Protein 3KDR (pdb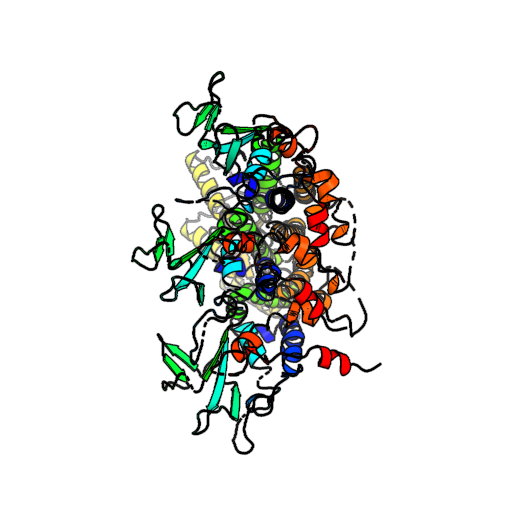70)

CATH classification: 1.20.1270.210 (+2 more: 3.40.140.120, 3.30.1120.70)

B-factor: mean 15.89, std 7.66, range [2.0, 102.8]

Foldseek 3Di:
DDQDPVLLCVQPLLVLLLCLALLLLLPWAWDKPPDDQQARQAAPPDDDDACGSSNLSVQRQCCAAAQKFKWQFDADPVLAGNHTYTDDPVQWDCDDVWIGGNHGTDDVSMQMFGAPDRGCSVVVVVLSVQLVVLVVCCVCCVPPVFPDKDKAFQDDDDADPVRVVVLVVQQVCLVVPNPPSDGDADPRIDIDGHHHDVVCSVVSNLVSSCVSCVSWHHSVSSPRDDVDDPLVVCVCVVGPHVRSCRVQVRVLDCSPVCCVPMGIDTHSVVVVVVDDD/DWQQDPVLLCVQPLLVLLLCLALQLLLPWAKDKDPDDAQARQAAPPVPAGSSRLSVQRQCCAAAQKFKWQFDADVVLGTNHTRGDDDVQWDADPHFIDGNNHTDDVSMFMFGAPDRHCSVVVRVLSRQLVVLVVVCVLCVPPVFPDKDKDADDDDDADPVRVVVVVVQQVCLSVQVVHNDGDRDDRIDMDGHHHDVVCSVVVNLVSSCVSCVSWHHSVSSPRPVDDPLRVVVCCVGPRVRSVRVQVRVLDCSPVVCPVMGMDTDSVVVVVPPDDD/DDAFQQDPVSLCVQPLLVLLLCLALQLVLVWAKDKPDPDALARQAADDDDDPDDGNSRLSVQSQCCAAAFKWKWQFDADPVRRTNHIHTDDPVQWDADPHFIAGNNHTDDVSMFMFGAPDRGCSVVVRRLSRLLVVLVVCCVCCVVPVFPDKDKDAQDPDDADVVNVVVQVVQQVCLSVCPVNNDGDRDPRIDIDGHHDDVVCSVVSNLVSSCVSCVSWHHSVSSPRPVDDPLVVVVCCVTPHVRSCRVQVRVLDCSVVCCPVMGIDTDSVVVVVPDDD

InterPro domains:
  IPR006944 Bacteriophage/Gene transfer agent portal protein [PF04860] (58-331)

Nearest PDB structures (foldseek):
  3kdr-assembly1_B  TM=1.004E+00  e=3.787E-53  Corynebacterium diphtheriae
  3kdr-assembly1_C  TM=9.858E-01  e=2.710E-49  Corynebacterium diphtheriae
  3kdr-assembly1_A  TM=9.918E-01  e=7.606E-47  Corynebacterium diphtheriae
  8cez-assembly1_A  TM=7.737E-01  e=6.900E-10  Hendrixvirus
  8fwb-assembly1_U  TM=5.400E-01  e=1.847E-05  Agrobacterium phage Milano

Organism: Corynebacterium diphtheriae (strain ATCC 700971 / NCTC 13129 / Biotype gravis) (NCBI:txid257309)

Structure (mmCIF, N/CA/C/O backbone):
data_3KDR
#
_entry.id   3KDR
#
_cell.length_a   340.068
_cell.length_b   340.068
_cell.length_c   340.068
_cell.angle_alpha   90.00
_cell.angle_beta   90.00
_cell.angle_gamma   90.00
#
_symmetry.space_group_name_H-M   'F 4 3 2'
#
loop_
_entity.id
_entity.type
_entity.pdbx_description
1 polymer 'HK97 Family Phage Portal Protein'
2 non-polymer 'PHOSPHATE ION'
3 non-polymer GLYCEROL
4 non-polymer 'SULFATE ION'
5 water water
#
loop_
_atom_site.group_PDB
_atom_site.id
_atom_site.type_symbol
_atom_site.label_atom_id
_atom_site.label_alt_id
_atom_site.label_comp_id
_atom_site.label_asym_id
_atom_site.label_entity_id
_atom_site.label_seq_id
_atom_site.pdbx_PDB_ins_code
_atom_site.Cartn_x
_atom_site.Cartn_y
_atom_site.Cartn_z
_atom_site.occupancy
_atom_site.B_iso_or_equiv
_atom_site.auth_seq_id
_atom_site.auth_comp_id
_atom_site.auth_asym_id
_atom_site.auth_atom_id
_atom_site.pdbx_PDB_model_num
ATOM 1 N N . ALA A 1 7 ? 36.961 16.740 103.363 1.00 21.34 46 ALA A N 1
ATOM 2 C CA . ALA A 1 7 ? 36.294 17.329 102.157 1.00 22.67 46 ALA A CA 1
ATOM 3 C C . ALA A 1 7 ? 37.075 16.858 100.944 1.00 23.48 46 ALA A C 1
ATOM 4 O O . ALA A 1 7 ? 38.297 16.558 101.071 1.00 25.37 46 ALA A O 1
ATOM 6 N N . VAL A 1 8 ? 36.387 16.769 99.787 1.00 22.56 47 VAL A N 1
ATOM 7 C CA . VAL A 1 8 ? 37.013 16.318 98.557 1.00 21.52 47 VAL A CA 1
ATOM 8 C C . VAL A 1 8 ? 37.503 17.563 97.888 1.00 21.62 47 VAL A C 1
ATOM 9 O O . VAL A 1 8 ? 36.697 18.360 97.431 1.00 21.84 47 VAL A O 1
ATOM 13 N N . THR A 1 9 ? 38.819 17.734 97.843 1.00 21.48 48 THR A N 1
ATOM 14 C CA . THR A 1 9 ? 39.432 18.935 97.305 1.00 21.07 48 THR A CA 1
ATOM 15 C C . THR A 1 9 ? 40.435 18.648 96.198 1.00 20.33 48 THR A C 1
ATOM 16 O O . THR A 1 9 ? 40.933 19.581 95.571 1.00 20.50 48 THR A O 1
ATOM 20 N N . THR A 1 10 ? 40.734 17.380 95.948 1.00 18.91 49 THR A N 1
ATOM 21 C CA . THR A 1 10 ? 41.700 17.040 94.928 1.00 17.46 49 THR A CA 1
ATOM 22 C C . THR A 1 10 ? 41.058 16.143 93.934 1.00 16.97 49 THR A C 1
ATOM 23 O O . THR A 1 10 ? 40.068 15.520 94.209 1.00 17.01 49 THR A O 1
ATOM 27 N N . ARG A 1 11 ? 41.651 16.057 92.763 1.00 16.90 50 ARG A N 1
ATOM 28 C CA . ARG A 1 11 ? 41.163 15.175 91.722 1.00 16.04 50 ARG A CA 1
ATOM 29 C C . ARG A 1 11 ? 41.236 13.730 92.159 1.00 15.56 50 ARG A C 1
ATOM 30 O O . ARG A 1 11 ? 40.340 12.939 91.933 1.00 14.81 50 ARG A O 1
ATOM 38 N N . ALA A 1 12 ? 42.332 13.369 92.792 1.00 15.83 51 ALA A N 1
ATOM 39 C CA . ALA A 1 12 ? 42.479 11.992 93.223 1.00 16.04 51 ALA A CA 1
ATOM 40 C C . ALA A 1 12 ? 41.263 11.581 94.017 1.00 16.61 51 ALA A C 1
ATOM 41 O O . ALA A 1 12 ? 40.687 10.513 93.780 1.00 17.89 51 ALA A O 1
ATOM 43 N N . GLU A 1 13 ? 40.854 12.437 94.935 1.00 16.69 52 GLU A N 1
ATOM 44 C CA . GLU A 1 13 ? 39.779 12.082 95.800 1.00 17.07 52 GLU A CA 1
ATOM 45 C C . GLU A 1 13 ? 38.485 12.069 94.992 1.00 15.98 52 GLU A C 1
ATOM 46 O O . GLU A 1 13 ? 37.632 11.248 95.242 1.00 15.29 52 GLU A O 1
ATOM 52 N N . ALA A 1 14 ? 38.346 12.983 94.042 1.00 14.87 53 ALA A N 1
ATOM 53 C CA . ALA A 1 14 ? 37.108 13.085 93.277 1.00 15.51 53 ALA A CA 1
ATOM 54 C C . ALA A 1 14 ? 36.834 11.819 92.493 1.00 16.31 53 ALA A C 1
ATOM 55 O O . ALA A 1 14 ? 35.680 11.374 92.317 1.00 15.67 53 ALA A O 1
ATOM 57 N N . LEU A 1 15 ? 37.937 11.232 92.044 1.00 16.96 54 LEU A N 1
ATOM 58 C CA . LEU A 1 15 ? 37.885 10.168 91.102 1.00 16.87 54 LEU A CA 1
ATOM 59 C C . LEU A 1 15 ? 37.651 8.864 91.791 1.00 16.26 54 LEU A C 1
ATOM 60 O O . LEU A 1 15 ? 37.598 7.823 91.123 1.00 17.48 54 LEU A O 1
ATOM 65 N N . THR A 1 16 ? 37.532 8.914 93.114 1.00 15.06 55 THR A N 1
ATOM 66 C CA . THR A 1 16 ? 37.141 7.764 93.878 1.00 14.46 55 THR A CA 1
ATOM 67 C C . THR A 1 16 ? 35.634 7.711 94.030 1.00 14.43 55 THR A C 1
ATOM 68 O O . THR A 1 16 ? 35.097 6.733 94.594 1.00 15.08 55 THR A O 1
ATOM 72 N N . ILE A 1 17 ? 34.946 8.732 93.530 1.00 13.62 56 ILE A N 1
ATOM 73 C CA . ILE A 1 17 ? 33.478 8.667 93.446 1.00 13.99 56 ILE A CA 1
ATOM 74 C C . ILE A 1 17 ? 33.080 8.063 92.112 1.00 14.73 56 ILE A C 1
ATOM 75 O O . ILE A 1 17 ? 33.324 8.661 91.088 1.00 15.91 56 ILE A O 1
ATOM 80 N N . PRO A 1 18 ? 32.485 6.869 92.108 1.00 15.38 57 PRO A N 1
ATOM 81 C CA . PRO A 1 18 ? 32.307 6.169 90.817 1.00 15.81 57 PRO A CA 1
ATOM 82 C C . PRO A 1 18 ? 31.639 6.959 89.723 1.00 14.87 57 PRO A C 1
ATOM 83 O O . PRO A 1 18 ? 32.095 6.935 88.611 1.00 14.66 57 PRO A O 1
ATOM 87 N N . ALA A 1 19 ? 30.622 7.708 90.078 1.00 14.91 58 ALA A N 1
ATOM 88 C CA . ALA A 1 19 ? 29.931 8.594 89.141 1.00 15.09 58 ALA A CA 1
ATOM 89 C C . ALA A 1 19 ? 30.840 9.649 88.592 1.00 15.55 58 ALA A C 1
ATOM 90 O O . ALA A 1 19 ? 30.656 10.068 87.501 1.00 15.41 58 ALA A O 1
ATOM 92 N N . VAL A 1 20 ? 31.794 10.126 89.379 1.00 16.55 59 VAL A N 1
ATOM 93 C CA . VAL A 1 20 ? 32.709 11.130 88.877 1.00 15.92 59 VAL A CA 1
ATOM 94 C C . VAL A 1 20 ? 33.554 10.439 87.866 1.00 16.33 59 VAL A C 1
ATOM 95 O O . VAL A 1 20 ? 33.737 10.953 86.790 1.00 16.57 59 VAL A O 1
ATOM 99 N N . LEU A 1 21 ? 34.034 9.247 88.186 1.00 17.00 60 LEU A N 1
ATOM 100 C CA . LEU A 1 21 ? 34.884 8.563 87.246 1.00 17.31 60 LEU A CA 1
ATOM 101 C C . LEU A 1 21 ? 34.092 8.322 85.990 1.00 17.62 60 LEU A C 1
ATOM 102 O O . LEU A 1 21 ? 34.551 8.602 84.911 1.00 18.89 60 LEU A O 1
ATOM 107 N N . ARG A 1 22 ? 32.891 7.806 86.119 1.00 17.17 61 ARG A N 1
ATOM 108 C CA . ARG A 1 22 ? 32.176 7.405 84.938 1.00 16.94 61 ARG A CA 1
ATOM 109 C C . ARG A 1 22 ? 31.944 8.642 84.066 1.00 16.73 61 ARG A C 1
ATOM 110 O O . ARG A 1 22 ? 32.107 8.621 82.860 1.00 17.19 61 ARG A O 1
ATOM 118 N N . ALA A 1 23 ? 31.569 9.733 84.695 1.00 16.33 62 ALA A N 1
ATOM 119 C CA . ALA A 1 23 ? 31.244 10.931 83.970 1.00 16.01 62 ALA A CA 1
ATOM 120 C C . ALA A 1 23 ? 32.476 11.411 83.289 1.00 16.04 62 ALA A C 1
ATOM 121 O O . ALA A 1 23 ? 32.451 11.841 82.137 1.00 16.39 62 ALA A O 1
ATOM 123 N N . ARG A 1 24 ? 33.580 11.323 83.986 1.00 16.10 63 ARG A N 1
ATOM 124 C CA . ARG A 1 24 ? 34.792 11.808 83.412 1.00 16.38 63 ARG A CA 1
ATOM 125 C C . ARG A 1 24 ? 35.294 10.971 82.286 1.00 16.67 63 ARG A C 1
ATOM 126 O O . ARG A 1 24 ? 35.940 11.481 81.399 1.00 18.49 63 ARG A O 1
ATOM 134 N N . ASN A 1 25 ? 35.043 9.683 82.304 1.00 16.54 64 ASN A N 1
ATOM 135 C CA . ASN A 1 25 ? 35.534 8.889 81.217 1.00 17.10 64 ASN A CA 1
ATOM 136 C C . ASN A 1 25 ? 34.756 9.288 80.000 1.00 16.90 64 ASN A C 1
ATOM 137 O O . ASN A 1 25 ? 35.296 9.529 78.998 1.00 17.85 64 ASN A O 1
ATOM 142 N N . LEU A 1 26 ? 33.464 9.415 80.101 1.00 17.33 65 LEU A N 1
ATOM 143 C CA . LEU A 1 26 ? 32.662 9.722 78.943 1.00 16.81 65 LEU A CA 1
ATOM 144 C C . LEU A 1 26 ? 33.005 11.046 78.349 1.00 17.61 65 LEU A C 1
ATOM 145 O O . LEU A 1 26 ? 33.021 11.220 77.153 1.00 16.87 65 LEU A O 1
ATOM 150 N N . LEU A 1 27 ? 33.292 12.006 79.195 1.00 18.77 66 LEU A N 1
ATOM 151 C CA . LEU A 1 27 ? 33.667 13.292 78.664 1.00 19.42 66 LEU A CA 1
ATOM 152 C C . LEU A 1 27 ? 35.082 13.298 78.096 1.00 20.16 66 LEU A C 1
ATOM 153 O O . LEU A 1 27 ? 35.286 13.469 76.885 1.00 21.60 66 LEU A O 1
ATOM 158 N N . SER A 1 28 ? 36.058 13.121 78.966 1.00 19.89 67 SER A N 1
ATOM 159 C CA . SER A 1 28 ? 37.440 13.210 78.558 1.00 19.58 67 SER A CA 1
ATOM 160 C C . SER A 1 28 ? 37.833 12.224 77.471 1.00 18.84 67 SER A C 1
ATOM 161 O O . SER A 1 28 ? 38.420 12.617 76.498 1.00 19.23 67 SER A O 1
ATOM 164 N N . THR A 1 29 ? 37.525 10.952 77.623 1.00 17.81 68 THR A N 1
ATOM 165 C CA . THR A 1 29 ? 37.914 9.978 76.594 1.00 17.86 68 THR A CA 1
ATOM 166 C C . THR A 1 29 ? 37.311 10.286 75.264 1.00 17.42 68 THR A C 1
ATOM 167 O O . THR A 1 29 ? 37.903 9.989 74.246 1.00 17.04 68 THR A O 1
ATOM 171 N N . THR A 1 30 ? 36.113 10.865 75.270 1.00 17.50 69 THR A N 1
ATOM 172 C CA . THR A 1 30 ? 35.404 11.151 74.017 1.00 16.13 69 THR A CA 1
ATOM 173 C C . THR A 1 30 ? 36.086 12.272 73.324 1.00 15.72 69 THR A C 1
ATOM 174 O O . THR A 1 30 ? 36.253 12.210 72.127 1.00 15.67 69 THR A O 1
ATOM 178 N N . VAL A 1 31 ? 36.516 13.293 74.055 1.00 15.22 70 VAL A N 1
ATOM 179 C CA . VAL A 1 31 ? 37.318 14.320 73.388 1.00 15.74 70 VAL A CA 1
ATOM 180 C C . VAL A 1 31 ? 38.581 13.699 72.811 1.00 16.32 70 VAL A C 1
ATOM 181 O O . VAL A 1 31 ? 38.904 13.904 71.652 1.00 17.14 70 VAL A O 1
ATOM 185 N N . ALA A 1 32 ? 39.292 12.939 73.634 1.00 16.67 71 ALA A N 1
ATOM 186 C CA . ALA A 1 32 ? 40.561 12.363 73.243 1.00 17.11 71 ALA A CA 1
ATOM 187 C C . ALA A 1 32 ? 40.492 11.554 71.923 1.00 17.34 71 ALA A C 1
ATOM 188 O O . ALA A 1 32 ? 41.421 11.611 71.109 1.00 17.90 71 ALA A O 1
ATOM 190 N N . ARG A 1 33 ? 39.390 10.846 71.698 1.00 17.00 72 ARG A N 1
ATOM 191 C CA . ARG A 1 33 ? 39.244 10.015 70.507 1.00 16.95 72 ARG A CA 1
ATOM 192 C C . ARG A 1 33 ? 38.884 10.812 69.268 1.00 16.52 72 ARG A C 1
ATOM 193 O O . ARG A 1 33 ? 38.848 10.273 68.172 1.00 16.75 72 ARG A O 1
ATOM 201 N N . THR A 1 34 ? 38.585 12.086 69.411 1.00 15.82 73 THR A N 1
ATOM 202 C CA . THR A 1 34 ? 38.004 12.786 68.297 1.00 15.35 73 THR A CA 1
ATOM 203 C C . THR A 1 34 ? 39.078 13.508 67.590 1.00 15.50 73 THR A C 1
ATOM 204 O O . THR A 1 34 ? 39.829 14.198 68.207 1.00 15.90 73 THR A O 1
ATOM 208 N N . PRO A 1 35 ? 39.144 13.373 66.279 1.00 16.18 74 PRO A N 1
ATOM 209 C CA . PRO A 1 35 ? 40.187 13.970 65.504 1.00 16.36 74 PRO A CA 1
ATOM 210 C C . PRO A 1 35 ? 40.058 15.447 65.370 1.00 16.84 74 PRO A C 1
ATOM 211 O O . PRO A 1 35 ? 38.968 15.968 65.211 1.00 17.66 74 PRO A O 1
ATOM 215 N N . LEU A 1 36 ? 41.184 16.118 65.357 1.00 17.52 75 LEU A N 1
ATOM 216 C CA . LEU A 1 36 ? 41.224 17.501 64.951 1.00 18.12 75 LEU A CA 1
ATOM 217 C C . LEU A 1 36 ? 41.531 17.495 63.480 1.00 19.20 75 LEU A C 1
ATOM 218 O O . LEU A 1 36 ? 42.497 16.899 63.032 1.00 18.98 75 LEU A O 1
ATOM 223 N N . VAL A 1 37 ? 40.722 18.179 62.709 1.00 21.12 76 VAL A N 1
ATOM 224 C CA . VAL A 1 37 ? 40.806 18.025 61.275 1.00 22.07 76 VAL A CA 1
ATOM 225 C C . VAL A 1 37 ? 40.924 19.397 60.663 1.00 23.62 76 VAL A C 1
ATOM 226 O O . VAL A 1 37 ? 40.561 20.400 61.289 1.00 23.41 76 VAL A O 1
ATOM 230 N N . CYS A 1 38 ? 41.450 19.476 59.447 1.00 26.00 77 CYS A N 1
ATOM 231 C CA . CYS A 1 38 ? 41.672 20.779 58.828 1.00 27.44 77 CYS A CA 1
ATOM 232 C C . CYS A 1 38 ? 41.353 20.802 57.340 1.00 28.45 77 CYS A C 1
ATOM 233 O O . CYS A 1 38 ? 41.622 19.839 56.620 1.00 28.71 77 CYS A O 1
ATOM 236 N N . ASP A 1 39 ? 40.784 21.913 56.883 1.00 29.51 78 ASP A N 1
ATOM 237 C CA . ASP A 1 39 ? 40.512 22.093 55.484 1.00 30.36 78 ASP A CA 1
ATOM 238 C C . ASP A 1 39 ? 41.801 22.203 54.706 1.00 30.45 78 ASP A C 1
ATOM 239 O O . ASP A 1 39 ? 41.878 21.719 53.585 1.00 30.70 78 ASP A O 1
ATOM 244 N N . GLY A 1 40 ? 42.812 22.826 55.309 1.00 30.82 79 GLY A N 1
ATOM 245 C CA . GLY A 1 40 ? 44.131 22.972 54.676 1.00 30.83 79 GLY A CA 1
ATOM 246 C C . GLY A 1 40 ? 44.964 21.736 54.922 1.00 30.96 79 GLY A C 1
ATOM 247 O O . GLY A 1 40 ? 44.442 20.600 54.880 1.00 32.13 79 GLY A O 1
ATOM 248 N N . THR A 1 41 ? 46.246 21.943 55.208 1.00 30.31 80 THR A N 1
ATOM 249 C CA . THR A 1 41 ? 47.106 20.857 55.684 1.00 29.98 80 THR A CA 1
ATOM 250 C C . THR A 1 41 ? 47.232 20.991 57.189 1.00 29.15 80 THR A C 1
ATOM 251 O O . THR A 1 41 ? 47.187 22.091 57.740 1.00 29.23 80 THR A O 1
ATOM 255 N N . LEU A 1 42 ? 47.399 19.858 57.853 1.00 28.16 81 LEU A N 1
ATOM 256 C CA . LEU A 1 42 ? 47.377 19.816 59.309 1.00 26.73 81 LEU A CA 1
ATOM 257 C C . LEU A 1 42 ? 48.560 20.543 59.886 1.00 25.47 81 LEU A C 1
ATOM 258 O O . LEU A 1 42 ? 49.661 20.341 59.451 1.00 24.08 81 LEU A O 1
ATOM 263 N N . PRO A 1 43 ? 48.324 21.363 60.908 1.00 25.03 82 PRO A N 1
ATOM 264 C CA . PRO A 1 43 ? 49.412 21.861 61.752 1.00 24.28 82 PRO A CA 1
ATOM 265 C C . PRO A 1 43 ? 50.217 20.704 62.330 1.00 24.11 82 PRO A C 1
ATOM 266 O O . PRO A 1 43 ? 49.667 19.714 62.843 1.00 23.57 82 PRO A O 1
ATOM 270 N N . PRO A 1 44 ? 51.528 20.806 62.232 1.00 23.83 83 PRO A N 1
ATOM 271 C CA . PRO A 1 44 ? 52.386 19.657 62.509 1.00 23.48 83 PRO A CA 1
ATOM 272 C C . PRO A 1 44 ? 52.242 19.065 63.924 1.00 22.61 83 PRO A C 1
ATOM 273 O O . PRO A 1 44 ? 52.551 17.899 64.121 1.00 23.48 83 PRO A O 1
ATOM 277 N N . PHE A 1 45 ? 51.793 19.857 64.892 1.00 21.07 84 PHE A N 1
ATOM 278 C CA . PHE A 1 45 ? 51.694 19.383 66.289 1.00 19.74 84 PHE A CA 1
ATOM 279 C C . PHE A 1 45 ? 50.523 18.444 66.481 1.00 18.50 84 PHE A C 1
ATOM 280 O O . PHE A 1 45 ? 50.453 17.752 67.489 1.00 18.36 84 PHE A O 1
ATOM 288 N N . VAL A 1 46 ? 49.581 18.454 65.548 1.00 16.79 85 VAL A N 1
ATOM 289 C CA . VAL A 1 46 ? 48.392 17.676 65.742 1.00 15.60 85 VAL A CA 1
ATOM 290 C C . VAL A 1 46 ? 48.705 16.189 65.796 1.00 15.60 85 VAL A C 1
ATOM 291 O O . VAL A 1 46 ? 48.214 15.492 66.658 1.00 13.97 85 VAL A O 1
ATOM 295 N N . PRO A 1 47 ? 49.513 15.690 64.857 1.00 16.26 86 PRO A N 1
ATOM 296 C CA . PRO A 1 47 ? 49.830 14.250 64.898 1.00 16.27 86 PRO A CA 1
ATOM 297 C C . PRO A 1 47 ? 50.961 13.918 65.845 1.00 16.53 86 PRO A C 1
ATOM 298 O O . PRO A 1 47 ? 51.217 12.733 66.112 1.00 15.39 86 PRO A O 1
ATOM 302 N N . VAL A 1 48 ? 51.654 14.932 66.347 1.00 16.99 87 VAL A N 1
ATOM 303 C CA . VAL A 1 48 ? 52.822 14.617 67.145 1.00 17.94 87 VAL A CA 1
ATOM 304 C C . VAL A 1 48 ? 52.800 15.352 68.489 1.00 17.81 87 VAL A C 1
ATOM 305 O O . VAL A 1 48 ? 52.721 16.562 68.548 1.00 18.07 87 VAL A O 1
ATOM 309 N N . ALA A 1 49 ? 52.831 14.586 69.566 1.00 17.87 88 ALA A N 1
ATOM 310 C CA . ALA A 1 49 ? 52.929 15.150 70.880 1.00 18.18 88 ALA A CA 1
ATOM 311 C C . ALA A 1 49 ? 54.420 15.039 71.290 1.00 18.60 88 ALA A C 1
ATOM 312 O O . ALA A 1 49 ? 55.249 15.966 71.057 1.00 17.95 88 ALA A O 1
ATOM 314 N N . ALA A 1 50 ? 54.766 13.882 71.866 1.00 18.74 89 ALA A N 1
ATOM 315 C CA . ALA A 1 50 ? 56.152 13.603 72.245 1.00 18.36 89 ALA A CA 1
ATOM 316 C C . ALA A 1 50 ? 56.861 13.225 70.985 1.00 18.07 89 ALA A C 1
ATOM 317 O O . ALA A 1 50 ? 56.257 12.654 70.087 1.00 18.94 89 ALA A O 1
ATOM 319 N N . PRO A 1 51 ? 58.136 13.547 70.907 1.00 17.74 90 PRO A N 1
ATOM 320 C CA . PRO A 1 51 ? 58.932 13.147 69.788 1.00 17.88 90 PRO A CA 1
ATOM 321 C C . PRO A 1 51 ? 59.264 11.668 69.892 1.00 18.33 90 PRO A C 1
ATOM 322 O O . PRO A 1 51 ? 59.082 11.034 70.954 1.00 17.20 90 PRO A O 1
ATOM 326 N N . PRO A 1 52 ? 59.790 11.116 68.801 1.00 18.93 91 PRO A N 1
ATOM 327 C CA . PRO A 1 52 ? 59.960 9.668 68.824 1.00 19.48 91 PRO A CA 1
ATOM 328 C C . PRO A 1 52 ? 60.878 9.264 69.932 1.00 19.89 91 PRO A C 1
ATOM 329 O O . PRO A 1 52 ? 61.809 9.984 70.261 1.00 19.84 91 PRO A O 1
ATOM 333 N N . GLY A 1 53 ? 60.555 8.144 70.548 1.00 20.66 92 GLY A N 1
ATOM 334 C CA . GLY A 1 53 ? 61.193 7.748 71.774 1.00 21.16 92 GLY A CA 1
ATOM 335 C C . GLY A 1 53 ? 60.965 6.290 71.860 1.00 21.32 92 GLY A C 1
ATOM 336 O O . GLY A 1 53 ? 60.378 5.734 70.982 1.00 21.00 92 GLY A O 1
ATOM 337 N N . ALA A 1 54 ? 61.369 5.679 72.961 1.00 22.61 93 ALA A N 1
ATOM 338 C CA . ALA A 1 54 ? 61.584 4.252 72.950 1.00 22.68 93 ALA A CA 1
ATOM 339 C C . ALA A 1 54 ? 60.795 3.411 73.923 1.00 22.62 93 ALA A C 1
ATOM 340 O O . ALA A 1 54 ? 60.498 2.238 73.572 1.00 24.86 93 ALA A O 1
ATOM 342 N N . ALA A 1 55 ? 60.446 3.880 75.107 1.00 20.62 94 ALA A N 1
ATOM 343 C CA . ALA A 1 55 ? 59.756 2.895 75.969 1.00 19.90 94 ALA A CA 1
ATOM 344 C C . ALA A 1 55 ? 58.372 3.352 76.365 1.00 19.71 94 ALA A C 1
ATOM 345 O O . ALA A 1 55 ? 57.439 2.555 76.282 1.00 18.97 94 ALA A O 1
ATOM 347 N N . THR A 1 56 ? 58.273 4.610 76.826 1.00 19.22 95 THR A N 1
ATOM 348 C CA . THR A 1 56 ? 57.019 5.291 77.013 1.00 19.26 95 THR A CA 1
ATOM 349 C C . THR A 1 56 ? 57.107 6.797 76.709 1.00 18.69 95 THR A C 1
ATOM 350 O O . THR A 1 56 ? 58.153 7.396 76.877 1.00 18.24 95 THR A O 1
ATOM 362 N N . GLN A 1 58 ? 54.315 10.446 75.661 1.00 15.86 97 GLN A N 1
ATOM 363 C CA . GLN A 1 58 ? 52.981 10.955 75.612 1.00 14.56 97 GLN A CA 1
ATOM 364 C C . GLN A 1 58 ? 52.494 10.920 74.200 1.00 14.03 97 GLN A C 1
ATOM 365 O O . GLN A 1 58 ? 53.006 11.596 73.347 1.00 13.88 97 GLN A O 1
ATOM 371 N N . THR A 1 59 ? 51.498 10.095 73.965 1.00 14.46 98 THR A N 1
ATOM 372 C CA . THR A 1 59 ? 50.879 10.039 72.669 1.00 14.70 98 THR A CA 1
ATOM 373 C C . THR A 1 59 ? 49.906 11.197 72.561 1.00 15.44 98 THR A C 1
ATOM 374 O O . THR A 1 59 ? 49.464 11.760 73.578 1.00 15.77 98 THR A O 1
ATOM 378 N N . PRO A 1 60 ? 49.541 11.547 71.320 1.00 15.71 99 PRO A N 1
ATOM 379 C CA . PRO A 1 60 ? 48.629 12.647 71.093 1.00 15.37 99 PRO A CA 1
ATOM 380 C C . PRO A 1 60 ? 47.299 12.440 71.727 1.00 14.69 99 PRO A C 1
ATOM 381 O O . PRO A 1 60 ? 46.694 13.405 72.105 1.00 15.77 99 PRO A O 1
ATOM 385 N N . PHE A 1 61 ? 46.868 11.191 71.820 1.00 14.47 100 PHE A N 1
ATOM 386 C CA . PHE A 1 61 ? 45.634 10.781 72.524 1.00 13.56 100 PHE A CA 1
ATOM 387 C C . PHE A 1 61 ? 45.744 11.166 73.973 1.00 12.46 100 PHE A C 1
ATOM 388 O O . PHE A 1 61 ? 44.853 11.780 74.541 1.00 12.05 100 PHE A O 1
ATOM 396 N N . HIS A 1 62 ? 46.862 10.825 74.564 1.00 11.62 101 HIS A N 1
ATOM 397 C CA . HIS A 1 62 ? 47.029 11.120 75.972 1.00 11.95 101 HIS A CA 1
ATOM 398 C C . HIS A 1 62 ? 47.182 12.611 76.315 1.00 11.77 101 HIS A C 1
ATOM 399 O O . HIS A 1 62 ? 46.862 13.039 77.432 1.00 11.25 101 HIS A O 1
ATOM 406 N N . ARG A 1 63 ? 47.635 13.390 75.338 1.00 11.05 102 ARG A N 1
ATOM 407 C CA . ARG A 1 63 ? 47.772 14.794 75.513 1.00 9.85 102 ARG A CA 1
ATOM 408 C C . ARG A 1 63 ? 46.390 15.327 75.590 1.00 9.86 102 ARG A C 1
ATOM 409 O O . ARG A 1 63 ? 46.076 16.083 76.449 1.00 9.14 102 ARG A O 1
ATOM 425 N N . LEU A 1 65 ? 43.578 13.733 76.285 1.00 13.73 104 LEU A N 1
ATOM 426 C CA . LEU A 1 65 ? 42.932 13.194 77.462 1.00 14.09 104 LEU A CA 1
ATOM 427 C C . LEU A 1 65 ? 43.333 14.013 78.632 1.00 14.59 104 LEU A C 1
ATOM 428 O O . LEU A 1 65 ? 42.504 14.390 79.428 1.00 14.06 104 LEU A O 1
ATOM 433 N N . ALA A 1 66 ? 44.633 14.256 78.752 1.00 15.68 105 ALA A N 1
ATOM 434 C CA . ALA A 1 66 ? 45.154 14.951 79.931 1.00 16.23 105 ALA A CA 1
ATOM 435 C C . ALA A 1 66 ? 44.651 16.376 79.924 1.00 16.40 105 ALA A C 1
ATOM 436 O O . ALA A 1 66 ? 44.266 16.918 80.943 1.00 17.74 105 ALA A O 1
ATOM 438 N N . THR A 1 67 ? 44.623 16.970 78.756 1.00 16.45 106 THR A N 1
ATOM 439 C CA . THR A 1 67 ? 44.149 18.330 78.604 1.00 16.28 106 THR A CA 1
ATOM 440 C C . THR A 1 67 ? 42.698 18.456 78.945 1.00 16.61 106 THR A C 1
ATOM 441 O O . THR A 1 67 ? 42.329 19.385 79.613 1.00 17.15 106 THR A O 1
ATOM 445 N N . ALA A 1 68 ? 41.871 17.526 78.489 1.00 17.14 107 ALA A N 1
ATOM 446 C CA . ALA A 1 68 ? 40.447 17.521 78.827 1.00 17.58 107 ALA A CA 1
ATOM 447 C C . ALA A 1 68 ? 40.197 17.460 80.342 1.00 18.60 107 ALA A C 1
ATOM 448 O O . ALA A 1 68 ? 39.392 18.219 80.928 1.00 19.82 107 ALA A O 1
ATOM 450 N N . ASP A 1 69 ? 40.926 16.590 81.001 1.00 18.61 108 ASP A N 1
ATOM 451 C CA . ASP A 1 69 ? 40.789 16.498 82.421 1.00 18.73 108 ASP A CA 1
ATOM 452 C C . ASP A 1 69 ? 41.164 17.761 83.114 1.00 18.34 108 ASP A C 1
ATOM 453 O O . ASP A 1 69 ? 40.548 18.122 84.092 1.00 18.95 108 ASP A O 1
ATOM 458 N N . ASP A 1 70 ? 42.215 18.394 82.638 1.00 18.01 109 ASP A N 1
ATOM 459 C CA . ASP A 1 70 ? 42.715 19.580 83.276 1.00 18.69 109 ASP A CA 1
ATOM 460 C C . ASP A 1 70 ? 41.673 20.652 83.161 1.00 18.22 109 ASP A C 1
ATOM 461 O O . ASP A 1 70 ? 41.409 21.396 84.087 1.00 18.15 109 ASP A O 1
ATOM 466 N N . LEU A 1 71 ? 41.067 20.737 81.999 1.00 18.28 110 LEU A N 1
ATOM 467 C CA . LEU A 1 71 ? 40.117 21.799 81.767 1.00 18.24 110 LEU A CA 1
ATOM 468 C C . LEU A 1 71 ? 38.910 21.549 82.628 1.00 18.94 110 LEU A C 1
ATOM 469 O O . LEU A 1 71 ? 38.368 22.443 83.260 1.00 20.23 110 LEU A O 1
ATOM 474 N N . LEU A 1 72 ? 38.504 20.303 82.686 1.00 18.65 111 LEU A N 1
ATOM 475 C CA . LEU A 1 72 ? 37.357 19.947 83.473 1.00 18.17 111 LEU A CA 1
ATOM 476 C C . LEU A 1 72 ? 37.498 20.100 84.967 1.00 17.36 111 LEU A C 1
ATOM 477 O O . LEU A 1 72 ? 36.611 20.581 85.645 1.00 17.09 111 LEU A O 1
ATOM 482 N N . PHE A 1 73 ? 38.595 19.634 85.499 1.00 17.09 112 PHE A N 1
ATOM 483 C CA . PHE A 1 73 ? 38.762 19.703 86.924 1.00 17.24 112 PHE A CA 1
ATOM 484 C C . PHE A 1 73 ? 39.312 21.025 87.429 1.00 16.95 112 PHE A C 1
ATOM 485 O O . PHE A 1 73 ? 38.951 21.486 88.493 1.00 16.00 112 PHE A O 1
ATOM 493 N N . ASN A 1 74 ? 40.192 21.631 86.659 1.00 17.12 113 ASN A N 1
ATOM 494 C CA . ASN A 1 74 ? 40.792 22.883 87.079 1.00 17.27 113 ASN A CA 1
ATOM 495 C C . ASN A 1 74 ? 40.488 24.110 86.235 1.00 16.80 113 ASN A C 1
ATOM 496 O O . ASN A 1 74 ? 40.845 25.178 86.617 1.00 15.97 113 ASN A O 1
ATOM 501 N N . GLY A 1 75 ? 39.814 23.966 85.109 1.00 17.10 114 GLY A N 1
ATOM 502 C CA . GLY A 1 75 ? 39.455 25.138 84.300 1.00 17.91 114 GLY A CA 1
ATOM 503 C C . GLY A 1 75 ? 40.544 25.700 83.361 1.00 18.67 114 GLY A C 1
ATOM 504 O O . GLY A 1 75 ? 40.256 26.635 82.591 1.00 18.64 114 GLY A O 1
ATOM 505 N N . VAL A 1 76 ? 41.763 25.140 83.411 1.00 18.84 115 VAL A N 1
ATOM 506 C CA . VAL A 1 76 ? 42.879 25.591 82.590 1.00 19.12 115 VAL A CA 1
ATOM 507 C C . VAL A 1 76 ? 43.799 24.434 82.322 1.00 19.40 115 VAL A C 1
ATOM 508 O O . VAL A 1 76 ? 43.764 23.457 83.046 1.00 20.63 115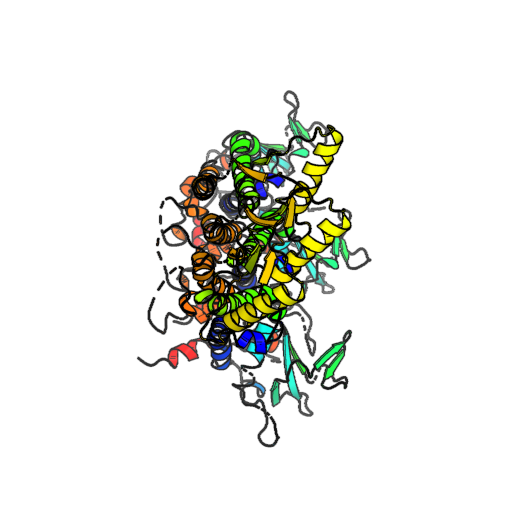 VAL A O 1
ATOM 512 N N . ALA A 1 77 ? 44.654 24.557 81.314 1.00 19.20 116 ALA A N 1
ATOM 513 C CA . ALA A 1 77 ? 45.588 23.490 80.949 1.00 18.59 116 ALA A CA 1
ATOM 514 C C . ALA A 1 77 ? 46.698 24.080 80.104 1.00 18.71 116 ALA A C 1
ATOM 515 O O . ALA A 1 77 ? 46.525 25.131 79.476 1.00 18.30 116 ALA A O 1
ATOM 517 N N . CYS A 1 78 ? 47.842 23.402 80.103 1.00 19.07 117 CYS A N 1
ATOM 518 C CA . CYS A 1 78 ? 49.015 23.882 79.406 1.00 19.29 117 CYS A CA 1
ATOM 519 C C . CYS A 1 78 ? 49.762 22.866 78.558 1.00 18.58 117 CYS A C 1
ATOM 520 O O . CYS A 1 78 ? 49.947 21.731 78.918 1.00 19.05 117 CYS A O 1
ATOM 523 N N . TRP A 1 79 ? 50.237 23.313 77.421 1.00 18.26 118 TRP A N 1
ATOM 524 C CA . TRP A 1 79 ? 51.070 22.493 76.580 1.00 17.80 118 TRP A CA 1
ATOM 525 C C . TRP A 1 79 ? 52.392 23.157 76.516 1.00 17.21 118 TRP A C 1
ATOM 526 O O . TRP A 1 79 ? 52.447 24.352 76.445 1.00 17.08 118 TRP A O 1
ATOM 537 N N . ALA A 1 80 ? 53.462 22.378 76.555 1.00 16.85 119 ALA A N 1
ATOM 538 C CA . ALA A 1 80 ? 54.808 22.890 76.300 1.00 15.99 119 ALA A CA 1
ATOM 539 C C . ALA A 1 80 ? 55.081 22.733 74.810 1.00 15.91 119 ALA A C 1
ATOM 540 O O . ALA A 1 80 ? 55.097 21.643 74.290 1.00 15.46 119 ALA A O 1
ATOM 542 N N . LEU A 1 81 ? 55.271 23.840 74.127 1.00 16.77 120 LEU A N 1
ATOM 543 C CA . LEU A 1 81 ? 55.367 23.850 72.686 1.00 17.55 120 LEU A CA 1
ATOM 544 C C . LEU A 1 81 ? 56.767 23.588 72.181 1.00 19.20 120 LEU A C 1
ATOM 545 O O . LEU A 1 81 ? 57.746 24.087 72.746 1.00 19.36 120 LEU A O 1
ATOM 550 N N . ASP A 1 82 ? 56.851 22.835 71.087 1.00 20.73 121 ASP A N 1
ATOM 551 C CA . ASP A 1 82 ? 58.098 22.696 70.344 1.00 21.83 121 ASP A CA 1
ATOM 552 C C . ASP A 1 82 ? 58.054 23.532 69.047 1.00 22.07 121 ASP A C 1
ATOM 553 O O . ASP A 1 82 ? 57.215 23.313 68.187 1.00 22.27 121 ASP A O 1
ATOM 558 N N . ARG A 1 83 ? 58.952 24.493 68.901 1.00 22.64 122 ARG A N 1
ATOM 559 C CA . ARG A 1 83 ? 58.909 25.334 67.719 1.00 23.37 122 ARG A CA 1
ATOM 560 C C . ARG A 1 83 ? 60.121 25.157 66.846 1.00 23.77 122 ARG A C 1
ATOM 561 O O . ARG A 1 83 ? 61.228 24.932 67.338 1.00 23.89 122 ARG A O 1
ATOM 569 N N . ASP A 1 84 ? 59.893 25.234 65.536 1.00 24.25 123 ASP A N 1
ATOM 570 C CA . ASP A 1 84 ? 60.996 25.130 64.566 1.00 24.52 123 ASP A CA 1
ATOM 571 C C . ASP A 1 84 ? 61.664 26.500 64.442 1.00 24.63 123 ASP A C 1
ATOM 572 O O . ASP A 1 84 ? 61.168 27.489 65.015 1.00 24.76 123 ASP A O 1
ATOM 577 N N . GLU A 1 85 ? 62.774 26.560 63.704 1.00 24.88 124 GLU A N 1
ATOM 578 C CA . GLU A 1 85 ? 63.545 27.813 63.550 1.00 25.17 124 GLU A CA 1
ATOM 579 C C . GLU A 1 85 ? 62.703 28.928 62.897 1.00 25.36 124 GLU A C 1
ATOM 580 O O . GLU A 1 85 ? 62.957 30.110 63.122 1.00 24.54 124 GLU A O 1
ATOM 582 N N . SER A 1 86 ? 61.692 28.539 62.111 1.00 25.82 125 SER A N 1
ATOM 583 C CA . SER A 1 86 ? 60.710 29.502 61.568 1.00 26.08 125 SER A CA 1
ATOM 584 C C . SER A 1 86 ? 59.725 30.017 62.623 1.00 25.89 125 SER A C 1
ATOM 585 O O . SER A 1 86 ? 58.993 30.963 62.366 1.00 25.26 125 SER A O 1
ATOM 588 N N . GLY A 1 87 ? 59.698 29.369 63.792 1.00 26.02 126 GLY A N 1
ATOM 589 C CA . GLY A 1 87 ? 58.828 29.751 64.894 1.00 25.82 126 GLY A CA 1
ATOM 590 C C . GLY A 1 87 ? 57.402 29.237 64.782 1.00 25.77 126 GLY A C 1
ATOM 591 O O . GLY A 1 87 ? 56.460 29.899 65.227 1.00 25.59 126 GLY A O 1
ATOM 592 N N . THR A 1 88 ? 57.223 28.055 64.206 1.00 25.68 127 THR A N 1
ATOM 593 C CA . THR A 1 88 ? 55.895 27.427 64.218 1.00 25.75 127 THR A CA 1
ATOM 594 C C . THR A 1 88 ? 55.948 26.152 65.070 1.00 25.34 127 THR A C 1
ATOM 595 O O . THR A 1 88 ? 56.986 25.455 65.132 1.00 25.33 127 THR A O 1
ATOM 599 N N . CYS A 1 89 ? 54.830 25.873 65.733 1.00 24.21 128 CYS A N 1
ATOM 600 C CA . CYS A 1 89 ? 54.743 24.715 66.584 1.00 23.64 128 CYS A CA 1
ATOM 601 C C . CYS A 1 89 ? 54.692 23.446 65.761 1.00 22.51 128 CYS A C 1
ATOM 602 O O . CYS A 1 89 ? 53.740 23.208 65.008 1.00 21.87 128 CYS A O 1
ATOM 605 N N . ILE A 1 90 ? 55.707 22.617 65.935 1.00 21.61 129 ILE A N 1
ATOM 606 C CA . ILE A 1 90 ? 55.715 21.315 65.299 1.00 21.05 129 ILE A CA 1
ATOM 607 C C . ILE A 1 90 ? 55.543 20.138 66.260 1.00 20.70 129 ILE A C 1
ATOM 608 O O . ILE A 1 90 ? 55.519 18.961 65.839 1.00 20.59 129 ILE A O 1
ATOM 613 N N . GLY A 1 91 ? 55.389 20.449 67.539 1.00 19.97 130 GLY A N 1
ATOM 614 C CA . GLY A 1 91 ? 55.054 19.429 68.530 1.00 19.40 130 GLY A CA 1
ATOM 615 C C . GLY A 1 91 ? 54.603 20.115 69.787 1.00 18.52 130 GLY A C 1
ATOM 616 O O . GLY A 1 91 ? 55.016 21.252 70.050 1.00 18.80 130 GLY A O 1
ATOM 617 N N . ALA A 1 92 ? 53.733 19.450 70.541 1.00 17.15 131 ALA A N 1
ATOM 618 C CA . ALA A 1 92 ? 53.248 19.984 71.810 1.00 16.02 131 ALA A CA 1
ATOM 619 C C . ALA A 1 92 ? 52.991 18.834 72.765 1.00 15.26 131 ALA A C 1
ATOM 620 O O . ALA A 1 92 ? 52.453 17.795 72.391 1.00 14.82 131 ALA A O 1
ATOM 622 N N . ILE A 1 93 ? 53.394 19.028 74.004 1.00 14.73 132 ILE A N 1
ATOM 623 C CA . ILE A 1 93 ? 53.342 17.995 75.024 1.00 14.41 132 ILE A CA 1
ATOM 624 C C . ILE A 1 93 ? 52.540 18.583 76.160 1.00 13.45 132 ILE A C 1
ATOM 625 O O . ILE A 1 93 ? 52.765 19.744 76.545 1.00 13.12 132 ILE A O 1
ATOM 630 N N . HIS A 1 94 ? 51.588 17.818 76.681 1.00 11.99 133 HIS A N 1
ATOM 631 C CA . HIS A 1 94 ? 50.842 18.292 77.813 1.00 11.39 133 HIS A CA 1
ATOM 632 C C . HIS A 1 94 ? 51.721 18.143 79.011 1.00 10.96 133 HIS A C 1
ATOM 633 O O . HIS A 1 94 ? 52.425 17.126 79.130 1.00 10.06 133 HIS A O 1
ATOM 640 N N . ILE A 1 95 ? 51.677 19.149 79.894 1.00 10.40 134 ILE A N 1
ATOM 641 C CA . ILE A 1 95 ? 52.490 19.145 81.094 1.00 10.03 134 ILE A CA 1
ATOM 642 C C . ILE A 1 95 ? 51.588 19.259 82.269 1.00 9.83 134 ILE A C 1
ATOM 643 O O . ILE A 1 95 ? 50.542 19.858 82.147 1.00 11.24 134 ILE A O 1
ATOM 648 N N . PRO A 1 96 ? 51.967 18.656 83.401 1.00 9.65 135 PRO A N 1
ATOM 649 C CA . PRO A 1 96 ? 51.133 18.641 84.609 1.00 9.40 135 PRO A CA 1
ATOM 650 C C . PRO A 1 96 ? 51.015 19.974 85.287 1.00 9.64 135 PRO A C 1
ATOM 651 O O . PRO A 1 96 ? 51.923 20.783 85.200 1.00 9.62 135 PRO A O 1
ATOM 655 N N . LEU A 1 97 ? 49.901 20.187 85.968 1.00 10.43 136 LEU A N 1
ATOM 656 C CA . LEU A 1 97 ? 49.565 21.485 86.501 1.00 10.98 136 LEU A CA 1
ATOM 657 C C . LEU A 1 97 ? 50.459 21.879 87.619 1.00 12.56 136 LEU A C 1
ATOM 658 O O . LEU A 1 97 ? 50.801 23.039 87.725 1.00 13.19 136 LEU A O 1
ATOM 663 N N . ASP A 1 98 ? 50.827 20.930 88.474 1.00 14.23 137 ASP A N 1
ATOM 664 C CA . ASP A 1 98 ? 51.808 21.196 89.529 1.00 15.65 137 ASP A CA 1
ATOM 665 C C . ASP A 1 98 ? 53.198 21.550 88.990 1.00 15.05 137 ASP A C 1
ATOM 666 O O . ASP A 1 98 ? 54.120 21.757 89.774 1.00 15.16 137 ASP A O 1
ATOM 671 N N . THR A 1 99 ? 53.353 21.640 87.674 1.00 14.67 138 THR A N 1
ATOM 672 C CA . THR A 1 99 ? 54.609 22.070 87.107 1.00 14.63 138 THR A CA 1
ATOM 673 C C . THR A 1 99 ? 54.591 23.418 86.439 1.00 14.85 138 THR A C 1
ATOM 674 O O . THR A 1 99 ? 55.622 23.825 85.969 1.00 15.32 138 THR A O 1
ATOM 678 N N . TRP A 1 100 ? 53.463 24.128 86.422 1.00 15.29 139 TRP A N 1
ATOM 679 C CA . TRP A 1 100 ? 53.419 25.511 85.898 1.00 15.20 139 TRP A CA 1
ATOM 680 C C . TRP A 1 100 ? 52.471 26.409 86.704 1.00 16.71 139 TRP A C 1
ATOM 681 O O . TRP A 1 100 ? 51.551 25.953 87.344 1.00 17.14 139 TRP A O 1
ATOM 692 N N . GLN A 1 101 ? 52.735 27.696 86.704 1.00 18.71 140 GLN A N 1
ATOM 693 C CA . GLN A 1 101 ? 51.892 28.649 87.406 1.00 20.14 140 GLN A CA 1
ATOM 694 C C . GLN A 1 101 ? 51.967 29.914 86.576 1.00 21.87 140 GLN A C 1
ATOM 695 O O . GLN A 1 101 ? 52.856 30.075 85.717 1.00 22.21 140 GLN A O 1
ATOM 697 N N . ILE A 1 102 ? 51.018 30.804 86.814 1.00 23.63 141 ILE A N 1
ATOM 698 C CA . ILE A 1 102 ? 50.947 32.036 86.070 1.00 24.79 141 ILE A CA 1
ATOM 699 C C . ILE A 1 102 ? 50.940 33.183 87.079 1.00 25.77 141 ILE A C 1
ATOM 700 O O . ILE A 1 102 ? 49.910 33.621 87.537 1.00 25.25 141 ILE A O 1
ATOM 705 N N . GLU A 1 103 ? 52.145 33.626 87.430 1.00 27.64 142 GLU A N 1
ATOM 706 C CA . GLU A 1 103 ? 52.382 34.632 88.479 1.00 28.66 142 GLU A CA 1
ATOM 707 C C . GLU A 1 103 ? 51.872 36.031 88.111 1.00 29.40 142 GLU A C 1
ATOM 708 O O . GLU A 1 103 ? 51.020 36.576 88.823 1.00 29.22 142 GLU A O 1
ATOM 710 N N . GLU A 1 104 ? 52.390 36.605 87.020 1.00 30.13 143 GLU A N 1
ATOM 711 C CA . GLU A 1 104 ? 51.962 37.945 86.580 1.00 30.73 143 GLU A CA 1
ATOM 712 C C . GLU A 1 104 ? 51.050 37.850 85.341 1.00 30.48 143 GLU A C 1
ATOM 713 O O . GLU A 1 104 ? 49.927 37.350 85.424 1.00 30.34 143 GLU A O 1
ATOM 719 N N . ASN A 1 105 ? 51.529 38.364 84.206 1.00 30.31 144 ASN A N 1
ATOM 720 C CA . ASN A 1 105 ? 51.105 37.902 82.887 1.00 30.08 144 ASN A CA 1
ATOM 721 C C . ASN A 1 105 ? 52.218 36.969 82.397 1.00 29.91 144 ASN A C 1
ATOM 722 O O . ASN A 1 105 ? 52.328 36.691 81.202 1.00 30.45 144 ASN A O 1
ATOM 724 N N . THR A 1 106 ? 53.018 36.463 83.345 1.00 29.37 145 THR A N 1
ATOM 725 C CA . THR A 1 106 ? 54.210 35.644 83.076 1.00 28.83 145 THR A CA 1
ATOM 726 C C . THR A 1 106 ? 54.085 34.219 83.640 1.00 27.88 145 THR A C 1
ATOM 727 O O . THR A 1 106 ? 53.596 33.991 84.764 1.00 27.98 145 THR A O 1
ATOM 731 N N . VAL A 1 107 ? 54.572 33.272 82.852 1.00 26.49 146 VAL A N 1
ATOM 732 C CA . VAL A 1 107 ? 54.339 31.857 83.064 1.00 25.23 146 VAL A CA 1
ATOM 733 C C . VAL A 1 107 ? 55.640 31.217 83.452 1.00 24.05 146 VAL A C 1
ATOM 734 O O . VAL A 1 107 ? 56.655 31.453 82.799 1.00 23.79 146 VAL A O 1
ATOM 738 N N . ARG A 1 108 ? 55.619 30.377 84.474 1.00 22.57 147 ARG A N 1
ATOM 739 C CA . ARG A 1 108 ? 56.845 29.726 84.890 1.00 21.93 147 ARG A CA 1
ATOM 740 C C . ARG A 1 108 ? 56.591 28.253 84.964 1.00 20.48 147 ARG A C 1
ATOM 741 O O . ARG A 1 108 ? 55.588 27.854 85.549 1.00 20.47 147 ARG A O 1
ATOM 749 N N . VAL A 1 109 ? 57.504 27.460 84.406 1.00 18.85 148 VAL A N 1
ATOM 750 C CA . VAL A 1 109 ? 57.403 26.024 84.497 1.00 18.60 148 VAL A CA 1
ATOM 751 C C . VAL A 1 109 ? 58.573 25.486 85.245 1.00 18.73 148 VAL A C 1
ATOM 752 O O . VAL A 1 109 ? 59.733 25.817 84.963 1.00 18.01 148 VAL A O 1
ATOM 756 N N . ASN A 1 110 ? 58.254 24.633 86.212 1.00 19.54 149 ASN A N 1
ATOM 757 C CA . ASN A 1 110 ? 59.205 24.319 87.259 1.00 19.53 149 ASN A CA 1
ATOM 758 C C . ASN A 1 110 ? 59.546 25.705 87.798 1.00 19.64 149 ASN A C 1
ATOM 759 O O . ASN A 1 110 ? 58.673 26.571 87.886 1.00 19.38 149 ASN A O 1
ATOM 764 N N . GLY A 1 111 ? 60.774 25.962 88.161 1.00 20.33 150 GLY A N 1
ATOM 765 C CA . GLY A 1 111 ? 61.057 27.290 88.716 1.00 20.97 150 GLY A CA 1
ATOM 766 C C . GLY A 1 111 ? 60.958 28.375 87.649 1.00 20.92 150 GLY A C 1
ATOM 767 O O . GLY A 1 111 ? 60.260 29.386 87.802 1.00 21.43 150 GLY A O 1
ATOM 768 N N . LYS A 1 112 ? 61.640 28.129 86.544 1.00 20.35 151 LYS A N 1
ATOM 769 C CA . LYS A 1 112 ? 62.025 29.196 85.653 1.00 19.81 151 LYS A CA 1
ATOM 770 C C . LYS A 1 112 ? 60.852 29.878 84.932 1.00 18.81 151 LYS A C 1
ATOM 771 O O . LYS A 1 112 ? 59.880 29.249 84.570 1.00 17.90 151 LYS A O 1
ATOM 773 N N . ALA A 1 113 ? 60.983 31.191 84.770 1.00 18.46 152 ALA A N 1
ATOM 774 C CA . ALA A 1 113 ? 60.118 31.983 83.917 1.00 18.22 152 ALA A CA 1
ATOM 775 C C . ALA A 1 113 ? 60.369 31.534 82.491 1.00 17.61 152 ALA A C 1
ATOM 776 O O . ALA A 1 113 ? 61.423 30.995 82.182 1.00 17.54 152 ALA A O 1
ATOM 778 N N . VAL A 1 114 ? 59.412 31.777 81.619 1.00 16.97 153 VAL A N 1
ATOM 779 C CA . VAL A 1 114 ? 59.477 31.212 80.312 1.00 16.84 153 VAL A CA 1
ATOM 780 C C . VAL A 1 114 ? 58.819 32.121 79.303 1.00 17.35 153 VAL A C 1
ATOM 781 O O . VAL A 1 114 ? 57.953 32.921 79.614 1.00 17.24 153 VAL A O 1
ATOM 785 N N . ASP A 1 115 ? 59.242 31.982 78.066 1.00 18.08 154 ASP A N 1
ATOM 786 C CA . ASP A 1 115 ? 58.757 32.834 77.020 1.00 18.24 154 ASP A CA 1
ATOM 787 C C . ASP A 1 115 ? 57.374 32.350 76.627 1.00 18.57 154 ASP A C 1
ATOM 788 O O . ASP A 1 115 ? 57.167 31.147 76.428 1.00 17.86 154 ASP A O 1
ATOM 793 N N . PRO A 1 116 ? 56.421 33.287 76.512 1.00 18.95 155 PRO A N 1
ATOM 794 C CA . PRO A 1 116 ? 55.054 33.025 76.132 1.00 19.54 155 PRO A CA 1
ATOM 795 C C . PRO A 1 116 ? 54.945 32.119 74.942 1.00 19.96 155 PRO A C 1
ATOM 796 O O . PRO A 1 116 ? 53.985 31.360 74.815 1.00 20.56 155 PRO A O 1
ATOM 808 N N . GLU A 1 118 ? 56.580 29.567 74.393 1.00 17.08 157 GLU A N 1
ATOM 809 C CA . GLU A 1 118 ? 56.939 28.192 74.673 1.00 16.30 157 GLU A CA 1
ATOM 810 C C . GLU A 1 118 ? 55.823 27.382 75.301 1.00 14.79 157 GLU A C 1
ATOM 811 O O . GLU A 1 118 ? 56.024 26.236 75.637 1.00 14.27 157 GLU A O 1
ATOM 817 N N . VAL A 1 119 ? 54.673 27.988 75.517 1.00 13.66 158 VAL A N 1
ATOM 818 C CA . VAL A 1 119 ? 53.577 27.292 76.147 1.00 12.34 158 VAL A CA 1
ATOM 819 C C . VAL A 1 119 ? 52.343 27.655 75.388 1.00 11.98 158 VAL A C 1
ATOM 820 O O . VAL A 1 119 ? 52.312 28.655 74.727 1.00 11.67 158 VAL A O 1
ATOM 824 N N . CYS A 1 120 ? 51.355 26.790 75.448 1.00 12.16 159 CYS A N 1
ATOM 825 C CA . CYS A 1 120 ? 50.027 27.097 75.011 1.00 12.24 159 CYS A CA 1
ATOM 826 C C . CYS A 1 120 ? 49.143 26.859 76.265 1.00 12.64 159 CYS A C 1
ATOM 827 O O . CYS A 1 120 ? 49.133 25.776 76.849 1.00 13.07 159 CYS A O 1
ATOM 830 N N . ILE A 1 121 ? 48.464 27.904 76.709 1.00 12.49 160 ILE A N 1
ATOM 831 C CA . ILE A 1 121 ? 47.581 27.841 77.884 1.00 12.07 160 ILE A CA 1
ATOM 832 C C . ILE A 1 121 ? 46.137 27.807 77.441 1.00 11.66 160 ILE A C 1
ATOM 833 O O . ILE A 1 121 ? 45.687 28.696 76.748 1.00 10.95 160 ILE A O 1
ATOM 838 N N . PHE A 1 122 ? 45.394 26.807 77.858 1.00 11.55 161 PHE A N 1
ATOM 839 C CA . PHE A 1 122 ? 44.010 26.764 77.482 1.00 11.27 161 PHE A CA 1
ATOM 840 C C . PHE A 1 122 ? 43.165 27.219 78.660 1.00 11.86 161 PHE A C 1
ATOM 841 O O . PHE A 1 122 ? 43.505 27.023 79.826 1.00 12.15 161 PHE A O 1
ATOM 849 N N . VAL A 1 123 ? 42.027 27.795 78.329 1.00 12.02 162 VAL A N 1
ATOM 850 C CA . VAL A 1 123 ? 41.087 28.261 79.298 1.00 11.37 162 VAL A CA 1
ATOM 851 C C . VAL A 1 123 ? 39.785 27.536 79.027 1.00 11.61 162 VAL A C 1
ATOM 852 O O . VAL A 1 123 ? 39.331 27.457 77.902 1.00 10.72 162 VAL A O 1
ATOM 856 N N . GLY A 1 124 ? 39.184 27.006 80.079 1.00 12.75 163 GLY A N 1
ATOM 857 C CA . GLY A 1 124 ? 38.031 26.093 79.934 1.00 13.05 163 GLY A CA 1
ATOM 858 C C . GLY A 1 124 ? 36.705 26.780 79.884 1.00 13.22 163 GLY A C 1
ATOM 859 O O . GLY A 1 124 ? 36.640 27.955 79.601 1.00 13.91 163 GLY A O 1
ATOM 860 N N . ILE A 1 125 ? 35.647 26.064 80.213 1.00 13.87 164 ILE A N 1
ATOM 861 C CA . ILE A 1 125 ? 34.314 26.656 80.205 1.00 14.19 164 ILE A CA 1
ATOM 862 C C . ILE A 1 125 ? 33.885 27.150 81.583 1.00 14.92 164 ILE A C 1
ATOM 863 O O . ILE A 1 125 ? 32.798 27.727 81.715 1.00 15.16 164 ILE A O 1
ATOM 868 N N . HIS A 1 126 ? 34.712 26.920 82.606 1.00 15.42 165 HIS A N 1
ATOM 869 C CA . HIS A 1 126 ? 34.498 27.528 83.909 1.00 16.36 165 HIS A CA 1
ATOM 870 C C . HIS A 1 126 ? 35.749 27.377 84.728 1.00 16.60 165 HIS A C 1
ATOM 871 O O . HIS A 1 126 ? 36.805 27.211 84.188 1.00 18.04 165 HIS A O 1
ATOM 878 N N . GLY A 1 127 ? 35.645 27.433 86.041 1.00 17.31 166 GLY A N 1
ATOM 879 C CA . GLY A 1 127 ? 36.815 27.500 86.902 1.00 17.24 166 GLY A CA 1
ATOM 880 C C . GLY A 1 127 ? 37.252 26.158 87.410 1.00 17.89 166 GLY A C 1
ATOM 881 O O . GLY A 1 127 ? 38.183 26.066 88.193 1.00 17.70 166 GLY A O 1
ATOM 882 N N . GLY A 1 128 ? 36.550 25.113 86.985 1.00 18.79 167 GLY A N 1
ATOM 883 C CA . GLY A 1 128 ? 36.910 23.721 87.295 1.00 18.86 167 GLY A CA 1
ATOM 884 C C . GLY A 1 128 ? 36.048 23.086 88.362 1.00 19.09 167 GLY A C 1
ATOM 885 O O . GLY A 1 128 ? 35.608 23.736 89.349 1.00 18.52 167 GLY A O 1
ATOM 886 N N . LEU A 1 129 ? 35.800 21.799 88.180 1.00 19.14 168 LEU A N 1
ATOM 887 C CA . LEU A 1 129 ? 34.947 21.122 89.128 1.00 19.49 168 LEU A CA 1
ATOM 888 C C . LEU A 1 129 ? 35.566 21.180 90.515 1.00 19.84 168 LEU A C 1
ATOM 889 O O . LEU A 1 129 ? 34.854 21.325 91.487 1.00 20.75 168 LEU A O 1
ATOM 894 N N . LEU A 1 130 ? 36.888 21.128 90.612 1.00 19.98 169 LEU A N 1
ATOM 895 C CA . LEU A 1 130 ? 37.520 21.127 91.909 1.00 19.66 169 LEU A CA 1
ATOM 896 C C . LEU A 1 130 ? 37.200 22.376 92.676 1.00 20.84 169 LEU A C 1
ATOM 897 O O . LEU A 1 130 ? 37.210 22.322 93.885 1.00 21.63 169 LEU A O 1
ATOM 902 N N . THR A 1 131 ? 36.932 23.499 92.011 1.00 21.50 170 THR A N 1
ATOM 903 C CA . THR A 1 131 ? 36.420 24.682 92.733 1.00 22.18 170 THR A CA 1
ATOM 904 C C . THR A 1 131 ? 34.919 24.569 92.965 1.00 22.43 170 THR A C 1
ATOM 905 O O . THR A 1 131 ? 34.446 24.573 94.101 1.00 23.14 170 THR A O 1
ATOM 909 N N . HIS A 1 132 ? 34.167 24.498 91.868 1.00 22.18 171 HIS A N 1
ATOM 910 C CA . HIS A 1 132 ? 32.699 24.501 91.933 1.00 21.10 171 HIS A CA 1
ATOM 911 C C . HIS A 1 132 ? 32.043 23.287 92.545 1.00 20.11 171 HIS A C 1
ATOM 912 O O . HIS A 1 132 ? 31.041 23.433 93.205 1.00 21.14 171 HIS A O 1
ATOM 919 N N . ALA A 1 133 ? 32.559 22.091 92.321 1.00 18.59 172 ALA A N 1
ATOM 920 C CA . ALA A 1 133 ? 31.810 20.912 92.740 1.00 18.06 172 ALA A CA 1
ATOM 921 C C . ALA A 1 133 ? 32.335 20.256 94.021 1.00 17.86 172 ALA A C 1
ATOM 922 O O . ALA A 1 133 ? 31.955 19.162 94.359 1.00 16.87 172 ALA A O 1
ATOM 924 N N . SER A 1 134 ? 33.185 20.949 94.762 1.00 18.40 173 SER A N 1
ATOM 925 C CA . SER A 1 134 ? 33.784 20.336 95.932 1.00 18.05 173 SER A CA 1
ATOM 926 C C . SER A 1 134 ? 32.745 19.877 96.971 1.00 17.62 173 SER A C 1
ATOM 927 O O . SER A 1 134 ? 32.888 18.841 97.571 1.00 18.12 173 SER A O 1
ATOM 930 N N . GLU A 1 135 ? 31.688 20.624 97.163 1.00 17.25 174 GLU A N 1
ATOM 931 C CA . GLU A 1 135 ? 30.718 20.240 98.142 1.00 17.26 174 GLU A CA 1
ATOM 932 C C . GLU A 1 135 ? 29.937 18.978 97.745 1.00 17.23 174 GLU A C 1
ATOM 933 O O . GLU A 1 135 ? 29.683 18.084 98.537 1.00 16.73 174 GLU A O 1
ATOM 939 N N . THR A 1 136 ? 29.545 18.916 96.496 1.00 17.70 175 THR A N 1
ATOM 940 C CA . THR A 1 136 ? 28.785 17.783 95.991 1.00 18.19 175 THR A CA 1
ATOM 941 C C . THR A 1 136 ? 29.628 16.536 96.045 1.00 17.90 175 THR A C 1
ATOM 942 O O . THR A 1 136 ? 29.152 15.479 96.415 1.00 19.69 175 THR A O 1
ATOM 946 N N . PHE A 1 137 ? 30.875 16.641 95.640 1.00 16.69 176 PHE A N 1
ATOM 947 C CA . PHE A 1 137 ? 31.726 15.508 95.687 1.00 15.64 176 PHE A CA 1
ATOM 948 C C . PHE A 1 137 ? 31.823 15.065 97.134 1.00 14.72 176 PHE A C 1
ATOM 949 O O . PHE A 1 137 ? 31.667 13.893 97.426 1.00 13.57 176 PHE A O 1
ATOM 957 N N . THR A 1 138 ? 32.037 16.003 98.043 1.00 13.72 177 THR A N 1
ATOM 958 C CA . THR A 1 138 ? 32.141 15.645 99.426 1.00 13.41 177 THR A CA 1
ATOM 959 C C . THR A 1 138 ? 30.883 14.930 99.901 1.00 14.23 177 THR A C 1
ATOM 960 O O . THR A 1 138 ? 30.926 13.825 100.440 1.00 12.88 177 THR A O 1
ATOM 964 N N . ASP A 1 139 ? 29.744 15.560 99.660 1.00 15.94 178 ASP A N 1
ATOM 965 C CA . ASP A 1 139 ? 28.454 14.946 99.969 1.00 16.73 178 ASP A CA 1
ATOM 966 C C . ASP A 1 139 ? 28.265 13.572 99.340 1.00 16.02 178 ASP A C 1
ATOM 967 O O . ASP A 1 139 ? 27.822 12.650 100.000 1.00 16.31 178 ASP A O 1
ATOM 972 N N . ALA A 1 140 ? 28.622 13.401 98.084 1.00 15.92 179 ALA A N 1
ATOM 973 C CA . ALA A 1 140 ? 28.376 12.115 97.444 1.00 16.21 179 ALA A CA 1
ATOM 974 C C . ALA A 1 140 ? 29.180 11.038 98.129 1.00 17.35 179 ALA A C 1
ATOM 975 O O . ALA A 1 140 ? 28.717 9.943 98.383 1.00 17.07 179 ALA A O 1
ATOM 977 N N . ARG A 1 141 ? 30.410 11.371 98.434 1.00 18.61 180 ARG A N 1
ATOM 978 C CA . ARG A 1 141 ? 31.287 10.439 99.051 1.00 19.49 180 ARG A CA 1
ATOM 979 C C . ARG A 1 141 ? 30.764 10.117 100.433 1.00 19.93 180 ARG A C 1
ATOM 980 O O . ARG A 1 141 ? 30.576 8.961 100.761 1.00 20.34 180 ARG A O 1
ATOM 988 N N . ASN A 1 142 ? 30.519 11.133 101.255 1.00 19.79 181 ASN A N 1
ATOM 989 C CA . ASN A 1 142 ? 30.182 10.870 102.647 1.00 19.86 181 ASN A CA 1
ATOM 990 C C . ASN A 1 142 ? 28.911 10.086 102.742 1.00 19.71 181 ASN A C 1
ATOM 991 O O . ASN A 1 142 ? 28.656 9.404 103.699 1.00 19.45 181 ASN A O 1
ATOM 996 N N . LEU A 1 143 ? 28.076 10.232 101.744 1.00 20.07 182 LEU A N 1
ATOM 997 C CA . LEU A 1 143 ? 26.785 9.594 101.765 1.00 19.88 182 LEU A CA 1
ATOM 998 C C . LEU A 1 143 ? 26.922 8.104 101.633 1.00 19.22 182 LEU A C 1
ATOM 999 O O . LEU A 1 143 ? 26.261 7.357 102.343 1.00 19.60 182 LEU A O 1
ATOM 1004 N N . VAL A 1 144 ? 27.778 7.665 100.731 1.00 18.37 183 VAL A N 1
ATOM 1005 C CA . VAL A 1 144 ? 28.026 6.235 100.593 1.00 18.32 183 VAL A CA 1
ATOM 1006 C C . VAL A 1 144 ? 28.658 5.615 101.863 1.00 17.74 183 VAL A C 1
ATOM 1007 O O . VAL A 1 144 ? 28.355 4.486 102.230 1.00 18.46 183 VAL A O 1
ATOM 1011 N N . ARG A 1 145 ? 29.552 6.348 102.509 1.00 17.15 184 ARG A N 1
ATOM 1012 C CA . ARG A 1 145 ? 30.175 5.919 103.768 1.00 16.26 184 ARG A CA 1
ATOM 1013 C C . ARG A 1 145 ? 29.200 5.870 104.914 1.00 15.87 184 ARG A C 1
ATOM 1014 O O . ARG A 1 145 ? 29.333 5.064 105.802 1.00 15.02 184 ARG A O 1
ATOM 1022 N N . ALA A 1 146 ? 28.245 6.781 104.905 1.00 16.10 185 ALA A N 1
ATOM 1023 C CA . ALA A 1 146 ? 27.234 6.824 105.937 1.00 16.90 185 ALA A CA 1
ATOM 1024 C C . ALA A 1 146 ? 26.420 5.530 105.915 1.00 18.08 185 ALA A C 1
ATOM 1025 O O . ALA A 1 146 ? 26.138 4.910 106.962 1.00 18.41 185 ALA A O 1
ATOM 1027 N N . ALA A 1 147 ? 26.026 5.136 104.706 1.00 18.44 186 ALA A N 1
ATOM 1028 C CA . ALA A 1 147 ? 25.203 3.963 104.541 1.00 18.14 186 ALA A CA 1
ATOM 1029 C C . ALA A 1 147 ? 25.957 2.760 105.052 1.00 17.96 186 ALA A C 1
ATOM 1030 O O . ALA A 1 147 ? 25.381 1.862 105.638 1.00 18.22 186 ALA A O 1
ATOM 1032 N N . ALA A 1 148 ? 27.258 2.743 104.856 1.00 18.23 187 ALA A N 1
ATOM 1033 C CA . ALA A 1 148 ? 28.035 1.583 105.298 1.00 18.55 187 ALA A CA 1
ATOM 1034 C C . ALA A 1 148 ? 28.086 1.499 106.839 1.00 18.14 187 ALA A C 1
ATOM 1035 O O . ALA A 1 148 ? 27.916 0.421 107.391 1.00 18.31 187 ALA A O 1
ATOM 1037 N N . ARG A 1 149 ? 28.284 2.631 107.521 1.00 17.65 188 ARG A N 1
ATOM 1038 C CA . ARG A 1 149 ? 28.192 2.663 108.996 1.00 17.40 188 ARG A CA 1
ATOM 1039 C C . ARG A 1 149 ? 26.786 2.240 109.380 1.00 16.68 188 ARG A C 1
ATOM 1040 O O . ARG A 1 149 ? 26.576 1.313 110.153 1.00 17.60 188 ARG A O 1
ATOM 1042 N N . VAL A 1 150 ? 25.823 2.906 108.777 1.00 15.15 189 VAL A N 1
ATOM 1043 C CA . VAL A 1 150 ? 24.478 2.855 109.242 1.00 13.74 189 VAL A CA 1
ATOM 1044 C C . VAL A 1 150 ? 23.750 1.556 109.040 1.00 13.06 189 VAL A C 1
ATOM 1045 O O . VAL A 1 150 ? 22.832 1.243 109.749 1.00 12.67 189 VAL A O 1
ATOM 1049 N N . ALA A 1 151 ? 24.136 0.774 108.079 1.00 13.88 190 ALA A N 1
ATOM 1050 C CA . ALA A 1 151 ? 23.311 -0.383 107.728 1.00 14.44 190 ALA A CA 1
ATOM 1051 C C . ALA A 1 151 ? 23.280 -1.401 108.853 1.00 14.86 190 ALA A C 1
ATOM 1052 O O . ALA A 1 151 ? 22.295 -2.081 109.044 1.00 14.76 190 ALA A O 1
ATOM 1054 N N . GLN A 1 152 ? 24.355 -1.471 109.619 1.00 15.85 191 GLN A N 1
ATOM 1055 C CA . GLN A 1 152 ? 24.371 -2.306 110.811 1.00 16.56 191 GLN A CA 1
ATOM 1056 C C . GLN A 1 152 ? 24.323 -1.586 112.127 1.00 16.27 191 GLN A C 1
ATOM 1057 O O . GLN A 1 152 ? 24.072 -2.247 113.099 1.00 17.44 191 GLN A O 1
ATOM 1063 N N . ASN A 1 153 ? 24.600 -0.280 112.158 1.00 16.00 192 ASN A N 1
ATOM 1064 C CA . ASN A 1 153 ? 24.582 0.526 113.358 1.00 15.94 192 ASN A CA 1
ATOM 1065 C C . ASN A 1 153 ? 23.808 1.770 113.059 1.00 15.53 192 ASN A C 1
ATOM 1066 O O . ASN A 1 153 ? 24.340 2.872 112.960 1.00 14.87 192 ASN A O 1
ATOM 1071 N N . PRO A 1 154 ? 22.513 1.595 112.954 1.00 15.50 193 PRO A N 1
ATOM 1072 C CA . PRO A 1 154 ? 21.592 2.652 112.653 1.00 15.67 193 PRO A CA 1
ATOM 1073 C C . PRO A 1 154 ? 21.485 3.747 113.743 1.00 15.75 193 PRO A C 1
ATOM 1074 O O . PRO A 1 154 ? 20.982 4.829 113.489 1.00 17.20 193 PRO A O 1
ATOM 1078 N N . ALA A 1 155 ? 21.932 3.487 114.945 1.00 15.36 194 ALA A N 1
ATOM 1079 C CA . ALA A 1 155 ? 21.726 4.438 115.995 1.00 15.07 194 ALA A CA 1
ATOM 1080 C C . ALA A 1 155 ? 22.913 5.405 116.059 1.00 14.88 194 ALA A C 1
ATOM 1081 O O . ALA A 1 155 ? 24.053 5.016 116.280 1.00 15.88 194 ALA A O 1
ATOM 1083 N N . ALA A 1 156 ? 22.643 6.680 115.865 1.00 14.91 195 ALA A N 1
ATOM 1084 C CA . ALA A 1 156 ? 23.705 7.677 115.840 1.00 14.69 195 ALA A CA 1
ATOM 1085 C C . ALA A 1 156 ? 24.284 7.911 117.190 1.00 14.85 195 ALA A C 1
ATOM 1086 O O . ALA A 1 156 ? 25.437 8.314 117.255 1.00 16.68 195 ALA A O 1
ATOM 1088 N N . LEU A 1 157 ? 23.496 7.704 118.257 1.00 13.68 196 LEU A N 1
ATOM 1089 C CA . LEU A 1 157 ? 23.943 7.932 119.602 1.00 12.45 196 LEU A CA 1
ATOM 1090 C C . LEU A 1 157 ? 23.535 6.772 120.486 1.00 11.38 196 LEU A C 1
ATOM 1091 O O . LEU A 1 157 ? 22.375 6.403 120.533 1.00 12.17 196 LEU A O 1
ATOM 1096 N N . ILE A 1 158 ? 24.480 6.201 121.207 1.00 9.29 197 ILE A N 1
ATOM 1097 C CA . ILE A 1 158 ? 24.165 5.208 122.202 1.00 7.64 197 ILE A CA 1
ATOM 1098 C C . ILE A 1 158 ? 24.279 5.839 123.560 1.00 7.05 197 ILE A C 1
ATOM 1099 O O . ILE A 1 158 ? 25.214 6.581 123.819 1.00 7.83 197 ILE A O 1
ATOM 1104 N N . GLU A 1 159 ? 23.331 5.555 124.434 1.00 5.87 198 GLU A N 1
ATOM 1105 C CA . GLU A 1 159 ? 23.372 6.097 125.765 1.00 5.23 198 GLU A CA 1
ATOM 1106 C C . GLU A 1 159 ? 23.534 4.944 126.676 1.00 4.92 198 GLU A C 1
ATOM 1107 O O . GLU A 1 159 ? 22.839 3.959 126.535 1.00 4.46 198 GLU A O 1
ATOM 1113 N N . LEU A 1 160 ? 24.481 5.062 127.593 1.00 4.74 199 LEU A N 1
ATOM 1114 C CA . LEU A 1 160 ? 24.629 4.122 128.655 1.00 4.46 199 LEU A CA 1
ATOM 1115 C C . LEU A 1 160 ? 24.120 4.839 129.881 1.00 4.76 199 LEU A C 1
ATOM 1116 O O . LEU A 1 160 ? 24.683 5.844 130.337 1.00 4.28 199 LEU A O 1
ATOM 1121 N N . ARG A 1 161 ? 23.017 4.345 130.400 1.00 4.92 200 ARG A N 1
ATOM 1122 C CA . ARG A 1 161 ? 22.324 5.077 131.404 1.00 5.77 200 ARG A CA 1
ATOM 1123 C C . ARG A 1 161 ? 22.543 4.421 132.738 1.00 7.29 200 ARG A C 1
ATOM 1124 O O . ARG A 1 161 ? 22.175 3.269 132.897 1.00 7.04 200 ARG A O 1
ATOM 1132 N N . GLN A 1 162 ? 23.077 5.159 133.718 1.00 8.58 201 GLN A N 1
ATOM 1133 C CA . GLN A 1 162 ? 23.268 4.564 134.984 1.00 9.60 201 GLN A CA 1
ATOM 1134 C C . GLN A 1 162 ? 21.931 4.627 135.688 1.00 10.47 201 GLN A C 1
ATOM 1135 O O . GLN A 1 162 ? 21.277 5.631 135.737 1.00 10.57 201 GLN A O 1
ATOM 1141 N N . THR A 1 163 ? 21.488 3.471 136.120 1.00 12.16 202 THR A N 1
ATOM 1142 C CA . THR A 1 163 ? 20.216 3.279 136.793 1.00 13.65 202 THR A CA 1
ATOM 1143 C C . THR A 1 163 ? 20.254 3.455 138.321 1.00 13.94 202 THR A C 1
ATOM 1144 O O . THR A 1 163 ? 19.278 3.940 138.879 1.00 14.32 202 THR A O 1
ATOM 1148 N N . ASN A 1 164 ? 21.340 3.043 138.993 1.00 14.02 203 ASN A N 1
ATOM 1149 C CA . ASN A 1 164 ? 21.465 3.241 140.456 1.00 13.88 203 ASN A CA 1
ATOM 1150 C C . ASN A 1 164 ? 22.124 4.572 140.806 1.00 14.58 203 ASN A C 1
ATOM 1151 O O . ASN A 1 164 ? 22.060 5.511 139.999 1.00 14.82 203 ASN A O 1
ATOM 1156 N N . ASN A 1 165 ? 22.699 4.680 142.011 1.00 15.43 204 ASN A N 1
ATOM 1157 C CA . ASN A 1 165 ? 23.334 5.936 142.486 1.00 16.01 204 ASN A CA 1
ATOM 1158 C C . ASN A 1 165 ? 24.792 5.688 142.925 1.00 16.07 204 ASN A C 1
ATOM 1159 O O . ASN A 1 165 ? 25.378 6.488 143.681 1.00 16.42 204 ASN A O 1
ATOM 1164 N N . ALA A 1 166 ? 25.379 4.601 142.410 1.00 15.98 205 ALA A N 1
ATOM 1165 C CA . ALA A 1 166 ? 26.807 4.349 142.553 1.00 16.29 205 ALA A CA 1
ATOM 1166 C C . ALA A 1 166 ? 27.558 5.607 142.181 1.00 16.71 205 ALA A C 1
ATOM 1167 O O . ALA A 1 166 ? 27.087 6.425 141.393 1.00 17.19 205 ALA A O 1
ATOM 1169 N N . GLN A 1 167 ? 28.745 5.731 142.740 1.00 17.06 206 GLN A N 1
ATOM 1170 C CA . GLN A 1 167 ? 29.579 6.903 142.572 1.00 16.82 206 GLN A CA 1
ATOM 1171 C C . GLN A 1 167 ? 30.607 6.464 141.569 1.00 16.20 206 GLN A C 1
ATOM 1172 O O . GLN A 1 167 ? 31.443 5.622 141.848 1.00 16.79 206 GLN A O 1
ATOM 1178 N N . LEU A 1 168 ? 30.510 6.992 140.377 1.00 15.71 207 LEU A N 1
ATOM 1179 C CA . LEU A 1 168 ? 31.417 6.582 139.370 1.00 15.79 207 LEU A CA 1
ATOM 1180 C C . LEU A 1 168 ? 32.372 7.693 139.238 1.00 15.95 207 LEU A C 1
ATOM 1181 O O . LEU A 1 168 ? 32.076 8.790 139.660 1.00 16.89 207 LEU A O 1
ATOM 1186 N N . SER A 1 169 ? 33.490 7.395 138.609 1.00 15.69 208 SER A N 1
ATOM 1187 C CA . SER A 1 169 ? 34.557 8.326 138.387 1.00 15.81 208 SER A CA 1
ATOM 1188 C C . SER A 1 169 ? 34.761 8.499 136.929 1.00 14.92 208 SER A C 1
ATOM 1189 O O . SER A 1 169 ? 34.515 7.599 136.173 1.00 14.43 208 SER A O 1
ATOM 1192 N N . PRO A 1 170 ? 35.318 9.628 136.531 1.00 15.08 209 PRO A N 1
ATOM 1193 C CA . PRO A 1 170 ? 35.424 9.889 135.100 1.00 16.01 209 PRO A CA 1
ATOM 1194 C C . PRO A 1 170 ? 36.046 8.718 134.366 1.00 16.91 209 PRO A C 1
ATOM 1195 O O . PRO A 1 170 ? 35.597 8.395 133.271 1.00 18.02 209 PRO A O 1
ATOM 1199 N N . ASP A 1 171 ? 37.055 8.102 134.990 1.00 17.47 210 ASP A N 1
ATOM 1200 C CA . ASP A 1 171 ? 37.735 6.909 134.477 1.00 17.17 210 ASP A CA 1
ATOM 1201 C C . ASP A 1 171 ? 36.857 5.683 134.562 1.00 16.71 210 ASP A C 1
ATOM 1202 O O . ASP A 1 171 ? 36.880 4.874 133.648 1.00 16.51 210 ASP A O 1
ATOM 1207 N N . ASP A 1 172 ? 36.090 5.538 135.645 1.00 16.28 211 ASP A N 1
ATOM 1208 C CA . ASP A 1 172 ? 35.075 4.478 135.696 1.00 16.00 211 ASP A CA 1
ATOM 1209 C C . ASP A 1 172 ? 34.188 4.575 134.464 1.00 16.76 211 ASP A C 1
ATOM 1210 O O . ASP A 1 172 ? 34.235 3.697 133.585 1.00 17.04 211 ASP A O 1
ATOM 1215 N N . VAL A 1 173 ? 33.401 5.659 134.400 1.00 17.42 212 VAL A N 1
ATOM 1216 C CA . VAL A 1 173 ? 32.560 5.979 133.246 1.00 17.59 212 VAL A CA 1
ATOM 1217 C C . VAL A 1 173 ? 33.382 5.717 132.015 1.00 18.65 212 VAL A C 1
ATOM 1218 O O . VAL A 1 173 ? 32.943 5.084 131.064 1.00 18.00 212 VAL A O 1
ATOM 1222 N N . ASP A 1 174 ? 34.603 6.224 132.045 1.00 20.20 213 ASP A N 1
ATOM 1223 C CA . ASP A 1 174 ? 35.384 6.281 130.843 1.00 21.40 213 ASP A CA 1
ATOM 1224 C C . ASP A 1 174 ? 35.579 4.887 130.336 1.00 21.68 213 ASP A C 1
ATOM 1225 O O . ASP A 1 174 ? 35.421 4.664 129.143 1.00 22.48 213 ASP A O 1
ATOM 1230 N N . ARG A 1 175 ? 35.901 3.947 131.223 1.00 21.45 214 ARG A N 1
ATOM 1231 C CA . ARG A 1 175 ? 36.177 2.585 130.767 1.00 21.30 214 ARG A CA 1
ATOM 1232 C C . ARG A 1 175 ? 34.906 1.798 130.393 1.00 19.84 214 ARG A C 1
ATOM 1233 O O . ARG A 1 175 ? 34.903 1.048 129.425 1.00 18.66 214 ARG A O 1
ATOM 1241 N N . ILE A 1 176 ? 33.829 2.028 131.132 1.00 19.05 215 ILE A N 1
ATOM 1242 C CA . ILE A 1 176 ? 32.486 1.488 130.799 1.00 18.14 215 ILE A CA 1
ATOM 1243 C C . ILE A 1 176 ? 32.020 1.766 129.359 1.00 18.11 215 ILE A C 1
ATOM 1244 O O . ILE A 1 176 ? 31.536 0.882 128.693 1.00 17.71 215 ILE A O 1
ATOM 1249 N N . ILE A 1 177 ? 32.148 3.009 128.915 1.00 18.13 216 ILE A N 1
ATOM 1250 C CA . ILE A 1 177 ? 31.932 3.375 127.525 1.00 18.30 216 ILE A CA 1
ATOM 1251 C C . ILE A 1 177 ? 32.778 2.465 126.687 1.00 19.56 216 ILE A C 1
ATOM 1252 O O . ILE A 1 177 ? 32.317 1.886 125.692 1.00 19.77 216 ILE A O 1
ATOM 1257 N N . ASN A 1 178 ? 34.037 2.336 127.110 1.00 20.86 217 ASN A N 1
ATOM 1258 C CA . ASN A 1 178 ? 35.056 1.574 126.356 1.00 21.40 217 ASN A CA 1
ATOM 1259 C C . ASN A 1 178 ? 34.613 0.118 126.179 1.00 20.90 217 ASN A C 1
ATOM 1260 O O . ASN A 1 178 ? 34.796 -0.459 125.125 1.00 19.42 217 ASN A O 1
ATOM 1265 N N . GLY A 1 179 ? 33.959 -0.412 127.217 1.00 21.26 218 GLY A N 1
ATOM 1266 C CA . GLY A 1 179 ? 33.323 -1.725 127.194 1.00 21.37 218 GLY A CA 1
ATOM 1267 C C . GLY A 1 179 ? 32.390 -1.838 126.021 1.00 21.26 218 GLY A C 1
ATOM 1268 O O . GLY A 1 179 ? 32.490 -2.787 125.257 1.00 22.13 218 GLY A O 1
ATOM 1269 N N . TYR A 1 180 ? 31.508 -0.846 125.874 1.00 20.75 219 TYR A N 1
ATOM 1270 C CA . TYR A 1 180 ? 30.521 -0.831 124.815 1.00 19.64 219 TYR A CA 1
ATOM 1271 C C . TYR A 1 180 ? 31.156 -0.566 123.488 1.00 19.22 219 TYR A C 1
ATOM 1272 O O . TYR A 1 180 ? 30.805 -1.183 122.517 1.00 19.23 219 TYR A O 1
ATOM 1281 N N . VAL A 1 181 ? 32.091 0.362 123.425 1.00 19.35 220 VAL A N 1
ATOM 1282 C CA . VAL A 1 181 ? 32.752 0.619 122.140 1.00 19.59 220 VAL A CA 1
ATOM 1283 C C . VAL A 1 181 ? 33.398 -0.662 121.663 1.00 19.77 220 VAL A C 1
ATOM 1284 O O . VAL A 1 181 ? 33.441 -0.938 120.467 1.00 19.51 220 VAL A O 1
ATOM 1288 N N . ALA A 1 182 ? 33.885 -1.433 122.640 1.00 20.16 221 ALA A N 1
ATOM 1289 C CA . ALA A 1 182 ? 34.561 -2.703 122.414 1.00 20.28 221 ALA A CA 1
ATOM 1290 C C . ALA A 1 182 ? 33.597 -3.649 121.760 1.00 20.45 221 ALA A C 1
ATOM 1291 O O . ALA A 1 182 ? 33.872 -4.194 120.703 1.00 20.15 221 ALA A O 1
ATOM 1293 N N . ALA A 1 183 ? 32.457 -3.825 122.416 1.00 20.85 222 ALA A N 1
ATOM 1294 C CA . ALA A 1 183 ? 31.461 -4.792 122.014 1.00 21.20 222 ALA A CA 1
ATOM 1295 C C . ALA A 1 183 ? 30.875 -4.369 120.667 1.00 21.85 222 ALA A C 1
ATOM 1296 O O . ALA A 1 183 ? 30.636 -5.191 119.783 1.00 22.11 222 ALA A O 1
ATOM 1298 N N . ARG A 1 184 ? 30.705 -3.075 120.488 1.00 22.62 223 ARG A N 1
ATOM 1299 C CA . ARG A 1 184 ? 30.233 -2.575 119.249 1.00 23.69 223 ARG A CA 1
ATOM 1300 C C . ARG A 1 184 ? 31.223 -2.914 118.138 1.00 24.45 223 ARG A C 1
ATOM 1301 O O . ARG A 1 184 ? 30.838 -2.949 116.972 1.00 24.77 223 ARG A O 1
ATOM 1309 N N . ARG A 1 185 ? 32.486 -3.172 118.504 1.00 25.37 224 ARG A N 1
ATOM 1310 C CA . ARG A 1 185 ? 33.526 -3.720 117.576 1.00 25.89 224 ARG A CA 1
ATOM 1311 C C . ARG A 1 185 ? 33.570 -5.292 117.485 1.00 26.55 224 ARG A C 1
ATOM 1312 O O . ARG A 1 185 ? 34.198 -5.855 116.568 1.00 26.29 224 ARG A O 1
ATOM 1314 N N . GLY A 1 186 ? 32.924 -5.973 118.452 1.00 27.38 225 GLY A N 1
ATOM 1315 C CA . GLY A 1 186 ? 32.688 -7.437 118.450 1.00 27.30 225 GLY A CA 1
ATOM 1316 C C . GLY A 1 186 ? 33.401 -8.190 119.568 1.00 27.49 225 GLY A C 1
ATOM 1317 O O . GLY A 1 186 ? 33.843 -9.300 119.348 1.00 27.22 225 GLY A O 1
ATOM 1318 N N . ARG A 1 187 ? 33.499 -7.617 120.770 1.00 28.12 226 ARG A N 1
ATOM 1319 C CA . ARG A 1 187 ? 34.376 -8.190 121.834 1.00 28.85 226 ARG A CA 1
ATOM 1320 C C . ARG A 1 187 ? 33.955 -9.586 122.336 1.00 29.16 226 ARG A C 1
ATOM 1321 O O . ARG A 1 187 ? 34.815 -10.444 122.558 1.00 28.92 226 ARG A O 1
ATOM 1323 N N . ASN A 1 188 ? 32.662 -9.818 122.526 1.00 29.57 227 ASN A N 1
ATOM 1324 C CA . ASN A 1 188 ? 32.182 -11.171 122.858 1.00 29.92 227 ASN A CA 1
ATOM 1325 C C . ASN A 1 188 ? 30.985 -11.437 121.958 1.00 30.28 227 ASN A C 1
ATOM 1326 O O . ASN A 1 188 ? 29.840 -11.618 122.421 1.00 30.81 227 ASN A O 1
ATOM 1331 N N . SER A 1 189 ? 31.264 -11.426 120.656 1.00 30.10 228 SER A N 1
ATOM 1332 C CA . SER A 1 189 ? 30.234 -11.528 119.647 1.00 30.00 228 SER A CA 1
ATOM 1333 C C . SER A 1 189 ? 29.292 -10.366 119.873 1.00 30.11 228 SER A C 1
ATOM 1334 O O . SER A 1 189 ? 28.064 -10.513 119.803 1.00 30.91 228 SER A O 1
ATOM 1337 N N . GLY A 1 190 ? 29.852 -9.200 120.170 1.00 29.43 229 GLY A N 1
ATOM 1338 C CA . GLY A 1 190 ? 28.993 -8.078 120.500 1.00 29.08 229 GLY A CA 1
ATOM 1339 C C . GLY A 1 190 ? 28.046 -8.447 121.628 1.00 28.59 229 GLY A C 1
ATOM 1340 O O . GLY A 1 190 ? 26.843 -8.356 121.492 1.00 28.45 229 GLY A O 1
ATOM 1341 N N . VAL A 1 191 ? 28.636 -8.917 122.727 1.00 28.54 230 VAL A N 1
ATOM 1342 C CA . VAL A 1 191 ? 27.972 -9.115 124.005 1.00 27.44 230 VAL A CA 1
ATOM 1343 C C . VAL A 1 191 ? 28.570 -8.067 124.965 1.00 28.00 230 VAL A C 1
ATOM 1344 O O . VAL A 1 191 ? 29.777 -7.873 124.995 1.00 28.35 230 VAL A O 1
ATOM 1348 N N . GLY A 1 192 ? 27.706 -7.344 125.676 1.00 28.28 231 GLY A N 1
ATOM 1349 C CA . GLY A 1 192 ? 28.097 -6.372 126.719 1.00 28.01 231 GLY A CA 1
ATOM 1350 C C . GLY A 1 192 ? 27.338 -6.733 127.996 1.00 28.14 231 GLY A C 1
ATOM 1351 O O . GLY A 1 192 ? 26.264 -7.373 127.915 1.00 27.70 231 GLY A O 1
ATOM 1352 N N . PHE A 1 193 ? 27.880 -6.376 129.172 1.00 27.96 232 PHE A N 1
ATOM 1353 C CA . PHE A 1 193 ? 27.149 -6.665 130.419 1.00 27.70 232 PHE A CA 1
ATOM 1354 C C . PHE A 1 193 ? 26.723 -5.455 131.204 1.00 27.26 232 PHE A C 1
ATOM 1355 O O . PHE A 1 193 ? 27.564 -4.710 131.787 1.00 26.29 232 PHE A O 1
ATOM 1363 N N . SER A 1 194 ? 25.395 -5.327 131.282 1.00 27.03 233 SER A N 1
ATOM 1364 C CA . SER A 1 194 ? 24.749 -4.203 131.981 1.00 26.81 233 SER A CA 1
ATOM 1365 C C . SER A 1 194 ? 24.491 -4.486 133.461 1.00 26.60 233 SER A C 1
ATOM 1366 O O . SER A 1 194 ? 23.534 -5.188 133.844 1.00 26.17 233 SER A O 1
ATOM 1369 N N . SER A 1 195 ? 25.382 -3.876 134.254 1.00 26.49 234 SER A N 1
ATOM 1370 C CA . SER A 1 195 ? 25.569 -4.135 135.673 1.00 25.89 234 SER A CA 1
ATOM 1371 C C . SER A 1 195 ? 24.569 -3.364 136.498 1.00 25.12 234 SER A C 1
ATOM 1372 O O . SER A 1 195 ? 24.936 -2.319 137.018 1.00 24.22 234 SER A O 1
ATOM 1375 N N . SER A 1 196 ? 23.309 -3.857 136.504 1.00 24.50 235 SER A N 1
ATOM 1376 C CA . SER A 1 196 ? 22.250 -3.621 137.540 1.00 24.37 235 SER A CA 1
ATOM 1377 C C . SER A 1 196 ? 22.008 -2.209 137.943 1.00 23.64 235 SER A C 1
ATOM 1378 O O . SER A 1 196 ? 21.024 -1.907 138.635 1.00 24.10 235 SER A O 1
ATOM 1381 N N . GLY A 1 197 ? 22.972 -1.377 137.570 1.00 21.97 236 GLY A N 1
ATOM 1382 C CA . GLY A 1 197 ? 22.818 0.051 137.489 1.00 20.39 236 GLY A CA 1
ATOM 1383 C C . GLY A 1 197 ? 23.042 0.606 136.072 1.00 18.42 236 GLY A C 1
ATOM 1384 O O . GLY A 1 197 ? 23.070 1.797 135.944 1.00 18.66 236 GLY A O 1
ATOM 1385 N N . LEU A 1 198 ? 23.163 -0.227 135.029 1.00 16.20 237 LEU A N 1
ATOM 1386 C CA . LEU A 1 198 ? 23.326 0.244 133.643 1.00 14.36 237 LEU A CA 1
ATOM 1387 C C . LEU A 1 198 ? 22.250 -0.273 132.664 1.00 13.86 237 LEU A C 1
ATOM 1388 O O . LEU A 1 198 ? 21.769 -1.381 132.782 1.00 13.80 237 LEU A O 1
ATOM 1393 N N . GLU A 1 199 ? 21.838 0.586 131.751 1.00 13.40 238 GLU A N 1
ATOM 1394 C CA . GLU A 1 199 ? 20.896 0.265 130.703 1.00 13.38 238 GLU A CA 1
ATOM 1395 C C . GLU A 1 199 ? 21.382 0.938 129.427 1.00 13.10 238 GLU A C 1
ATOM 1396 O O . GLU A 1 199 ? 21.691 2.111 129.430 1.00 13.40 238 GLU A O 1
ATOM 1402 N N . VAL A 1 200 ? 21.394 0.196 128.334 1.00 13.30 239 VAL A N 1
ATOM 1403 C CA . VAL A 1 200 ? 21.819 0.699 127.041 1.00 13.25 239 VAL A CA 1
ATOM 1404 C C . VAL A 1 200 ? 20.615 1.167 126.278 1.00 13.19 239 VAL A C 1
ATOM 1405 O O . VAL A 1 200 ? 19.688 0.401 126.051 1.00 12.76 239 VAL A O 1
ATOM 1409 N N . HIS A 1 201 ? 20.635 2.423 125.863 1.00 13.89 240 HIS A N 1
ATOM 1410 C CA . HIS A 1 201 ? 19.558 2.980 125.042 1.00 14.06 240 HIS A CA 1
ATOM 1411 C C . HIS A 1 201 ? 20.081 3.561 123.764 1.00 14.42 240 HIS A C 1
ATOM 1412 O O . HIS A 1 201 ? 20.996 4.362 123.804 1.00 14.44 240 HIS A O 1
ATOM 1419 N N . GLU A 1 202 ? 19.497 3.139 122.638 1.00 15.23 241 GLU A N 1
ATOM 1420 C CA . GLU A 1 202 ? 19.835 3.668 121.318 1.00 15.60 241 GLU A CA 1
ATOM 1421 C C . GLU A 1 202 ? 18.969 4.851 120.965 1.00 15.44 241 GLU A C 1
ATOM 1422 O O . GLU A 1 202 ? 17.773 4.785 121.131 1.00 15.82 241 GLU A O 1
ATOM 1428 N N . HIS A 1 203 ? 19.573 5.920 120.470 1.00 15.58 242 HIS A N 1
ATOM 1429 C CA . HIS A 1 203 ? 18.847 7.142 120.064 1.00 15.70 242 HIS A CA 1
ATOM 1430 C C . HIS A 1 203 ? 19.304 7.578 118.682 1.00 15.62 242 HIS A C 1
ATOM 1431 O O . HIS A 1 203 ? 20.368 7.180 118.231 1.00 15.58 242 HIS A O 1
ATOM 1438 N N . GLU A 1 204 ? 18.520 8.414 118.013 1.00 15.41 243 GLU A N 1
ATOM 1439 C CA . GLU A 1 204 ? 18.903 8.898 116.699 1.00 15.03 243 GLU A CA 1
ATOM 1440 C C . GLU A 1 204 ? 19.053 7.782 115.668 1.00 14.37 243 GLU A C 1
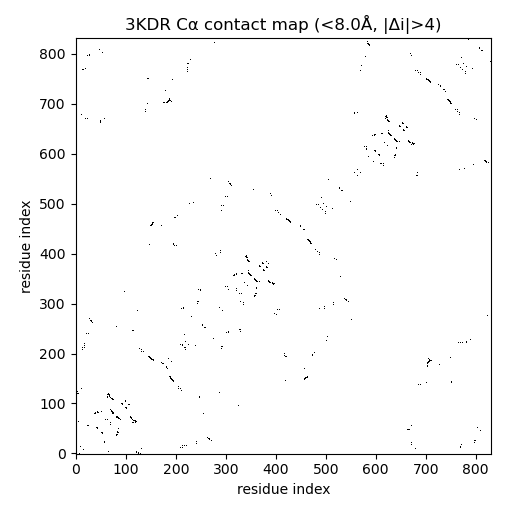ATOM 1441 O O . GLU A 1 204 ? 20.110 7.600 115.067 1.00 13.02 243 GLU A O 1
ATOM 1455 N N . ALA A 1 206 ? 18.840 6.199 112.233 1.00 11.44 245 ALA A N 1
ATOM 1456 C CA . ALA A 1 206 ? 19.079 6.687 110.888 1.00 9.86 245 ALA A CA 1
ATOM 1457 C C . ALA A 1 206 ? 17.853 6.575 110.031 1.00 8.71 245 ALA A C 1
ATOM 1458 O O . ALA A 1 206 ? 17.097 5.633 110.151 1.00 8.55 245 ALA A O 1
ATOM 1460 N N . LYS A 1 207 ? 17.677 7.556 109.158 1.00 8.29 246 LYS A N 1
ATOM 1461 C CA . LYS A 1 207 ? 16.614 7.581 108.149 1.00 7.93 246 LYS A CA 1
ATOM 1462 C C . LYS A 1 207 ? 17.070 6.927 106.860 1.00 7.78 246 LYS A C 1
ATOM 1463 O O . LYS A 1 207 ? 17.797 7.523 106.104 1.00 8.79 246 LYS A O 1
ATOM 1469 N N . GLU A 1 208 ? 16.647 5.710 106.597 1.00 7.55 247 GLU A N 1
ATOM 1470 C CA . GLU A 1 208 ? 17.227 4.962 105.505 1.00 7.47 247 GLU A CA 1
ATOM 1471 C C . GLU A 1 208 ? 16.749 5.508 104.172 1.00 7.58 247 GLU A C 1
ATOM 1472 O O . GLU A 1 208 ? 17.506 5.623 103.234 1.00 7.69 247 GLU A O 1
ATOM 1478 N N . ASN A 1 209 ? 15.494 5.872 104.071 1.00 7.85 248 ASN A N 1
ATOM 1479 C CA . ASN A 1 209 ? 15.020 6.334 102.777 1.00 7.88 248 ASN A CA 1
ATOM 1480 C C . ASN A 1 209 ? 15.797 7.546 102.329 1.00 7.81 248 ASN A C 1
ATOM 1481 O O . ASN A 1 209 ? 16.253 7.646 101.208 1.00 7.08 248 ASN A O 1
ATOM 1486 N N . LEU A 1 210 ? 15.969 8.470 103.244 1.00 8.18 249 LEU A N 1
ATOM 1487 C CA . LEU A 1 210 ? 16.701 9.657 102.940 1.00 8.39 249 LEU A CA 1
ATOM 1488 C C . LEU A 1 210 ? 18.137 9.303 102.550 1.00 8.48 249 LEU A C 1
ATOM 1489 O O . LEU A 1 210 ? 18.776 10.043 101.827 1.00 9.45 249 LEU A O 1
ATOM 1494 N N . LEU A 1 211 ? 18.665 8.213 103.063 1.00 8.09 250 LEU A N 1
ATOM 1495 C CA . LEU A 1 211 ? 19.958 7.750 102.609 1.00 8.59 250 LEU A CA 1
ATOM 1496 C C . LEU A 1 211 ? 19.877 7.055 101.236 1.00 9.36 250 LEU A C 1
ATOM 1497 O O . LEU A 1 211 ? 20.774 7.184 100.423 1.00 10.66 250 LEU A O 1
ATOM 1502 N N . ILE A 1 212 ? 18.845 6.258 101.001 1.00 9.05 251 ILE A N 1
ATOM 1503 C CA . ILE A 1 212 ? 18.705 5.529 99.757 1.00 8.04 251 ILE A CA 1
ATOM 1504 C C . ILE A 1 212 ? 18.428 6.492 98.634 1.00 9.31 251 ILE A C 1
ATOM 1505 O O . ILE A 1 212 ? 18.999 6.372 97.556 1.00 9.89 251 ILE A O 1
ATOM 1510 N N . GLU A 1 213 ? 17.533 7.450 98.870 1.00 9.67 252 GLU A N 1
ATOM 1511 C CA . GLU A 1 213 ? 17.212 8.469 97.860 1.00 9.65 252 GLU A CA 1
ATOM 1512 C C . GLU A 1 213 ? 18.363 9.431 97.689 1.00 8.72 252 GLU A C 1
ATOM 1513 O O . GLU A 1 213 ? 18.721 9.801 96.596 1.00 8.72 252 GLU A O 1
ATOM 1519 N N . GLY A 1 214 ? 18.954 9.828 98.789 1.00 7.51 253 GLY A N 1
ATOM 1520 C CA . GLY A 1 214 ? 20.049 10.726 98.726 1.00 7.62 253 GLY A CA 1
ATOM 1521 C C . GLY A 1 214 ? 21.193 10.224 97.894 1.00 7.54 253 GLY A C 1
ATOM 1522 O O . GLY A 1 214 ? 21.898 11.011 97.272 1.00 7.79 253 GLY A O 1
ATOM 1523 N N . ARG A 1 215 ? 21.414 8.924 97.907 1.00 7.40 254 ARG A N 1
ATOM 1524 C CA . ARG A 1 215 ? 22.457 8.370 97.080 1.00 7.51 254 ARG A CA 1
ATOM 1525 C C . ARG A 1 215 ? 22.185 8.612 95.629 1.00 7.70 254 ARG A C 1
ATOM 1526 O O . ARG A 1 215 ? 23.059 9.028 94.916 1.00 7.88 254 ARG A O 1
ATOM 1534 N N . ASN A 1 216 ? 20.992 8.309 95.165 1.00 8.23 255 ASN A N 1
ATOM 1535 C CA . ASN A 1 216 ? 20.693 8.609 93.776 1.00 9.30 255 ASN A CA 1
ATOM 1536 C C . ASN A 1 216 ? 20.748 10.122 93.482 1.00 9.10 255 ASN A C 1
ATOM 1537 O O . ASN A 1 216 ? 21.271 10.518 92.455 1.00 9.27 255 ASN A O 1
ATOM 1542 N N . ALA A 1 217 ? 20.198 10.937 94.386 1.00 7.88 256 ALA A N 1
ATOM 1543 C CA . ALA A 1 217 ? 20.230 12.361 94.245 1.00 7.12 256 ALA A CA 1
ATOM 1544 C C . ALA A 1 217 ? 21.640 12.860 94.085 1.00 7.06 256 ALA A C 1
ATOM 1545 O O . ALA A 1 217 ? 21.905 13.795 93.370 1.00 6.96 256 ALA A O 1
ATOM 1547 N N . ALA A 1 218 ? 22.556 12.246 94.807 1.00 7.78 257 ALA A N 1
ATOM 1548 C CA . ALA A 1 218 ? 23.957 12.673 94.787 1.00 8.11 257 ALA A CA 1
ATOM 1549 C C . ALA A 1 218 ? 24.494 12.459 93.394 1.00 8.31 257 ALA A C 1
ATOM 1550 O O . ALA A 1 218 ? 25.161 13.302 92.844 1.00 10.54 257 ALA A O 1
ATOM 1552 N N . ALA A 1 219 ? 24.180 11.314 92.836 1.00 7.84 258 ALA A N 1
ATOM 1553 C CA . ALA A 1 219 ? 24.686 10.906 91.574 1.00 7.12 258 ALA A CA 1
ATOM 1554 C C . ALA A 1 219 ? 24.222 11.838 90.493 1.00 6.53 258 ALA A C 1
ATOM 1555 O O . ALA A 1 219 ? 24.984 12.154 89.587 1.00 6.46 258 ALA A O 1
ATOM 1557 N N . VAL A 1 220 ? 22.964 12.261 90.600 1.00 5.87 259 VAL A N 1
ATOM 1558 C CA . VAL A 1 220 ? 22.317 13.141 89.639 1.00 4.80 259 VAL A CA 1
ATOM 1559 C C . VAL A 1 220 ? 22.954 14.531 89.756 1.00 5.74 259 VAL A C 1
ATOM 1560 O O . VAL A 1 220 ? 23.108 15.258 88.759 1.00 4.96 259 VAL A O 1
ATOM 1564 N N . ASP A 1 221 ? 23.325 14.900 90.983 1.00 6.01 260 ASP A N 1
ATOM 1565 C CA . ASP A 1 221 ? 24.013 16.147 91.198 1.00 6.28 260 ASP A CA 1
ATOM 1566 C C . ASP A 1 221 ? 25.362 16.113 90.552 1.00 5.77 260 ASP A C 1
ATOM 1567 O O . ASP A 1 221 ? 25.784 17.120 89.982 1.00 7.42 260 ASP A O 1
ATOM 1572 N N . VAL A 1 222 ? 26.022 14.965 90.591 1.00 4.56 261 VAL A N 1
ATOM 1573 C CA . VAL A 1 222 ? 27.325 14.797 89.955 1.00 3.62 261 VAL A CA 1
ATOM 1574 C C . VAL A 1 222 ? 27.190 14.975 88.459 1.00 3.43 261 VAL A C 1
ATOM 1575 O O . VAL A 1 222 ? 27.946 15.737 87.845 1.00 3.03 261 VAL A O 1
ATOM 1579 N N . ALA A 1 223 ? 26.210 14.295 87.871 1.00 2.95 262 ALA A N 1
ATOM 1580 C CA . ALA A 1 223 ? 25.955 14.460 86.432 1.00 2.63 262 ALA A CA 1
ATOM 1581 C C . ALA A 1 223 ? 25.738 15.920 86.114 1.00 3.00 262 ALA A C 1
ATOM 1582 O O . ALA A 1 223 ? 26.246 16.408 85.172 1.00 4.56 262 ALA A O 1
ATOM 1584 N N . ARG A 1 224 ? 24.989 16.629 86.921 1.00 3.91 263 ARG A N 1
ATOM 1585 C CA . ARG A 1 224 ? 24.685 18.011 86.621 1.00 4.31 263 ARG A CA 1
ATOM 1586 C C . ARG A 1 224 ? 25.920 18.789 86.584 1.00 4.43 263 ARG A C 1
ATOM 1587 O O . ARG A 1 224 ? 26.134 19.541 85.692 1.00 4.12 263 ARG A O 1
ATOM 1595 N N . ALA A 1 225 ? 26.742 18.619 87.596 1.00 5.87 264 ALA A N 1
ATOM 1596 C CA . ALA A 1 225 ? 27.993 19.341 87.680 1.00 6.19 264 ALA A CA 1
ATOM 1597 C C . ALA A 1 225 ? 28.890 19.029 86.503 1.00 5.94 264 ALA A C 1
ATOM 1598 O O . ALA A 1 225 ? 29.641 19.859 86.099 1.00 7.10 264 ALA A O 1
ATOM 1608 N N . ASN A 1 227 ? 28.020 18.082 83.543 1.00 6.04 266 ASN A N 1
ATOM 1609 C CA . ASN A 1 227 ? 27.381 18.368 82.302 1.00 5.65 266 ASN A CA 1
ATOM 1610 C C . ASN A 1 227 ? 27.082 17.125 81.517 1.00 5.61 266 ASN A C 1
ATOM 1611 O O . ASN A 1 227 ? 27.235 17.110 80.318 1.00 6.35 266 ASN A O 1
ATOM 1616 N N . VAL A 1 228 ? 26.626 16.083 82.183 1.00 5.09 267 VAL A N 1
ATOM 1617 C CA . VAL A 1 228 ? 26.248 14.875 81.504 1.00 4.48 267 VAL A CA 1
ATOM 1618 C C . VAL A 1 228 ? 24.817 14.538 81.912 1.00 3.98 267 VAL A C 1
ATOM 1619 O O . VAL A 1 228 ? 24.367 14.933 82.954 1.00 5.06 267 VAL A O 1
ATOM 1623 N N . PRO A 1 229 ? 24.057 13.877 81.073 1.00 3.60 268 PRO A N 1
ATOM 1624 C CA . PRO A 1 229 ? 22.768 13.448 81.524 1.00 3.42 268 PRO A CA 1
ATOM 1625 C C . PRO A 1 229 ? 22.833 12.372 82.568 1.00 3.41 268 PRO A C 1
ATOM 1626 O O . PRO A 1 229 ? 23.595 11.418 82.437 1.00 3.21 268 PRO A O 1
ATOM 1630 N N . ALA A 1 230 ? 21.985 12.473 83.570 1.00 3.43 269 ALA A N 1
ATOM 1631 C CA . ALA A 1 230 ? 22.026 11.478 84.611 1.00 3.69 269 ALA A CA 1
ATOM 1632 C C . ALA A 1 230 ? 21.812 10.046 84.076 1.00 3.17 269 ALA A C 1
ATOM 1633 O O . ALA A 1 230 ? 22.318 9.153 84.647 1.00 3.38 269 ALA A O 1
ATOM 1635 N N . ALA A 1 231 ? 21.093 9.834 82.976 1.00 3.05 270 ALA A N 1
ATOM 1636 C CA . ALA A 1 231 ? 20.881 8.479 82.438 1.00 2.27 270 ALA A CA 1
ATOM 1637 C C . ALA A 1 231 ? 22.179 7.869 81.976 1.00 2.71 270 ALA A C 1
ATOM 1638 O O . ALA A 1 231 ? 22.311 6.653 81.954 1.00 3.31 270 ALA A O 1
ATOM 1640 N N . PHE A 1 232 ? 23.145 8.705 81.609 1.00 2.77 271 PHE A N 1
ATOM 1641 C CA . PHE A 1 232 ? 24.408 8.214 81.080 1.00 2.31 271 PHE A CA 1
ATOM 1642 C C . PHE A 1 232 ? 25.264 7.619 82.120 1.00 2.00 271 PHE A C 1
ATOM 1643 O O . PHE A 1 232 ? 25.976 6.683 81.827 1.00 2.00 271 PHE A O 1
ATOM 1651 N N . ILE A 1 233 ? 25.216 8.160 83.328 1.00 2.00 272 ILE A N 1
ATOM 1652 C CA . ILE A 1 233 ? 25.921 7.541 84.428 1.00 2.00 272 ILE A CA 1
ATOM 1653 C C . ILE A 1 233 ? 25.007 6.672 85.253 1.00 2.00 272 ILE A C 1
ATOM 1654 O O . ILE A 1 233 ? 25.331 6.325 86.344 1.00 2.00 272 ILE A O 1
ATOM 1659 N N . ASP A 1 234 ? 23.868 6.320 84.689 1.00 2.00 273 ASP A N 1
ATOM 1660 C CA . ASP A 1 234 ? 22.963 5.328 85.238 1.00 2.00 273 ASP A CA 1
ATOM 1661 C C . ASP A 1 234 ? 22.274 5.721 86.537 1.00 2.00 273 ASP A C 1
ATOM 1662 O O . ASP A 1 234 ? 21.895 4.879 87.316 1.00 2.00 273 ASP A O 1
ATOM 1667 N N . ALA A 1 235 ? 22.096 7.017 86.717 1.00 2.00 274 ALA A N 1
ATOM 1668 C CA . ALA A 1 235 ? 21.370 7.583 87.809 1.00 2.00 274 ALA A CA 1
ATOM 1669 C C . ALA A 1 235 ? 19.949 7.552 87.352 1.00 2.00 274 ALA A C 1
ATOM 1670 O O . ALA A 1 235 ? 19.709 7.354 86.193 1.00 2.00 274 ALA A O 1
ATOM 1672 N N . THR A 1 236 ? 19.007 7.724 88.265 1.00 2.00 275 THR A N 1
ATOM 1673 C CA . THR A 1 236 ? 17.604 7.525 87.984 1.00 2.00 275 THR A CA 1
ATOM 1674 C C . THR A 1 236 ? 16.840 8.830 88.006 1.00 2.00 275 THR A C 1
ATOM 1675 O O . THR A 1 236 ? 17.048 9.666 88.865 1.00 2.00 275 THR A O 1
ATOM 1679 N N . VAL A 1 237 ? 15.920 8.994 87.076 1.00 2.00 276 VAL A N 1
ATOM 1680 C CA . VAL A 1 237 ? 15.047 10.157 87.090 1.00 2.00 276 VAL A CA 1
ATOM 1681 C C . VAL A 1 237 ? 13.604 9.728 86.918 1.00 2.00 276 VAL A C 1
ATOM 1682 O O . VAL A 1 237 ? 13.196 9.397 85.807 1.00 2.00 276 VAL A O 1
ATOM 1686 N N . GLY A 1 238 ? 12.830 9.720 87.996 1.00 2.00 277 GLY A N 1
ATOM 1687 C CA . GLY A 1 238 ? 11.409 9.290 87.940 1.00 2.00 277 GLY A CA 1
ATOM 1688 C C . GLY A 1 238 ? 10.829 8.971 86.544 1.00 2.00 277 GLY A C 1
ATOM 1689 O O . GLY A 1 238 ? 9.735 9.436 86.196 1.00 2.00 277 GLY A O 1
ATOM 1690 N N . GLN A 1 245 ? 17.317 3.796 72.744 1.00 18.14 284 GLN A N 1
ATOM 1691 C CA . GLN A 1 245 ? 18.327 4.536 72.008 1.00 18.00 284 GLN A CA 1
ATOM 1692 C C . GLN A 1 245 ? 19.513 3.673 71.552 1.00 17.46 284 GLN A C 1
ATOM 1693 O O . GLN A 1 245 ? 20.016 2.839 72.291 1.00 17.08 284 GLN A O 1
ATOM 1699 N N . ASN A 1 246 ? 19.980 3.920 70.338 1.00 17.16 285 ASN A N 1
ATOM 1700 C CA . ASN A 1 246 ? 21.179 3.228 69.790 1.00 16.90 285 ASN A CA 1
ATOM 1701 C C . ASN A 1 246 ? 22.475 3.998 69.975 1.00 15.81 285 ASN A C 1
ATOM 1702 O O . ASN A 1 246 ? 22.477 5.204 70.103 1.00 15.38 285 ASN A O 1
ATOM 1707 N N . ALA A 1 247 ? 23.581 3.280 69.953 1.00 15.23 286 ALA A N 1
ATOM 1708 C CA . ALA A 1 247 ? 24.855 3.893 70.216 1.00 15.24 286 ALA A CA 1
ATOM 1709 C C . ALA A 1 247 ? 24.996 5.210 69.479 1.00 15.24 286 ALA A C 1
ATOM 1710 O O . ALA A 1 247 ? 25.441 6.199 70.052 1.00 16.49 286 ALA A O 1
ATOM 1712 N N . ALA A 1 248 ? 24.606 5.241 68.217 1.00 14.75 287 ALA A N 1
ATOM 1713 C CA . ALA A 1 248 ? 24.757 6.449 67.449 1.00 14.21 287 ALA A CA 1
ATOM 1714 C C . ALA A 1 248 ? 24.059 7.639 68.092 1.00 14.34 287 ALA A C 1
ATOM 1715 O O . ALA A 1 248 ? 24.692 8.645 68.278 1.00 14.39 287 ALA A O 1
ATOM 1717 N N . SER A 1 249 ? 22.780 7.528 68.454 1.00 14.50 288 SER A N 1
ATOM 1718 C CA . SER A 1 249 ? 22.075 8.612 69.189 1.00 14.38 288 SER A CA 1
ATOM 1719 C C . SER A 1 249 ? 22.744 9.103 70.471 1.00 14.07 288 SER A C 1
ATOM 1720 O O . SER A 1 249 ? 22.749 10.298 70.749 1.00 14.46 288 SER A O 1
ATOM 1723 N N . ARG A 1 250 ? 23.264 8.183 71.265 1.00 13.00 289 ARG A N 1
ATOM 1724 C CA . ARG A 1 250 ? 23.839 8.553 72.522 1.00 12.91 289 ARG A CA 1
ATOM 1725 C C . ARG A 1 250 ? 25.092 9.337 72.323 1.00 11.51 289 ARG A C 1
ATOM 1726 O O . ARG A 1 250 ? 25.358 10.255 73.061 1.00 10.61 289 ARG A O 1
ATOM 1742 N N . ILE A 1 252 ? 25.770 11.179 69.871 1.00 6.54 291 ILE A N 1
ATOM 1743 C CA . ILE A 1 252 ? 25.359 12.462 69.391 1.00 5.58 291 ILE A CA 1
ATOM 1744 C C . ILE A 1 252 ? 24.827 13.293 70.530 1.00 5.28 291 ILE A C 1
ATOM 1745 O O . ILE A 1 252 ? 25.086 14.488 70.639 1.00 4.78 291 ILE A O 1
ATOM 1750 N N . GLU A 1 253 ? 24.051 12.644 71.361 1.00 4.90 292 GLU A N 1
ATOM 1751 C CA . GLU A 1 253 ? 23.550 13.246 72.541 1.00 5.14 292 GLU A CA 1
ATOM 1752 C C . GLU A 1 253 ? 24.722 13.648 73.441 1.00 5.30 292 GLU A C 1
ATOM 1753 O O . GLU A 1 253 ? 24.818 14.779 73.922 1.00 5.37 292 GLU A O 1
ATOM 1759 N N . LEU A 1 254 ? 25.656 12.746 73.644 1.00 5.51 293 LEU A N 1
ATOM 1760 C CA . LEU A 1 254 ? 26.754 13.035 74.543 1.00 5.88 293 LEU A CA 1
ATOM 1761 C C . LEU A 1 254 ? 27.597 14.154 74.000 1.00 6.80 293 LEU A C 1
ATOM 1762 O O . LEU A 1 254 ? 28.112 14.965 74.745 1.00 8.39 293 LEU A O 1
ATOM 1767 N N . VAL A 1 255 ? 27.749 14.202 72.693 1.00 7.50 294 VAL A N 1
ATOM 1768 C CA . VAL A 1 255 ? 28.589 15.218 72.057 1.00 7.75 294 VAL A CA 1
ATOM 1769 C C . VAL A 1 255 ? 27.929 16.575 72.068 1.00 8.20 294 VAL A C 1
ATOM 1770 O O . VAL A 1 255 ? 28.549 17.544 72.409 1.00 9.24 294 VAL A O 1
ATOM 1774 N N . THR A 1 256 ? 26.670 16.644 71.685 1.00 9.15 295 THR A N 1
ATOM 1775 C CA . THR A 1 256 ? 25.981 17.927 71.450 1.00 9.16 295 THR A CA 1
ATOM 1776 C C . THR A 1 256 ? 25.921 18.749 72.702 1.00 10.69 295 THR A C 1
ATOM 1777 O O . THR A 1 256 ? 26.239 19.940 72.673 1.00 12.00 295 THR A O 1
ATOM 1781 N N . PHE A 1 257 ? 25.527 18.123 73.806 1.00 11.84 296 PHE A N 1
ATOM 1782 C CA . PHE A 1 257 ? 25.456 18.840 75.070 1.00 12.38 296 PHE A CA 1
ATOM 1783 C C . PHE A 1 257 ? 26.646 18.512 75.971 1.00 13.81 296 PHE A C 1
ATOM 1784 O O . PHE A 1 257 ? 27.174 19.414 76.659 1.00 15.31 296 PHE A O 1
ATOM 1792 N N . GLY A 1 258 ? 27.109 17.264 75.965 1.00 14.20 297 GLY A N 1
ATOM 1793 C CA . GLY A 1 258 ? 28.214 16.888 76.865 1.00 14.64 297 GLY A CA 1
ATOM 1794 C C . GLY A 1 258 ? 29.575 17.507 76.587 1.00 14.64 297 GLY A C 1
ATOM 1795 O O . GLY A 1 258 ? 30.163 18.197 77.396 1.00 14.30 297 GLY A O 1
ATOM 1796 N N . VAL A 1 259 ? 30.039 17.293 75.391 1.00 15.13 298 VAL A N 1
ATOM 1797 C CA . VAL A 1 259 ? 31.416 17.478 75.095 1.00 15.33 298 VAL A CA 1
ATOM 1798 C C . VAL A 1 259 ? 31.711 18.673 74.203 1.00 14.59 298 VAL A C 1
ATOM 1799 O O . VAL A 1 259 ? 32.808 19.174 74.210 1.00 13.88 298 VAL A O 1
ATOM 1803 N N . GLU A 1 260 ? 30.751 19.131 73.424 1.00 14.79 299 GLU A N 1
ATOM 1804 C CA . GLU A 1 260 ? 31.021 20.255 72.516 1.00 14.95 299 GLU A CA 1
ATOM 1805 C C . GLU A 1 260 ? 31.473 21.528 73.235 1.00 14.64 299 GLU A C 1
ATOM 1806 O O . GLU A 1 260 ? 32.146 22.344 72.667 1.00 14.63 299 GLU A O 1
ATOM 1812 N N . PRO A 1 261 ? 31.035 21.731 74.464 1.00 14.65 300 PRO A N 1
ATOM 1813 C CA . PRO A 1 261 ? 31.529 22.890 75.153 1.00 14.47 300 PRO A CA 1
ATOM 1814 C C . PRO A 1 261 ? 33.037 22.828 75.373 1.00 14.21 300 PRO A C 1
ATOM 1815 O O . PRO A 1 261 ? 33.712 23.836 75.226 1.00 14.36 300 PRO A O 1
ATOM 1819 N N . LEU A 1 262 ? 33.588 21.672 75.683 1.00 13.57 301 LEU A N 1
ATOM 1820 C CA . LEU A 1 262 ? 35.025 21.623 75.825 1.00 13.74 301 LEU A CA 1
ATOM 1821 C C . LEU A 1 262 ? 35.690 21.792 74.487 1.00 13.61 301 LEU A C 1
ATOM 1822 O O . LEU A 1 262 ? 36.632 22.539 74.337 1.00 14.03 301 LEU A O 1
ATOM 1835 N N . SER A 1 264 ? 34.771 23.238 71.948 1.00 12.96 303 SER A N 1
ATOM 1836 C CA . SER A 1 264 ? 34.716 24.623 71.520 1.00 12.17 303 SER A CA 1
ATOM 1837 C C . SER A 1 264 ? 35.796 25.455 72.225 1.00 11.87 303 SER A C 1
ATOM 1838 O O . SER A 1 264 ? 36.479 26.220 71.588 1.00 11.84 303 SER A O 1
ATOM 1841 N N . ALA A 1 265 ? 35.979 25.277 73.521 1.00 11.40 304 ALA A N 1
ATOM 1842 C CA . ALA A 1 265 ? 37.038 25.995 74.219 1.00 11.45 304 ALA A CA 1
ATOM 1843 C C . ALA A 1 265 ? 38.437 25.668 73.694 1.00 11.82 304 ALA A C 1
ATOM 1844 O O . ALA A 1 265 ? 39.293 26.539 73.579 1.00 11.27 304 ALA A O 1
ATOM 1846 N N . ILE A 1 266 ? 38.679 24.391 73.441 1.00 12.05 305 ILE A N 1
ATOM 1847 C CA . ILE A 1 266 ? 39.966 23.944 72.974 1.00 11.54 305 ILE A CA 1
ATOM 1848 C C . ILE A 1 266 ? 40.175 24.406 71.568 1.00 12.29 305 ILE A C 1
ATOM 1849 O O . ILE A 1 266 ? 41.264 24.807 71.202 1.00 12.74 305 ILE A O 1
ATOM 1854 N N . GLU A 1 267 ? 39.132 24.328 70.757 1.00 13.09 306 GLU A N 1
ATOM 1855 C CA . GLU A 1 267 ? 39.192 24.845 69.391 1.00 13.25 306 GLU A CA 1
ATOM 1856 C C . GLU A 1 267 ? 39.555 26.325 69.349 1.00 13.35 306 GLU A C 1
ATOM 1857 O O . GLU A 1 267 ? 40.414 26.727 68.603 1.00 13.86 306 GLU A O 1
ATOM 1863 N N . ALA A 1 268 ? 38.888 27.132 70.163 1.00 13.33 307 ALA A N 1
ATOM 1864 C CA . ALA A 1 268 ? 39.188 28.566 70.294 1.00 12.59 307 ALA A CA 1
ATOM 1865 C C . ALA A 1 268 ? 40.671 28.854 70.538 1.00 12.05 307 ALA A C 1
ATOM 1866 O O . ALA A 1 268 ? 41.241 29.778 69.960 1.00 12.71 307 ALA A O 1
ATOM 1868 N N . ARG A 1 269 ? 41.298 28.089 71.404 1.00 11.31 308 ARG A N 1
ATOM 1869 C CA . ARG A 1 269 ? 42.680 28.344 71.697 1.00 10.99 308 ARG A CA 1
ATOM 1870 C C . ARG A 1 269 ? 43.527 27.940 70.499 1.00 11.10 308 ARG A C 1
ATOM 1871 O O . ARG A 1 269 ? 44.429 28.646 70.084 1.00 10.95 308 ARG A O 1
ATOM 1879 N N . LEU A 1 270 ? 43.228 26.787 69.939 1.00 11.09 309 LEU A N 1
ATOM 1880 C CA . LEU A 1 270 ? 44.062 26.268 68.913 1.00 11.01 309 LEU A CA 1
ATOM 1881 C C . LEU A 1 270 ? 43.975 27.152 67.690 1.00 11.65 309 LEU A C 1
ATOM 1882 O O . LEU A 1 270 ? 44.916 27.245 66.886 1.00 11.60 309 LEU A O 1
ATOM 1887 N N . ASN A 1 271 ? 42.859 27.840 67.547 1.00 12.33 310 ASN A N 1
ATOM 1888 C CA . ASN A 1 271 ? 42.696 28.714 66.395 1.00 13.10 310 ASN A CA 1
ATOM 1889 C C . ASN A 1 271 ? 43.268 30.110 66.590 1.00 13.56 310 ASN A C 1
ATOM 1890 O O . ASN A 1 271 ? 42.662 31.111 66.267 1.00 13.59 310 ASN A O 1
ATOM 1895 N N . GLN A 1 272 ? 44.496 30.162 67.047 1.00 14.08 311 GLN A N 1
ATOM 1896 C CA . GLN A 1 272 ? 45.155 31.414 67.207 1.00 14.41 311 GLN A CA 1
ATOM 1897 C C . GLN A 1 272 ? 46.481 31.352 66.470 1.00 13.87 311 GLN A C 1
ATOM 1898 O O . GLN A 1 272 ? 47.028 30.274 66.222 1.00 14.26 311 GLN A O 1
ATOM 1904 N N . PRO A 1 273 ? 47.007 32.518 66.131 1.00 13.01 312 PRO A N 1
ATOM 1905 C CA . PRO A 1 273 ? 48.142 32.612 65.286 1.00 12.35 312 PRO A CA 1
ATOM 1906 C C . PRO A 1 273 ? 49.345 31.932 65.846 1.00 12.06 312 PRO A C 1
ATOM 1907 O O . PRO A 1 273 ? 50.141 31.439 65.079 1.00 12.45 312 PRO A O 1
ATOM 1911 N N . ASP A 1 274 ? 49.525 31.897 67.157 1.00 11.80 313 ASP A N 1
ATOM 1912 C CA . ASP A 1 274 ? 50.694 31.174 67.652 1.00 11.41 313 ASP A CA 1
ATOM 1913 C C . ASP A 1 274 ? 50.578 29.718 67.288 1.00 11.42 313 ASP A C 1
ATOM 1914 O O . ASP A 1 274 ? 51.560 29.099 66.929 1.00 11.77 313 ASP A O 1
ATOM 1927 N N . HIS A 1 276 ? 48.036 28.159 64.921 1.00 10.31 315 HIS A N 1
ATOM 1928 C CA . HIS A 1 276 ? 47.520 27.816 63.599 1.00 10.59 315 HIS A CA 1
ATOM 1929 C C . HIS A 1 276 ? 47.404 29.042 62.681 1.00 11.22 315 HIS A C 1
ATOM 1930 O O . HIS A 1 276 ? 46.433 29.813 62.704 1.00 10.51 315 HIS A O 1
ATOM 1937 N N . ALA A 1 277 ? 48.410 29.189 61.841 1.00 12.41 316 ALA A N 1
ATOM 1938 C CA . ALA A 1 277 ? 48.553 30.379 61.016 1.00 13.40 316 ALA A CA 1
ATOM 1939 C C . ALA A 1 277 ? 47.347 30.650 60.097 1.00 14.12 316 ALA A C 1
ATOM 1940 O O . ALA A 1 277 ? 46.935 31.809 59.915 1.00 14.13 316 ALA A O 1
ATOM 1942 N N . ASP A 1 278 ? 46.777 29.589 59.532 1.00 14.80 317 ASP A N 1
ATOM 1943 C CA . ASP A 1 278 ? 45.747 29.759 58.521 1.00 15.44 317 ASP A CA 1
ATOM 1944 C C . ASP A 1 278 ? 44.353 29.655 59.115 1.00 16.32 317 ASP A C 1
ATOM 1945 O O . ASP A 1 278 ? 43.391 29.320 58.424 1.00 16.38 317 ASP A O 1
ATOM 1950 N N . HIS A 1 279 ? 44.246 29.986 60.393 1.00 17.40 318 HIS A N 1
ATOM 1951 C CA . HIS A 1 279 ? 43.014 29.768 61.142 1.00 18.45 318 HIS A CA 1
ATOM 1952 C C . HIS A 1 279 ? 41.846 30.611 60.652 1.00 18.83 318 HIS A C 1
ATOM 1953 O O . HIS A 1 279 ? 40.685 30.243 60.802 1.00 19.05 318 HIS A O 1
ATOM 1960 N N . LEU A 1 280 ? 42.162 31.767 60.094 1.00 19.28 319 LEU A N 1
ATOM 1961 C CA . LEU A 1 280 ? 41.138 32.695 59.619 1.00 19.69 319 LEU A CA 1
ATOM 1962 C C . LEU A 1 280 ? 40.424 32.026 58.458 1.00 18.71 319 LEU A C 1
ATOM 1963 O O . LEU A 1 280 ? 39.201 31.904 58.447 1.00 18.34 319 LEU A O 1
ATOM 1968 N N . ALA A 1 281 ? 41.224 31.575 57.497 1.00 17.89 320 ALA A N 1
ATOM 1969 C CA . ALA A 1 281 ? 40.726 30.922 56.286 1.00 17.15 320 ALA A CA 1
ATOM 1970 C C . ALA A 1 281 ? 40.351 29.462 56.516 1.00 16.41 320 ALA A C 1
ATOM 1971 O O . ALA A 1 281 ? 39.269 29.044 56.146 1.00 16.05 320 ALA A O 1
ATOM 1973 N N . ASN A 1 282 ? 41.252 28.698 57.136 1.00 15.69 321 ASN A N 1
ATOM 1974 C CA . ASN A 1 282 ? 41.081 27.243 57.339 1.00 15.03 321 ASN A CA 1
ATOM 1975 C C . ASN A 1 282 ? 41.182 26.788 58.781 1.00 13.52 321 ASN A C 1
ATOM 1976 O O . ASN A 1 282 ? 42.179 26.191 59.189 1.00 12.90 321 ASN A O 1
ATOM 1981 N N . PRO A 1 283 ? 40.131 27.036 59.549 1.00 12.28 322 PRO A N 1
ATOM 1982 C CA . PRO A 1 283 ? 40.156 26.753 60.975 1.00 11.36 322 PRO A CA 1
ATOM 1983 C C . PRO A 1 283 ? 40.200 25.274 61.285 1.00 10.27 322 PRO A C 1
ATOM 1984 O O . PRO A 1 283 ? 39.695 24.472 60.514 1.00 10.09 322 PRO A O 1
ATOM 1988 N N . LEU A 1 284 ? 40.797 24.969 62.432 1.00 9.27 323 LEU A N 1
ATOM 1989 C CA . LEU A 1 284 ? 40.910 23.645 63.008 1.00 8.47 323 LEU A CA 1
ATOM 1990 C C . LEU A 1 284 ? 39.645 23.319 63.761 1.00 8.72 323 LEU A C 1
ATOM 1991 O O . LEU A 1 284 ? 39.162 24.122 64.583 1.00 8.55 323 LEU A O 1
ATOM 1996 N N . LYS A 1 285 ? 39.098 22.142 63.494 1.00 8.80 324 LYS A N 1
ATOM 1997 C CA . LYS A 1 285 ? 37.835 21.754 64.106 1.00 8.98 324 LYS A CA 1
ATOM 1998 C C . LYS A 1 285 ? 37.977 20.308 64.602 1.00 9.14 324 LYS A C 1
ATOM 1999 O O . LYS A 1 285 ? 38.761 19.516 64.050 1.00 9.23 324 LYS A O 1
ATOM 2001 N N . PHE A 1 286 ? 37.271 19.968 65.672 1.00 9.15 325 PHE A N 1
ATOM 2002 C CA . PHE A 1 286 ? 37.161 18.558 66.048 1.00 9.26 325 PHE A CA 1
ATOM 2003 C C . PHE A 1 286 ? 36.218 17.928 65.064 1.00 9.84 325 PHE A C 1
ATOM 2004 O O . PHE A 1 286 ? 35.341 18.610 64.528 1.00 10.55 325 PHE A O 1
ATOM 2012 N N . ASP A 1 287 ? 36.353 16.633 64.856 1.00 9.79 326 ASP A N 1
ATOM 2013 C CA . ASP A 1 287 ? 35.537 15.937 63.891 1.00 9.85 326 ASP A CA 1
ATOM 2014 C C . ASP A 1 287 ? 34.755 14.787 64.510 1.00 9.56 326 ASP A C 1
ATOM 2015 O O . ASP A 1 287 ? 35.069 13.637 64.328 1.00 8.97 326 ASP A O 1
ATOM 2020 N N . PRO A 1 288 ? 33.693 15.099 65.217 1.00 9.59 327 PRO A N 1
ATOM 2021 C CA . PRO A 1 288 ? 32.929 14.103 65.924 1.00 9.63 327 PRO A CA 1
ATOM 2022 C C . PRO A 1 288 ? 32.271 13.099 64.980 1.00 10.02 327 PRO A C 1
ATOM 2023 O O . PRO A 1 288 ? 31.933 11.982 65.394 1.00 9.22 327 PRO A O 1
ATOM 2027 N N . ALA A 1 289 ? 32.058 13.504 63.723 1.00 10.74 328 ALA A N 1
ATOM 2028 C CA . ALA A 1 289 ? 31.527 12.577 62.742 1.00 11.30 328 ALA A CA 1
ATOM 2029 C C . ALA A 1 289 ? 32.459 11.352 62.643 1.00 12.12 328 ALA A C 1
ATOM 2030 O O . ALA A 1 289 ? 31.992 10.257 62.329 1.00 13.18 328 ALA A O 1
ATOM 2032 N N . ALA A 1 290 ? 33.758 11.511 62.926 1.00 11.80 329 ALA A N 1
ATOM 2033 C CA . ALA A 1 290 ? 34.635 10.351 62.921 1.00 11.75 329 ALA A CA 1
ATOM 2034 C C . ALA A 1 290 ? 34.196 9.354 63.967 1.00 12.32 329 ALA A C 1
ATOM 2035 O O . ALA A 1 290 ? 34.298 8.140 63.734 1.00 12.82 329 ALA A O 1
ATOM 2037 N N . LEU A 1 291 ? 33.723 9.836 65.117 1.00 12.49 330 LEU A N 1
ATOM 2038 C CA . LEU A 1 291 ? 33.293 8.916 66.176 1.00 13.13 330 LEU A CA 1
ATOM 2039 C C . LEU A 1 291 ? 32.139 8.045 65.701 1.00 13.08 330 LEU A C 1
ATOM 2040 O O . LEU A 1 291 ? 32.063 6.871 66.024 1.00 14.07 330 LEU A O 1
ATOM 2045 N N . LEU A 1 292 ? 31.237 8.632 64.942 1.00 12.62 331 LEU A N 1
ATOM 2046 C CA . LEU A 1 292 ? 30.119 7.889 64.401 1.00 12.55 331 LEU A CA 1
ATOM 2047 C C . LEU A 1 292 ? 30.472 6.905 63.286 1.00 12.90 331 LEU A C 1
ATOM 2048 O O . LEU A 1 292 ? 29.849 5.856 63.153 1.00 12.15 331 LEU A O 1
ATOM 2053 N N . ASP A 1 293 ? 31.432 7.276 62.455 1.00 14.02 332 ASP A N 1
ATOM 2054 C CA . ASP A 1 293 ? 31.958 6.384 61.414 1.00 15.62 332 ASP A CA 1
ATOM 2055 C C . ASP A 1 293 ? 32.651 5.158 61.996 1.00 15.15 332 ASP A C 1
ATOM 2056 O O . ASP A 1 293 ? 32.662 4.081 61.400 1.00 14.10 332 ASP A O 1
ATOM 2061 N N . ALA A 1 294 ? 33.276 5.355 63.147 1.00 15.20 333 ALA A N 1
ATOM 2062 C CA . ALA A 1 294 ? 33.942 4.280 63.814 1.00 15.35 333 ALA A CA 1
ATOM 2063 C C . ALA A 1 294 ? 32.920 3.203 64.206 1.00 15.53 333 ALA A C 1
ATOM 2064 O O . ALA A 1 294 ? 33.249 1.998 64.158 1.00 15.33 333 ALA A O 1
ATOM 2066 N N . ILE A 1 295 ? 31.704 3.632 64.598 1.00 14.76 334 ILE A N 1
ATOM 2067 C CA . ILE A 1 295 ? 30.690 2.690 65.063 1.00 14.19 334 ILE A CA 1
ATOM 2068 C C . ILE A 1 295 ? 30.466 1.697 63.959 1.00 14.70 334 ILE A C 1
ATOM 2069 O O . ILE A 1 295 ? 30.138 2.104 62.855 1.00 15.10 334 ILE A O 1
ATOM 2074 N N . PRO A 1 296 ? 30.656 0.397 64.235 1.00 15.46 335 PRO A N 1
ATOM 2075 C CA . PRO A 1 296 ? 30.386 -0.652 63.255 1.00 16.12 335 PRO A CA 1
ATOM 2076 C C . PRO A 1 296 ? 28.920 -0.657 62.817 1.00 17.17 335 PRO A C 1
ATOM 2077 O O . PRO A 1 296 ? 28.118 -0.001 63.457 1.00 17.37 335 PRO A O 1
ATOM 2081 N N . THR A 1 297 ? 28.566 -1.402 61.763 1.00 18.78 336 THR A N 1
ATOM 2082 C CA . THR A 1 297 ? 27.168 -1.383 61.193 1.00 19.76 336 THR A CA 1
ATOM 2083 C C . THR A 1 297 ? 26.284 -2.664 61.359 1.00 19.59 336 THR A C 1
ATOM 2084 O O . THR A 1 297 ? 26.723 -3.807 61.214 1.00 19.09 336 THR A O 1
ATOM 2088 N N . GLU B 1 6 ? 24.457 33.252 105.814 1.00 24.04 45 GLU B N 1
ATOM 2089 C CA . GLU B 1 6 ? 24.844 32.029 104.988 1.00 24.59 45 GLU B CA 1
ATOM 2090 C C . GLU B 1 6 ? 24.115 32.003 103.607 1.00 23.26 45 GLU B C 1
ATOM 2091 O O . GLU B 1 6 ? 23.969 30.937 102.971 1.00 23.08 45 GLU B O 1
ATOM 2093 N N . ALA B 1 7 ? 23.646 33.185 103.191 1.00 21.32 46 ALA B N 1
ATOM 2094 C CA . ALA B 1 7 ? 22.873 33.339 101.985 1.00 20.08 46 ALA B CA 1
ATOM 2095 C C . ALA B 1 7 ? 23.799 33.117 100.823 1.00 19.53 46 ALA B C 1
ATOM 2096 O O . ALA B 1 7 ? 25.013 33.230 100.958 1.00 20.32 46 ALA B O 1
ATOM 2098 N N . VAL B 1 8 ? 23.234 32.759 99.685 1.00 18.43 47 VAL B N 1
ATOM 2099 C CA . VAL B 1 8 ? 24.013 32.618 98.483 1.00 17.67 47 VAL B CA 1
ATOM 2100 C C . VAL B 1 8 ? 23.839 33.932 97.756 1.00 17.20 47 VAL B C 1
ATOM 2101 O O . VAL B 1 8 ? 22.776 34.191 97.190 1.00 18.10 47 VAL B O 1
ATOM 2105 N N . THR B 1 9 ? 24.857 34.784 97.812 1.00 15.79 48 THR B N 1
ATOM 2106 C CA . THR B 1 9 ? 24.763 36.113 97.232 1.00 14.33 48 THR B CA 1
ATOM 2107 C C . THR B 1 9 ? 25.714 36.309 96.094 1.00 13.53 48 THR B C 1
ATOM 2108 O O . THR B 1 9 ? 25.586 37.281 95.399 1.00 13.77 48 THR B O 1
ATOM 2112 N N . THR B 1 10 ? 26.668 35.404 95.903 1.00 12.50 49 THR B N 1
ATOM 2113 C CA . THR B 1 10 ? 27.663 35.559 94.872 1.00 11.11 49 THR B CA 1
ATOM 2114 C C . THR B 1 10 ? 27.586 34.456 93.855 1.00 10.96 49 THR B C 1
ATOM 2115 O O . THR B 1 10 ? 27.052 33.391 94.115 1.00 9.79 49 THR B O 1
ATOM 2119 N N . ARG B 1 11 ? 28.159 34.727 92.688 1.00 11.34 50 ARG B N 1
ATOM 2120 C CA . ARG B 1 11 ? 28.197 33.782 91.600 1.00 11.18 50 ARG B CA 1
ATOM 2121 C C . ARG B 1 11 ? 28.925 32.525 92.005 1.00 11.48 50 ARG B C 1
ATOM 2122 O O . ARG B 1 11 ? 28.471 31.393 91.814 1.00 10.49 50 ARG B O 1
ATOM 2130 N N . ALA B 1 12 ? 30.097 32.730 92.571 1.00 12.45 51 ALA B N 1
ATOM 2131 C CA . ALA B 1 12 ? 30.874 31.604 93.096 1.00 12.91 51 ALA B CA 1
ATOM 2132 C C . ALA B 1 12 ? 29.977 30.684 93.912 1.00 13.71 51 ALA B C 1
ATOM 2133 O O . ALA B 1 12 ? 29.989 29.452 93.744 1.00 14.05 51 ALA B O 1
ATOM 2135 N N . GLU B 1 13 ? 29.223 31.270 94.826 1.00 14.70 52 GLU B N 1
ATOM 2136 C CA . GLU B 1 13 ? 28.420 30.446 95.696 1.00 15.74 52 GLU B CA 1
ATOM 2137 C C . GLU B 1 13 ? 27.360 29.763 94.848 1.00 15.39 52 GLU B C 1
ATOM 2138 O O . GLU B 1 13 ? 27.125 28.583 95.006 1.00 14.85 52 GLU B O 1
ATOM 2144 N N . ALA B 1 14 ? 26.731 30.503 93.938 1.00 15.20 53 ALA B N 1
ATOM 2145 C CA . ALA B 1 14 ? 25.691 29.901 93.087 1.00 15.25 53 ALA B CA 1
ATOM 2146 C C . ALA B 1 14 ? 26.213 28.715 92.320 1.00 15.36 53 ALA B C 1
ATOM 2147 O O . ALA B 1 14 ? 25.524 27.692 92.218 1.00 16.46 53 ALA B O 1
ATOM 2149 N N . LEU B 1 15 ? 27.421 28.837 91.787 1.00 14.34 54 LEU B N 1
ATOM 2150 C CA . LEU B 1 15 ? 27.928 27.803 90.946 1.00 13.32 54 LEU B CA 1
ATOM 2151 C C . LEU B 1 15 ? 28.269 26.556 91.684 1.00 12.60 54 LEU B C 1
ATOM 2152 O O . LEU B 1 15 ? 28.532 25.553 91.005 1.00 14.94 54 LEU B O 1
ATOM 2157 N N . THR B 1 16 ? 28.239 26.567 93.026 1.00 10.94 55 THR B N 1
ATOM 2158 C CA . THR B 1 16 ? 28.385 25.314 93.798 1.00 9.53 55 THR B CA 1
ATOM 2159 C C . THR B 1 16 ? 27.121 24.459 93.897 1.00 9.42 55 THR B C 1
ATOM 2160 O O . THR B 1 16 ? 27.169 23.383 94.474 1.00 10.58 55 THR B O 1
ATOM 2164 N N . ILE B 1 17 ? 26.006 24.942 93.369 1.00 8.63 56 ILE B N 1
ATOM 2165 C CA . ILE B 1 17 ? 24.759 24.185 93.322 1.00 8.41 56 ILE B CA 1
ATOM 2166 C C . ILE B 1 17 ? 24.695 23.521 91.971 1.00 8.91 56 ILE B C 1
ATOM 2167 O O . ILE B 1 17 ? 24.655 24.196 90.928 1.00 10.46 56 ILE B O 1
ATOM 2172 N N . PRO B 1 18 ? 24.739 22.199 91.951 1.00 8.27 57 PRO B N 1
ATOM 2173 C CA . PRO B 1 18 ? 24.913 21.578 90.650 1.00 8.19 57 PRO B CA 1
ATOM 2174 C C . PRO B 1 18 ? 23.860 21.930 89.647 1.00 7.41 57 PRO B C 1
ATOM 2175 O O . PRO B 1 18 ? 24.164 22.088 88.542 1.00 7.31 57 PRO B O 1
ATOM 2179 N N . ALA B 1 19 ? 22.614 22.035 90.035 1.00 8.07 58 ALA B N 1
ATOM 2180 C CA . ALA B 1 19 ? 21.578 22.455 89.109 1.00 8.04 58 ALA B CA 1
ATOM 2181 C C . ALA B 1 19 ? 21.923 23.821 88.504 1.00 8.73 58 ALA B C 1
ATOM 2182 O O . ALA B 1 19 ? 21.676 24.064 87.350 1.00 8.22 58 ALA B O 1
ATOM 2184 N N . VAL B 1 20 ? 22.470 24.729 89.303 1.00 9.09 59 VAL B N 1
ATOM 2185 C CA . VAL B 1 20 ? 22.729 26.047 88.815 1.00 8.62 59 VAL B CA 1
ATOM 2186 C C . VAL B 1 20 ? 23.797 25.903 87.789 1.00 9.68 59 VAL B C 1
ATOM 2187 O O . VAL B 1 20 ? 23.693 26.468 86.687 1.00 11.11 59 VAL B O 1
ATOM 2191 N N . LEU B 1 21 ? 24.814 25.122 88.115 1.00 9.65 60 LEU B N 1
ATOM 2192 C CA . LEU B 1 21 ? 25.929 24.964 87.190 1.00 9.10 60 LEU B CA 1
ATOM 2193 C C . LEU B 1 21 ? 25.487 24.305 85.953 1.00 8.30 60 LEU B C 1
ATOM 2194 O O . LEU B 1 21 ? 25.835 24.727 84.928 1.00 8.95 60 LEU B O 1
ATOM 2199 N N . ARG B 1 22 ? 24.664 23.296 86.042 1.00 8.37 61 ARG B N 1
ATOM 2200 C CA . ARG B 1 22 ? 24.259 22.573 84.855 1.00 8.51 61 ARG B CA 1
ATOM 2201 C C . ARG B 1 22 ? 23.416 23.473 83.943 1.00 8.58 61 ARG B C 1
ATOM 2202 O O . ARG B 1 22 ? 23.634 23.525 82.747 1.00 9.45 61 ARG B O 1
ATOM 2210 N N . ALA B 1 23 ? 22.473 24.206 84.510 1.00 8.34 62 ALA B N 1
ATOM 2211 C CA . ALA B 1 23 ? 21.672 25.156 83.739 1.00 8.11 62 ALA B CA 1
ATOM 2212 C C . ALA B 1 23 ? 22.528 26.234 83.101 1.00 8.32 62 ALA B C 1
ATOM 2213 O O . ALA B 1 23 ? 22.406 26.514 81.904 1.00 6.77 62 ALA B O 1
ATOM 2215 N N . ARG B 1 24 ? 23.401 26.831 83.905 1.00 8.93 63 ARG B N 1
ATOM 2216 C CA . ARG B 1 24 ? 24.326 27.801 83.385 1.00 9.00 63 ARG B CA 1
ATOM 2217 C C . ARG B 1 24 ? 25.133 27.305 82.178 1.00 9.40 63 ARG B C 1
ATOM 2218 O O . ARG B 1 24 ? 25.317 28.064 81.243 1.00 10.24 63 ARG B O 1
ATOM 2226 N N . ASN B 1 25 ? 25.566 26.079 82.111 1.00 9.44 64 ASN B N 1
ATOM 2227 C CA . ASN B 1 25 ? 26.280 25.685 80.927 1.00 10.26 64 ASN B CA 1
ATOM 2228 C C . ASN B 1 25 ? 25.389 25.444 79.760 1.00 10.23 64 ASN B C 1
ATOM 2229 O O . ASN B 1 25 ? 25.692 25.786 78.672 1.00 10.50 64 ASN B O 1
ATOM 2234 N N . LEU B 1 26 ? 24.277 24.813 79.971 1.00 9.55 65 LEU B N 1
ATOM 2235 C CA . LEU B 1 26 ? 23.363 24.669 78.893 1.00 8.76 65 LEU B CA 1
ATOM 2236 C C . LEU B 1 26 ? 23.117 26.036 78.296 1.00 8.93 65 LEU B C 1
ATOM 2237 O O . LEU B 1 26 ? 23.036 26.168 77.102 1.00 8.88 65 LEU B O 1
ATOM 2242 N N . LEU B 1 27 ? 22.996 27.061 79.135 1.00 8.81 66 LEU B N 1
ATOM 2243 C CA . LEU B 1 27 ? 22.638 28.396 78.654 1.00 8.57 66 LEU B CA 1
ATOM 2244 C C . LEU B 1 27 ? 23.788 29.222 78.096 1.00 8.80 66 LEU B C 1
ATOM 2245 O O . LEU B 1 27 ? 23.751 29.646 76.937 1.00 9.12 66 LEU B O 1
ATOM 2250 N N . SER B 1 28 ? 24.772 29.505 78.932 1.00 8.52 67 SER B N 1
ATOM 2251 C CA . SER B 1 28 ? 25.964 30.236 78.486 1.00 8.56 67 SER B CA 1
ATOM 2252 C C . SER B 1 28 ? 26.756 29.584 77.361 1.00 7.99 67 SER B C 1
ATOM 2253 O O . SER B 1 28 ? 27.242 30.220 76.474 1.00 7.77 67 SER B O 1
ATOM 2256 N N . THR B 1 29 ? 26.947 28.299 77.458 1.00 8.38 68 THR B N 1
ATOM 2257 C CA . THR B 1 29 ? 27.772 27.569 76.499 1.00 7.96 68 THR B CA 1
ATOM 2258 C C . THR B 1 29 ? 27.175 27.651 75.107 1.00 8.43 68 THR B C 1
ATOM 2259 O O . THR B 1 29 ? 27.886 27.830 74.133 1.00 7.78 68 THR B O 1
ATOM 2263 N N . THR B 1 30 ? 25.853 27.539 75.036 1.00 8.97 69 THR B N 1
ATOM 2264 C CA . THR B 1 30 ? 25.166 27.529 73.759 1.00 8.94 69 THR B CA 1
ATOM 2265 C C . THR B 1 30 ? 25.279 28.844 73.119 1.00 8.20 69 THR B C 1
ATOM 2266 O O . THR B 1 30 ? 25.538 28.919 71.948 1.00 8.74 69 THR B O 1
ATOM 2270 N N . VAL B 1 31 ? 25.116 29.902 73.884 1.00 8.08 70 VAL B N 1
ATOM 2271 C CA . VAL B 1 31 ? 25.280 31.213 73.287 1.00 7.74 70 VAL B CA 1
ATOM 2272 C C . VAL B 1 31 ? 26.683 31.346 72.725 1.00 7.03 70 VAL B C 1
ATOM 2273 O O . VAL B 1 31 ? 26.827 31.677 71.558 1.00 7.39 70 VAL B O 1
ATOM 2277 N N . ALA B 1 32 ? 27.703 31.068 73.524 1.00 6.09 71 ALA B N 1
ATOM 2278 C CA . ALA B 1 32 ? 29.068 31.197 73.044 1.00 5.97 71 ALA B CA 1
ATOM 2279 C C . ALA B 1 32 ? 29.318 30.330 71.832 1.00 5.09 71 ALA B C 1
ATOM 2280 O O . ALA B 1 32 ? 30.064 30.681 70.976 1.00 4.84 71 ALA B O 1
ATOM 2282 N N . ARG B 1 33 ? 28.640 29.225 71.729 1.00 5.17 72 ARG B N 1
ATOM 2283 C CA . ARG B 1 33 ? 28.848 28.375 70.585 1.00 6.01 72 ARG B CA 1
ATOM 2284 C C . ARG B 1 33 ? 28.212 28.905 69.312 1.00 6.24 72 ARG B C 1
ATOM 2285 O O . ARG B 1 33 ? 28.647 28.575 68.217 1.00 6.53 72 ARG B O 1
ATOM 2293 N N . THR B 1 34 ? 27.188 29.727 69.420 1.00 6.66 73 THR B N 1
ATOM 2294 C CA . THR B 1 34 ? 26.462 30.036 68.217 1.00 7.27 73 THR B CA 1
ATOM 2295 C C . THR B 1 34 ? 26.981 31.304 67.575 1.00 6.95 73 THR B C 1
ATOM 2296 O O . THR B 1 34 ? 27.248 32.265 68.241 1.00 7.01 73 THR B O 1
ATOM 2300 N N . PRO B 1 35 ? 27.174 31.279 66.266 1.00 7.53 74 PRO B N 1
ATOM 2301 C CA . PRO B 1 35 ? 27.825 32.427 65.607 1.00 7.68 74 PRO B CA 1
ATOM 2302 C C . PRO B 1 35 ? 26.882 33.541 65.357 1.00 7.86 74 PRO B C 1
ATOM 2303 O O . PRO B 1 35 ? 25.684 33.329 65.327 1.00 8.38 74 PRO B O 1
ATOM 2307 N N . LEU B 1 36 ? 27.454 34.721 65.145 1.00 8.05 75 LEU B N 1
ATOM 2308 C CA . LEU B 1 36 ? 26.727 35.912 64.712 1.00 7.29 75 LEU B CA 1
ATOM 2309 C C . LEU B 1 36 ? 26.847 36.040 63.210 1.00 7.61 75 LEU B C 1
ATOM 2310 O O . LEU B 1 36 ? 27.870 35.739 62.634 1.00 6.89 75 LEU B O 1
ATOM 2315 N N . VAL B 1 37 ? 25.793 36.516 62.577 1.00 8.59 76 VAL B N 1
ATOM 2316 C CA . VAL B 1 37 ? 25.652 36.341 61.158 1.00 9.16 76 VAL B CA 1
ATOM 2317 C C . VAL B 1 37 ? 24.916 37.531 60.567 1.00 10.18 76 VAL B C 1
ATOM 2318 O O . VAL B 1 37 ? 24.212 38.236 61.254 1.00 11.09 76 VAL B O 1
ATOM 2322 N N . CYS B 1 38 ? 25.047 37.746 59.281 1.00 11.29 77 CYS B N 1
ATOM 2323 C CA . CYS B 1 38 ? 24.700 39.012 58.709 1.00 11.88 77 CYS B CA 1
ATOM 2324 C C . CYS B 1 38 ? 24.620 38.879 57.218 1.00 12.78 77 CYS B C 1
ATOM 2325 O O . CYS B 1 38 ? 25.395 38.168 56.632 1.00 13.52 77 CYS B O 1
ATOM 2328 N N . ASP B 1 39 ? 23.704 39.596 56.599 1.00 13.40 78 ASP B N 1
ATOM 2329 C CA . ASP B 1 39 ? 23.729 39.769 55.174 1.00 13.66 78 ASP B CA 1
ATOM 2330 C C . ASP B 1 39 ? 24.636 40.940 54.935 1.00 14.36 78 ASP B C 1
ATOM 2331 O O . ASP B 1 39 ? 24.581 41.901 55.648 1.00 14.90 78 ASP B O 1
ATOM 2336 N N . GLY B 1 40 ? 25.489 40.876 53.946 1.00 14.54 79 GLY B N 1
ATOM 2337 C CA . GLY B 1 40 ? 26.471 41.949 53.775 1.00 14.41 79 GLY B CA 1
ATOM 2338 C C . GLY B 1 40 ? 27.492 41.899 54.896 1.00 14.07 79 GLY B C 1
ATOM 2339 O O . GLY B 1 40 ? 27.469 40.973 55.698 1.00 14.32 79 GLY B O 1
ATOM 2340 N N . THR B 1 41 ? 28.374 42.893 54.956 1.00 13.92 80 THR B N 1
ATOM 2341 C CA . THR B 1 41 ? 29.653 42.733 55.660 1.00 13.78 80 THR B CA 1
ATOM 2342 C C . THR B 1 41 ? 29.530 42.692 57.154 1.00 13.20 80 THR B C 1
ATOM 2343 O O . THR B 1 41 ? 28.998 43.600 57.794 1.00 13.14 80 THR B O 1
ATOM 2347 N N . LEU B 1 42 ? 30.084 41.626 57.692 1.00 12.61 81 LEU B N 1
ATOM 2348 C CA . LEU B 1 42 ? 30.094 41.377 59.110 1.00 12.18 81 LEU B CA 1
ATOM 2349 C C . LEU B 1 42 ? 30.957 42.426 59.769 1.00 11.13 81 LEU B C 1
ATOM 2350 O O . LEU B 1 42 ? 32.079 42.640 59.322 1.00 10.52 81 LEU B O 1
ATOM 2355 N N . PRO B 1 43 ? 30.452 43.068 60.840 1.00 10.27 82 PRO B N 1
ATOM 2356 C CA . PRO B 1 43 ? 31.241 44.027 61.611 1.00 9.38 82 PRO B CA 1
ATOM 2357 C C . PRO B 1 43 ? 32.520 43.382 62.081 1.00 8.82 82 PRO B C 1
ATOM 2358 O O . PRO B 1 43 ? 32.485 42.227 62.502 1.00 9.64 82 PRO B O 1
ATOM 2362 N N . PRO B 1 44 ? 33.648 44.096 61.985 1.00 7.58 83 PRO B N 1
ATOM 2363 C CA . PRO B 1 44 ? 34.973 43.563 62.274 1.00 6.52 83 PRO B CA 1
ATOM 2364 C C . PRO B 1 44 ? 35.163 43.050 63.694 1.00 5.93 83 PRO B C 1
ATOM 2365 O O . PRO B 1 44 ? 36.043 42.222 63.894 1.00 6.00 83 PRO B O 1
ATOM 2369 N N . PHE B 1 45 ? 34.379 43.546 64.666 1.00 4.84 84 PHE B N 1
ATOM 2370 C CA . PHE B 1 45 ? 34.497 43.091 66.060 1.00 3.78 84 PHE B CA 1
ATOM 2371 C C . PHE B 1 45 ? 33.954 41.688 66.281 1.00 2.80 84 PHE B C 1
ATOM 2372 O O . PHE B 1 45 ? 34.161 41.090 67.324 1.00 2.18 84 PHE B O 1
ATOM 2380 N N . VAL B 1 46 ? 33.221 41.171 65.321 1.00 2.20 85 VAL B N 1
ATOM 2381 C CA . VAL B 1 46 ? 32.610 39.888 65.520 1.00 2.13 85 VAL B CA 1
ATOM 2382 C C . VAL B 1 46 ? 33.660 38.797 65.609 1.00 2.08 85 VAL B C 1
ATOM 2383 O O . VAL B 1 46 ? 33.649 38.026 66.532 1.00 2.01 85 VAL B O 1
ATOM 2387 N N . PRO B 1 47 ? 34.582 38.729 64.662 1.00 2.19 86 PRO B N 1
ATOM 2388 C CA . PRO B 1 47 ? 35.525 37.634 64.749 1.00 2.29 86 PRO B CA 1
ATOM 2389 C C . PRO B 1 47 ? 36.742 37.957 65.614 1.00 2.83 86 PRO B C 1
ATOM 2390 O O . PRO B 1 47 ? 37.558 37.058 65.888 1.00 2.40 86 PRO B O 1
ATOM 2394 N N . VAL B 1 48 ? 36.868 39.218 66.038 1.00 2.85 87 VAL B N 1
ATOM 2395 C CA . VAL B 1 48 ? 38.048 39.665 66.764 1.00 2.74 87 VAL B CA 1
ATOM 2396 C C . VAL B 1 48 ? 37.760 40.298 68.118 1.00 2.68 87 VAL B C 1
ATOM 2397 O O . VAL B 1 48 ? 37.171 41.367 68.206 1.00 2.00 87 VAL B O 1
ATOM 2401 N N . ALA B 1 49 ? 38.221 39.632 69.170 1.00 3.34 88 ALA B N 1
ATOM 2402 C CA . ALA B 1 49 ? 38.215 40.216 70.492 1.00 4.14 88 ALA B CA 1
ATOM 2403 C C . ALA B 1 49 ? 39.566 40.889 70.727 1.00 5.38 88 ALA B C 1
ATOM 2404 O O . ALA B 1 49 ? 39.758 42.065 70.347 1.00 5.96 88 ALA B O 1
ATOM 2406 N N . ALA B 1 50 ? 40.514 40.149 71.319 1.00 6.34 89 ALA B N 1
ATOM 2407 C CA . ALA B 1 50 ? 41.824 40.704 71.667 1.00 6.76 89 ALA B CA 1
ATOM 2408 C C . ALA B 1 50 ? 42.825 40.363 70.583 1.00 7.60 89 ALA B C 1
ATOM 2409 O O . ALA B 1 50 ? 43.033 39.175 70.280 1.00 8.07 89 ALA B O 1
ATOM 2411 N N . PRO B 1 51 ? 43.486 41.394 70.024 1.00 8.18 90 PRO B N 1
ATOM 2412 C CA . PRO B 1 51 ? 44.427 41.213 68.907 1.00 8.33 90 PRO B CA 1
ATOM 2413 C C . PRO B 1 51 ? 45.673 40.375 69.229 1.00 8.25 90 PRO B C 1
ATOM 2414 O O . PRO B 1 51 ? 46.593 40.318 68.391 1.00 8.24 90 PRO B O 1
ATOM 2418 N N . ALA B 1 55 ? 48.521 41.639 74.886 1.00 11.14 94 ALA B N 1
ATOM 2419 C CA . ALA B 1 55 ? 48.815 41.229 76.264 1.00 11.24 94 ALA B CA 1
ATOM 2420 C C . ALA B 1 55 ? 48.125 39.890 76.563 1.00 11.26 94 ALA B C 1
ATOM 2421 O O . ALA B 1 55 ? 48.642 38.844 76.163 1.00 11.09 94 ALA B O 1
ATOM 2423 N N . THR B 1 56 ? 46.960 39.926 77.230 1.00 11.31 95 THR B N 1
ATOM 2424 C CA . THR B 1 56 ? 46.144 38.710 77.465 1.00 11.42 95 THR B CA 1
ATOM 2425 C C . THR B 1 56 ? 45.040 38.534 76.391 1.00 11.60 95 THR B C 1
ATOM 2426 O O . THR B 1 56 ? 44.112 39.340 76.296 1.00 10.95 95 THR B O 1
ATOM 2438 N N . GLN B 1 58 ? 41.785 37.147 74.611 1.00 10.21 97 GLN B N 1
ATOM 2439 C CA . GLN B 1 58 ? 40.518 36.628 74.966 1.00 9.02 97 GLN B CA 1
ATOM 2440 C C . GLN B 1 58 ? 39.918 36.183 73.665 1.00 9.55 97 GLN B C 1
ATOM 2441 O O . GLN B 1 58 ? 39.778 36.959 72.729 1.00 9.08 97 GLN B O 1
ATOM 2447 N N . THR B 1 59 ? 39.614 34.903 73.600 1.00 10.57 98 THR B N 1
ATOM 2448 C CA . THR B 1 59 ? 38.958 34.330 72.437 1.00 11.95 98 THR B CA 1
ATOM 2449 C C . THR B 1 59 ? 37.519 34.847 72.318 1.00 12.75 98 THR B C 1
ATOM 2450 O O . THR B 1 59 ? 36.858 35.135 73.320 1.00 13.02 98 THR B O 1
ATOM 2454 N N . PRO B 1 60 ? 37.024 34.970 71.084 1.00 13.42 99 PRO B N 1
ATOM 2455 C CA . PRO B 1 60 ? 35.635 35.362 70.892 1.00 13.49 99 PRO B CA 1
ATOM 2456 C C . PRO B 1 60 ? 34.702 34.493 71.688 1.00 13.23 99 PRO B C 1
ATOM 2457 O O . PRO B 1 60 ? 33.763 34.991 72.269 1.00 12.53 99 PRO B O 1
ATOM 2461 N N . PHE B 1 61 ? 35.004 33.202 71.735 1.00 13.70 100 PHE B N 1
ATOM 2462 C CA . PHE B 1 61 ? 34.198 32.233 72.481 1.00 13.32 100 PHE B CA 1
ATOM 2463 C C . PHE B 1 61 ? 34.111 32.710 73.888 1.00 13.48 100 PHE B C 1
ATOM 2464 O O . PHE B 1 61 ? 33.031 32.897 74.399 1.00 13.79 100 PHE B O 1
ATOM 2472 N N . HIS B 1 62 ? 35.259 32.949 74.501 1.00 13.81 101 HIS B N 1
ATOM 2473 C CA . HIS B 1 62 ? 35.281 33.443 75.867 1.00 14.48 101 HIS B CA 1
ATOM 2474 C C . HIS B 1 62 ? 34.589 34.766 76.053 1.00 13.61 101 HIS B C 1
ATOM 2475 O O . HIS B 1 62 ? 34.038 34.997 77.091 1.00 13.98 101 HIS B O 1
ATOM 2482 N N . ARG B 1 63 ? 34.606 35.629 75.048 1.00 13.12 102 ARG B N 1
ATOM 2483 C CA . ARG B 1 63 ? 33.968 36.925 75.161 1.00 12.02 102 ARG B CA 1
ATOM 2484 C C . ARG B 1 63 ? 32.474 36.706 75.304 1.00 11.63 102 ARG B C 1
ATOM 2485 O O . ARG B 1 63 ? 31.826 37.298 76.141 1.00 10.75 102 ARG B O 1
ATOM 2501 N N . LEU B 1 65 ? 30.848 33.868 76.109 1.00 11.30 104 LEU B N 1
ATOM 2502 C CA . LEU B 1 65 ? 30.560 33.063 77.269 1.00 11.31 104 LEU B CA 1
ATOM 2503 C C . LEU B 1 65 ? 30.549 33.957 78.473 1.00 11.36 104 LEU B C 1
ATOM 2504 O O . LEU B 1 65 ? 29.674 33.884 79.307 1.00 10.67 104 LEU B O 1
ATOM 2509 N N . ALA B 1 66 ? 31.546 34.816 78.551 1.00 12.16 105 ALA B N 1
ATOM 2510 C CA . ALA B 1 66 ? 31.678 35.724 79.713 1.00 13.13 105 ALA B CA 1
ATOM 2511 C C . ALA B 1 66 ? 30.492 36.677 79.799 1.00 13.32 105 ALA B C 1
ATOM 2512 O O . ALA B 1 66 ? 29.953 36.976 80.853 1.00 12.86 105 ALA B O 1
ATOM 2514 N N . THR B 1 67 ? 30.125 37.157 78.637 1.00 14.41 106 THR B N 1
ATOM 2515 C CA . THR B 1 67 ? 29.047 38.082 78.492 1.00 14.87 106 THR B CA 1
ATOM 2516 C C . THR B 1 67 ? 27.756 37.412 78.883 1.00 14.90 106 THR B C 1
ATOM 2517 O O . THR B 1 67 ? 26.949 37.965 79.612 1.00 15.85 106 THR B O 1
ATOM 2521 N N . ALA B 1 68 ? 27.557 36.207 78.379 1.00 15.22 107 ALA B N 1
ATOM 2522 C CA . ALA B 1 68 ? 26.340 35.457 78.670 1.00 15.00 107 ALA B CA 1
ATOM 2523 C C . ALA B 1 68 ? 26.227 35.217 80.196 1.00 15.39 107 ALA B C 1
ATOM 2524 O O . ALA B 1 68 ? 25.154 35.309 80.729 1.00 15.57 107 ALA B O 1
ATOM 2526 N N . ASP B 1 69 ? 27.329 34.973 80.900 1.00 15.61 108 ASP B N 1
ATOM 2527 C CA . ASP B 1 69 ? 27.255 34.776 82.324 1.00 16.05 108 ASP B CA 1
ATOM 2528 C C . ASP B 1 69 ? 26.907 36.035 83.032 1.00 16.93 108 ASP B C 1
ATOM 2529 O O . ASP B 1 69 ? 26.230 35.989 84.032 1.00 17.71 108 ASP B O 1
ATOM 2534 N N . ASP B 1 70 ? 27.455 37.154 82.580 1.00 17.65 109 ASP B N 1
ATOM 2535 C CA . ASP B 1 70 ? 27.235 38.417 83.251 1.00 18.36 109 ASP B CA 1
ATOM 2536 C C . ASP B 1 70 ? 25.756 38.782 83.208 1.00 17.90 109 ASP B C 1
ATOM 2537 O O . ASP B 1 70 ? 25.174 39.278 84.168 1.00 17.07 109 ASP B O 1
ATOM 2542 N N . LEU B 1 71 ? 25.163 38.540 82.064 1.00 17.46 110 LEU B N 1
ATOM 2543 C CA . LEU B 1 71 ? 23.824 38.968 81.847 1.00 17.72 110 LEU B CA 1
ATOM 2544 C C . LEU B 1 71 ? 22.863 38.139 82.630 1.00 17.20 110 LEU B C 1
ATOM 2545 O O . LEU B 1 71 ? 21.853 38.610 83.065 1.00 18.32 110 LEU B O 1
ATOM 2550 N N . LEU B 1 72 ? 23.167 36.875 82.745 1.00 16.55 111 LEU B N 1
ATOM 2551 C CA . LEU B 1 72 ? 22.398 35.938 83.530 1.00 16.06 111 LEU B CA 1
ATOM 2552 C C . LEU B 1 72 ? 22.440 36.197 85.039 1.00 15.82 111 LEU B C 1
ATOM 2553 O O . LEU B 1 72 ? 21.390 36.322 85.699 1.00 15.53 111 LEU B O 1
ATOM 2558 N N . PHE B 1 73 ? 23.654 36.297 85.570 1.00 15.19 112 PHE B N 1
ATOM 2559 C CA . PHE B 1 73 ? 23.838 36.519 86.989 1.00 15.23 112 PHE B CA 1
ATOM 2560 C C . PHE B 1 73 ? 23.647 37.905 87.451 1.00 15.30 112 PHE B C 1
ATOM 2561 O O . PHE B 1 73 ? 23.058 38.100 88.484 1.00 15.95 112 PHE B O 1
ATOM 2569 N N . ASN B 1 74 ? 24.175 38.877 86.727 1.00 15.64 113 ASN B N 1
ATOM 2570 C CA . ASN B 1 74 ? 24.044 40.275 87.138 1.00 15.44 113 ASN B CA 1
ATOM 2571 C C . ASN B 1 74 ? 23.124 41.161 86.303 1.00 15.62 113 ASN B C 1
ATOM 2572 O O . ASN B 1 74 ? 22.832 42.260 86.703 1.00 15.57 113 ASN B O 1
ATOM 2577 N N . GLY B 1 75 ? 22.616 40.662 85.182 1.00 15.94 114 GLY B N 1
ATOM 2578 C CA . GLY B 1 75 ? 21.684 41.428 84.355 1.00 15.93 114 GLY B CA 1
ATOM 2579 C C . GLY B 1 75 ? 22.295 42.498 83.462 1.00 15.94 114 GLY B C 1
ATOM 2580 O O . GLY B 1 75 ? 21.570 43.274 82.862 1.00 16.45 114 GLY B O 1
ATOM 2581 N N . VAL B 1 76 ? 23.618 42.542 83.366 1.00 15.31 115 VAL B N 1
ATOM 2582 C CA . VAL B 1 76 ? 24.283 43.635 82.731 1.00 14.70 115 VAL B CA 1
ATOM 2583 C C . VAL B 1 76 ? 25.652 43.139 82.343 1.00 14.39 115 VAL B C 1
ATOM 2584 O O . VAL B 1 76 ? 26.149 42.260 82.982 1.00 14.01 115 VAL B O 1
ATOM 2588 N N . ALA B 1 77 ? 26.263 43.697 81.308 1.00 14.43 116 ALA B N 1
ATOM 2589 C CA . ALA B 1 77 ? 27.605 43.267 80.852 1.00 14.39 116 ALA B CA 1
ATOM 2590 C C . ALA B 1 77 ? 28.335 44.401 80.107 1.00 14.93 116 ALA B C 1
ATOM 2591 O O . ALA B 1 77 ? 27.709 45.198 79.449 1.00 15.84 116 ALA B O 1
ATOM 2593 N N . CYS B 1 78 ? 29.652 44.477 80.188 1.00 15.21 117 CYS B N 1
ATOM 2594 C CA . CYS B 1 78 ? 30.351 45.480 79.432 1.00 15.80 117 CYS B CA 1
ATOM 2595 C C . CYS B 1 78 ? 31.405 44.953 78.512 1.00 16.05 117 CYS B C 1
ATOM 2596 O O . CYS B 1 78 ? 32.270 44.202 78.953 1.00 17.25 117 CYS B O 1
ATOM 2599 N N . TRP B 1 79 ? 31.406 45.389 77.254 1.00 16.34 118 TRP B N 1
ATOM 2600 C CA . TRP B 1 79 ? 32.604 45.184 76.391 1.00 16.40 118 TRP B CA 1
ATOM 2601 C C . TRP B 1 79 ? 33.453 46.433 76.364 1.00 16.48 118 TRP B C 1
ATOM 2602 O O . TRP B 1 79 ? 32.915 47.508 76.421 1.00 17.29 118 TRP B O 1
ATOM 2613 N N . ALA B 1 80 ? 34.770 46.283 76.306 1.00 16.74 119 ALA B N 1
ATOM 2614 C CA . ALA B 1 80 ? 35.657 47.412 76.016 1.00 17.30 119 ALA B CA 1
ATOM 2615 C C . ALA B 1 80 ? 36.029 47.423 74.537 1.00 17.94 119 ALA B C 1
ATOM 2616 O O . ALA B 1 80 ? 36.632 46.491 73.989 1.00 17.64 119 ALA B O 1
ATOM 2618 N N . LEU B 1 81 ? 35.639 48.520 73.910 1.00 19.10 120 LEU B N 1
ATOM 2619 C CA . LEU B 1 81 ? 35.739 48.711 72.475 1.00 19.52 120 LEU B CA 1
ATOM 2620 C C . LEU B 1 81 ? 37.046 49.320 72.037 1.00 20.00 120 LEU B C 1
ATOM 2621 O O . LEU B 1 81 ? 37.568 50.235 72.629 1.00 18.73 120 LEU B O 1
ATOM 2626 N N . ASP B 1 82 ? 37.532 48.801 70.939 1.00 21.78 121 ASP B N 1
ATOM 2627 C CA . ASP B 1 82 ? 38.613 49.401 70.219 1.00 23.15 121 ASP B CA 1
ATOM 2628 C C . ASP B 1 82 ? 37.962 49.859 68.926 1.00 23.49 121 ASP B C 1
ATOM 2629 O O . ASP B 1 82 ? 37.733 49.067 68.020 1.00 23.37 121 ASP B O 1
ATOM 2634 N N . ARG B 1 83 ? 37.561 51.125 68.893 1.00 24.47 122 ARG B N 1
ATOM 2635 C CA . ARG B 1 83 ? 37.097 51.728 67.658 1.00 25.03 122 ARG B CA 1
ATOM 2636 C C . ARG B 1 83 ? 38.370 52.290 67.130 1.00 26.61 122 ARG B C 1
ATOM 2637 O O . ARG B 1 83 ? 38.985 53.161 67.753 1.00 27.33 122 ARG B O 1
ATOM 2645 N N . ASP B 1 84 ? 38.825 51.791 66.007 1.00 27.92 123 ASP B N 1
ATOM 2646 C CA . ASP B 1 84 ? 39.947 52.450 65.424 1.00 29.15 123 ASP B CA 1
ATOM 2647 C C . ASP B 1 84 ? 39.300 53.194 64.304 1.00 29.96 123 ASP B C 1
ATOM 2648 O O . ASP B 1 84 ? 38.974 54.396 64.460 1.00 29.77 123 ASP B O 1
ATOM 2650 N N . GLU B 1 85 ? 39.043 52.447 63.220 1.00 30.66 124 GLU B N 1
ATOM 2651 C CA . GLU B 1 85 ? 38.581 53.040 61.980 1.00 31.37 124 GLU B CA 1
ATOM 2652 C C . GLU B 1 85 ? 37.754 54.204 62.453 1.00 30.84 124 GLU B C 1
ATOM 2653 O O . GLU B 1 85 ? 36.806 54.002 63.250 1.00 30.69 124 GLU B O 1
ATOM 2659 N N . SER B 1 86 ? 38.149 55.417 62.045 1.00 29.55 125 SER B N 1
ATOM 2660 C CA . SER B 1 86 ? 37.599 56.596 62.685 1.00 28.24 125 SER B CA 1
ATOM 2661 C C . SER B 1 86 ? 36.102 56.630 62.410 1.00 27.52 125 SER B C 1
ATOM 2662 O O . SER B 1 86 ? 35.647 56.788 61.277 1.00 25.54 125 SER B O 1
ATOM 2665 N N . GLY B 1 87 ? 35.385 56.356 63.516 1.00 27.38 126 GLY B N 1
ATOM 2666 C CA . GLY B 1 87 ? 34.028 55.805 63.545 1.00 26.88 126 GLY B CA 1
ATOM 2667 C C . GLY B 1 87 ? 33.960 54.376 64.106 1.00 26.33 126 GLY B C 1
ATOM 2668 O O . GLY B 1 87 ? 33.694 54.164 65.285 1.00 25.57 126 GLY B O 1
ATOM 2669 N N . THR B 1 88 ? 34.238 53.393 63.254 1.00 26.16 127 THR B N 1
ATOM 2670 C CA . THR B 1 88 ? 33.763 52.034 63.479 1.00 26.31 127 THR B CA 1
ATOM 2671 C C . THR B 1 88 ? 34.503 51.243 64.558 1.00 26.31 127 THR B C 1
ATOM 2672 O O . THR B 1 88 ? 35.687 51.469 64.831 1.00 26.45 127 THR B O 1
ATOM 2676 N N . CYS B 1 89 ? 33.774 50.282 65.127 1.00 26.28 128 CYS B N 1
ATOM 2677 C CA . CYS B 1 89 ? 34.289 49.430 66.176 1.00 26.43 128 CYS B CA 1
ATOM 2678 C C . CYS B 1 89 ? 34.909 48.239 65.503 1.00 25.94 128 CYS B C 1
ATOM 2679 O O . CYS B 1 89 ? 34.209 47.527 64.780 1.00 25.69 128 CYS B O 1
ATOM 2682 N N . ILE B 1 90 ? 36.211 48.038 65.723 1.00 25.72 129 ILE B N 1
ATOM 2683 C CA . ILE B 1 90 ? 36.940 46.938 65.059 1.00 25.74 129 ILE B CA 1
ATOM 2684 C C . ILE B 1 90 ? 37.360 45.806 65.993 1.00 24.94 129 ILE B C 1
ATOM 2685 O O . ILE B 1 90 ? 37.838 44.772 65.530 1.00 24.39 129 ILE B O 1
ATOM 2690 N N . GLY B 1 91 ? 37.174 45.999 67.293 1.00 24.46 130 GLY B N 1
ATOM 2691 C CA . GLY B 1 91 ? 37.344 44.918 68.259 1.00 23.54 130 GLY B CA 1
ATOM 2692 C C . GLY B 1 91 ? 36.640 45.281 69.531 1.00 22.77 130 GLY B C 1
ATOM 2693 O O . GLY B 1 91 ? 36.444 46.462 69.825 1.00 21.83 130 GLY B O 1
ATOM 2694 N N . ALA B 1 92 ? 36.232 44.257 70.266 1.00 22.48 131 ALA B N 1
ATOM 2695 C CA . ALA B 1 92 ? 35.726 44.423 71.633 1.00 22.30 131 ALA B CA 1
ATOM 2696 C C . ALA B 1 92 ? 36.164 43.243 72.485 1.00 22.25 131 ALA B C 1
ATOM 2697 O O . ALA B 1 92 ? 36.188 42.097 72.024 1.00 22.27 131 ALA B O 1
ATOM 2699 N N . ILE B 1 93 ? 36.527 43.509 73.726 1.00 22.29 132 ILE B N 1
ATOM 2700 C CA . ILE B 1 93 ? 36.889 42.425 74.614 1.00 22.40 132 ILE B CA 1
ATOM 2701 C C . ILE B 1 93 ? 35.956 42.477 75.822 1.00 22.04 132 ILE B C 1
ATOM 2702 O O . ILE B 1 93 ? 35.550 43.540 76.247 1.00 22.44 132 ILE B O 1
ATOM 2707 N N . HIS B 1 94 ? 35.578 41.339 76.357 1.00 21.40 133 HIS B N 1
ATOM 2708 C CA . HIS B 1 94 ? 34.778 41.343 77.558 1.00 21.24 133 HIS B CA 1
ATOM 2709 C C . HIS B 1 94 ? 35.611 41.769 78.750 1.00 21.06 133 HIS B C 1
ATOM 2710 O O . HIS B 1 94 ? 36.761 41.373 78.860 1.00 21.11 133 HIS B O 1
ATOM 2717 N N . ILE B 1 95 ? 35.030 42.568 79.641 1.00 20.81 134 ILE B N 1
ATOM 2718 C CA . ILE B 1 95 ? 35.729 42.992 80.863 1.00 20.26 134 ILE B CA 1
ATOM 2719 C C . ILE B 1 95 ? 34.835 42.748 82.111 1.00 20.59 134 ILE B C 1
ATOM 2720 O O . ILE B 1 95 ? 33.622 42.960 82.059 1.00 21.86 134 ILE B O 1
ATOM 2725 N N . PRO B 1 96 ? 35.427 42.324 83.225 1.00 19.60 135 PRO B N 1
ATOM 2726 C CA . PRO B 1 96 ? 34.725 41.906 84.383 1.00 19.23 135 PRO B CA 1
ATOM 2727 C C . PRO B 1 96 ? 33.897 42.982 85.000 1.00 18.96 135 PRO B C 1
ATOM 2728 O O . PRO B 1 96 ? 34.143 44.153 84.771 1.00 19.47 135 PRO B O 1
ATOM 2732 N N . LEU B 1 97 ? 32.970 42.602 85.848 1.00 18.64 136 LEU B N 1
ATOM 2733 C CA . LEU B 1 97 ? 31.973 43.509 86.330 1.00 18.64 136 LEU B CA 1
ATOM 2734 C C . LEU B 1 97 ? 32.490 44.403 87.386 1.00 19.02 136 LEU B C 1
ATOM 2735 O O . LEU B 1 97 ? 31.932 45.435 87.678 1.00 19.13 136 LEU B O 1
ATOM 2740 N N . ASP B 1 98 ? 33.547 43.979 88.018 1.00 19.47 137 ASP B N 1
ATOM 2741 C CA . ASP B 1 98 ? 34.055 44.744 89.157 1.00 20.22 137 ASP B CA 1
ATOM 2742 C C . ASP B 1 98 ? 35.071 45.742 88.656 1.00 19.66 137 ASP B C 1
ATOM 2743 O O . ASP B 1 98 ? 35.700 46.434 89.418 1.00 19.00 137 ASP B O 1
ATOM 2748 N N . THR B 1 99 ? 35.218 45.751 87.341 1.00 19.82 138 THR B N 1
ATOM 2749 C CA . THR B 1 99 ? 36.108 46.597 86.614 1.00 19.70 138 THR B CA 1
ATOM 2750 C C . THR B 1 99 ? 35.394 47.786 86.051 1.00 19.96 138 THR B C 1
ATOM 2751 O O . THR B 1 99 ? 36.027 48.719 85.609 1.00 19.86 138 THR B O 1
ATOM 2755 N N . TRP B 1 100 ? 34.074 47.788 86.064 1.00 20.59 139 TRP B N 1
ATOM 2756 C CA . TRP B 1 100 ? 33.358 48.995 85.672 1.00 21.21 139 TRP B CA 1
ATOM 2757 C C . TRP B 1 100 ? 32.164 49.233 86.561 1.00 21.61 139 TRP B C 1
ATOM 2758 O O . TRP B 1 100 ? 31.778 48.354 87.339 1.00 22.16 139 TRP B O 1
ATOM 2769 N N . GLN B 1 101 ? 31.640 50.449 86.501 1.00 22.06 140 GLN B N 1
ATOM 2770 C CA . GLN B 1 101 ? 30.438 50.820 87.240 1.00 23.09 140 GLN B CA 1
ATOM 2771 C C . GLN B 1 101 ? 29.869 52.012 86.510 1.00 22.42 140 GLN B C 1
ATOM 2772 O O . GLN B 1 101 ? 30.582 52.655 85.727 1.00 22.66 140 GLN B O 1
ATOM 2778 N N . ILE B 1 102 ? 28.603 52.320 86.778 1.00 21.26 141 ILE B N 1
ATOM 2779 C CA . ILE B 1 102 ? 28.004 53.561 86.314 1.00 20.06 141 ILE B CA 1
ATOM 2780 C C . ILE B 1 102 ? 27.766 54.503 87.471 1.00 20.05 141 ILE B C 1
ATOM 2781 O O . ILE B 1 102 ? 26.880 54.241 88.283 1.00 19.27 141 ILE B O 1
ATOM 2786 N N . GLU B 1 103 ? 28.560 55.592 87.531 1.00 20.48 142 GLU B N 1
ATOM 2787 C CA . GLU B 1 103 ? 28.328 56.752 88.446 1.00 20.39 142 GLU B CA 1
ATOM 2788 C C . GLU B 1 103 ? 27.045 57.454 87.989 1.00 20.29 142 GLU B C 1
ATOM 2789 O O . GLU B 1 103 ? 26.241 56.838 87.309 1.00 20.70 142 GLU B O 1
ATOM 2791 N N . GLU B 1 104 ? 26.810 58.713 88.335 1.00 20.30 143 GLU B N 1
ATOM 2792 C CA . GLU B 1 104 ? 25.456 59.286 88.078 1.00 20.25 143 GLU B CA 1
ATOM 2793 C C . GLU B 1 104 ? 24.920 58.938 86.651 1.00 19.87 143 GLU B C 1
ATOM 2794 O O . GLU B 1 104 ? 23.937 58.198 86.478 1.00 19.68 143 GLU B O 1
ATOM 2796 N N . ASN B 1 105 ? 25.585 59.469 85.637 1.00 19.30 144 ASN B N 1
ATOM 2797 C CA . ASN B 1 105 ? 25.336 59.070 84.260 1.00 18.83 144 ASN B CA 1
ATOM 2798 C C . ASN B 1 105 ? 26.632 58.555 83.583 1.00 18.12 144 ASN B C 1
ATOM 2799 O O . ASN B 1 105 ? 26.583 57.787 82.611 1.00 18.36 144 ASN B O 1
ATOM 2804 N N . THR B 1 106 ? 27.784 58.956 84.117 1.00 16.83 145 THR B N 1
ATOM 2805 C CA . THR B 1 106 ? 29.074 58.603 83.551 1.00 15.76 145 THR B CA 1
ATOM 2806 C C . THR B 1 106 ? 29.413 57.147 83.793 1.00 14.90 145 THR B C 1
ATOM 2807 O O . THR B 1 106 ? 28.931 56.526 84.727 1.00 15.11 145 THR B O 1
ATOM 2811 N N . VAL B 1 107 ? 30.279 56.609 82.959 1.00 13.92 146 VAL B N 1
ATOM 2812 C CA . VAL B 1 107 ? 30.752 55.246 83.129 1.00 13.11 146 VAL B CA 1
ATOM 2813 C C . VAL B 1 107 ? 32.241 55.268 83.410 1.00 12.72 146 VAL B C 1
ATOM 2814 O O . VAL B 1 107 ? 32.967 56.049 82.809 1.00 12.73 146 VAL B O 1
ATOM 2818 N N . ARG B 1 108 ? 32.697 54.412 84.317 1.00 12.22 147 ARG B N 1
ATOM 2819 C CA . ARG B 1 108 ? 34.080 54.469 84.790 1.00 11.98 147 ARG B CA 1
ATOM 2820 C C . ARG B 1 108 ? 34.638 53.069 84.728 1.00 10.60 147 ARG B C 1
ATOM 2821 O O . ARG B 1 108 ? 34.029 52.144 85.228 1.00 10.76 147 ARG B O 1
ATOM 2829 N N . VAL B 1 109 ? 35.788 52.929 84.094 1.00 9.37 148 VAL B N 1
ATOM 2830 C CA . VAL B 1 109 ? 36.493 51.671 84.037 1.00 8.57 148 VAL B CA 1
ATOM 2831 C C . VAL B 1 109 ? 37.784 51.836 84.834 1.00 8.54 148 VAL B C 1
ATOM 2832 O O . VAL B 1 109 ? 38.583 52.729 84.536 1.00 7.77 148 VAL B O 1
ATOM 2836 N N . ASN B 1 110 ? 37.961 50.966 85.835 1.00 8.57 149 ASN B N 1
ATOM 2837 C CA . ASN B 1 110 ? 39.128 50.952 86.716 1.00 8.34 149 ASN B CA 1
ATOM 2838 C C . ASN B 1 110 ? 39.201 52.216 87.539 1.00 8.57 149 ASN B C 1
ATOM 2839 O O . ASN B 1 110 ? 40.270 52.624 87.968 1.00 8.66 149 ASN B O 1
ATOM 2844 N N . GLY B 1 111 ? 38.053 52.840 87.754 1.00 8.94 150 GLY B N 1
ATOM 2845 C CA . GLY B 1 111 ? 37.998 54.103 88.484 1.00 9.33 150 GLY B CA 1
ATOM 2846 C C . GLY B 1 111 ? 38.217 55.359 87.649 1.00 9.23 150 GLY B C 1
ATOM 2847 O O . GLY B 1 111 ? 37.873 56.440 88.094 1.00 8.83 150 GLY B O 1
ATOM 2848 N N . LYS B 1 112 ? 38.791 55.219 86.455 1.00 9.44 151 LYS B N 1
ATOM 2849 C CA . LYS B 1 112 ? 38.947 56.334 85.520 1.00 9.97 151 LYS B CA 1
ATOM 2850 C C . LYS B 1 112 ? 37.687 56.457 84.632 1.00 10.45 151 LYS B C 1
ATOM 2851 O O . LYS B 1 112 ? 37.317 55.523 83.944 1.00 10.39 151 LYS B O 1
ATOM 2853 N N . ALA B 1 113 ? 37.038 57.620 84.672 1.00 11.30 152 ALA B N 1
ATOM 2854 C CA . ALA B 1 113 ? 35.873 57.916 83.848 1.00 11.76 152 ALA B CA 1
ATOM 2855 C C . ALA B 1 113 ? 36.231 57.819 82.389 1.00 12.40 152 ALA B C 1
ATOM 2856 O O . ALA B 1 113 ? 37.284 58.273 81.981 1.00 12.21 152 ALA B O 1
ATOM 2858 N N . VAL B 1 114 ? 35.316 57.269 81.601 1.00 13.70 153 VAL B N 1
ATOM 2859 C CA . VAL B 1 114 ? 35.593 56.865 80.221 1.00 14.29 153 VAL B CA 1
ATOM 2860 C C . VAL B 1 114 ? 34.643 57.521 79.233 1.00 14.55 153 VAL B C 1
ATOM 2861 O O . VAL B 1 114 ? 33.532 57.927 79.593 1.00 14.60 153 VAL B O 1
ATOM 2865 N N . ASP B 1 115 ? 35.076 57.624 77.990 1.00 14.84 154 ASP B N 1
ATOM 2866 C CA . ASP B 1 115 ? 34.202 58.139 76.960 1.00 15.64 154 ASP B CA 1
ATOM 2867 C C . ASP B 1 115 ? 33.194 57.061 76.633 1.00 15.23 154 ASP B C 1
ATOM 2868 O O . ASP B 1 115 ? 33.537 55.923 76.423 1.00 14.86 154 ASP B O 1
ATOM 2873 N N . PRO B 1 116 ? 31.923 57.431 76.585 1.00 15.82 155 PRO B N 1
ATOM 2874 C CA . PRO B 1 116 ? 30.864 56.497 76.264 1.00 15.95 155 PRO B CA 1
ATOM 2875 C C . PRO B 1 116 ? 31.140 55.640 75.056 1.00 16.35 155 PRO B C 1
ATOM 2876 O O . PRO B 1 116 ? 30.705 54.528 75.003 1.00 17.30 155 PRO B O 1
ATOM 2888 N N . GLU B 1 118 ? 33.784 54.264 74.244 1.00 17.02 157 GLU B N 1
ATOM 2889 C CA . GLU B 1 118 ? 34.887 53.333 74.451 1.00 16.55 157 GLU B CA 1
ATOM 2890 C C . GLU B 1 118 ? 34.341 52.023 74.940 1.00 15.59 157 GLU B C 1
ATOM 2891 O O . GLU B 1 118 ? 35.079 51.061 75.158 1.00 16.18 157 GLU B O 1
ATOM 2897 N N . VAL B 1 119 ? 33.036 51.975 75.097 1.00 14.19 158 VAL B N 1
ATOM 2898 C CA . VAL B 1 119 ? 32.441 50.966 75.923 1.00 12.85 158 VAL B CA 1
ATOM 2899 C C . VAL B 1 119 ? 31.104 50.532 75.321 1.00 12.45 158 VAL B C 1
ATOM 2900 O O . VAL B 1 119 ? 30.415 51.298 74.644 1.00 12.30 158 VAL B O 1
ATOM 2904 N N . CYS B 1 120 ? 30.759 49.278 75.506 1.00 11.99 159 CYS B N 1
ATOM 2905 C CA . CYS B 1 120 ? 29.467 48.789 75.058 1.00 11.29 159 CYS B CA 1
ATOM 2906 C C . CYS B 1 120 ? 28.842 48.068 76.208 1.00 10.58 159 CYS B C 1
ATOM 2907 O O . CYS B 1 120 ? 29.340 47.053 76.632 1.00 10.79 159 CYS B O 1
ATOM 2910 N N . ILE B 1 121 ? 27.750 48.596 76.720 1.00 10.14 160 ILE B N 1
ATOM 2911 C CA . ILE B 1 121 ? 27.099 47.986 77.874 1.00 9.60 160 ILE B CA 1
ATOM 2912 C C . ILE B 1 121 ? 25.886 47.232 77.426 1.00 9.15 160 ILE B C 1
ATOM 2913 O O . ILE B 1 121 ? 25.165 47.696 76.574 1.00 9.39 160 ILE B O 1
ATOM 2918 N N . PHE B 1 122 ? 25.683 46.058 77.989 1.00 8.61 161 PHE B N 1
ATOM 2919 C CA . PHE B 1 122 ? 24.561 45.258 77.662 1.00 8.66 161 PHE B CA 1
ATOM 2920 C C . PHE B 1 122 ? 23.607 45.245 78.827 1.00 9.11 161 PHE B C 1
ATOM 2921 O O . PHE B 1 122 ? 24.019 45.255 79.985 1.00 8.94 161 PHE B O 1
ATOM 2929 N N . VAL B 1 123 ? 22.320 45.211 78.509 1.00 9.65 162 VAL B N 1
ATOM 2930 C CA . VAL B 1 123 ? 21.286 45.007 79.498 1.00 9.03 162 VAL B CA 1
ATOM 2931 C C . VAL B 1 123 ? 20.620 43.676 79.199 1.00 10.02 162 VAL B C 1
ATOM 2932 O O . VAL B 1 123 ? 20.442 43.281 78.060 1.00 9.89 162 VAL B O 1
ATOM 2936 N N . GLY B 1 124 ? 20.267 42.960 80.242 1.00 11.30 163 GLY B N 1
ATOM 2937 C CA . GLY B 1 124 ? 19.787 41.587 80.076 1.00 11.74 163 GLY B CA 1
ATOM 2938 C C . GLY B 1 124 ? 18.305 41.520 80.013 1.00 11.77 163 GLY B C 1
ATOM 2939 O O . GLY B 1 124 ? 17.683 42.504 79.721 1.00 13.14 163 GLY B O 1
ATOM 2940 N N . ILE B 1 125 ? 17.746 40.361 80.324 1.00 12.02 164 ILE B N 1
ATOM 2941 C CA . ILE B 1 125 ? 16.314 40.165 80.281 1.00 11.91 164 ILE B CA 1
ATOM 2942 C C . ILE B 1 125 ? 15.669 40.309 81.644 1.00 12.55 164 ILE B C 1
ATOM 2943 O O . ILE B 1 125 ? 14.476 40.163 81.773 1.00 13.48 164 ILE B O 1
ATOM 2948 N N . HIS B 1 126 ? 16.452 40.610 82.666 1.00 13.64 165 HIS B N 1
ATOM 2949 C CA . HIS B 1 126 ? 15.916 41.006 83.978 1.00 13.92 165 HIS B CA 1
ATOM 2950 C C . HIS B 1 126 ? 17.089 41.490 84.797 1.00 14.32 165 HIS B C 1
ATOM 2951 O O . HIS B 1 126 ? 18.161 41.612 84.264 1.00 15.39 165 HIS B O 1
ATOM 2958 N N . GLY B 1 127 ? 16.911 41.730 86.081 1.00 15.04 166 GLY B N 1
ATOM 2959 C CA . GLY B 1 127 ? 17.990 42.239 86.919 1.00 15.71 166 GLY B CA 1
ATOM 2960 C C . GLY B 1 127 ? 19.131 41.265 87.238 1.00 16.85 166 GLY B C 1
ATOM 2961 O O . GLY B 1 127 ? 20.158 41.667 87.799 1.00 17.37 166 GLY B O 1
ATOM 2962 N N . GLY B 1 128 ? 18.968 39.987 86.911 1.00 16.97 167 GLY B N 1
ATOM 2963 C CA . GLY B 1 128 ? 20.026 39.000 87.169 1.00 17.44 167 GLY B CA 1
ATOM 2964 C C . GLY B 1 128 ? 19.696 38.035 88.303 1.00 17.44 167 GLY B C 1
ATOM 2965 O O . GLY B 1 128 ? 19.004 38.385 89.272 1.00 18.64 167 GLY B O 1
ATOM 2966 N N . LEU B 1 129 ? 20.196 36.822 88.195 1.00 16.28 168 LEU B N 1
ATOM 2967 C CA . LEU B 1 129 ? 19.859 35.798 89.162 1.00 16.22 168 LEU B CA 1
ATOM 2968 C C . LEU B 1 129 ? 20.288 36.124 90.568 1.00 16.28 168 LEU B C 1
ATOM 2969 O O . LEU B 1 129 ? 19.599 35.820 91.536 1.00 17.06 168 LEU B O 1
ATOM 2974 N N . LEU B 1 130 ? 21.445 36.721 90.698 1.00 15.96 169 LEU B N 1
ATOM 2975 C CA . LEU B 1 130 ? 21.931 37.034 92.009 1.00 15.84 169 LEU B CA 1
ATOM 2976 C C . LEU B 1 130 ? 20.977 37.997 9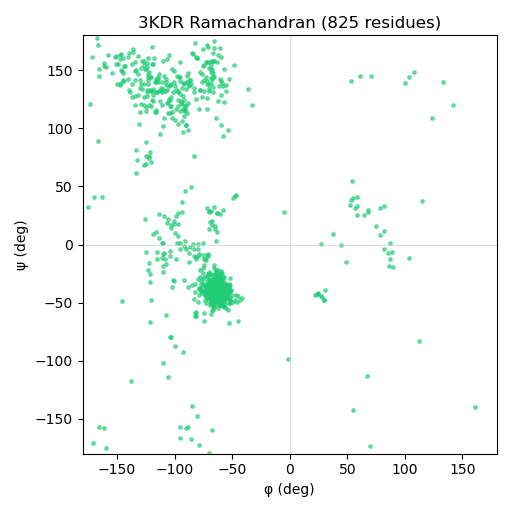2.731 1.00 16.44 169 LEU B C 1
ATOM 2977 O O . LEU B 1 130 ? 20.916 38.035 93.936 1.00 16.99 169 LEU B O 1
ATOM 2982 N N . THR B 1 131 ? 20.220 38.773 92.004 1.00 16.76 170 THR B N 1
ATOM 2983 C CA . THR B 1 131 ? 19.192 39.538 92.639 1.00 17.54 170 THR B CA 1
ATOM 2984 C C . THR B 1 131 ? 17.936 38.737 92.878 1.00 17.33 170 THR B C 1
ATOM 2985 O O . THR B 1 131 ? 17.496 38.613 93.992 1.00 17.34 170 THR B O 1
ATOM 2989 N N . HIS B 1 132 ? 17.336 38.198 91.837 1.00 17.49 171 HIS B N 1
ATOM 2990 C CA . HIS B 1 132 ? 16.078 37.485 92.036 1.00 17.63 171 HIS B CA 1
ATOM 2991 C C . HIS B 1 132 ? 16.162 36.078 92.620 1.00 17.81 171 HIS B C 1
ATOM 2992 O O . HIS B 1 132 ? 15.238 35.676 93.300 1.00 19.98 171 HIS B O 1
ATOM 2999 N N . ALA B 1 133 ? 17.192 35.297 92.322 1.00 16.96 172 ALA B N 1
ATOM 3000 C CA . ALA B 1 133 ? 17.208 33.907 92.780 1.00 16.39 172 ALA B CA 1
ATOM 3001 C C . ALA B 1 133 ? 18.063 33.686 94.014 1.00 16.63 172 ALA B C 1
ATOM 3002 O O . ALA B 1 133 ? 18.420 32.590 94.302 1.00 17.52 172 ALA B O 1
ATOM 3004 N N . SER B 1 134 ? 18.413 34.700 94.771 1.00 17.36 173 SER B N 1
ATOM 3005 C CA . SER B 1 134 ? 19.247 34.461 95.959 1.00 17.16 173 SER B CA 1
ATOM 3006 C C . SER B 1 134 ? 18.565 33.555 96.988 1.00 16.70 173 SER B C 1
ATOM 3007 O O . SER B 1 134 ? 19.134 32.630 97.487 1.00 16.90 173 SER B O 1
ATOM 3010 N N . GLU B 1 135 ? 17.331 33.836 97.298 1.00 16.91 174 GLU B N 1
ATOM 3011 C CA . GLU B 1 135 ? 16.573 32.985 98.190 1.00 17.20 174 GLU B CA 1
ATOM 3012 C C . GLU B 1 135 ? 16.511 31.503 97.740 1.00 17.04 174 GLU B C 1
ATOM 3013 O O . GLU B 1 135 ? 16.687 30.584 98.545 1.00 17.92 174 GLU B O 1
ATOM 3019 N N . THR B 1 136 ? 16.215 31.259 96.476 1.00 16.88 175 THR B N 1
ATOM 3020 C CA . THR B 1 136 ? 15.982 29.894 96.004 1.00 17.02 175 THR B CA 1
ATOM 3021 C C . THR B 1 136 ? 17.271 29.160 95.986 1.00 15.88 175 THR B C 1
ATOM 3022 O O . THR B 1 136 ? 17.295 27.980 96.327 1.00 15.78 175 THR B O 1
ATOM 3026 N N . PHE B 1 137 ? 18.326 29.839 95.545 1.00 14.27 176 PHE B N 1
ATOM 3027 C CA . PHE B 1 137 ? 19.639 29.247 95.586 1.00 13.74 176 PHE B CA 1
ATOM 3028 C C . PHE B 1 137 ? 20.008 28.921 97.029 1.00 13.74 176 PHE B C 1
ATOM 3029 O O . PHE B 1 137 ? 20.522 27.863 97.305 1.00 13.29 176 PHE B O 1
ATOM 3037 N N . THR B 1 138 ? 19.753 29.834 97.948 1.00 13.61 177 THR B N 1
ATOM 3038 C CA . THR B 1 138 ? 20.075 29.581 99.329 1.00 13.88 177 THR B CA 1
ATOM 3039 C C . THR B 1 138 ? 19.337 28.335 99.831 1.00 15.65 177 THR B C 1
ATOM 3040 O O . THR B 1 138 ? 19.908 27.466 100.526 1.00 14.90 177 THR B O 1
ATOM 3044 N N . ASP B 1 139 ? 18.064 28.245 99.477 1.00 17.43 178 ASP B N 1
ATOM 3045 C CA . ASP B 1 139 ? 17.303 27.072 99.877 1.00 19.74 178 ASP B CA 1
ATOM 3046 C C . ASP B 1 139 ? 17.825 25.783 99.267 1.00 19.00 178 ASP B C 1
ATOM 3047 O O . ASP B 1 139 ? 17.836 24.755 99.930 1.00 19.15 178 ASP B O 1
ATOM 3052 N N . ALA B 1 140 ? 18.264 25.837 98.017 1.00 18.24 179 ALA B N 1
ATOM 3053 C CA . ALA B 1 140 ? 18.638 24.628 97.323 1.00 17.76 179 ALA B CA 1
ATOM 3054 C C . ALA B 1 140 ? 19.908 24.098 97.915 1.00 18.17 179 ALA B C 1
ATOM 3055 O O . ALA B 1 140 ? 20.100 22.891 98.023 1.00 18.84 179 ALA B O 1
ATOM 3057 N N . ARG B 1 141 ? 20.794 25.003 98.291 1.00 17.59 180 ARG B N 1
ATOM 3058 C CA . ARG B 1 141 ? 22.046 24.616 98.856 1.00 16.75 180 ARG B CA 1
ATOM 3059 C C . ARG B 1 141 ? 21.791 24.072 100.222 1.00 16.75 180 ARG B C 1
ATOM 3060 O O . ARG B 1 141 ? 22.334 23.015 100.570 1.00 15.69 180 ARG B O 1
ATOM 3068 N N . ASN B 1 142 ? 20.975 24.797 101.005 1.00 16.32 181 ASN B N 1
ATOM 3069 C CA . ASN B 1 142 ? 20.784 24.445 102.415 1.00 16.62 181 ASN B CA 1
ATOM 3070 C C . ASN B 1 142 ? 20.157 23.097 102.572 1.00 16.48 181 ASN B C 1
ATOM 3071 O O . ASN B 1 142 ? 20.388 22.383 103.565 1.00 16.91 181 ASN B O 1
ATOM 3076 N N . LEU B 1 143 ? 19.333 22.753 101.591 1.00 15.48 182 LEU B N 1
ATOM 3077 C CA . LEU B 1 143 ? 18.510 21.569 101.689 1.00 14.34 182 LEU B CA 1
ATOM 3078 C C . LEU B 1 143 ? 19.382 20.364 101.661 1.00 12.94 182 LEU B C 1
ATOM 3079 O O . LEU B 1 143 ? 19.158 19.414 102.399 1.00 13.25 182 LEU B O 1
ATOM 3084 N N . VAL B 1 144 ? 20.380 20.409 100.795 1.00 10.98 183 VAL B N 1
ATOM 3085 C CA . 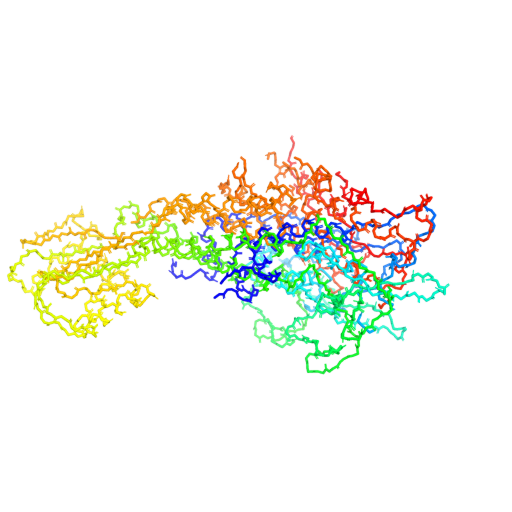VAL B 1 144 ? 21.315 19.316 100.693 1.00 9.34 183 VAL B CA 1
ATOM 3086 C C . VAL B 1 144 ? 22.107 19.268 101.974 1.00 8.87 183 VAL B C 1
ATOM 3087 O O . VAL B 1 144 ? 22.501 18.220 102.422 1.00 9.15 183 VAL B O 1
ATOM 3091 N N . ARG B 1 145 ? 22.340 20.413 102.581 1.00 8.78 184 ARG B N 1
ATOM 3092 C CA . ARG B 1 145 ? 23.051 20.437 103.854 1.00 8.25 184 ARG B CA 1
ATOM 3093 C C . ARG B 1 145 ? 22.174 19.921 104.939 1.00 7.70 184 ARG B C 1
ATOM 3094 O O . ARG B 1 145 ? 22.645 19.228 105.834 1.00 6.69 184 ARG B O 1
ATOM 3102 N N . ALA B 1 146 ? 20.892 20.236 104.860 1.00 7.82 185 ALA B N 1
ATOM 3103 C CA . ALA B 1 146 ? 19.979 19.693 105.856 1.00 8.40 185 ALA B CA 1
ATOM 3104 C C . ALA B 1 146 ? 20.033 18.166 105.808 1.00 9.02 185 ALA B C 1
ATOM 3105 O O . ALA B 1 146 ? 20.246 17.540 106.842 1.00 9.93 185 ALA B O 1
ATOM 3107 N N . ALA B 1 147 ? 19.904 17.573 104.616 1.00 8.72 186 ALA B N 1
ATOM 3108 C CA . ALA B 1 147 ? 19.878 16.124 104.490 1.00 8.58 186 ALA B CA 1
ATOM 3109 C C . ALA B 1 147 ? 21.118 15.478 105.024 1.00 9.42 186 ALA B C 1
ATOM 3110 O O . ALA B 1 147 ? 21.062 14.383 105.549 1.00 9.28 186 ALA B O 1
ATOM 3112 N N . ALA B 1 148 ? 22.259 16.125 104.860 1.00 10.88 187 ALA B N 1
ATOM 3113 C CA . ALA B 1 148 ? 23.508 15.530 105.373 1.00 11.69 187 ALA B CA 1
ATOM 3114 C C . ALA B 1 148 ? 23.578 15.610 106.908 1.00 11.96 187 ALA B C 1
ATOM 3115 O O . ALA B 1 148 ? 23.986 14.665 107.522 1.00 11.10 187 ALA B O 1
ATOM 3117 N N . ARG B 1 149 ? 23.155 16.712 107.525 1.00 13.36 188 ARG B N 1
ATOM 3118 C CA . ARG B 1 149 ? 23.122 16.741 108.997 1.00 15.11 188 ARG B CA 1
ATOM 3119 C C . ARG B 1 149 ? 22.196 15.618 109.454 1.00 16.39 188 ARG B C 1
ATOM 3120 O O . ARG B 1 149 ? 22.561 14.811 110.326 1.00 17.44 188 ARG B O 1
ATOM 3122 N N . VAL B 1 150 ? 21.034 15.513 108.822 1.00 17.02 189 VAL B N 1
ATOM 3123 C CA . VAL B 1 150 ? 19.987 14.736 109.423 1.00 17.80 189 VAL B CA 1
ATOM 3124 C C . VAL B 1 150 ? 19.993 13.319 108.985 1.00 18.67 189 VAL B C 1
ATOM 3125 O O . VAL B 1 150 ? 19.190 12.544 109.488 1.00 19.35 189 VAL B O 1
ATOM 3129 N N . ALA B 1 151 ? 20.897 12.916 108.107 1.00 20.13 190 ALA B N 1
ATOM 3130 C CA . ALA B 1 151 ? 20.768 11.521 107.574 1.00 21.19 190 ALA B CA 1
ATOM 3131 C C . ALA B 1 151 ? 20.946 10.588 108.738 1.00 21.82 190 ALA B C 1
ATOM 3132 O O . ALA B 1 151 ? 20.241 9.574 108.889 1.00 21.32 190 ALA B O 1
ATOM 3134 N N . GLN B 1 152 ? 21.892 10.996 109.580 1.00 22.51 191 GLN B N 1
ATOM 3135 C CA . GLN B 1 152 ? 22.296 10.226 110.730 1.00 22.37 191 GLN B CA 1
ATOM 3136 C C . GLN B 1 152 ? 21.890 10.842 112.064 1.00 21.86 191 GLN B C 1
ATOM 3137 O O . GLN B 1 152 ? 21.906 10.122 113.079 1.00 23.51 191 GLN B O 1
ATOM 3143 N N . ASN B 1 153 ? 21.563 12.138 112.081 1.00 20.02 192 ASN B N 1
ATOM 3144 C CA . ASN B 1 153 ? 21.225 12.838 113.314 1.00 18.58 192 ASN B CA 1
ATOM 3145 C C . ASN B 1 153 ? 19.909 13.484 113.108 1.00 17.35 192 ASN B C 1
ATOM 3146 O O . ASN B 1 153 ? 19.794 14.688 113.056 1.00 16.65 192 ASN B O 1
ATOM 3151 N N . PRO B 1 154 ? 18.896 12.656 112.998 1.00 16.54 193 PRO B N 1
ATOM 3152 C CA . PRO B 1 154 ? 17.600 13.116 112.608 1.00 15.92 193 PRO B CA 1
ATOM 3153 C C . PRO B 1 154 ? 16.946 14.093 113.592 1.00 14.93 193 PRO B C 1
ATOM 3154 O O . PRO B 1 154 ? 16.084 14.840 113.173 1.00 14.97 193 PRO B O 1
ATOM 3158 N N . ALA B 1 155 ? 17.338 14.085 114.871 1.00 14.16 194 ALA B N 1
ATOM 3159 C CA . ALA B 1 155 ? 16.681 14.893 115.929 1.00 13.09 194 ALA B CA 1
ATOM 3160 C C . ALA B 1 155 ? 17.409 16.143 116.078 1.00 12.39 194 ALA B C 1
ATOM 3161 O O . ALA B 1 155 ? 18.567 16.104 116.400 1.00 13.29 194 ALA B O 1
ATOM 3163 N N . ALA B 1 156 ? 16.736 17.257 115.896 1.00 12.73 195 ALA B N 1
ATOM 3164 C CA . ALA B 1 156 ? 17.377 18.573 115.994 1.00 13.08 195 ALA B CA 1
ATOM 3165 C C . ALA B 1 156 ? 17.619 18.910 117.404 1.00 13.48 195 ALA B C 1
ATOM 3166 O O . ALA B 1 156 ? 18.583 19.581 117.700 1.00 14.48 195 ALA B O 1
ATOM 3168 N N . LEU B 1 157 ? 16.714 18.474 118.271 1.00 13.56 196 LEU B N 1
ATOM 3169 C CA . LEU B 1 157 ? 16.802 18.774 119.686 1.00 13.70 196 LEU B CA 1
ATOM 3170 C C . LEU B 1 157 ? 17.006 17.549 120.550 1.00 12.75 196 LEU B C 1
ATOM 3171 O O . LEU B 1 157 ? 16.289 16.588 120.441 1.00 12.31 196 LEU B O 1
ATOM 3176 N N . ILE B 1 158 ? 17.967 17.628 121.437 1.00 12.17 197 ILE B N 1
ATOM 3177 C CA . ILE B 1 158 ? 18.231 16.570 122.385 1.00 11.88 197 ILE B CA 1
ATOM 3178 C C . ILE B 1 158 ? 18.053 17.152 123.769 1.00 11.71 197 ILE B C 1
ATOM 3179 O O . ILE B 1 158 ? 18.576 18.207 124.087 1.00 11.59 197 ILE B O 1
ATOM 3184 N N . GLU B 1 159 ? 17.312 16.450 124.598 1.00 11.44 198 GLU B N 1
ATOM 3185 C CA . GLU B 1 159 ? 17.075 16.891 125.933 1.00 11.11 198 GLU B CA 1
ATOM 3186 C C . GLU B 1 159 ? 17.767 15.914 126.870 1.00 10.52 198 GLU B C 1
ATOM 3187 O O . GLU B 1 159 ? 17.625 14.704 126.701 1.00 9.26 198 GLU B O 1
ATOM 3193 N N . LEU B 1 160 ? 18.500 16.442 127.850 1.00 9.78 199 LEU B N 1
ATOM 3194 C CA . LEU B 1 160 ? 19.080 15.618 128.915 1.00 9.44 199 LEU B CA 1
ATOM 3195 C C . LEU B 1 160 ? 18.269 15.901 130.146 1.00 9.73 199 LEU B C 1
ATOM 3196 O O . LEU B 1 160 ? 18.182 17.030 130.587 1.00 11.22 199 LEU B O 1
ATOM 3201 N N . ARG B 1 161 ? 17.678 14.876 130.716 1.00 9.84 200 ARG B N 1
ATOM 3202 C CA . ARG B 1 161 ? 16.598 15.046 131.636 1.00 10.18 200 ARG B CA 1
ATOM 3203 C C . ARG B 1 161 ? 16.975 14.449 132.922 1.00 10.26 200 ARG B C 1
ATOM 3204 O O . ARG B 1 161 ? 17.167 13.254 132.988 1.00 9.96 200 ARG B O 1
ATOM 3212 N N . GLN B 1 162 ? 17.006 15.273 133.958 1.00 10.86 201 GLN B N 1
ATOM 3213 C CA . GLN B 1 162 ? 17.394 14.862 135.290 1.00 11.24 201 GLN B CA 1
ATOM 3214 C C . GLN B 1 162 ? 16.194 14.247 135.984 1.00 10.49 201 GLN B C 1
ATOM 3215 O O . GLN B 1 162 ? 15.118 14.748 135.887 1.00 10.58 201 GLN B O 1
ATOM 3221 N N . THR B 1 163 ? 16.360 13.126 136.652 1.00 10.98 202 THR B N 1
ATOM 3222 C CA . THR B 1 163 ? 15.211 12.497 137.346 1.00 10.67 202 THR B CA 1
ATOM 3223 C C . THR B 1 163 ? 15.477 12.343 138.837 1.00 11.48 202 THR B C 1
ATOM 3224 O O . THR B 1 163 ? 14.536 12.283 139.616 1.00 11.24 202 THR B O 1
ATOM 3228 N N . ASN B 1 164 ? 16.767 12.274 139.203 1.00 12.49 203 ASN B N 1
ATOM 3229 C CA . ASN B 1 164 ? 17.228 12.301 140.574 1.00 12.86 203 ASN B CA 1
ATOM 3230 C C . ASN B 1 164 ? 16.968 13.710 141.053 1.00 13.79 203 ASN B C 1
ATOM 3231 O O . ASN B 1 164 ? 16.480 14.535 140.288 1.00 13.74 203 ASN B O 1
ATOM 3236 N N . ASN B 1 165 ? 17.313 14.001 142.297 1.00 15.14 204 ASN B N 1
ATOM 3237 C CA . ASN B 1 165 ? 17.014 15.315 142.856 1.00 16.35 204 ASN B CA 1
ATOM 3238 C C . ASN B 1 165 ? 18.187 16.179 143.244 1.00 16.02 204 ASN B C 1
ATOM 3239 O O . ASN B 1 165 ? 18.016 17.206 143.873 1.00 15.52 204 ASN B O 1
ATOM 3244 N N . ALA B 1 166 ? 19.371 15.764 142.834 1.00 16.29 205 ALA B N 1
ATOM 3245 C CA . ALA B 1 166 ? 20.562 16.560 143.025 1.00 16.62 205 ALA B CA 1
ATOM 3246 C C . ALA B 1 166 ? 20.360 17.960 142.469 1.00 16.72 205 ALA B C 1
ATOM 3247 O O . ALA B 1 166 ? 19.707 18.132 141.452 1.00 15.77 205 ALA B O 1
ATOM 3249 N N . GLN B 1 167 ? 20.911 18.954 143.169 1.00 17.44 206 GLN B N 1
ATOM 3250 C CA . GLN B 1 167 ? 20.950 20.360 142.683 1.00 17.95 206 GLN B CA 1
ATOM 3251 C C . GLN B 1 167 ? 22.306 20.573 141.954 1.00 17.62 206 GLN B C 1
ATOM 3252 O O . GLN B 1 167 ? 23.357 20.326 142.532 1.00 17.78 206 GLN B O 1
ATOM 3254 N N . LEU B 1 168 ? 22.276 20.948 140.677 1.00 17.05 207 LEU B N 1
ATOM 3255 C CA . LEU B 1 168 ? 23.505 21.071 139.913 1.00 16.74 207 LEU B CA 1
ATOM 3256 C C . LEU B 1 168 ? 23.724 22.502 139.535 1.00 16.53 207 LEU B C 1
ATOM 3257 O O . LEU B 1 168 ? 22.806 23.207 139.154 1.00 16.18 207 LEU B O 1
ATOM 3262 N N . SER B 1 169 ? 24.973 22.924 139.623 1.00 16.72 208 SER B N 1
ATOM 3263 C CA . SER B 1 169 ? 25.297 24.275 139.284 1.00 16.74 208 SER B CA 1
ATOM 3264 C C . SER B 1 169 ? 25.059 24.434 137.788 1.00 17.08 208 SER B C 1
ATOM 3265 O O . SER B 1 169 ? 25.032 23.450 137.048 1.00 17.36 208 SER B O 1
ATOM 3268 N N . PRO B 1 170 ? 24.855 25.673 137.335 1.00 17.32 209 PRO B N 1
ATOM 3269 C CA . PRO B 1 170 ? 24.961 25.985 135.920 1.00 17.28 209 PRO B CA 1
ATOM 3270 C C . PRO B 1 170 ? 26.124 25.308 135.263 1.00 16.87 209 PRO B C 1
ATOM 3271 O O . PRO B 1 170 ? 25.961 24.747 134.192 1.00 17.15 209 PRO B O 1
ATOM 3275 N N . ASP B 1 171 ? 27.276 25.378 135.921 1.00 16.60 210 ASP B N 1
ATOM 3276 C CA . ASP B 1 171 ? 28.512 24.819 135.417 1.00 16.48 210 ASP B CA 1
ATOM 3277 C C . ASP B 1 171 ? 28.453 23.320 135.321 1.00 15.55 210 ASP B C 1
ATOM 3278 O O . ASP B 1 171 ? 28.945 22.729 134.362 1.00 14.76 210 ASP B O 1
ATOM 3283 N N . ASP B 1 172 ? 27.864 22.714 136.342 1.00 15.11 211 ASP B N 1
ATOM 3284 C CA . ASP B 1 172 ? 27.631 21.275 136.357 1.00 15.00 211 ASP B CA 1
ATOM 3285 C C . ASP B 1 172 ? 26.916 20.858 135.072 1.00 14.72 211 ASP B C 1
ATOM 3286 O O . ASP B 1 172 ? 27.329 19.912 134.406 1.00 14.69 211 ASP B O 1
ATOM 3291 N N . VAL B 1 173 ? 25.834 21.565 134.747 1.00 14.28 212 VAL B N 1
ATOM 3292 C CA . VAL B 1 173 ? 25.014 21.193 133.612 1.00 13.91 212 VAL B CA 1
ATOM 3293 C C . VAL B 1 173 ? 25.779 21.545 132.383 1.00 13.39 212 VAL B C 1
ATOM 3294 O O . VAL B 1 173 ? 25.694 20.831 131.420 1.00 13.55 212 VAL B O 1
ATOM 3298 N N . ASP B 1 174 ? 26.525 22.642 132.403 1.00 13.24 213 ASP B N 1
ATOM 3299 C CA . ASP B 1 174 ? 27.276 23.019 131.213 1.00 13.63 213 ASP B CA 1
ATOM 3300 C C . ASP B 1 174 ? 28.125 21.808 130.895 1.00 13.51 213 ASP B C 1
ATOM 3301 O O . ASP B 1 174 ? 28.164 21.363 129.755 1.00 13.59 213 ASP B O 1
ATOM 3306 N N . ARG B 1 175 ? 28.735 21.228 131.929 1.00 13.20 214 ARG B N 1
ATOM 3307 C CA . ARG B 1 175 ? 29.564 20.022 131.795 1.00 12.13 214 ARG B CA 1
ATOM 3308 C C . ARG B 1 175 ? 28.811 18.834 131.254 1.00 10.95 214 ARG B C 1
ATOM 3309 O O . ARG B 1 175 ? 29.292 18.142 130.384 1.00 11.18 214 ARG B O 1
ATOM 3317 N N . ILE B 1 176 ? 27.619 18.607 131.764 1.00 9.99 215 ILE B N 1
ATOM 3318 C CA . ILE B 1 176 ? 26.811 17.456 131.344 1.00 8.86 215 ILE B CA 1
ATOM 3319 C C . ILE B 1 176 ? 26.470 17.507 129.872 1.00 8.68 215 ILE B C 1
ATOM 3320 O O . ILE B 1 176 ? 26.588 16.520 129.139 1.00 7.97 215 ILE B O 1
ATOM 3325 N N . ILE B 1 177 ? 26.041 18.688 129.459 1.00 8.73 216 ILE B N 1
ATOM 3326 C CA . ILE B 1 177 ? 25.743 18.955 128.083 1.00 8.23 216 ILE B CA 1
ATOM 3327 C C . ILE B 1 177 ? 26.960 18.653 127.259 1.00 8.83 216 ILE B C 1
ATOM 3328 O O . ILE B 1 177 ? 26.858 18.014 126.222 1.00 8.61 216 ILE B O 1
ATOM 3333 N N . ASN B 1 178 ? 28.124 19.077 127.740 1.00 9.69 217 ASN B N 1
ATOM 3334 C CA . ASN B 1 178 ? 29.343 18.980 126.907 1.00 10.81 217 ASN B CA 1
ATOM 3335 C C . ASN B 1 178 ? 29.740 17.564 126.550 1.00 10.38 217 ASN B C 1
ATOM 3336 O O . ASN B 1 178 ? 30.173 17.271 125.442 1.00 9.55 217 ASN B O 1
ATOM 3341 N N . GLY B 1 179 ? 29.580 16.654 127.478 1.00 10.53 218 GLY B N 1
ATOM 3342 C CA . GLY B 1 179 ? 29.884 15.272 127.175 1.00 10.60 218 GLY B CA 1
ATOM 3343 C C . GLY B 1 179 ? 29.028 14.739 126.032 1.00 10.80 218 GLY B C 1
ATOM 3344 O O . GLY B 1 179 ? 29.525 13.976 125.177 1.00 11.40 218 GLY B O 1
ATOM 3345 N N . TYR B 1 180 ? 27.736 15.114 126.015 1.00 10.41 219 TYR B N 1
ATOM 3346 C CA . TYR B 1 180 ? 26.819 14.634 124.955 1.00 9.39 219 TYR B CA 1
ATOM 3347 C C . TYR B 1 180 ? 27.031 15.313 123.634 1.00 8.80 219 TYR B C 1
ATOM 3348 O O . TYR B 1 180 ? 26.638 14.816 122.618 1.00 8.60 219 TYR B O 1
ATOM 3357 N N . VAL B 1 181 ? 27.654 16.463 123.661 1.00 8.98 220 VAL B N 1
ATOM 3358 C CA . VAL B 1 181 ? 27.980 17.172 122.443 1.00 9.29 220 VAL B CA 1
ATOM 3359 C C . VAL B 1 181 ? 29.106 16.431 121.766 1.00 9.38 220 VAL B C 1
ATOM 3360 O O . VAL B 1 181 ? 29.075 16.201 120.581 1.00 9.31 220 VAL B O 1
ATOM 3364 N N . ALA B 1 182 ? 30.098 16.047 122.546 1.00 10.42 221 ALA B N 1
ATOM 3365 C CA . ALA B 1 182 ? 31.247 15.346 122.025 1.00 11.29 221 ALA B CA 1
ATOM 3366 C C . ALA B 1 182 ? 30.774 14.019 121.415 1.00 12.44 221 ALA B C 1
ATOM 3367 O O . ALA B 1 182 ? 31.140 13.641 120.310 1.00 11.57 221 ALA B O 1
ATOM 3369 N N . ALA B 1 183 ? 29.922 13.334 122.149 1.00 14.26 222 ALA B N 1
ATOM 3370 C CA . ALA B 1 183 ? 29.400 12.080 121.692 1.00 16.27 222 ALA B CA 1
ATOM 3371 C C . ALA B 1 183 ? 28.646 12.220 120.362 1.00 17.61 222 ALA B C 1
ATOM 3372 O O . ALA B 1 183 ? 28.759 11.374 119.486 1.00 18.37 222 ALA B O 1
ATOM 3374 N N . ARG B 1 184 ? 27.887 13.285 120.207 1.00 19.17 223 ARG B N 1
ATOM 3375 C CA . ARG B 1 184 ? 27.265 13.571 118.927 1.00 20.86 223 ARG B CA 1
ATOM 3376 C C . ARG B 1 184 ? 28.270 13.881 117.870 1.00 21.83 223 ARG B C 1
ATOM 3377 O O . ARG B 1 184 ? 28.255 13.321 116.783 1.00 22.19 223 ARG B O 1
ATOM 3385 N N . ARG B 1 185 ? 29.191 14.754 118.199 1.00 23.22 224 ARG B N 1
ATOM 3386 C CA . ARG B 1 185 ? 30.175 15.150 117.214 1.00 24.17 224 ARG B CA 1
ATOM 3387 C C . ARG B 1 185 ? 31.137 14.026 116.913 1.00 24.17 224 ARG B C 1
ATOM 3388 O O . ARG B 1 185 ? 32.181 14.264 116.329 1.00 24.48 224 ARG B O 1
ATOM 3396 N N . GLY B 1 186 ? 30.800 12.808 117.340 1.00 24.56 225 GLY B N 1
ATOM 3397 C CA . GLY B 1 186 ? 31.616 11.621 117.046 1.00 24.49 225 GLY B CA 1
ATOM 3398 C C . GLY B 1 186 ? 32.513 11.024 118.121 1.00 24.20 225 GLY B C 1
ATOM 3399 O O . GLY B 1 186 ? 32.983 9.938 117.920 1.00 23.87 225 GLY B O 1
ATOM 3400 N N . ARG B 1 187 ? 32.757 11.686 119.254 1.00 24.46 226 ARG B N 1
ATOM 3401 C CA . ARG B 1 187 ? 33.655 11.106 120.284 1.00 24.57 226 ARG B CA 1
ATOM 3402 C C . ARG B 1 187 ? 33.134 9.728 120.743 1.00 24.44 226 ARG B C 1
ATOM 3403 O O . ARG B 1 187 ? 31.931 9.552 120.970 1.00 24.64 226 ARG B O 1
ATOM 3405 N N . ASN B 1 188 ? 34.053 8.768 120.869 1.00 23.94 227 ASN B N 1
ATOM 3406 C CA . ASN B 1 188 ? 33.737 7.376 121.217 1.00 23.77 227 ASN B CA 1
ATOM 3407 C C . ASN B 1 188 ? 32.664 6.769 120.311 1.00 23.16 227 ASN B C 1
ATOM 3408 O O . ASN B 1 188 ? 31.839 5.960 120.732 1.00 23.54 227 ASN B O 1
ATOM 3413 N N . SER B 1 189 ? 32.685 7.178 119.053 1.00 22.48 228 SER B N 1
ATOM 3414 C CA . SER B 1 189 ? 31.757 6.679 118.038 1.00 21.81 228 SER B CA 1
ATOM 3415 C C . SER B 1 189 ? 30.324 6.831 118.528 1.00 19.85 228 SER B C 1
ATOM 3416 O O . SER B 1 189 ? 29.492 6.010 118.278 1.00 20.11 228 SER B O 1
ATOM 3419 N N . GLY B 1 190 ? 30.039 7.915 119.210 1.00 18.33 229 GLY B N 1
ATOM 3420 C CA . GLY B 1 190 ? 28.683 8.198 119.571 1.00 17.28 229 GLY B CA 1
ATOM 3421 C C . GLY B 1 190 ? 28.195 7.409 120.753 1.00 16.56 229 GLY B C 1
ATOM 3422 O O . GLY B 1 190 ? 27.025 7.120 120.806 1.00 17.56 229 GLY B O 1
ATOM 3423 N N . VAL B 1 191 ? 29.060 7.068 121.706 1.00 15.18 230 VAL B N 1
ATOM 3424 C CA . VAL B 1 191 ? 28.611 6.489 122.962 1.00 14.10 230 VAL B CA 1
ATOM 3425 C C . VAL B 1 191 ? 28.753 7.531 124.077 1.00 14.24 230 VAL B C 1
ATOM 3426 O O . VAL B 1 191 ? 29.786 8.223 124.195 1.00 14.98 230 VAL B O 1
ATOM 3430 N N . GLY B 1 192 ? 27.697 7.665 124.877 1.00 13.07 231 GLY B N 1
ATOM 3431 C CA . GLY B 1 192 ? 27.644 8.679 125.889 1.00 12.12 231 GLY B CA 1
ATOM 3432 C C . GLY B 1 192 ? 27.147 8.057 127.140 1.00 11.60 231 GLY B C 1
ATOM 3433 O O . GLY B 1 192 ? 26.494 7.042 127.079 1.00 12.15 231 GLY B O 1
ATOM 3434 N N . PHE B 1 193 ? 27.452 8.667 128.279 1.00 11.06 232 PHE B N 1
ATOM 3435 C CA . PHE B 1 193 ? 27.101 8.109 129.561 1.00 10.23 232 PHE B CA 1
ATOM 3436 C C . PHE B 1 193 ? 26.193 9.059 130.259 1.00 9.94 232 PHE B C 1
ATOM 3437 O O . PHE B 1 193 ? 26.539 10.164 130.421 1.00 9.02 232 PHE B O 1
ATOM 3445 N N . SER B 1 194 ? 25.008 8.621 130.655 1.00 11.45 233 SER B N 1
ATOM 3446 C CA . SER B 1 194 ? 24.083 9.460 131.402 1.00 12.66 233 SER B CA 1
ATOM 3447 C C . SER B 1 194 ? 24.152 9.036 132.818 1.00 13.75 233 SER B C 1
ATOM 3448 O O . SER B 1 194 ? 23.832 7.941 133.135 1.00 15.20 233 SER B O 1
ATOM 3451 N N . SER B 1 195 ? 24.538 9.933 133.687 1.00 14.52 234 SER B N 1
ATOM 3452 C CA . SER B 1 195 ? 25.100 9.570 134.949 1.00 15.16 234 SER B CA 1
ATOM 3453 C C . SER B 1 195 ? 24.232 9.126 136.082 1.00 15.84 234 SER B C 1
ATOM 3454 O O . SER B 1 195 ? 24.605 8.248 136.841 1.00 16.65 234 SER B O 1
ATOM 3457 N N . SER B 1 196 ? 23.082 9.674 136.287 1.00 16.58 235 SER B N 1
ATOM 3458 C CA . SER B 1 196 ? 22.423 9.085 137.408 1.00 17.40 235 SER B CA 1
ATOM 3459 C C . SER B 1 196 ? 21.020 9.466 137.439 1.00 17.13 235 SER B C 1
ATOM 3460 O O . SER B 1 196 ? 20.638 10.448 137.998 1.00 17.49 235 SER B O 1
ATOM 3463 N N . GLY B 1 197 ? 20.225 8.679 136.790 1.00 17.05 236 GLY B N 1
ATOM 3464 C CA . GLY B 1 197 ? 18.900 9.123 136.611 1.00 17.91 236 GLY B CA 1
ATOM 3465 C C . GLY B 1 197 ? 18.776 9.913 135.356 1.00 17.91 236 GLY B C 1
ATOM 3466 O O . GLY B 1 197 ? 17.674 10.043 134.929 1.00 18.38 236 GLY B O 1
ATOM 3467 N N . LEU B 1 198 ? 19.835 10.455 134.758 1.00 17.41 237 LEU B N 1
ATOM 3468 C CA . LEU B 1 198 ? 19.573 11.194 133.554 1.00 16.11 237 LEU B CA 1
ATOM 3469 C C . LEU B 1 198 ? 19.099 10.338 132.448 1.00 16.36 237 LEU B C 1
ATOM 3470 O O . LEU B 1 198 ? 19.522 9.246 132.323 1.00 17.36 237 LEU B O 1
ATOM 3475 N N . GLU B 1 199 ? 18.215 10.865 131.631 1.00 16.12 238 GLU B N 1
ATOM 3476 C CA . GLU B 1 199 ? 17.720 10.171 130.457 1.00 15.94 238 GLU B CA 1
ATOM 3477 C C . GLU B 1 199 ? 17.857 11.113 129.303 1.00 15.86 238 GLU B C 1
ATOM 3478 O O . GLU B 1 199 ? 17.566 12.280 129.482 1.00 16.32 238 GLU B O 1
ATOM 3484 N N . VAL B 1 200 ? 18.300 10.626 128.137 1.00 15.31 239 VAL B N 1
ATOM 3485 C CA . VAL B 1 200 ? 18.228 11.434 126.946 1.00 14.89 239 VAL B CA 1
ATOM 3486 C C . VAL B 1 200 ? 16.886 11.197 126.256 1.00 15.36 239 VAL B C 1
ATOM 3487 O O . VAL B 1 200 ? 16.321 10.107 126.290 1.00 14.91 239 VAL B O 1
ATOM 3491 N N . HIS B 1 201 ? 16.375 12.268 125.668 1.00 15.70 240 HIS B N 1
ATOM 3492 C CA . HIS B 1 201 ? 15.152 12.233 124.951 1.00 15.74 240 HIS B CA 1
ATOM 3493 C C . HIS B 1 201 ? 15.382 13.055 123.739 1.00 16.02 240 HIS B C 1
ATOM 3494 O O . HIS B 1 201 ? 15.903 14.170 123.812 1.00 15.39 240 HIS B O 1
ATOM 3501 N N . GLU B 1 202 ? 15.018 12.488 122.611 1.00 17.00 241 GLU B N 1
ATOM 3502 C CA . GLU B 1 202 ? 15.214 13.159 121.358 1.00 17.91 241 GLU B CA 1
ATOM 3503 C C . GLU B 1 202 ? 13.921 13.749 120.952 1.00 16.97 241 GLU B C 1
ATOM 3504 O O . GLU B 1 202 ? 12.908 13.166 121.158 1.00 15.66 241 GLU B O 1
ATOM 3510 N N . HIS B 1 203 ? 14.004 14.957 120.419 1.00 18.02 242 HIS B N 1
ATOM 3511 C CA . HIS B 1 203 ? 12.865 15.764 120.043 1.00 18.68 242 HIS B CA 1
ATOM 3512 C C . HIS B 1 203 ? 13.165 16.359 118.686 1.00 18.90 242 HIS B C 1
ATOM 3513 O O . HIS B 1 203 ? 14.296 16.299 118.218 1.00 19.40 242 HIS B O 1
ATOM 3520 N N . GLU B 1 204 ? 12.137 16.931 118.067 1.00 19.23 243 GLU B N 1
ATOM 3521 C CA . GLU B 1 204 ? 12.210 17.592 116.759 1.00 18.89 243 GLU B CA 1
ATOM 3522 C C . GLU B 1 204 ? 12.822 16.668 115.737 1.00 19.56 243 GLU B C 1
ATOM 3523 O O . GLU B 1 204 ? 13.832 16.980 115.112 1.00 19.25 243 GLU B O 1
ATOM 3537 N N . ALA B 1 206 ? 13.404 14.911 112.396 1.00 19.87 245 ALA B N 1
ATOM 3538 C CA . ALA B 1 206 ? 13.286 15.408 111.007 1.00 19.16 245 ALA B CA 1
ATOM 3539 C C . ALA B 1 206 ? 12.209 14.711 110.214 1.00 18.89 245 ALA B C 1
ATOM 3540 O O . ALA B 1 206 ? 12.014 13.513 110.335 1.00 19.12 245 ALA B O 1
ATOM 3542 N N . LYS B 1 207 ? 11.528 15.493 109.387 1.00 18.87 246 LYS B N 1
ATOM 3543 C CA . LYS B 1 207 ? 10.490 15.028 108.459 1.00 18.50 246 LYS B CA 1
ATOM 3544 C C . LYS B 1 207 ? 11.172 14.635 107.169 1.00 18.36 246 LYS B C 1
ATOM 3545 O O . LYS B 1 207 ? 11.504 15.490 106.360 1.00 18.48 246 LYS B O 1
ATOM 3551 N N . GLU B 1 208 ? 11.405 13.332 107.028 1.00 18.12 247 GLU B N 1
ATOM 3552 C CA . GLU B 1 208 ? 12.214 12.711 105.950 1.00 16.85 247 GLU B CA 1
ATOM 3553 C C . GLU B 1 208 ? 11.662 13.005 104.549 1.00 15.89 247 GLU B C 1
ATOM 3554 O O . GLU B 1 208 ? 12.390 13.344 103.632 1.00 14.39 247 GLU B O 1
ATOM 3560 N N . ASN B 1 209 ? 10.359 12.859 104.387 1.00 15.06 248 ASN B N 1
ATOM 3561 C CA . ASN B 1 209 ? 9.806 12.976 103.066 1.00 15.28 248 ASN B CA 1
ATOM 3562 C C . ASN B 1 209 ? 9.903 14.382 102.528 1.00 14.20 248 ASN B C 1
ATOM 3563 O O . ASN B 1 209 ? 9.997 14.581 101.352 1.00 14.69 248 ASN B O 1
ATOM 3568 N N . LEU B 1 210 ? 9.877 15.351 103.400 1.00 13.49 249 LEU B N 1
ATOM 3569 C CA . LEU B 1 210 ? 9.942 16.740 103.009 1.00 13.05 249 LEU B CA 1
ATOM 3570 C C . LEU B 1 210 ? 11.312 17.113 102.512 1.00 12.61 249 LEU B C 1
ATOM 3571 O O . LEU B 1 210 ? 11.443 17.903 101.605 1.00 13.48 249 LEU B O 1
ATOM 3576 N N . LEU B 1 211 ? 12.349 16.592 103.141 1.00 12.20 250 LEU B N 1
ATOM 3577 C CA . LEU B 1 211 ? 13.691 16.783 102.628 1.00 11.21 250 LEU B CA 1
ATOM 3578 C C . LEU B 1 211 ? 13.843 16.089 101.284 1.00 11.11 250 LEU B C 1
ATOM 3579 O O . LEU B 1 211 ? 14.376 16.677 100.358 1.00 12.04 250 LEU B O 1
ATOM 3584 N N . ILE B 1 212 ? 13.389 14.853 101.164 1.00 10.29 251 ILE B N 1
ATOM 3585 C CA . ILE B 1 212 ? 13.490 14.158 99.892 1.00 10.31 251 ILE B CA 1
ATOM 3586 C C . ILE B 1 212 ? 12.780 14.906 98.792 1.00 11.31 251 ILE B C 1
ATOM 3587 O O . ILE B 1 212 ? 13.309 15.150 97.750 1.00 11.74 251 ILE B O 1
ATOM 3592 N N . GLU B 1 213 ? 11.535 15.232 99.027 1.00 12.82 252 GLU B N 1
ATOM 3593 C CA . GLU B 1 213 ? 10.670 15.796 98.005 1.00 13.63 252 GLU B CA 1
ATOM 3594 C C . GLU B 1 213 ? 11.129 17.186 97.737 1.00 13.09 252 GLU B C 1
ATOM 3595 O O . GLU B 1 213 ? 11.093 17.659 96.634 1.00 12.41 252 GLU B O 1
ATOM 3601 N N . GLY B 1 214 ? 11.543 17.841 98.807 1.00 13.27 253 GLY B N 1
ATOM 3602 C CA . GLY B 1 214 ? 11.994 19.193 98.747 1.00 12.96 253 GLY B CA 1
ATOM 3603 C C . GLY B 1 214 ? 13.222 19.352 97.903 1.00 12.81 253 GLY B C 1
ATOM 3604 O O . GLY B 1 214 ? 13.423 20.409 97.311 1.00 13.22 253 GLY B O 1
ATOM 3605 N N . ARG B 1 215 ? 14.059 18.329 97.871 1.00 12.37 254 ARG B N 1
ATOM 3606 C CA . ARG B 1 215 ? 15.243 18.407 97.052 1.00 12.52 254 ARG B CA 1
ATOM 3607 C C . ARG B 1 215 ? 14.936 18.532 95.577 1.00 11.94 254 ARG B C 1
ATOM 3608 O O . ARG B 1 215 ? 15.584 19.272 94.893 1.00 11.99 254 ARG B O 1
ATOM 3616 N N . ASN B 1 216 ? 13.986 17.761 95.094 1.00 11.92 255 ASN B N 1
ATOM 3617 C CA . ASN B 1 216 ? 13.620 17.812 93.702 1.00 12.69 255 ASN B CA 1
ATOM 3618 C C . ASN B 1 216 ? 12.928 19.151 93.404 1.00 12.78 255 ASN B C 1
ATOM 3619 O O . ASN B 1 216 ? 13.137 19.806 92.358 1.00 11.73 255 ASN B O 1
ATOM 3624 N N . ALA B 1 217 ? 12.117 19.564 94.370 1.00 13.11 256 ALA B N 1
ATOM 3625 C CA . ALA B 1 217 ? 11.395 20.808 94.251 1.00 12.99 256 ALA B CA 1
ATOM 3626 C C . ALA B 1 217 ? 12.438 21.902 94.113 1.00 12.93 256 ALA B C 1
ATOM 3627 O O . ALA B 1 217 ? 12.228 22.834 93.365 1.00 14.00 256 ALA B O 1
ATOM 3629 N N . ALA B 1 218 ? 13.575 21.778 94.792 1.00 12.23 257 ALA B N 1
ATOM 3630 C CA . ALA B 1 218 ? 14.561 22.850 94.727 1.00 12.08 257 ALA B CA 1
ATOM 3631 C C . ALA B 1 218 ? 15.125 22.859 93.361 1.00 12.37 257 ALA B C 1
ATOM 3632 O O . ALA B 1 218 ? 15.359 23.907 92.771 1.00 12.26 257 ALA B O 1
ATOM 3634 N N . ALA B 1 219 ? 15.362 21.665 92.843 1.00 12.58 258 ALA B N 1
ATOM 3635 C CA . ALA B 1 219 ? 15.950 21.563 91.544 1.00 12.41 258 ALA B CA 1
ATOM 3636 C C . ALA B 1 219 ? 14.968 22.171 90.502 1.00 12.47 258 ALA B C 1
ATOM 3637 O O . ALA B 1 219 ? 15.357 22.862 89.592 1.00 12.73 258 ALA B O 1
ATOM 3639 N N . VAL B 1 220 ? 13.681 21.959 90.674 1.00 12.15 259 VAL B N 1
ATOM 3640 C CA . VAL B 1 220 ? 12.744 22.450 89.698 1.00 11.17 259 VAL B CA 1
ATOM 3641 C C . VAL B 1 220 ? 12.701 23.962 89.782 1.00 11.49 259 VAL B C 1
ATOM 3642 O O . VAL B 1 220 ? 12.616 24.665 88.781 1.00 11.61 259 VAL B O 1
ATOM 3646 N N . ASP B 1 221 ? 12.733 24.479 90.991 1.00 11.94 260 ASP B N 1
ATOM 3647 C CA . ASP B 1 221 ? 12.740 25.942 91.185 1.00 11.65 260 ASP B CA 1
ATOM 3648 C C . ASP B 1 221 ? 13.957 26.621 90.584 1.00 9.96 260 ASP B C 1
ATOM 3649 O O . ASP B 1 221 ? 13.863 27.743 90.170 1.00 9.83 260 ASP B O 1
ATOM 3654 N N . VAL B 1 222 ? 15.094 25.945 90.575 1.00 8.52 261 VAL B N 1
ATOM 3655 C CA . VAL B 1 222 ? 16.287 26.503 89.963 1.00 7.65 261 VAL B CA 1
ATOM 3656 C C . VAL B 1 222 ? 16.097 26.544 88.457 1.00 7.49 261 VAL B C 1
ATOM 3657 O O . VAL B 1 222 ? 16.381 27.538 87.778 1.00 7.16 261 VAL B O 1
ATOM 3661 N N . ALA B 1 223 ? 15.612 25.438 87.924 1.00 7.32 262 ALA B N 1
ATOM 3662 C CA . ALA B 1 223 ? 15.331 25.376 86.495 1.00 7.26 262 ALA B CA 1
ATOM 3663 C C . ALA B 1 223 ? 14.428 26.530 86.110 1.00 7.00 262 ALA B C 1
ATOM 3664 O O . ALA B 1 223 ? 14.667 27.170 85.142 1.00 6.64 262 ALA B O 1
ATOM 3666 N N . ARG B 1 224 ? 13.435 26.801 86.938 1.00 7.93 263 ARG B N 1
ATOM 3667 C CA . ARG B 1 224 ? 12.510 27.866 86.731 1.00 8.91 263 ARG B CA 1
ATOM 3668 C C . ARG B 1 224 ? 13.181 29.226 86.684 1.00 9.61 263 ARG B C 1
ATOM 3669 O O . ARG B 1 224 ? 12.968 29.996 85.752 1.00 8.29 263 ARG B O 1
ATOM 3677 N N . ALA B 1 225 ? 13.987 29.522 87.704 1.00 10.81 264 ALA B N 1
ATOM 3678 C CA . ALA B 1 225 ? 14.599 30.834 87.794 1.00 11.65 264 ALA B CA 1
ATOM 3679 C C . ALA B 1 225 ? 15.503 31.007 86.601 1.00 12.90 264 ALA B C 1
ATOM 3680 O O . ALA B 1 225 ? 15.693 32.106 86.101 1.00 14.73 264 ALA B O 1
ATOM 3690 N N . ASN B 1 227 ? 15.242 29.586 83.600 1.00 15.35 266 ASN B N 1
ATOM 3691 C CA . ASN B 1 227 ? 14.589 29.606 82.331 1.00 15.66 266 ASN B CA 1
ATOM 3692 C C . ASN B 1 227 ? 15.001 28.449 81.437 1.00 16.07 266 ASN B C 1
ATOM 3693 O O . 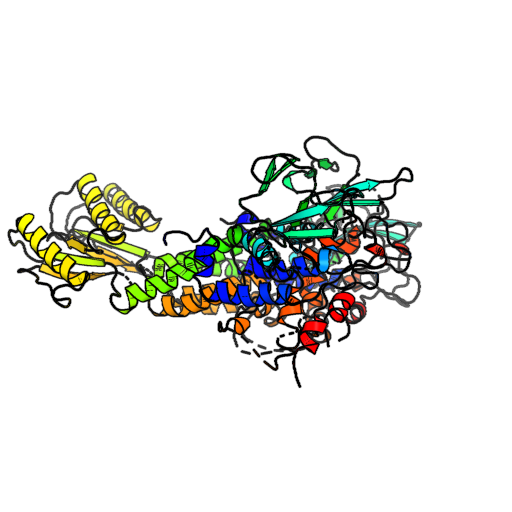ASN B 1 227 ? 15.007 28.562 80.189 1.00 17.08 266 ASN B O 1
ATOM 3698 N N . VAL B 1 228 ? 15.290 27.329 82.067 1.00 15.62 267 VAL B N 1
ATOM 3699 C CA . VAL B 1 228 ? 15.481 26.108 81.339 1.00 15.71 267 VAL B CA 1
ATOM 3700 C C . VAL B 1 228 ? 14.485 25.093 81.889 1.00 15.29 267 VAL B C 1
ATOM 3701 O O . VAL B 1 228 ? 14.164 25.126 83.049 1.00 17.29 267 VAL B O 1
ATOM 3705 N N . PRO B 1 229 ? 13.972 24.204 81.070 1.00 14.04 268 PRO B N 1
ATOM 3706 C CA . PRO B 1 229 ? 13.003 23.291 81.589 1.00 13.44 268 PRO B CA 1
ATOM 3707 C C . PRO B 1 229 ? 13.584 22.202 82.474 1.00 13.34 268 PRO B C 1
ATOM 3708 O O . PRO B 1 229 ? 14.614 21.612 82.166 1.00 13.84 268 PRO B O 1
ATOM 3712 N N . ALA B 1 230 ? 12.860 21.880 83.531 1.00 12.67 269 ALA B N 1
ATOM 3713 C CA . ALA B 1 230 ? 13.363 21.047 84.582 1.00 11.85 269 ALA B CA 1
ATOM 3714 C C . ALA B 1 230 ? 13.958 19.728 84.076 1.00 11.81 269 ALA B C 1
ATOM 3715 O O . ALA B 1 230 ? 14.944 19.237 84.634 1.00 11.31 269 ALA B O 1
ATOM 3717 N N . ALA B 1 231 ? 13.377 19.167 83.018 1.00 12.31 270 ALA B N 1
ATOM 3718 C CA . ALA B 1 231 ? 13.851 17.891 82.456 1.00 12.39 270 ALA B CA 1
ATOM 3719 C C . ALA B 1 231 ? 15.270 18.066 81.952 1.00 12.94 270 ALA B C 1
ATOM 3720 O O . ALA B 1 231 ? 16.075 17.141 81.993 1.00 13.90 270 ALA B O 1
ATOM 3722 N N . PHE B 1 232 ? 15.595 19.259 81.489 1.00 12.63 271 PHE B N 1
ATOM 3723 C CA . PHE B 1 232 ? 16.937 19.495 81.008 1.00 13.23 271 PHE B CA 1
ATOM 3724 C C . PHE B 1 232 ? 18.068 19.383 82.023 1.00 12.42 271 PHE B C 1
ATOM 3725 O O . PHE B 1 232 ? 19.189 19.203 81.627 1.00 12.38 271 PHE B O 1
ATOM 3733 N N . ILE B 1 233 ? 17.779 19.514 83.303 1.00 11.96 272 ILE B N 1
ATOM 3734 C CA . ILE B 1 233 ? 18.776 19.355 84.323 1.00 12.22 272 ILE B CA 1
ATOM 3735 C C . ILE B 1 233 ? 18.426 18.108 85.135 1.00 12.36 272 ILE B C 1
ATOM 3736 O O . ILE B 1 233 ? 18.762 17.958 86.318 1.00 11.60 272 ILE B O 1
ATOM 3741 N N . ASP B 1 234 ? 17.728 17.211 84.484 1.00 12.96 273 ASP B N 1
ATOM 3742 C CA . ASP B 1 234 ? 17.346 15.955 85.128 1.00 13.85 273 ASP B CA 1
ATOM 3743 C C . ASP B 1 234 ? 16.587 16.096 86.439 1.00 13.54 273 ASP B C 1
ATOM 3744 O O . ASP B 1 234 ? 16.830 15.357 87.319 1.00 13.33 273 ASP B O 1
ATOM 3749 N N . ALA B 1 235 ? 15.673 17.064 86.514 1.00 14.80 274 ALA B N 1
ATOM 3750 C CA . ALA B 1 235 ? 14.740 17.284 87.613 1.00 15.66 274 ALA B CA 1
ATOM 3751 C C . ALA B 1 235 ? 13.449 16.586 87.232 1.00 17.39 274 ALA B C 1
ATOM 3752 O O . ALA B 1 235 ? 13.079 16.575 86.083 1.00 19.74 274 ALA B O 1
ATOM 3754 N N . THR B 1 236 ? 12.739 16.011 88.183 1.00 18.84 275 THR B N 1
ATOM 3755 C CA . THR B 1 236 ? 11.690 15.095 87.832 1.00 19.72 275 THR B CA 1
ATOM 3756 C C . THR B 1 236 ? 10.373 15.798 88.026 1.00 20.72 275 THR B C 1
ATOM 3757 O O . THR B 1 236 ? 10.194 16.502 89.027 1.00 20.29 275 THR B O 1
ATOM 3761 N N . VAL B 1 237 ? 9.474 15.617 87.050 1.00 21.90 276 VAL B N 1
ATOM 3762 C CA . VAL B 1 237 ? 8.100 16.139 87.127 1.00 22.97 276 VAL B CA 1
ATOM 3763 C C . VAL B 1 237 ? 7.063 15.219 86.448 1.00 22.98 276 VAL B C 1
ATOM 3764 O O . VAL B 1 237 ? 6.051 14.876 87.078 1.00 23.35 276 VAL B O 1
ATOM 3768 N N . GLN B 1 245 ? 13.278 11.940 72.607 1.00 26.20 284 GLN B N 1
ATOM 3769 C CA . GLN B 1 245 ? 13.720 13.184 71.991 1.00 26.37 284 GLN B CA 1
ATOM 3770 C C . GLN B 1 245 ? 15.232 13.148 71.627 1.00 25.06 284 GLN B C 1
ATOM 3771 O O . GLN B 1 245 ? 16.104 13.186 72.514 1.00 24.97 284 GLN B O 1
ATOM 3777 N N . ASN B 1 246 ? 15.510 13.084 70.318 1.00 23.37 285 ASN B N 1
ATOM 3778 C CA . ASN B 1 246 ? 16.865 13.266 69.731 1.00 21.40 285 ASN B CA 1
ATOM 3779 C C . ASN B 1 246 ? 17.529 14.603 70.011 1.00 19.48 285 ASN B C 1
ATOM 3780 O O . ASN B 1 246 ? 16.883 15.563 70.335 1.00 19.20 285 ASN B O 1
ATOM 3785 N N . ALA B 1 247 ? 18.842 14.642 69.842 1.00 17.78 286 ALA B N 1
ATOM 3786 C CA . ALA B 1 247 ? 19.646 15.831 70.068 1.00 16.10 286 ALA B CA 1
ATOM 3787 C C . ALA B 1 247 ? 19.072 17.097 69.422 1.00 14.99 286 ALA B C 1
ATOM 3788 O O . ALA B 1 247 ? 18.972 18.124 70.068 1.00 14.82 286 ALA B O 1
ATOM 3790 N N . ALA B 1 248 ? 18.687 17.010 68.152 1.00 13.85 287 ALA B N 1
ATOM 3791 C CA . ALA B 1 248 ? 18.232 18.173 67.401 1.00 12.94 287 ALA B CA 1
ATOM 3792 C C . ALA B 1 248 ? 16.944 18.739 68.008 1.00 12.45 287 ALA B C 1
ATOM 3793 O O . ALA B 1 248 ? 16.775 19.963 68.130 1.00 12.29 287 ALA B O 1
ATOM 3795 N N . SER B 1 249 ? 16.050 17.849 68.408 1.00 11.41 288 SER B N 1
ATOM 3796 C CA . SER B 1 249 ? 14.895 18.270 69.142 1.00 11.22 288 SER B CA 1
ATOM 3797 C C . SER B 1 249 ? 15.166 19.022 70.424 1.00 10.78 288 SER B C 1
ATOM 3798 O O . SER B 1 249 ? 14.522 20.034 70.665 1.00 11.34 288 SER B O 1
ATOM 3801 N N . ARG B 1 250 ? 16.087 18.537 71.252 1.00 9.84 289 ARG B N 1
ATOM 3802 C CA . ARG B 1 250 ? 16.346 19.189 72.516 1.00 9.78 289 ARG B CA 1
ATOM 3803 C C . ARG B 1 250 ? 17.069 20.488 72.309 1.00 8.38 289 ARG B C 1
ATOM 3804 O O . ARG B 1 250 ? 16.880 21.411 73.031 1.00 7.76 289 ARG B O 1
ATOM 3820 N N . ILE B 1 252 ? 16.804 22.433 69.779 1.00 7.69 291 ILE B N 1
ATOM 3821 C CA . ILE B 1 252 ? 15.841 23.361 69.285 1.00 7.56 291 ILE B CA 1
ATOM 3822 C C . ILE B 1 252 ? 15.000 23.866 70.438 1.00 7.83 291 ILE B C 1
ATOM 3823 O O . ILE B 1 252 ? 14.694 25.071 70.547 1.00 7.39 291 ILE B O 1
ATOM 3828 N N . GLU B 1 253 ? 14.633 22.936 71.302 1.00 7.45 292 GLU B N 1
ATOM 3829 C CA . GLU B 1 253 ? 13.828 23.261 72.440 1.00 8.09 292 GLU B CA 1
ATOM 3830 C C . GLU B 1 253 ? 14.577 24.164 73.408 1.00 7.94 292 GLU B C 1
ATOM 3831 O O . GLU B 1 253 ? 14.009 25.076 74.018 1.00 7.56 292 GLU B O 1
ATOM 3837 N N . LEU B 1 254 ? 15.855 23.888 73.585 1.00 7.52 293 LEU B N 1
ATOM 3838 C CA . LEU B 1 254 ? 16.619 24.637 74.528 1.00 7.48 293 LEU B CA 1
ATOM 3839 C C . LEU B 1 254 ? 16.773 26.060 74.014 1.00 8.15 293 LEU B C 1
ATOM 3840 O O . LEU B 1 254 ? 16.679 27.045 74.765 1.00 7.91 293 LEU B O 1
ATOM 3845 N N . VAL B 1 255 ? 17.029 26.152 72.713 1.00 8.65 294 VAL B N 1
ATOM 3846 C CA . VAL B 1 255 ? 17.248 27.424 72.074 1.00 8.13 294 VAL B CA 1
ATOM 3847 C C . VAL B 1 255 ? 15.982 28.208 72.096 1.00 8.46 294 VAL B C 1
ATOM 3848 O O . VAL B 1 255 ? 16.009 29.360 72.427 1.00 9.89 294 VAL B O 1
ATOM 3852 N N . THR B 1 256 ? 14.860 27.577 71.806 1.00 8.76 295 THR B N 1
ATOM 3853 C CA . THR B 1 256 ? 13.628 28.328 71.603 1.00 9.07 295 THR B CA 1
ATOM 3854 C C . THR B 1 256 ? 13.118 28.953 72.857 1.00 10.14 295 THR B C 1
ATOM 3855 O O . THR B 1 256 ? 12.700 30.103 72.871 1.00 10.68 295 THR B O 1
ATOM 3859 N N . PHE B 1 257 ? 13.179 28.228 73.941 1.00 11.69 296 PHE B N 1
ATOM 3860 C CA . PHE B 1 257 ? 12.648 28.773 75.155 1.00 12.37 296 PHE B CA 1
ATOM 3861 C C . PHE B 1 257 ? 13.687 29.142 76.145 1.00 12.58 296 PHE B C 1
ATOM 3862 O O . PHE B 1 257 ? 13.384 29.904 77.061 1.00 14.62 296 PHE B O 1
ATOM 3870 N N . GLY B 1 258 ? 14.921 28.718 75.952 1.00 11.89 297 GLY B N 1
ATOM 3871 C CA . GLY B 1 258 ? 15.899 29.002 76.983 1.00 11.74 297 GLY B CA 1
ATOM 3872 C C . GLY B 1 258 ? 16.896 30.055 76.608 1.00 11.61 297 GLY B C 1
ATOM 3873 O O . GLY B 1 258 ? 17.018 31.067 77.264 1.00 11.86 297 GLY B O 1
ATOM 3874 N N . VAL B 1 259 ? 17.638 29.793 75.551 1.00 11.79 298 VAL B N 1
ATOM 3875 C CA . VAL B 1 259 ? 18.775 30.618 75.202 1.00 11.25 298 VAL B CA 1
ATOM 3876 C C . VAL B 1 259 ? 18.311 31.833 74.445 1.00 10.77 298 VAL B C 1
ATOM 3877 O O . VAL B 1 259 ? 18.868 32.936 74.561 1.00 9.83 298 VAL B O 1
ATOM 3881 N N . GLU B 1 260 ? 17.275 31.638 73.662 1.00 10.47 299 GLU B N 1
ATOM 3882 C CA . GLU B 1 260 ? 16.937 32.655 72.681 1.00 10.86 299 GLU B CA 1
ATOM 3883 C C . GLU B 1 260 ? 16.636 34.068 73.287 1.00 10.47 299 GLU B C 1
ATOM 3884 O O . GLU B 1 260 ? 16.931 35.086 72.657 1.00 10.26 299 GLU B O 1
ATOM 3890 N N . PRO B 1 261 ? 16.071 34.136 74.501 1.00 9.78 300 PRO B N 1
ATOM 3891 C CA . PRO B 1 261 ? 15.925 35.430 75.114 1.00 10.10 300 PRO B CA 1
ATOM 3892 C C . PRO B 1 261 ? 17.244 36.152 75.435 1.00 11.03 300 PRO B C 1
ATOM 3893 O O . PRO B 1 261 ? 17.293 37.345 75.289 1.00 10.95 300 PRO B O 1
ATOM 3897 N N . LEU B 1 262 ? 18.300 35.474 75.866 1.00 11.73 301 LEU B N 1
ATOM 3898 C CA . LEU B 1 262 ? 19.579 36.191 76.013 1.00 12.49 301 LEU B CA 1
ATOM 3899 C C . LEU B 1 262 ? 20.073 36.629 74.666 1.00 12.17 301 LEU B C 1
ATOM 3900 O O . LEU B 1 262 ? 20.647 37.656 74.540 1.00 12.17 301 LEU B O 1
ATOM 3913 N N . SER B 1 264 ? 18.415 37.508 72.085 1.00 11.01 303 SER B N 1
ATOM 3914 C CA . SER B 1 264 ? 17.684 38.647 71.636 1.00 10.93 303 SER B CA 1
ATOM 3915 C C . SER B 1 264 ? 18.169 39.926 72.324 1.00 11.85 303 SER B C 1
ATOM 3916 O O . SER B 1 264 ? 18.286 40.987 71.689 1.00 15.03 303 SER B O 1
ATOM 3919 N N . ALA B 1 265 ? 18.439 39.868 73.614 1.00 11.17 304 ALA B N 1
ATOM 3920 C CA . ALA B 1 265 ? 18.943 41.019 74.310 1.00 10.02 304 ALA B CA 1
ATOM 3921 C C . ALA B 1 265 ? 20.307 41.419 73.743 1.00 10.15 304 ALA B C 1
ATOM 3922 O O . ALA B 1 265 ? 20.646 42.609 73.684 1.00 9.80 304 ALA B O 1
ATOM 3924 N N . ILE B 1 266 ? 21.102 40.429 73.348 1.00 9.68 305 ILE B N 1
ATOM 3925 C CA . ILE B 1 266 ? 22.459 40.707 72.945 1.00 9.65 305 ILE B CA 1
ATOM 3926 C C . ILE B 1 266 ? 22.403 41.292 71.546 1.00 10.24 305 ILE B C 1
ATOM 3927 O O . ILE B 1 266 ? 23.132 42.206 71.221 1.00 11.06 305 ILE B O 1
ATOM 3932 N N . GLU B 1 267 ? 21.551 40.763 70.695 1.00 10.32 306 GLU B N 1
ATOM 3933 C CA . GLU B 1 267 ? 21.456 41.278 69.346 1.00 10.47 306 GLU B CA 1
ATOM 3934 C C . GLU B 1 267 ? 20.981 42.732 69.363 1.00 10.28 306 GLU B C 1
ATOM 3935 O O . GLU B 1 267 ? 21.444 43.584 68.606 1.00 9.19 306 GLU B O 1
ATOM 3941 N N . ALA B 1 268 ? 20.024 42.990 70.243 1.00 10.03 307 ALA B N 1
ATOM 3942 C CA . ALA B 1 268 ? 19.455 44.310 70.385 1.00 9.49 307 ALA B CA 1
ATOM 3943 C C . ALA B 1 268 ? 20.503 45.405 70.515 1.00 9.02 307 ALA B C 1
ATOM 3944 O O . ALA B 1 268 ? 20.396 46.402 69.848 1.00 8.88 307 ALA B O 1
ATOM 3946 N N . ARG B 1 269 ? 21.459 45.219 71.395 1.00 8.61 308 ARG B N 1
ATOM 3947 C CA . ARG B 1 269 ? 22.513 46.146 71.680 1.00 8.48 308 ARG B CA 1
ATOM 3948 C C . ARG B 1 269 ? 23.423 46.240 70.526 1.00 9.09 308 ARG B C 1
ATOM 3949 O O . ARG B 1 269 ? 23.793 47.291 70.090 1.00 9.81 308 ARG B O 1
ATOM 3957 N N . LEU B 1 270 ? 23.820 45.098 70.046 1.00 9.58 309 LEU B N 1
ATOM 3958 C CA . LEU B 1 270 ? 24.701 45.031 68.934 1.00 9.56 309 LEU B CA 1
ATOM 3959 C C . LEU B 1 270 ? 24.086 45.692 67.723 1.00 9.87 309 LEU B C 1
ATOM 3960 O O . LEU B 1 270 ? 24.804 46.198 66.902 1.00 10.22 309 LEU B O 1
ATOM 3965 N N . ASN B 1 271 ? 22.773 45.684 67.585 1.00 10.11 310 ASN B N 1
ATOM 3966 C CA . ASN B 1 271 ? 22.195 46.286 66.416 1.00 11.09 310 ASN B CA 1
ATOM 3967 C C . ASN B 1 271 ? 21.868 47.731 66.641 1.00 11.97 310 ASN B C 1
ATOM 3968 O O . ASN B 1 271 ? 20.811 48.228 66.263 1.00 13.12 310 ASN B O 1
ATOM 3973 N N . GLN B 1 272 ? 22.799 48.435 67.219 1.00 12.81 311 GLN B N 1
ATOM 3974 C CA . GLN B 1 272 ? 22.596 49.814 67.455 1.00 13.65 311 GLN B CA 1
ATOM 3975 C C . GLN B 1 272 ? 23.684 50.505 66.697 1.00 14.25 311 GLN B C 1
ATOM 3976 O O . GLN B 1 272 ? 24.741 49.936 66.454 1.00 14.08 311 GLN B O 1
ATOM 3982 N N . PRO B 1 273 ? 23.434 51.754 66.338 1.00 15.30 312 PRO B N 1
ATOM 3983 C CA . PRO B 1 273 ? 24.291 52.513 65.469 1.00 15.83 312 PRO B CA 1
ATOM 3984 C C . PRO B 1 273 ? 25.728 52.599 65.900 1.00 16.42 312 PRO B C 1
ATOM 3985 O O . PRO B 1 273 ? 26.582 52.652 65.057 1.00 16.58 312 PRO B O 1
ATOM 3989 N N . ASP B 1 274 ? 26.003 52.649 67.190 1.00 17.82 313 ASP B N 1
ATOM 3990 C CA . ASP B 1 274 ? 27.403 52.723 67.657 1.00 19.11 313 ASP B CA 1
ATOM 3991 C C . ASP B 1 274 ? 28.208 51.477 67.327 1.00 19.47 313 ASP B C 1
ATOM 3992 O O . ASP B 1 274 ? 29.418 51.555 67.168 1.00 18.74 313 ASP B O 1
ATOM 4005 N N . HIS B 1 276 ? 26.995 48.803 64.868 1.00 21.07 315 HIS B N 1
ATOM 4006 C CA . HIS B 1 276 ? 26.750 48.230 63.553 1.00 21.42 315 HIS B CA 1
ATOM 4007 C C . HIS B 1 276 ? 25.860 49.184 62.771 1.00 21.95 315 HIS B C 1
ATOM 4008 O O . HIS B 1 276 ? 24.636 49.113 62.866 1.00 22.23 315 HIS B O 1
ATOM 4015 N N . ALA B 1 277 ? 26.463 50.071 61.989 1.00 22.21 316 ALA B N 1
ATOM 4016 C CA . ALA B 1 277 ? 25.695 51.195 61.442 1.00 22.53 316 ALA B CA 1
ATOM 4017 C C . ALA B 1 277 ? 24.750 50.837 60.302 1.00 22.72 316 ALA B C 1
ATOM 4018 O O . ALA B 1 277 ? 23.883 51.632 59.968 1.00 21.82 316 ALA B O 1
ATOM 4020 N N . ASP B 1 278 ? 24.885 49.640 59.736 1.00 23.35 317 ASP B N 1
ATOM 4021 C CA . ASP B 1 278 ? 23.952 49.186 58.713 1.00 23.73 317 ASP B CA 1
ATOM 4022 C C . ASP B 1 278 ? 22.861 48.247 59.259 1.00 23.58 317 ASP B C 1
ATOM 4023 O O . ASP B 1 278 ? 22.260 47.477 58.522 1.00 23.37 317 ASP B O 1
ATOM 4028 N N . HIS B 1 279 ? 22.580 48.359 60.545 1.00 23.71 318 HIS B N 1
ATOM 4029 C CA . HIS B 1 279 ? 21.736 47.390 61.244 1.00 24.24 318 HIS B CA 1
ATOM 4030 C C . HIS B 1 279 ? 20.307 47.286 60.713 1.00 24.18 318 HIS B C 1
ATOM 4031 O O . HIS B 1 279 ? 19.686 46.235 60.784 1.00 24.68 318 HIS B O 1
ATOM 4038 N N . LEU B 1 280 ? 19.777 48.377 60.192 1.00 24.33 319 LEU B N 1
ATOM 4039 C CA . LEU B 1 280 ? 18.380 48.399 59.785 1.00 24.16 319 LEU B CA 1
ATOM 4040 C C . LEU B 1 280 ? 18.164 47.457 58.598 1.00 24.11 319 LEU B C 1
ATOM 4041 O O . LEU B 1 280 ? 17.341 46.530 58.665 1.00 23.27 319 LEU B O 1
ATOM 4046 N N . ALA B 1 281 ? 18.924 47.693 57.526 1.00 24.22 320 ALA B N 1
ATOM 4047 C CA . ALA B 1 281 ? 18.843 46.849 56.338 1.00 24.17 320 ALA B CA 1
ATOM 4048 C C . ALA B 1 281 ? 19.510 45.485 56.576 1.00 24.26 320 ALA B C 1
ATOM 4049 O O . ALA B 1 281 ? 18.958 44.459 56.178 1.00 24.48 320 ALA B O 1
ATOM 4051 N N . ASN B 1 282 ? 20.659 45.461 57.253 1.00 24.12 321 ASN B N 1
ATOM 4052 C CA . ASN B 1 282 ? 21.412 44.215 57.466 1.00 24.31 321 ASN B CA 1
ATOM 4053 C C . ASN B 1 282 ? 21.721 43.908 58.920 1.00 24.33 321 ASN B C 1
ATOM 4054 O O . ASN B 1 282 ? 22.862 43.960 59.345 1.00 24.85 321 ASN B O 1
ATOM 4059 N N . PRO B 1 283 ? 20.703 43.574 59.693 1.00 24.16 322 PRO B N 1
ATOM 4060 C CA . PRO B 1 283 ? 20.881 43.373 61.114 1.00 24.16 322 PRO B CA 1
ATOM 4061 C C . PRO B 1 283 ? 21.693 42.167 61.390 1.00 23.83 322 PRO B C 1
ATOM 4062 O O . PRO B 1 283 ? 21.578 41.193 60.697 1.00 23.77 322 PRO B O 1
ATOM 4066 N N . LEU B 1 284 ? 22.510 42.276 62.413 1.00 24.06 323 LEU B N 1
ATOM 4067 C CA . LEU B 1 284 ? 23.266 41.187 62.999 1.00 23.77 323 LEU B CA 1
ATOM 4068 C C . LEU B 1 284 ? 22.337 40.220 63.725 1.00 23.36 323 LEU B C 1
ATOM 4069 O O . LEU B 1 284 ? 21.428 40.634 64.416 1.00 23.40 323 LEU B O 1
ATOM 4074 N N . LYS B 1 285 ? 22.561 38.926 63.566 1.00 22.94 324 LYS B N 1
ATOM 4075 C CA . LYS B 1 285 ? 21.689 37.925 64.183 1.00 22.39 324 LYS B CA 1
ATOM 4076 C C . LYS B 1 285 ? 22.518 36.706 64.616 1.00 21.84 324 LYS B C 1
ATOM 4077 O O . LYS B 1 285 ? 23.469 36.303 63.949 1.00 21.26 324 LYS B O 1
ATOM 4079 N N . PHE B 1 286 ? 22.172 36.146 65.762 1.00 21.27 325 PHE B N 1
ATOM 4080 C CA . PHE B 1 286 ? 22.671 34.831 66.137 1.00 21.08 325 PHE B CA 1
ATOM 4081 C C . PHE B 1 286 ? 22.112 33.791 65.205 1.00 21.07 325 PHE B C 1
ATOM 4082 O O . PHE B 1 286 ? 20.996 33.929 64.763 1.00 20.98 325 PHE B O 1
ATOM 4090 N N . ASP B 1 287 ? 22.878 32.741 64.940 1.00 21.35 326 ASP B N 1
ATOM 4091 C CA . ASP B 1 287 ? 22.486 31.702 63.986 1.00 21.57 326 ASP B CA 1
ATOM 4092 C C . ASP B 1 287 ? 22.395 30.303 64.593 1.00 21.30 326 ASP B C 1
ATOM 4093 O O . ASP B 1 287 ? 23.187 29.425 64.256 1.00 20.92 326 ASP B O 1
ATOM 4098 N N . PRO B 1 288 ? 21.380 30.065 65.429 1.00 20.91 327 PRO B N 1
ATOM 4099 C CA . PRO B 1 288 ? 21.252 28.764 66.074 1.00 20.08 327 PRO B CA 1
ATOM 4100 C C . PRO B 1 288 ? 21.303 27.610 65.075 1.00 19.38 327 PRO B C 1
ATOM 4101 O O . PRO B 1 288 ? 21.727 26.516 65.406 1.00 18.29 327 PRO B O 1
ATOM 4105 N N . ALA B 1 289 ? 20.869 27.844 63.845 1.00 19.56 328 ALA B N 1
ATOM 4106 C CA . ALA B 1 289 ? 20.876 26.755 62.854 1.00 19.35 328 ALA B CA 1
ATOM 4107 C C . ALA B 1 289 ? 22.293 26.140 62.678 1.00 18.88 328 ALA B C 1
ATOM 4108 O O . ALA B 1 289 ? 22.450 24.954 62.466 1.00 18.43 328 ALA B O 1
ATOM 4110 N N . ALA B 1 290 ? 23.321 26.958 62.820 1.00 18.47 329 ALA B N 1
ATOM 4111 C CA . ALA B 1 290 ? 24.682 26.470 62.812 1.00 18.20 329 ALA B CA 1
ATOM 4112 C C . ALA B 1 290 ? 24.954 25.329 63.811 1.00 18.92 329 ALA B C 1
ATOM 4113 O O . ALA B 1 290 ? 25.783 24.474 63.547 1.00 18.54 329 ALA B O 1
ATOM 4115 N N . LEU B 1 291 ? 24.287 25.347 64.964 1.00 19.67 330 LEU B N 1
ATOM 4116 C CA . LEU B 1 291 ? 24.470 24.328 65.993 1.00 20.06 330 LEU B CA 1
ATOM 4117 C C . LEU B 1 291 ? 23.903 22.975 65.595 1.00 20.21 330 LEU B C 1
ATOM 4118 O O . LEU B 1 291 ? 24.423 21.913 66.020 1.00 20.60 330 LEU B O 1
ATOM 4123 N N . LEU B 1 292 ? 22.821 23.012 64.827 1.00 19.63 331 LEU B N 1
ATOM 4124 C CA . LEU B 1 292 ? 22.200 21.781 64.381 1.00 19.71 331 LEU B CA 1
ATOM 4125 C C . LEU B 1 292 ? 22.983 21.117 63.280 1.00 19.93 331 LEU B C 1
ATOM 4126 O O . LEU B 1 292 ? 22.946 19.909 63.127 1.00 19.06 331 LEU B O 1
ATOM 4131 N N . ASP B 1 293 ? 23.663 21.943 62.496 1.00 20.99 332 ASP B N 1
ATOM 4132 C CA . ASP B 1 293 ? 24.473 21.502 61.370 1.00 22.01 332 ASP B CA 1
ATOM 4133 C C . ASP B 1 293 ? 25.729 20.823 61.876 1.00 21.96 332 ASP B C 1
ATOM 4134 O O . ASP B 1 293 ? 26.254 19.907 61.240 1.00 22.92 332 ASP B O 1
ATOM 4139 N N . ALA B 1 294 ? 26.201 21.273 63.033 1.00 21.90 333 ALA B N 1
ATOM 4140 C CA . ALA B 1 294 ? 27.371 20.694 63.704 1.00 21.45 333 ALA B CA 1
ATOM 4141 C C . ALA B 1 294 ? 27.036 19.333 64.275 1.00 21.32 333 ALA B C 1
ATOM 4142 O O . ALA B 1 294 ? 27.920 18.493 64.426 1.00 20.78 333 ALA B O 1
ATOM 4144 N N . ILE B 1 295 ? 25.762 19.118 64.602 1.00 21.42 334 ILE B N 1
ATOM 4145 C CA . ILE B 1 295 ? 25.340 17.821 65.088 1.00 21.53 334 ILE B CA 1
ATOM 4146 C C . ILE B 1 295 ? 25.664 16.822 64.004 1.00 22.48 334 ILE B C 1
ATOM 4147 O O . ILE B 1 295 ? 25.332 17.027 62.845 1.00 22.12 334 ILE B O 1
ATOM 4152 N N . PRO B 1 296 ? 26.360 15.747 64.370 1.00 24.40 335 PRO B N 1
ATOM 4153 C CA . PRO B 1 296 ? 26.685 14.742 63.382 1.00 25.57 335 PRO B CA 1
ATOM 4154 C C . PRO B 1 296 ? 25.457 14.003 62.889 1.00 27.07 335 PRO B C 1
ATOM 4155 O O . PRO B 1 296 ? 24.436 13.948 63.571 1.00 27.43 335 PRO B O 1
ATOM 4159 N N . THR B 1 297 ? 25.582 13.425 61.707 1.00 28.98 336 THR B N 1
ATOM 4160 C CA . THR B 1 297 ? 24.460 12.804 61.036 1.00 30.46 336 THR B CA 1
ATOM 4161 C C . THR B 1 297 ? 24.581 11.288 61.134 1.00 31.25 336 THR B C 1
ATOM 4162 O O . THR B 1 297 ? 25.608 10.722 60.747 1.00 31.17 336 THR B O 1
ATOM 4166 N N . THR B 1 298 ? 23.515 10.667 61.655 1.00 32.33 337 THR B N 1
ATOM 4167 C CA . THR B 1 298 ? 23.413 9.205 61.868 1.00 33.23 337 THR B CA 1
ATOM 4168 C C . THR B 1 298 ? 23.717 8.374 60.604 1.00 32.91 337 THR B C 1
ATOM 4169 O O . THR B 1 298 ? 24.166 7.226 60.704 1.00 32.61 337 THR B O 1
ATOM 4173 N N . LEU C 1 4 ? 39.918 -12.908 102.059 1.00 34.45 43 LEU C N 1
ATOM 4174 C CA . LEU C 1 4 ? 40.183 -11.614 102.771 1.00 34.39 43 LEU C CA 1
ATOM 4175 C C . LEU C 1 4 ? 38.861 -11.034 103.316 1.00 33.73 43 LEU C C 1
ATOM 4176 O O . LEU C 1 4 ? 37.802 -11.573 103.014 1.00 34.03 43 LEU C O 1
ATOM 4181 N N . GLY C 1 5 ? 38.887 -9.990 104.147 1.00 32.59 44 GLY C N 1
ATOM 4182 C CA . GLY C 1 5 ? 40.081 -9.253 104.545 1.00 31.47 44 GLY C CA 1
ATOM 4183 C C . GLY C 1 5 ? 39.621 -7.905 105.077 1.00 30.33 44 GLY C C 1
ATOM 4184 O O . GLY C 1 5 ? 38.598 -7.813 105.778 1.00 30.41 44 GLY C O 1
ATOM 4185 N N . GLU C 1 6 ? 40.362 -6.850 104.735 1.00 28.46 45 GLU C N 1
ATOM 4186 C CA . GLU C 1 6 ? 39.969 -5.479 105.110 1.00 26.42 45 GLU C CA 1
ATOM 4187 C C . GLU C 1 6 ? 39.547 -4.723 103.821 1.00 22.72 45 GLU C C 1
ATOM 4188 O O . GLU C 1 6 ? 38.443 -4.956 103.316 1.00 22.34 45 GLU C O 1
ATOM 4194 N N . ALA C 1 7 ? 40.413 -3.875 103.277 1.00 18.03 46 ALA C N 1
ATOM 4195 C CA . ALA C 1 7 ? 40.067 -3.089 102.141 1.00 14.76 46 ALA C CA 1
ATOM 4196 C C . ALA C 1 7 ? 40.332 -4.005 100.985 1.00 11.97 46 ALA C C 1
ATOM 4197 O O . ALA C 1 7 ? 40.957 -5.042 101.127 1.00 12.03 46 ALA C O 1
ATOM 4199 N N . VAL C 1 8 ? 39.803 -3.657 99.844 1.00 8.78 47 VAL C N 1
ATOM 4200 C CA . VAL C 1 8 ? 40.035 -4.432 98.676 1.00 6.60 47 VAL C CA 1
ATOM 4201 C C . VAL C 1 8 ? 41.112 -3.657 97.976 1.00 5.65 47 VAL C C 1
ATOM 4202 O O . VAL C 1 8 ? 40.863 -2.584 97.454 1.00 6.41 47 VAL C O 1
ATOM 4206 N N . THR C 1 9 ? 42.324 -4.153 97.974 1.00 4.15 48 THR C N 1
ATOM 4207 C CA . THR C 1 9 ? 43.409 -3.397 97.366 1.00 3.23 48 THR C CA 1
ATOM 4208 C C . THR C 1 9 ? 44.144 -4.130 96.252 1.00 2.48 48 THR C C 1
ATOM 4209 O O . THR C 1 9 ? 44.870 -3.509 95.510 1.00 2.00 48 THR C O 1
ATOM 4213 N N . THR C 1 10 ? 43.971 -5.449 96.155 1.00 2.09 49 THR C N 1
ATOM 4214 C CA . THR C 1 10 ? 44.650 -6.228 95.151 1.00 2.00 49 THR C CA 1
ATOM 4215 C C . THR C 1 10 ? 43.676 -6.647 94.090 1.00 2.18 49 THR C C 1
ATOM 4216 O O . THR C 1 10 ? 42.454 -6.659 94.298 1.00 2.27 49 THR C O 1
ATOM 4220 N N . ARG C 1 11 ? 44.218 -6.983 92.929 1.00 2.91 50 ARG C N 1
ATOM 4221 C CA . ARG C 1 11 ? 43.386 -7.380 91.787 1.00 2.94 50 ARG C CA 1
ATOM 4222 C C . ARG C 1 11 ? 42.615 -8.652 92.091 1.00 2.62 50 ARG C C 1
ATOM 4223 O O . ARG C 1 11 ? 41.480 -8.812 91.677 1.00 2.57 50 ARG C O 1
ATOM 4231 N N . ALA C 1 12 ? 43.251 -9.543 92.831 1.00 2.50 51 ALA C N 1
ATOM 4232 C CA . ALA C 1 12 ? 42.651 -10.787 93.228 1.00 2.46 51 ALA C CA 1
ATOM 4233 C C . ALA C 1 12 ? 41.461 -10.545 94.116 1.00 3.64 51 ALA C C 1
ATOM 4234 O O . ALA C 1 12 ? 40.424 -11.190 93.961 1.00 4.51 51 ALA C O 1
ATOM 4236 N N . GLU C 1 13 ? 41.572 -9.633 95.060 1.00 4.96 52 GLU C N 1
ATOM 4237 C CA . GLU C 1 13 ? 40.452 -9.427 95.935 1.00 6.43 52 GLU C CA 1
ATOM 4238 C C . GLU C 1 13 ? 39.256 -8.964 95.048 1.00 6.78 52 GLU C C 1
ATOM 4239 O O . GLU C 1 13 ? 38.174 -9.493 95.075 1.00 5.46 52 GLU C O 1
ATOM 4245 N N . ALA C 1 14 ? 39.513 -7.990 94.201 1.00 8.71 53 ALA C N 1
ATOM 4246 C CA . ALA C 1 14 ? 38.476 -7.348 93.354 1.00 9.26 53 ALA C CA 1
ATOM 4247 C C . ALA C 1 14 ? 37.753 -8.286 92.453 1.00 10.17 53 ALA C C 1
ATOM 4248 O O . ALA C 1 14 ? 36.540 -8.123 92.216 1.00 10.09 53 ALA C O 1
ATOM 4250 N N . LEU C 1 15 ? 38.508 -9.235 91.905 1.00 10.68 54 LEU C N 1
ATOM 4251 C CA . LEU C 1 15 ? 37.939 -10.196 91.026 1.00 11.21 54 LEU C CA 1
ATOM 4252 C C . LEU C 1 15 ? 37.060 -11.186 91.773 1.00 12.41 54 LEU C C 1
ATOM 4253 O O . LEU C 1 15 ? 36.370 -11.979 91.145 1.00 14.91 54 LEU C O 1
ATOM 4258 N N . THR C 1 16 ? 37.071 -11.162 93.096 1.00 12.75 55 THR C N 1
ATOM 4259 C CA . THR C 1 16 ? 36.146 -11.994 93.826 1.00 12.67 55 THR C CA 1
ATOM 4260 C C . THR C 1 16 ? 34.814 -11.339 93.944 1.00 12.53 55 THR C C 1
ATOM 4261 O O . THR C 1 16 ? 33.921 -11.938 94.482 1.00 13.43 55 THR C O 1
ATOM 4265 N N . ILE C 1 17 ? 34.682 -10.113 93.465 1.00 12.57 56 ILE C N 1
ATOM 4266 C CA . ILE C 1 17 ? 33.376 -9.427 93.404 1.00 12.60 56 ILE C CA 1
ATOM 4267 C C . ILE C 1 17 ? 32.721 -9.662 92.030 1.00 12.88 56 ILE C C 1
ATOM 4268 O O . ILE C 1 17 ? 33.229 -9.275 91.008 1.00 12.21 56 ILE C O 1
ATOM 4273 N N . PRO C 1 18 ? 31.586 -10.322 92.023 1.00 13.41 57 PRO C N 1
ATOM 4274 C CA . PRO C 1 18 ? 31.117 -10.809 90.753 1.00 13.78 57 PRO C CA 1
ATOM 4275 C C . PRO C 1 18 ? 30.868 -9.732 89.737 1.00 13.67 57 PRO C C 1
ATOM 4276 O O . PRO C 1 18 ? 31.120 -9.934 88.579 1.00 14.89 57 PRO C O 1
ATOM 4280 N N . ALA C 1 19 ? 30.360 -8.600 90.147 1.00 13.76 58 ALA C N 1
ATOM 4281 C CA . ALA C 1 19 ? 30.153 -7.510 89.202 1.00 13.21 58 ALA C CA 1
ATOM 4282 C C . ALA C 1 19 ? 31.476 -7.049 88.646 1.00 13.53 58 ALA C C 1
ATOM 4283 O O . ALA C 1 19 ? 31.531 -6.674 87.482 1.00 13.93 58 ALA C O 1
ATOM 4285 N N . VAL C 1 20 ? 32.538 -7.047 89.453 1.00 13.10 59 VAL C N 1
ATOM 4286 C CA . VAL C 1 20 ? 33.859 -6.699 88.928 1.00 12.32 59 VAL C CA 1
ATOM 4287 C C . VAL C 1 20 ? 34.313 -7.699 87.878 1.00 12.32 59 VAL C C 1
ATOM 4288 O O . VAL C 1 20 ? 34.850 -7.325 86.832 1.00 12.61 59 VAL C O 1
ATOM 4292 N N . LEU C 1 21 ? 34.077 -8.961 88.137 1.00 12.58 60 LEU C N 1
ATOM 4293 C CA . LEU C 1 21 ? 34.599 -9.984 87.278 1.00 14.32 60 LEU C CA 1
ATOM 4294 C C . LEU C 1 21 ? 33.817 -9.953 85.964 1.00 15.29 60 LEU C C 1
ATOM 4295 O O . LEU C 1 21 ? 34.340 -10.208 84.894 1.00 16.34 60 LEU C O 1
ATOM 4300 N N . ARG C 1 22 ? 32.546 -9.638 86.056 1.00 15.77 61 ARG C N 1
ATOM 4301 C CA . ARG C 1 22 ? 31.691 -9.640 84.903 1.00 15.34 61 ARG C CA 1
ATOM 4302 C C . ARG C 1 22 ? 31.999 -8.439 84.029 1.00 14.47 61 ARG C C 1
ATOM 4303 O O . ARG C 1 22 ? 32.063 -8.561 82.796 1.00 13.90 61 ARG C O 1
ATOM 4311 N N . ALA C 1 23 ? 32.170 -7.284 84.671 1.00 13.98 62 ALA C N 1
ATOM 4312 C CA . ALA C 1 23 ? 32.566 -6.041 83.964 1.00 13.58 62 ALA C CA 1
ATOM 4313 C C . ALA C 1 23 ? 33.941 -6.254 83.326 1.00 13.74 62 ALA C C 1
ATOM 4314 O O . ALA C 1 23 ? 34.194 -5.885 82.159 1.00 11.56 62 ALA C O 1
ATOM 4316 N N . ARG C 1 24 ? 34.822 -6.897 84.078 1.00 14.28 63 ARG C N 1
ATOM 4317 C CA . ARG C 1 24 ? 36.085 -7.266 83.475 1.00 15.49 63 ARG C CA 1
ATOM 4318 C C . ARG C 1 24 ? 35.975 -8.176 82.262 1.00 15.75 63 ARG C C 1
ATOM 4319 O O . ARG C 1 24 ? 36.640 -7.954 81.271 1.00 15.74 63 ARG C O 1
ATOM 4327 N N . ASN C 1 25 ? 35.186 -9.225 82.346 1.00 17.00 64 ASN C N 1
ATOM 4328 C CA . ASN C 1 25 ? 35.143 -10.152 81.244 1.00 18.43 64 ASN C CA 1
ATOM 4329 C C . ASN C 1 25 ? 34.644 -9.431 80.013 1.00 19.26 64 ASN C C 1
ATOM 4330 O O . ASN C 1 25 ? 35.215 -9.532 78.961 1.00 19.48 64 ASN C O 1
ATOM 4335 N N . LEU C 1 26 ? 33.576 -8.666 80.157 1.00 19.93 65 LEU C N 1
ATOM 4336 C CA . LEU C 1 26 ? 33.041 -7.943 79.017 1.00 18.99 65 LEU C CA 1
ATOM 4337 C C . LEU C 1 26 ? 34.083 -7.033 78.427 1.00 18.68 65 LEU C C 1
ATOM 4338 O O . LEU C 1 26 ? 34.209 -6.971 77.239 1.00 19.41 65 LEU C O 1
ATOM 4343 N N . LEU C 1 27 ? 34.818 -6.303 79.239 1.00 18.53 66 LEU C N 1
ATOM 4344 C CA . LEU C 1 27 ? 35.784 -5.347 78.684 1.00 18.33 66 LEU C CA 1
ATOM 4345 C C . LEU C 1 27 ? 37.022 -6.017 78.124 1.00 17.92 66 LEU C C 1
ATOM 4346 O O . LEU C 1 27 ? 37.341 -5.862 76.956 1.00 19.01 66 LEU C O 1
ATOM 4351 N N . SER C 1 28 ? 37.740 -6.747 78.956 1.00 16.62 67 SER C N 1
ATOM 4352 C CA . SER C 1 28 ? 39.000 -7.319 78.534 1.00 15.79 67 SER C CA 1
ATOM 4353 C C . SER C 1 28 ? 38.922 -8.388 77.474 1.00 15.58 67 SER C C 1
ATOM 4354 O O . SER C 1 28 ? 39.844 -8.537 76.726 1.00 15.75 67 SER C O 1
ATOM 4357 N N . THR C 1 29 ? 37.866 -9.176 77.427 1.00 15.43 68 THR C N 1
ATOM 4358 C CA . THR C 1 29 ? 37.804 -10.265 76.462 1.00 15.36 68 THR C CA 1
ATOM 4359 C C . THR C 1 29 ? 37.417 -9.723 75.112 1.00 14.85 68 THR C C 1
ATOM 4360 O O . THR C 1 29 ? 37.811 -10.251 74.064 1.00 14.47 68 THR C O 1
ATOM 4364 N N . THR C 1 30 ? 36.662 -8.647 75.116 1.00 13.88 69 THR C N 1
ATOM 4365 C CA . THR C 1 30 ? 36.310 -8.056 73.844 1.00 14.03 69 THR C CA 1
ATOM 4366 C C . THR C 1 30 ? 37.547 -7.494 73.191 1.00 13.43 69 THR C C 1
ATOM 4367 O O . THR C 1 30 ? 37.794 -7.734 72.051 1.00 12.88 69 THR C O 1
ATOM 4371 N N . VAL C 1 31 ? 38.329 -6.755 73.961 1.00 13.24 70 VAL C N 1
ATOM 4372 C CA . VAL C 1 31 ? 39.568 -6.223 73.475 1.00 12.71 70 VAL C CA 1
ATOM 4373 C C . VAL C 1 31 ? 40.372 -7.346 72.934 1.00 13.27 70 VAL C C 1
ATOM 4374 O O . VAL C 1 31 ? 40.741 -7.310 71.766 1.00 14.29 70 VAL C O 1
ATOM 4378 N N . ALA C 1 32 ? 40.614 -8.360 73.763 1.00 13.29 71 ALA C N 1
ATOM 4379 C CA . ALA C 1 32 ? 41.396 -9.524 73.337 1.00 13.40 71 ALA C CA 1
ATOM 4380 C C . ALA C 1 32 ? 40.883 -10.158 72.063 1.00 13.33 71 ALA C C 1
ATOM 4381 O O . ALA C 1 32 ? 41.657 -10.557 71.260 1.00 14.63 71 ALA C O 1
ATOM 4383 N N . ARG C 1 33 ? 39.593 -10.204 71.835 1.00 13.31 72 ARG C N 1
ATOM 4384 C CA . ARG C 1 33 ? 39.104 -10.899 70.660 1.00 13.44 72 ARG C CA 1
ATOM 4385 C C . ARG C 1 33 ? 39.184 -10.067 69.413 1.00 13.48 72 ARG C C 1
ATOM 4386 O O . ARG C 1 33 ? 38.988 -10.547 68.301 1.00 13.74 72 ARG C O 1
ATOM 4394 N N . THR C 1 34 ? 39.466 -8.807 69.576 1.00 13.36 73 THR C N 1
ATOM 4395 C CA . THR C 1 34 ? 39.319 -7.935 68.457 1.00 14.17 73 THR C CA 1
ATOM 4396 C C . THR C 1 34 ? 40.634 -7.827 67.678 1.00 14.32 73 THR C C 1
ATOM 4397 O O . THR C 1 34 ? 41.666 -7.494 68.230 1.00 13.84 73 THR C O 1
ATOM 4401 N N . PRO C 1 35 ? 40.593 -8.125 66.397 1.00 14.68 74 PRO C N 1
ATOM 4402 C CA . PRO C 1 35 ? 41.796 -8.148 65.635 1.00 15.24 74 PRO C CA 1
ATOM 4403 C C . PRO C 1 35 ? 42.451 -6.789 65.497 1.00 15.79 74 PRO C C 1
ATOM 4404 O O . PRO C 1 35 ? 41.772 -5.783 65.358 1.00 15.92 74 PRO C O 1
ATOM 4408 N N . LEU C 1 36 ? 43.775 -6.801 65.498 1.00 16.45 75 LEU C N 1
ATOM 4409 C CA . LEU C 1 36 ? 44.544 -5.639 65.160 1.00 17.58 75 LEU C CA 1
ATOM 4410 C C . LEU C 1 36 ? 44.830 -5.704 63.651 1.00 18.48 75 LEU C C 1
ATOM 4411 O O . LEU C 1 36 ? 45.183 -6.753 63.136 1.00 18.73 75 LEU C O 1
ATOM 4416 N N . VAL C 1 37 ? 44.716 -4.574 62.964 1.00 19.23 76 VAL C N 1
ATOM 4417 C CA . VAL C 1 37 ? 44.572 -4.588 61.548 1.00 19.90 76 VAL C CA 1
ATOM 4418 C C . VAL C 1 37 ? 45.249 -3.394 60.872 1.00 22.22 76 VAL C C 1
ATOM 4419 O O . VAL C 1 37 ? 45.341 -2.289 61.435 1.00 23.26 76 VAL C O 1
ATOM 4423 N N . CYS C 1 38 ? 45.711 -3.613 59.641 1.00 23.11 77 CYS C N 1
ATOM 4424 C CA . CYS C 1 38 ? 46.511 -2.605 58.958 1.00 23.37 77 CYS C CA 1
ATOM 4425 C C . CYS C 1 38 ? 46.303 -2.562 57.447 1.00 22.69 77 CYS C C 1
ATOM 4426 O O . CYS C 1 38 ? 46.235 -3.581 56.776 1.00 22.87 77 CYS C O 1
ATOM 4429 N N . ASP C 1 39 ? 46.247 -1.387 56.870 1.00 22.58 78 ASP C N 1
ATOM 4430 C CA . ASP C 1 39 ? 46.197 -1.359 55.400 1.00 23.61 78 ASP C CA 1
ATOM 4431 C C . ASP C 1 39 ? 47.566 -1.683 54.816 1.00 23.12 78 ASP C C 1
ATOM 4432 O O . ASP C 1 39 ? 47.689 -2.221 53.744 1.00 23.35 78 ASP C O 1
ATOM 4437 N N . GLY C 1 40 ? 48.622 -1.383 55.532 1.00 22.54 79 GLY C N 1
ATOM 4438 C CA . GLY C 1 40 ? 49.876 -1.843 55.067 1.00 22.03 79 GLY C CA 1
ATOM 4439 C C . GLY C 1 40 ? 50.074 -3.305 55.391 1.00 21.10 79 GLY C C 1
ATOM 4440 O O . GLY C 1 40 ? 49.199 -3.994 55.886 1.00 21.43 79 GLY C O 1
ATOM 4441 N N . THR C 1 41 ? 51.280 -3.759 55.131 1.00 20.33 80 THR C N 1
ATOM 4442 C CA . THR C 1 41 ? 51.717 -5.003 55.684 1.00 18.60 80 THR C CA 1
ATOM 4443 C C . THR C 1 41 ? 51.725 -4.919 57.216 1.00 18.70 80 THR C C 1
ATOM 4444 O O . THR C 1 41 ? 52.131 -3.932 57.825 1.00 18.32 80 THR C O 1
ATOM 4448 N N . LEU C 1 42 ? 51.227 -5.996 57.798 1.00 19.34 81 LEU C N 1
ATOM 4449 C CA . LEU C 1 42 ? 50.974 -6.137 59.220 1.00 18.89 81 LEU C CA 1
ATOM 4450 C C . LEU C 1 42 ? 52.255 -6.399 59.960 1.00 18.81 81 LEU C C 1
ATOM 4451 O O . LEU C 1 42 ? 53.006 -7.271 59.581 1.00 18.44 81 LEU C O 1
ATOM 4456 N N . PRO C 1 43 ? 52.481 -5.687 61.059 1.00 19.29 82 PRO C N 1
ATOM 4457 C CA . PRO C 1 43 ? 53.674 -5.830 61.879 1.00 19.13 82 PRO C CA 1
ATOM 4458 C C . PRO C 1 43 ? 53.868 -7.238 62.421 1.00 19.71 82 PRO C C 1
ATOM 4459 O O . PRO C 1 43 ? 52.904 -7.898 62.840 1.00 19.71 82 PRO C O 1
ATOM 4463 N N . PRO C 1 44 ? 55.108 -7.718 62.408 1.00 20.07 83 PRO C N 1
ATOM 4464 C CA . PRO C 1 44 ? 55.382 -9.088 62.850 1.00 20.22 83 PRO C CA 1
ATOM 4465 C C . PRO C 1 44 ? 54.877 -9.380 64.250 1.00 19.95 83 PRO C C 1
ATOM 4466 O O . PRO C 1 44 ? 54.398 -10.493 64.509 1.00 20.09 83 PRO C O 1
ATOM 4470 N N . PHE C 1 45 ? 54.964 -8.388 65.137 1.00 19.52 84 PHE C N 1
ATOM 4471 C CA . PHE C 1 45 ? 54.600 -8.633 66.535 1.00 18.92 84 PHE C CA 1
ATOM 4472 C C . PHE C 1 45 ? 53.122 -8.946 66.716 1.00 17.74 84 PHE C C 1
ATOM 4473 O O . PHE C 1 45 ? 52.741 -9.544 67.717 1.00 17.94 84 PHE C O 1
ATOM 4481 N N . VAL C 1 46 ? 52.300 -8.572 65.749 1.00 16.56 85 VAL C N 1
ATOM 4482 C CA . VAL C 1 46 ? 50.849 -8.738 65.894 1.00 15.94 85 VAL C CA 1
ATOM 4483 C C . VAL C 1 46 ? 50.366 -10.179 65.958 1.00 15.49 85 VAL C C 1
ATOM 4484 O O . VAL C 1 46 ? 49.573 -10.508 66.818 1.00 15.76 85 VAL C O 1
ATOM 4488 N N . PRO C 1 47 ? 50.816 -11.036 65.059 1.00 14.78 86 PRO C N 1
ATOM 4489 C CA . PRO C 1 47 ? 50.489 -12.479 65.094 1.00 14.36 86 PRO C CA 1
ATOM 4490 C C . PRO C 1 47 ? 51.321 -13.341 66.042 1.00 14.45 86 PRO C C 1
ATOM 4491 O O . PRO C 1 47 ? 50.964 -14.484 66.245 1.00 14.73 86 PRO C O 1
ATOM 4495 N N . VAL C 1 48 ? 52.426 -12.821 66.576 1.00 14.14 87 VAL C N 1
ATOM 4496 C CA . VAL C 1 48 ? 53.380 -13.607 67.317 1.00 13.63 87 VAL C CA 1
ATOM 4497 C C . VAL C 1 48 ? 53.609 -12.953 68.671 1.00 14.63 87 VAL C C 1
ATOM 4498 O O . VAL C 1 48 ? 54.034 -11.820 68.740 1.00 14.02 87 VAL C O 1
ATOM 4502 N N . ALA C 1 49 ? 53.316 -13.664 69.755 1.00 16.13 88 ALA C N 1
ATOM 4503 C CA . ALA C 1 49 ? 53.662 -13.165 71.084 1.00 16.89 88 ALA C CA 1
ATOM 4504 C C . ALA C 1 49 ? 54.883 -13.944 71.514 1.00 18.05 88 ALA C C 1
ATOM 4505 O O . ALA C 1 49 ? 56.013 -13.479 71.374 1.00 19.65 88 ALA C O 1
ATOM 4507 N N . ALA C 1 50 ? 54.670 -15.161 71.982 1.00 18.86 89 ALA C N 1
ATOM 4508 C CA . ALA C 1 50 ? 55.770 -16.050 72.296 1.00 18.47 89 ALA C CA 1
ATOM 4509 C C . ALA C 1 50 ? 56.134 -16.784 71.059 1.00 18.65 89 ALA C C 1
ATOM 4510 O O . ALA C 1 50 ? 55.280 -17.266 70.321 1.00 18.83 89 ALA C O 1
ATOM 4512 N N . PRO C 1 51 ? 57.416 -16.899 70.827 1.00 19.14 90 PRO C N 1
ATOM 4513 C CA . PRO C 1 51 ? 57.923 -17.669 69.689 1.00 18.97 90 PRO C CA 1
ATOM 4514 C C . PRO C 1 51 ? 57.707 -19.143 69.935 1.00 17.96 90 PRO C C 1
ATOM 4515 O O . PRO C 1 51 ? 57.314 -19.526 71.048 1.00 19.83 90 PRO C O 1
ATOM 4519 N N . PRO C 1 52 ? 57.920 -19.965 68.917 1.00 15.91 91 PRO C N 1
ATOM 4520 C CA . PRO C 1 52 ? 57.606 -21.374 69.021 1.00 14.77 91 PRO C CA 1
ATOM 4521 C C . PRO C 1 52 ? 58.297 -22.170 70.139 1.00 13.74 91 PRO C C 1
ATOM 4522 O O . PRO C 1 52 ? 57.622 -23.003 70.786 1.00 13.08 91 PRO C O 1
ATOM 4526 N N . GLY C 1 53 ? 59.594 -21.914 70.370 1.00 12.62 92 GLY C N 1
ATOM 4527 C CA . GLY C 1 53 ? 60.367 -22.649 71.394 1.00 11.94 92 GLY C CA 1
ATOM 4528 C C . GLY C 1 53 ? 60.750 -21.816 72.609 1.00 11.43 92 GLY C C 1
ATOM 4529 O O . GLY C 1 53 ? 61.693 -21.026 72.541 1.00 11.50 92 GLY C O 1
ATOM 4530 N N . ALA C 1 54 ? 60.012 -21.994 73.712 1.00 10.63 93 ALA C N 1
ATOM 4531 C CA . ALA C 1 54 ? 60.236 -21.277 74.990 1.00 9.86 93 ALA C CA 1
ATOM 4532 C C . ALA C 1 54 ? 59.411 -21.971 76.103 1.00 9.17 93 ALA C C 1
ATOM 4533 O O . ALA C 1 54 ? 58.685 -22.918 75.827 1.00 9.32 93 ALA C O 1
ATOM 4535 N N . ALA C 1 55 ? 59.509 -21.515 77.351 1.00 8.33 94 ALA C N 1
ATOM 4536 C CA . ALA C 1 55 ? 58.519 -21.897 78.398 1.00 7.57 94 ALA C CA 1
ATOM 4537 C C . ALA C 1 55 ? 57.540 -20.730 78.725 1.00 6.98 94 ALA C C 1
ATOM 4538 O O . ALA C 1 55 ? 56.947 -20.656 79.797 1.00 6.24 94 ALA C O 1
ATOM 4540 N N . THR C 1 56 ? 57.401 -19.803 77.787 1.00 6.60 95 THR C N 1
ATOM 4541 C CA . THR C 1 56 ? 56.387 -18.767 77.863 1.00 6.17 95 THR C CA 1
ATOM 4542 C C . THR C 1 56 ? 55.507 -18.935 76.651 1.00 5.67 95 THR 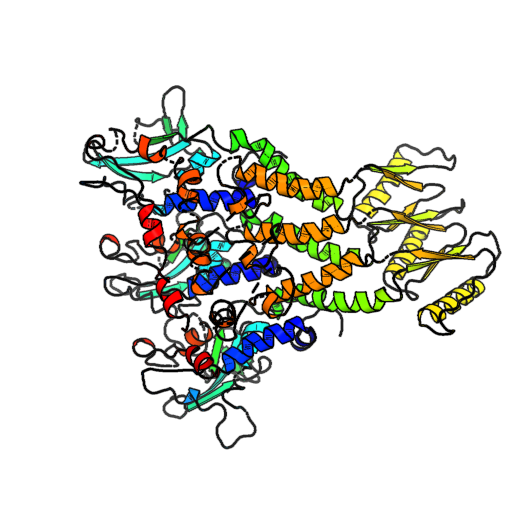C C 1
ATOM 4543 O O . THR C 1 56 ? 55.735 -18.280 75.651 1.00 6.22 95 THR C O 1
ATOM 4555 N N . GLN C 1 58 ? 52.788 -17.811 75.575 1.00 2.00 97 GLN C N 1
ATOM 4556 C CA . GLN C 1 58 ? 51.823 -16.747 75.595 1.00 2.00 97 GLN C CA 1
ATOM 4557 C C . GLN C 1 58 ? 51.336 -16.578 74.212 1.00 2.00 97 GLN C C 1
ATOM 4558 O O . GLN C 1 58 ? 52.098 -16.338 73.331 1.00 2.00 97 GLN C O 1
ATOM 4564 N N . THR C 1 59 ? 50.055 -16.750 74.019 1.00 2.80 98 THR C N 1
ATOM 4565 C CA . THR C 1 59 ? 49.387 -16.436 72.749 1.00 4.65 98 THR C CA 1
ATOM 4566 C C . THR C 1 59 ? 49.064 -14.962 72.599 1.00 6.24 98 THR C C 1
ATOM 4567 O O . THR C 1 59 ? 49.025 -14.183 73.566 1.00 6.68 98 THR C O 1
ATOM 4571 N N . PRO C 1 60 ? 48.820 -14.555 71.369 1.00 8.42 99 PRO C N 1
ATOM 4572 C CA . PRO C 1 60 ? 48.525 -13.149 71.153 1.00 10.37 99 PRO C CA 1
ATOM 4573 C C . PRO C 1 60 ? 47.236 -12.716 71.813 1.00 11.56 99 PRO C C 1
ATOM 4574 O O . PRO C 1 60 ? 47.101 -11.556 72.130 1.00 12.62 99 PRO C O 1
ATOM 4578 N N . PHE C 1 61 ? 46.307 -13.654 71.973 1.00 13.02 100 PHE C N 1
ATOM 4579 C CA . PHE C 1 61 ? 45.049 -13.423 72.665 1.00 14.05 100 PHE C CA 1
ATOM 4580 C C . PHE C 1 61 ? 45.321 -13.187 74.127 1.00 15.03 100 PHE C C 1
ATOM 4581 O O . PHE C 1 61 ? 44.842 -12.225 74.701 1.00 16.19 100 PHE C O 1
ATOM 4589 N N . HIS C 1 62 ? 46.089 -14.044 74.757 1.00 15.67 101 HIS C N 1
ATOM 4590 C CA . HIS C 1 62 ? 46.341 -13.820 76.173 1.00 16.99 101 HIS C CA 1
ATOM 4591 C C . HIS C 1 62 ? 47.206 -12.578 76.381 1.00 16.39 101 HIS C C 1
ATOM 4592 O O . HIS C 1 62 ? 47.105 -11.892 77.389 1.00 17.42 101 HIS C O 1
ATOM 4599 N N . ARG C 1 63 ? 47.992 -12.208 75.388 1.00 15.60 102 ARG C N 1
ATOM 4600 C CA . ARG C 1 63 ? 48.821 -11.038 75.547 1.00 14.28 102 ARG C CA 1
ATOM 4601 C C . ARG C 1 63 ? 47.930 -9.836 75.626 1.00 13.41 102 ARG C C 1
ATOM 4602 O O . ARG C 1 63 ? 48.141 -8.968 76.424 1.00 12.86 102 ARG C O 1
ATOM 4618 N N . LEU C 1 65 ? 44.797 -9.821 76.382 1.00 11.74 104 LEU C N 1
ATOM 4619 C CA . LEU C 1 65 ? 43.894 -9.945 77.473 1.00 11.77 104 LEU C CA 1
ATOM 4620 C C . LEU C 1 65 ? 44.564 -9.436 78.747 1.00 12.99 104 LEU C C 1
ATOM 4621 O O . LEU C 1 65 ? 43.975 -8.665 79.529 1.00 13.04 104 LEU C O 1
ATOM 4626 N N . ALA C 1 66 ? 45.800 -9.885 78.967 1.00 13.01 105 ALA C N 1
ATOM 4627 C CA . ALA C 1 66 ? 46.518 -9.524 80.165 1.00 13.12 105 ALA C CA 1
ATOM 4628 C C . ALA C 1 66 ? 46.749 -8.003 80.225 1.00 12.99 105 ALA C C 1
ATOM 4629 O O . ALA C 1 66 ? 46.788 -7.377 81.303 1.00 14.59 105 ALA C O 1
ATOM 4631 N N . THR C 1 67 ? 46.973 -7.442 79.054 1.00 12.00 106 THR C N 1
ATOM 4632 C CA . THR C 1 67 ? 47.236 -6.019 78.862 1.00 11.29 106 THR C CA 1
ATOM 4633 C C . THR C 1 67 ? 46.027 -5.174 79.155 1.00 10.59 106 THR C C 1
ATOM 4634 O O . THR C 1 67 ? 46.113 -4.138 79.790 1.00 10.50 106 THR C O 1
ATOM 4638 N N . ALA C 1 68 ? 44.887 -5.604 78.658 1.00 10.13 107 ALA C N 1
ATOM 4639 C CA . ALA C 1 68 ? 43.660 -4.910 78.940 1.00 9.83 107 ALA C CA 1
ATOM 4640 C C . ALA C 1 68 ? 43.473 -4.913 80.433 1.00 10.15 107 ALA C C 1
ATOM 4641 O O . ALA C 1 68 ? 43.129 -3.939 81.020 1.00 10.46 107 ALA C O 1
ATOM 4643 N N . ASP C 1 69 ? 43.739 -6.035 81.052 1.00 11.08 108 ASP C N 1
ATOM 4644 C CA . ASP C 1 69 ? 43.561 -6.140 82.446 1.00 12.03 108 ASP C CA 1
ATOM 4645 C C . ASP C 1 69 ? 44.482 -5.227 83.166 1.00 13.27 108 ASP C C 1
ATOM 4646 O O . ASP C 1 69 ? 44.060 -4.526 84.055 1.00 13.42 108 ASP C O 1
ATOM 4651 N N . ASP C 1 70 ? 45.755 -5.247 82.792 1.00 14.70 109 ASP C N 1
ATOM 4652 C CA . ASP C 1 70 ? 46.732 -4.396 83.443 1.00 15.64 109 ASP C CA 1
ATOM 4653 C C . ASP C 1 70 ? 46.293 -2.931 83.403 1.00 15.83 109 ASP C C 1
ATOM 4654 O O . ASP C 1 70 ? 46.344 -2.185 84.368 1.00 15.08 109 ASP C O 1
ATOM 4659 N N . LEU C 1 71 ? 45.841 -2.531 82.245 1.00 16.86 110 LEU C N 1
ATOM 4660 C CA . LEU C 1 71 ? 45.485 -1.149 82.041 1.00 17.53 110 LEU C CA 1
ATOM 4661 C C . LEU C 1 71 ? 44.328 -0.780 82.903 1.00 17.27 110 LEU C C 1
ATOM 4662 O O . LEU C 1 71 ? 44.305 0.258 83.490 1.00 18.14 110 LEU C O 1
ATOM 4667 N N . LEU C 1 72 ? 43.342 -1.641 82.939 1.00 16.91 111 LEU C N 1
ATOM 4668 C CA . LEU C 1 72 ? 42.115 -1.388 83.658 1.00 16.43 111 LEU C CA 1
ATOM 4669 C C . LEU C 1 72 ? 42.293 -1.213 85.150 1.00 15.85 111 LEU C C 1
ATOM 4670 O O . LEU C 1 72 ? 41.785 -0.275 85.720 1.00 15.04 111 LEU C O 1
ATOM 4675 N N . PHE C 1 73 ? 42.987 -2.172 85.764 1.00 15.36 112 PHE C N 1
ATOM 4676 C CA . PHE C 1 73 ? 43.266 -2.176 87.186 1.00 14.93 112 PHE C CA 1
ATOM 4677 C C . PHE C 1 73 ? 44.419 -1.349 87.641 1.00 15.74 112 PHE C C 1
ATOM 4678 O O . PHE C 1 73 ? 44.334 -0.737 88.697 1.00 15.98 112 PHE C O 1
ATOM 4686 N N . ASN C 1 74 ? 45.520 -1.355 86.892 1.00 16.43 113 ASN C N 1
ATOM 4687 C CA . ASN C 1 74 ? 46.729 -0.674 87.342 1.00 16.02 113 ASN C CA 1
ATOM 4688 C C . ASN C 1 74 ? 47.101 0.559 86.561 1.00 16.26 113 ASN C C 1
ATOM 4689 O O . ASN C 1 74 ? 47.939 1.306 86.965 1.00 16.22 113 ASN C O 1
ATOM 4694 N N . GLY C 1 75 ? 46.481 0.796 85.429 1.00 16.95 114 GLY C N 1
ATOM 4695 C CA . GLY C 1 75 ? 46.748 2.054 84.717 1.00 17.30 114 GLY C CA 1
ATOM 4696 C C . GLY C 1 75 ? 47.906 2.020 83.732 1.00 17.40 114 GLY C C 1
ATOM 4697 O O . GLY C 1 75 ? 48.116 2.996 83.001 1.00 17.36 114 GLY C O 1
ATOM 4698 N N . VAL C 1 76 ? 48.641 0.912 83.703 1.00 17.14 115 VAL C N 1
ATOM 4699 C CA . VAL C 1 76 ? 49.793 0.783 82.838 1.00 17.16 115 VAL C CA 1
ATOM 4700 C C . VAL C 1 76 ? 49.977 -0.653 82.497 1.00 17.25 115 VAL C C 1
ATOM 4701 O O . VAL C 1 76 ? 49.447 -1.495 83.207 1.00 17.13 115 VAL C O 1
ATOM 4705 N N . ALA C 1 77 ? 50.736 -0.932 81.433 1.00 17.07 116 ALA C N 1
ATOM 4706 C CA . ALA C 1 77 ? 51.076 -2.319 81.059 1.00 17.16 116 ALA C CA 1
ATOM 4707 C C . ALA C 1 77 ? 52.392 -2.289 80.377 1.00 17.52 116 ALA C C 1
ATOM 4708 O O . ALA C 1 77 ? 52.744 -1.264 79.843 1.00 18.20 116 ALA C O 1
ATOM 4710 N N . CYS C 1 78 ? 53.119 -3.408 80.403 1.00 18.22 117 CYS C N 1
ATOM 4711 C CA . CYS C 1 78 ? 54.361 -3.573 79.607 1.00 17.88 117 CYS C CA 1
ATOM 4712 C C . CYS C 1 78 ? 54.380 -4.804 78.747 1.00 17.75 117 CYS C C 1
ATOM 4713 O O . CYS C 1 78 ? 53.977 -5.896 79.178 1.00 16.89 117 CYS C O 1
ATOM 4716 N N . TRP C 1 79 ? 54.877 -4.631 77.535 1.00 18.37 118 TRP C N 1
ATOM 4717 C CA . TRP C 1 79 ? 55.257 -5.758 76.676 1.00 18.73 118 TRP C CA 1
ATOM 4718 C C . TRP C 1 79 ? 56.754 -5.754 76.656 1.00 18.94 118 TRP C C 1
ATOM 4719 O O . TRP C 1 79 ? 57.353 -4.685 76.593 1.00 19.72 118 TRP C O 1
ATOM 4730 N N . ALA C 1 80 ? 57.363 -6.928 76.710 1.00 19.28 119 ALA C N 1
ATOM 4731 C CA . ALA C 1 80 ? 58.814 -7.042 76.522 1.00 19.42 119 ALA C CA 1
ATOM 4732 C C . ALA C 1 80 ? 59.051 -7.458 75.100 1.00 19.48 119 ALA C C 1
ATOM 4733 O O . ALA C 1 80 ? 58.649 -8.535 74.711 1.00 20.39 119 ALA C O 1
ATOM 4735 N N . LEU C 1 81 ? 59.701 -6.611 74.331 1.00 19.68 120 LEU C N 1
ATOM 4736 C CA . LEU C 1 81 ? 59.821 -6.853 72.925 1.00 20.55 120 LEU C CA 1
ATOM 4737 C C . LEU C 1 81 ? 61.016 -7.733 72.615 1.00 21.68 120 LEU C C 1
ATOM 4738 O O . LEU C 1 81 ? 62.078 -7.574 73.242 1.00 22.52 120 LEU C O 1
ATOM 4743 N N . ASP C 1 82 ? 60.830 -8.631 71.635 1.00 22.00 121 ASP C N 1
ATOM 4744 C CA . ASP C 1 82 ? 61.896 -9.377 71.004 1.00 22.27 121 ASP C CA 1
ATOM 4745 C C . ASP C 1 82 ? 62.370 -8.640 69.774 1.00 22.83 121 ASP C C 1
ATOM 4746 O O . ASP C 1 82 ? 61.786 -8.778 68.696 1.00 23.95 121 ASP C O 1
ATOM 4751 N N . ARG C 1 83 ? 63.436 -7.867 69.908 1.00 22.92 122 ARG C N 1
ATOM 4752 C CA . ARG C 1 83 ? 64.029 -7.209 68.735 1.00 22.52 122 ARG C CA 1
ATOM 4753 C C . ARG C 1 83 ? 65.221 -7.989 68.251 1.00 22.09 122 ARG C C 1
ATOM 4754 O O . ARG C 1 83 ? 66.091 -8.365 69.045 1.00 23.05 122 ARG C O 1
ATOM 4762 N N . ASP C 1 84 ? 65.283 -8.223 66.954 1.00 21.48 123 ASP C N 1
ATOM 4763 C CA . ASP C 1 84 ? 66.421 -8.935 66.385 1.00 21.05 123 ASP C CA 1
ATOM 4764 C C . ASP C 1 84 ? 67.547 -7.956 66.088 1.00 21.68 123 ASP C C 1
ATOM 4765 O O . ASP C 1 84 ? 67.501 -6.796 66.502 1.00 21.76 123 ASP C O 1
ATOM 4770 N N . GLU C 1 85 ? 68.543 -8.390 65.334 1.00 22.20 124 GLU C N 1
ATOM 4771 C CA . GLU C 1 85 ? 69.745 -7.598 65.235 1.00 22.93 124 GLU C CA 1
ATOM 4772 C C . GLU C 1 85 ? 69.637 -6.448 64.277 1.00 22.12 124 GLU C C 1
ATOM 4773 O O . GLU C 1 85 ? 70.511 -5.610 64.279 1.00 22.49 124 GLU C O 1
ATOM 4779 N N . SER C 1 86 ? 68.567 -6.389 63.499 1.00 21.44 125 SER C N 1
ATOM 4780 C CA . SER C 1 86 ? 68.261 -5.212 62.702 1.00 21.06 125 SER C CA 1
ATOM 4781 C C . SER C 1 86 ? 67.460 -4.193 63.506 1.00 20.42 125 SER C C 1
ATOM 4782 O O . SER C 1 86 ? 67.132 -3.091 63.022 1.00 19.44 125 SER C O 1
ATOM 4785 N N . GLY C 1 87 ? 67.154 -4.559 64.737 1.00 20.23 126 GLY C N 1
ATOM 4786 C CA . GLY C 1 87 ? 66.252 -3.759 65.541 1.00 21.00 126 GLY C CA 1
ATOM 4787 C C . GLY C 1 87 ? 64.784 -3.861 65.172 1.00 21.16 126 GLY C C 1
ATOM 4788 O O . GLY C 1 87 ? 64.001 -3.039 65.577 1.00 21.61 126 GLY C O 1
ATOM 4789 N N . THR C 1 88 ? 64.401 -4.871 64.411 1.00 21.92 127 THR C N 1
ATOM 4790 C CA . THR C 1 88 ? 63.003 -5.014 64.006 1.00 22.78 127 THR C CA 1
ATOM 4791 C C . THR C 1 88 ? 62.389 -5.950 65.015 1.00 22.05 127 THR C C 1
ATOM 4792 O O . THR C 1 88 ? 62.965 -6.989 65.324 1.00 22.02 127 THR C O 1
ATOM 4796 N N . CYS C 1 89 ? 61.262 -5.532 65.576 1.00 21.72 128 CYS C N 1
ATOM 4797 C CA . CYS C 1 89 ? 60.588 -6.286 66.618 1.00 21.65 128 CYS C CA 1
ATOM 4798 C C . CYS C 1 89 ? 59.841 -7.391 65.952 1.00 20.40 128 CYS C C 1
ATOM 4799 O O . CYS C 1 89 ? 58.946 -7.124 65.159 1.00 20.65 128 CYS C O 1
ATOM 4802 N N . ILE C 1 90 ? 60.201 -8.630 66.242 1.00 19.41 129 ILE C N 1
ATOM 4803 C CA . ILE C 1 90 ? 59.550 -9.768 65.564 1.00 18.85 129 ILE C CA 1
ATOM 4804 C C . ILE C 1 90 ? 58.532 -10.516 66.440 1.00 18.47 129 ILE C C 1
ATOM 4805 O O . ILE C 1 90 ? 57.878 -11.409 65.970 1.00 18.44 129 ILE C O 1
ATOM 4810 N N . GLY C 1 91 ? 58.426 -10.143 67.709 1.00 17.91 130 GLY C N 1
ATOM 4811 C CA . GLY C 1 91 ? 57.415 -10.694 68.605 1.00 17.20 130 GLY C CA 1
ATOM 4812 C C . GLY C 1 91 ? 57.423 -9.930 69.915 1.00 16.21 130 GLY C C 1
ATOM 4813 O O . GLY C 1 91 ? 58.398 -9.231 70.207 1.00 17.15 130 GLY C O 1
ATOM 4814 N N . ALA C 1 92 ? 56.355 -10.030 70.687 1.00 14.05 131 ALA C N 1
ATOM 4815 C CA . ALA C 1 92 ? 56.281 -9.279 71.910 1.00 13.51 131 ALA C CA 1
ATOM 4816 C C . ALA C 1 92 ? 55.443 -10.058 72.905 1.00 13.41 131 ALA C C 1
ATOM 4817 O O . ALA C 1 92 ? 54.402 -10.619 72.547 1.00 13.35 131 ALA C O 1
ATOM 4819 N N . ILE C 1 93 ? 55.872 -10.088 74.154 1.00 12.90 132 ILE C N 1
ATOM 4820 C CA . ILE C 1 93 ? 55.068 -10.708 75.160 1.00 12.95 132 ILE C CA 1
ATOM 4821 C C . ILE C 1 93 ? 54.756 -9.768 76.285 1.00 13.32 132 ILE C C 1
ATOM 4822 O O . ILE C 1 93 ? 55.579 -8.983 76.690 1.00 14.11 132 ILE C O 1
ATOM 4827 N N . HIS C 1 94 ? 53.565 -9.902 76.818 1.00 13.88 133 HIS C N 1
ATOM 4828 C CA . HIS C 1 94 ? 53.189 -9.213 78.010 1.00 14.60 133 HIS C CA 1
ATOM 4829 C C . HIS C 1 94 ? 53.875 -9.799 79.176 1.00 14.57 133 HIS C C 1
ATOM 4830 O O . HIS C 1 94 ? 53.934 -10.998 79.305 1.00 15.33 133 HIS C O 1
ATOM 4837 N N . ILE C 1 95 ? 54.351 -8.944 80.060 1.00 14.62 134 ILE C N 1
ATOM 4838 C CA . ILE C 1 95 ? 55.020 -9.389 81.281 1.00 13.88 134 ILE C CA 1
ATOM 4839 C C . ILE C 1 95 ? 54.336 -8.763 82.480 1.00 12.83 134 ILE C C 1
ATOM 4840 O O . ILE C 1 95 ? 53.810 -7.653 82.402 1.00 14.32 134 ILE C O 1
ATOM 4845 N N . PRO C 1 96 ? 54.369 -9.436 83.606 1.00 11.07 135 PRO C N 1
ATOM 4846 C CA . PRO C 1 96 ? 53.533 -9.014 84.741 1.00 9.88 135 PRO C CA 1
ATOM 4847 C C . PRO C 1 96 ? 54.017 -7.769 85.361 1.00 8.13 135 PRO C C 1
ATOM 4848 O O . PRO C 1 96 ? 55.206 -7.475 85.261 1.00 9.91 135 PRO C O 1
ATOM 4852 N N . LEU C 1 97 ? 53.138 -7.060 86.037 1.00 5.62 136 LEU C N 1
ATOM 4853 C CA . LEU C 1 97 ? 53.482 -5.768 86.535 1.00 3.81 136 LEU C CA 1
ATOM 4854 C C . LEU C 1 97 ? 54.556 -5.834 87.536 1.00 3.46 136 LEU C C 1
ATOM 4855 O O . LEU C 1 97 ? 55.336 -4.904 87.630 1.00 3.72 136 LEU C O 1
ATOM 4860 N N . ASP C 1 98 ? 54.584 -6.913 88.312 1.00 3.45 137 ASP C N 1
ATOM 4861 C CA . ASP C 1 98 ? 55.533 -7.028 89.431 1.00 3.65 137 ASP C CA 1
ATOM 4862 C C . ASP C 1 98 ? 56.930 -7.324 88.972 1.00 3.00 137 ASP C C 1
ATOM 4863 O O . ASP C 1 98 ? 57.843 -7.255 89.759 1.00 3.28 137 ASP C O 1
ATOM 4868 N N . THR C 1 99 ? 57.094 -7.618 87.688 1.00 2.67 138 THR C N 1
ATOM 4869 C CA . THR C 1 99 ? 58.409 -7.845 87.097 1.00 2.05 138 THR C CA 1
ATOM 4870 C C . THR C 1 99 ? 59.011 -6.655 86.333 1.00 2.00 138 THR C C 1
ATOM 4871 O O . THR C 1 99 ? 60.021 -6.827 85.701 1.00 2.09 138 THR C O 1
ATOM 4875 N N . TRP C 1 100 ? 58.447 -5.463 86.393 1.00 2.00 139 TRP C N 1
ATOM 4876 C CA . TRP C 1 100 ? 59.112 -4.334 85.783 1.00 2.00 139 TRP C CA 1
ATOM 4877 C C . TRP C 1 100 ? 58.876 -3.085 86.506 1.00 2.03 139 TRP C C 1
ATOM 4878 O O . TRP C 1 100 ? 57.981 -3.028 87.327 1.00 3.39 139 TRP C O 1
ATOM 4889 N N . GLN C 1 101 ? 59.677 -2.073 86.241 1.00 2.65 140 GLN C N 1
ATOM 4890 C CA . GLN C 1 101 ? 59.426 -0.767 86.850 1.00 3.72 140 GLN C CA 1
ATOM 4891 C C . GLN C 1 101 ? 60.232 0.299 86.195 1.00 3.68 140 GLN C C 1
ATOM 4892 O O . GLN C 1 101 ? 61.069 -0.004 85.386 1.00 4.16 140 GLN C O 1
ATOM 4898 N N . ILE C 1 102 ? 59.953 1.550 86.550 1.00 4.48 141 ILE C N 1
ATOM 4899 C CA . ILE C 1 102 ? 60.655 2.730 86.046 1.00 4.85 141 ILE C CA 1
ATOM 4900 C C . ILE C 1 102 ? 61.213 3.580 87.164 1.00 5.94 141 ILE C C 1
ATOM 4901 O O . ILE C 1 102 ? 60.455 4.119 87.944 1.00 5.14 141 ILE C O 1
ATOM 4906 N N . GLU C 1 103 ? 62.531 3.740 87.211 1.00 8.20 142 GLU C N 1
ATOM 4907 C CA . GLU C 1 103 ? 63.175 4.599 88.214 1.00 9.81 142 GLU C CA 1
ATOM 4908 C C . GLU C 1 103 ? 63.854 5.757 87.481 1.00 11.23 142 GLU C C 1
ATOM 4909 O O . GLU C 1 103 ? 64.826 5.544 86.726 1.00 11.29 142 GLU C O 1
ATOM 4911 N N . GLU C 1 104 ? 63.339 6.977 87.713 1.00 12.64 143 GLU C N 1
ATOM 4912 C CA . GLU C 1 104 ? 63.848 8.188 87.055 1.00 13.30 143 GLU C CA 1
ATOM 4913 C C . GLU C 1 104 ? 63.490 7.997 85.581 1.00 13.76 143 GLU C C 1
ATOM 4914 O O . GLU C 1 104 ? 62.294 7.929 85.243 1.00 13.88 143 GLU C O 1
ATOM 4916 N N . ASN C 1 105 ? 64.512 7.845 84.731 1.00 13.77 144 ASN C N 1
ATOM 4917 C CA . ASN C 1 105 ? 64.310 7.483 83.323 1.00 13.64 144 ASN C CA 1
ATOM 4918 C C . ASN C 1 105 ? 64.739 6.084 82.963 1.00 13.52 144 ASN C C 1
ATOM 4919 O O . ASN C 1 105 ? 65.036 5.827 81.818 1.00 14.05 144 ASN C O 1
ATOM 4924 N N . THR C 1 106 ? 64.778 5.168 83.910 1.00 12.97 145 THR C N 1
ATOM 4925 C CA . THR C 1 106 ? 65.339 3.878 83.604 1.00 12.56 145 THR C CA 1
ATOM 4926 C C . THR C 1 106 ? 64.274 2.832 83.799 1.00 11.71 145 THR C C 1
ATOM 4927 O O . THR C 1 106 ? 63.583 2.837 84.806 1.00 12.48 145 THR C O 1
ATOM 4931 N N . VAL C 1 107 ? 64.148 1.936 82.838 1.00 10.23 146 VAL C N 1
ATOM 4932 C CA . VAL C 1 107 ? 63.219 0.856 82.950 1.00 9.24 146 VAL C CA 1
ATOM 4933 C C . VAL C 1 107 ? 64.027 -0.301 83.433 1.00 9.08 146 VAL C C 1
ATOM 4934 O O . VAL C 1 107 ? 65.096 -0.556 82.894 1.00 9.76 146 VAL C O 1
ATOM 4938 N N . ARG C 1 108 ? 63.546 -0.996 84.449 1.00 8.55 147 ARG C N 1
ATOM 4939 C CA . ARG C 1 108 ? 64.235 -2.166 84.945 1.00 8.67 147 ARG C CA 1
ATOM 4940 C C . ARG C 1 108 ? 63.281 -3.321 84.826 1.00 8.31 147 ARG C C 1
ATOM 4941 O O . ARG C 1 108 ? 62.137 -3.189 85.160 1.00 8.76 147 ARG C O 1
ATOM 4949 N N . VAL C 1 109 ? 63.743 -4.436 84.300 1.00 8.29 148 VAL C N 1
ATOM 4950 C CA . VAL C 1 109 ? 62.953 -5.614 84.220 1.00 8.45 148 VAL C CA 1
ATOM 4951 C C . VAL C 1 109 ? 63.701 -6.627 85.005 1.00 10.78 148 VAL C C 1
ATOM 4952 O O . VAL C 1 109 ? 64.878 -6.872 84.746 1.00 10.44 148 VAL C O 1
ATOM 4956 N N . ASN C 1 110 ? 63.023 -7.198 85.990 1.00 13.67 149 ASN C N 1
ATOM 4957 C CA . ASN C 1 110 ? 63.647 -8.167 86.887 1.00 15.89 149 ASN C CA 1
ATOM 4958 C C . ASN C 1 110 ? 64.849 -7.684 87.645 1.00 16.23 149 ASN C C 1
ATOM 4959 O O . ASN C 1 110 ? 65.736 -8.476 87.962 1.00 16.49 149 ASN C O 1
ATOM 4964 N N . GLY C 1 111 ? 64.825 -6.389 87.972 1.00 16.92 150 GLY C N 1
ATOM 4965 C CA . GLY C 1 111 ? 65.867 -5.754 88.774 1.00 17.62 150 GLY C CA 1
ATOM 4966 C C . GLY C 1 111 ? 67.045 -5.250 87.959 1.00 17.92 150 GLY C C 1
ATOM 4967 O O . GLY C 1 111 ? 67.873 -4.491 88.461 1.00 17.53 150 GLY C O 1
ATOM 4968 N N . LYS C 1 112 ? 67.113 -5.670 86.697 1.00 18.46 151 LYS C N 1
ATOM 4969 C CA . LYS C 1 112 ? 68.222 -5.310 85.821 1.00 18.79 151 LYS C CA 1
ATOM 4970 C C . LYS C 1 112 ? 67.689 -4.220 84.893 1.00 18.78 151 LYS C C 1
ATOM 4971 O O . LYS C 1 112 ? 66.645 -4.399 84.298 1.00 19.34 151 LYS C O 1
ATOM 4973 N N . ALA C 1 113 ? 68.385 -3.077 84.827 1.00 18.88 152 ALA C N 1
ATOM 4974 C CA . ALA C 1 113 ? 68.109 -2.024 83.840 1.00 18.28 152 ALA C CA 1
ATOM 4975 C C . ALA C 1 113 ? 68.219 -2.612 82.473 1.00 18.26 152 ALA C C 1
ATOM 4976 O O . ALA C 1 113 ? 68.976 -3.535 82.213 1.00 17.94 152 ALA C O 1
ATOM 4978 N N . VAL C 1 114 ? 67.465 -2.021 81.582 1.00 18.76 153 VAL C N 1
ATOM 4979 C CA . VAL C 1 114 ? 67.284 -2.568 80.274 1.00 18.46 153 VAL C CA 1
ATOM 4980 C C . VAL C 1 114 ? 67.285 -1.390 79.293 1.00 17.55 153 VAL C C 1
ATOM 4981 O O . VAL C 1 114 ? 67.132 -0.244 79.676 1.00 16.82 153 VAL C O 1
ATOM 4985 N N . ASP C 1 115 ? 67.510 -1.679 78.037 1.00 17.69 154 ASP C N 1
ATOM 4986 C CA . ASP C 1 115 ? 67.391 -0.679 76.968 1.00 18.26 154 ASP C CA 1
ATOM 4987 C C . ASP C 1 115 ? 65.910 -0.318 76.763 1.00 18.27 154 ASP C C 1
ATOM 4988 O O . ASP C 1 115 ? 65.047 -1.199 76.647 1.00 18.86 154 ASP C O 1
ATOM 4993 N N . PRO C 1 116 ? 65.589 0.972 76.707 1.00 17.91 155 PRO C N 1
ATOM 4994 C CA . PRO C 1 116 ? 64.209 1.363 76.509 1.00 18.24 155 PRO C CA 1
ATOM 4995 C C . PRO C 1 116 ? 63.572 0.628 75.356 1.00 19.24 155 PRO C C 1
ATOM 4996 O O . PRO C 1 116 ? 62.367 0.378 75.321 1.00 19.75 155 PRO C O 1
ATOM 5008 N N . GLU C 1 118 ? 63.784 -2.302 74.427 1.00 18.48 157 GLU C N 1
ATOM 5009 C CA . GLU C 1 118 ? 63.569 -3.715 74.529 1.00 18.56 157 GLU C CA 1
ATOM 5010 C C . GLU C 1 118 ? 62.197 -3.867 75.116 1.00 17.30 157 GLU C C 1
ATOM 5011 O O . GLU C 1 118 ? 61.782 -4.978 75.464 1.00 18.58 157 GLU C O 1
ATOM 5017 N N . VAL C 1 119 ? 61.465 -2.766 75.211 1.00 14.95 158 VAL C N 1
ATOM 5018 C CA . VAL C 1 119 ? 60.253 -2.750 75.998 1.00 12.75 158 VAL C CA 1
ATOM 5019 C C . VAL C 1 119 ? 59.233 -1.837 75.372 1.00 11.16 158 VAL C C 1
ATOM 5020 O O . VAL C 1 119 ? 59.604 -0.872 74.742 1.00 10.77 158 VAL C O 1
ATOM 5024 N N . CYS C 1 120 ? 57.950 -2.123 75.551 1.00 10.07 159 CYS C N 1
ATOM 5025 C CA . CYS C 1 120 ? 56.891 -1.165 75.149 1.00 9.22 159 CYS C CA 1
ATOM 5026 C C . CYS C 1 120 ? 55.844 -0.989 76.191 1.00 8.33 159 CYS C C 1
ATOM 5027 O O . CYS C 1 120 ? 55.190 -1.941 76.552 1.00 7.93 159 CYS C O 1
ATOM 5030 N N . ILE C 1 121 ? 55.683 0.232 76.670 1.00 7.71 160 ILE C N 1
ATOM 5031 C CA . ILE C 1 121 ? 54.867 0.467 77.832 1.00 7.86 160 ILE C CA 1
ATOM 5032 C C . ILE C 1 121 ? 53.660 1.240 77.444 1.00 8.21 160 ILE C C 1
ATOM 5033 O O . ILE C 1 121 ? 53.810 2.251 76.800 1.00 10.01 160 ILE C O 1
ATOM 5038 N N . PHE C 1 122 ? 52.491 0.794 77.894 1.00 7.86 161 PHE C N 1
ATOM 5039 C CA . PHE C 1 122 ? 51.216 1.364 77.546 1.00 7.35 161 PHE C CA 1
ATOM 5040 C C . PHE C 1 122 ? 50.637 2.123 78.720 1.00 8.25 161 PHE C C 1
ATOM 5041 O O . PHE C 1 122 ? 50.639 1.631 79.815 1.00 7.82 161 PHE C O 1
ATOM 5049 N N . VAL C 1 123 ? 50.075 3.293 78.467 1.00 10.12 162 VAL C N 1
ATOM 5050 C CA . VAL C 1 123 ? 49.426 4.102 79.512 1.00 10.79 162 VAL C CA 1
ATOM 5051 C C . VAL C 1 123 ? 47.919 4.080 79.318 1.00 12.15 162 VAL C C 1
ATOM 5052 O O . VAL C 1 123 ? 47.432 4.297 78.233 1.00 13.20 162 VAL C O 1
ATOM 5056 N N . GLY C 1 124 ? 47.170 3.835 80.375 1.00 13.03 163 GLY C N 1
ATOM 5057 C CA . GLY C 1 124 ? 45.759 3.560 80.215 1.00 12.96 163 GLY C CA 1
ATOM 5058 C C . GLY C 1 124 ? 44.942 4.795 80.033 1.00 13.17 163 GLY C C 1
ATOM 5059 O O . GLY C 1 124 ? 45.422 5.744 79.500 1.00 12.69 163 GLY C O 1
ATOM 5060 N N . ILE C 1 125 ? 43.707 4.759 80.521 1.00 14.40 164 ILE C N 1
ATOM 5061 C CA . ILE C 1 125 ? 42.801 5.897 80.467 1.00 14.97 164 ILE C CA 1
ATOM 5062 C C . ILE C 1 125 ? 42.662 6.614 81.809 1.00 15.83 164 ILE C C 1
ATOM 5063 O O . ILE C 1 125 ? 42.102 7.717 81.872 1.00 17.04 164 ILE C O 1
ATOM 5068 N N . HIS C 1 126 ? 43.203 6.008 82.860 1.00 16.46 165 HIS C N 1
ATOM 5069 C CA . HIS C 1 126 ? 43.254 6.624 84.188 1.00 17.12 165 HIS C CA 1
ATOM 5070 C C . HIS C 1 126 ? 44.302 5.890 84.985 1.00 17.31 165 HIS C C 1
ATOM 5071 O O . HIS C 1 126 ? 45.134 5.239 84.416 1.00 18.69 165 HIS C O 1
ATOM 5078 N N . GLY C 1 127 ? 44.254 5.933 86.294 1.00 17.66 166 GLY C N 1
ATOM 5079 C CA . GLY C 1 127 ? 45.340 5.392 87.071 1.00 18.04 166 GLY C CA 1
ATOM 5080 C C . GLY C 1 127 ? 45.079 3.999 87.538 1.00 18.53 166 GLY C C 1
ATOM 5081 O O . GLY C 1 127 ? 45.812 3.466 88.363 1.00 19.17 166 GLY C O 1
ATOM 5082 N N . GLY C 1 128 ? 43.993 3.417 87.071 1.00 18.82 167 GLY C N 1
ATOM 5083 C CA . GLY C 1 128 ? 43.658 2.064 87.471 1.00 18.89 167 GLY C CA 1
ATOM 5084 C C . GLY C 1 128 ? 42.608 2.024 88.550 1.00 19.14 167 GLY C C 1
ATOM 5085 O O . GLY C 1 128 ? 42.628 2.813 89.512 1.00 19.50 167 GLY C O 1
ATOM 5086 N N . LEU C 1 129 ? 41.694 1.088 88.390 1.00 19.03 168 LEU C N 1
ATOM 5087 C CA . LEU C 1 129 ? 40.636 0.897 89.344 1.00 19.78 168 LEU C CA 1
ATOM 5088 C C . LEU C 1 129 ? 41.145 0.544 90.738 1.00 19.36 168 LEU C C 1
ATOM 5089 O O . LEU C 1 129 ? 40.482 0.802 91.733 1.00 20.00 168 LEU C O 1
ATOM 5094 N N . LEU C 1 130 ? 42.298 -0.090 90.807 1.00 18.44 169 LEU C N 1
ATOM 5095 C CA . LEU C 1 130 ? 42.887 -0.343 92.094 1.00 17.96 169 LEU C CA 1
ATOM 5096 C C . LEU C 1 130 ? 43.263 0.924 92.774 1.00 17.73 169 LEU C C 1
ATOM 5097 O O . LEU C 1 130 ? 43.321 0.956 93.958 1.00 18.20 169 LEU C O 1
ATOM 5102 N N . THR C 1 131 ? 43.552 1.987 92.067 1.00 17.90 170 THR C N 1
ATOM 5103 C CA . THR C 1 131 ? 43.673 3.243 92.790 1.00 17.71 170 THR C CA 1
ATOM 5104 C C . THR C 1 131 ? 42.248 3.784 93.008 1.00 17.58 170 THR C C 1
ATOM 5105 O O . THR C 1 131 ? 41.802 3.994 94.110 1.00 17.37 170 THR C O 1
ATOM 5109 N N . HIS C 1 132 ? 41.507 3.988 91.940 1.00 17.70 171 HIS C N 1
ATOM 5110 C CA . HIS C 1 132 ? 40.324 4.818 92.064 1.00 17.34 171 HIS C CA 1
ATOM 5111 C C . HIS C 1 132 ? 39.181 4.164 92.752 1.00 17.69 171 HIS C C 1
ATOM 5112 O O . HIS C 1 132 ? 38.456 4.822 93.477 1.00 19.73 171 HIS C O 1
ATOM 5119 N N . ALA C 1 133 ? 38.958 2.891 92.495 1.00 17.23 172 ALA C N 1
ATOM 5120 C CA . ALA C 1 133 ? 37.696 2.293 92.886 1.00 17.07 172 ALA C CA 1
ATOM 5121 C C . ALA C 1 133 ? 37.913 1.394 94.078 1.00 17.71 172 ALA C C 1
ATOM 5122 O O . ALA C 1 133 ? 37.077 0.529 94.378 1.00 19.08 172 ALA C O 1
ATOM 5124 N N . SER C 1 134 ? 39.023 1.575 94.776 1.00 17.08 173 SER C N 1
ATOM 5125 C CA . SER C 1 134 ? 39.323 0.640 95.830 1.00 16.52 173 SER C CA 1
ATOM 5126 C C . SER C 1 134 ? 38.252 0.688 96.899 1.00 16.52 173 SER C C 1
ATOM 5127 O O . SER C 1 134 ? 37.752 -0.316 97.317 1.00 15.85 173 SER C O 1
ATOM 5130 N N . GLU C 1 135 ? 37.887 1.879 97.321 1.00 17.59 174 GLU C N 1
ATOM 5131 C CA . GLU C 1 135 ? 36.845 2.053 98.322 1.00 17.98 174 GLU C CA 1
ATOM 5132 C C . GLU C 1 135 ? 35.507 1.475 97.863 1.00 18.00 174 GLU C C 1
ATOM 5133 O O . GLU C 1 135 ? 34.771 0.912 98.637 1.00 18.40 174 GLU C O 1
ATOM 5139 N N . THR C 1 136 ? 35.166 1.601 96.591 1.00 18.19 175 THR C N 1
ATOM 5140 C CA . THR C 1 136 ? 33.833 1.157 96.194 1.00 18.01 175 THR C CA 1
ATOM 5141 C C . THR C 1 136 ? 33.829 -0.341 96.093 1.00 17.62 175 THR C C 1
ATOM 5142 O O . THR C 1 136 ? 32.835 -0.963 96.381 1.00 18.58 175 THR C O 1
ATOM 5146 N N . PHE C 1 137 ? 34.943 -0.937 95.737 1.00 17.42 176 PHE C N 1
ATOM 5147 C CA . PHE C 1 137 ? 35.060 -2.409 95.810 1.00 17.12 176 PHE C CA 1
ATOM 5148 C C . PHE C 1 137 ? 35.011 -2.943 97.227 1.00 16.78 176 PHE C C 1
ATOM 5149 O O . PHE C 1 137 ? 34.518 -4.037 97.435 1.00 17.65 176 PHE C O 1
ATOM 5157 N N . THR C 1 138 ? 35.556 -2.225 98.187 1.00 15.76 177 THR C N 1
ATOM 5158 C CA . THR C 1 138 ? 35.479 -2.693 99.529 1.00 15.98 177 THR C CA 1
ATOM 5159 C C . THR C 1 138 ? 34.038 -2.671 99.946 1.00 17.51 177 THR C C 1
ATOM 5160 O O . THR C 1 138 ? 33.472 -3.669 100.413 1.00 18.09 177 THR C O 1
ATOM 5164 N N . ASP C 1 139 ? 33.428 -1.527 99.748 1.00 18.77 178 ASP C N 1
ATOM 5165 C CA . ASP C 1 139 ? 32.028 -1.391 100.021 1.00 20.81 178 ASP C CA 1
ATOM 5166 C C . ASP C 1 139 ? 31.214 -2.469 99.319 1.00 19.84 178 ASP C C 1
ATOM 5167 O O . ASP C 1 139 ? 30.292 -2.995 99.883 1.00 19.02 178 ASP C O 1
ATOM 5172 N N . ALA C 1 140 ? 31.542 -2.778 98.081 1.00 20.39 179 ALA C N 1
ATOM 5173 C CA . ALA C 1 140 ? 30.747 -3.738 97.317 1.00 21.31 179 ALA C CA 1
ATOM 5174 C C . ALA C 1 140 ? 30.848 -5.110 97.924 1.00 22.57 179 ALA C C 1
ATOM 5175 O O . ALA C 1 140 ? 29.854 -5.847 97.990 1.00 22.82 179 ALA C O 1
ATOM 5177 N N . ARG C 1 141 ? 32.047 -5.472 98.359 1.00 23.20 180 ARG C N 1
ATOM 5178 C CA . ARG C 1 141 ? 32.235 -6.780 98.874 1.00 23.53 180 ARG C CA 1
ATOM 5179 C C . ARG C 1 141 ? 31.685 -6.791 100.256 1.00 23.25 180 ARG C C 1
ATOM 5180 O O . ARG C 1 141 ? 31.116 -7.782 100.678 1.00 23.71 180 ARG C O 1
ATOM 5188 N N . ASN C 1 142 ? 31.863 -5.699 100.985 1.00 23.12 181 ASN C N 1
ATOM 5189 C CA . ASN C 1 142 ? 31.475 -5.705 102.405 1.00 23.41 181 ASN C CA 1
ATOM 5190 C C . ASN C 1 142 ? 30.012 -5.841 102.610 1.00 22.65 181 ASN C C 1
ATOM 5191 O O . ASN C 1 142 ? 29.572 -6.402 103.566 1.00 22.29 181 ASN C O 1
ATOM 5196 N N . LEU C 1 143 ? 29.275 -5.290 101.674 1.00 22.97 182 LEU C N 1
ATOM 5197 C CA . LEU C 1 143 ? 27.823 -5.324 101.654 1.00 22.78 182 LEU C CA 1
ATOM 5198 C C . LEU C 1 143 ? 27.262 -6.712 101.577 1.00 22.56 182 LEU C C 1
ATOM 5199 O O . LEU C 1 143 ? 26.251 -7.012 102.198 1.00 22.47 182 LEU C O 1
ATOM 5204 N N . VAL C 1 144 ? 27.900 -7.562 100.797 1.00 22.56 183 VAL C N 1
ATOM 5205 C CA . VAL C 1 144 ? 27.433 -8.935 100.688 1.00 22.70 183 VAL C CA 1
ATOM 5206 C C . VAL C 1 144 ? 27.636 -9.681 102.013 1.00 22.65 183 VAL C C 1
ATOM 5207 O O . VAL C 1 144 ? 26.751 -10.407 102.475 1.00 23.64 183 VAL C O 1
ATOM 5211 N N . ARG C 1 145 ? 28.774 -9.454 102.649 1.00 22.22 184 ARG C N 1
ATOM 5212 C CA . ARG C 1 145 ? 29.103 -10.130 103.937 1.00 21.46 184 ARG C CA 1
ATOM 5213 C C . ARG C 1 145 ? 28.221 -9.708 105.118 1.00 19.76 184 ARG C C 1
ATOM 5214 O O . ARG C 1 145 ? 27.885 -10.514 105.963 1.00 18.39 184 ARG C O 1
ATOM 5222 N N . ALA C 1 146 ? 27.896 -8.426 105.158 1.00 18.74 185 ALA C N 1
ATOM 5223 C CA . ALA C 1 146 ? 26.992 -7.891 106.122 1.00 18.17 185 ALA C CA 1
ATOM 5224 C C . ALA C 1 146 ? 25.663 -8.624 106.021 1.00 18.31 185 ALA C C 1
ATOM 5225 O O . ALA C 1 146 ? 25.099 -9.029 107.030 1.00 17.80 185 ALA C O 1
ATOM 5227 N N . ALA C 1 147 ? 25.177 -8.804 104.797 1.00 18.79 186 ALA C N 1
ATOM 5228 C CA . ALA C 1 147 ? 23.882 -9.427 104.545 1.00 19.17 186 ALA C CA 1
ATOM 5229 C C . ALA C 1 147 ? 23.875 -10.890 104.915 1.00 19.88 186 ALA C C 1
ATOM 5230 O O . ALA C 1 147 ? 22.818 -11.452 105.236 1.00 19.64 186 ALA C O 1
ATOM 5232 N N . ALA C 1 148 ? 25.050 -11.524 104.801 1.00 20.14 187 ALA C N 1
ATOM 5233 C CA . ALA C 1 148 ? 25.234 -12.892 105.288 1.00 20.10 187 ALA C CA 1
ATOM 5234 C C . ALA C 1 148 ? 25.172 -12.953 106.830 1.00 20.32 187 ALA C C 1
ATOM 5235 O O . ALA C 1 148 ? 24.456 -13.771 107.373 1.00 20.59 187 ALA C O 1
ATOM 5237 N N . ARG C 1 149 ? 25.928 -12.098 107.522 1.00 20.56 188 ARG C N 1
ATOM 5238 C CA . ARG C 1 149 ? 25.836 -11.975 108.981 1.00 20.87 188 ARG C CA 1
ATOM 5239 C C . ARG C 1 149 ? 24.436 -11.631 109.365 1.00 20.04 188 ARG C C 1
ATOM 5240 O O . ARG C 1 149 ? 23.804 -12.288 110.205 1.00 20.65 188 ARG C O 1
ATOM 5248 N N . VAL C 1 150 ? 23.966 -10.560 108.746 1.00 18.46 189 VAL C N 1
ATOM 5249 C CA . VAL C 1 150 ? 22.794 -9.902 109.213 1.00 17.24 189 VAL C CA 1
ATOM 5250 C C . VAL C 1 150 ? 21.581 -10.718 109.009 1.00 17.22 189 VAL C C 1
ATOM 5251 O O . VAL C 1 150 ? 20.667 -10.618 109.768 1.00 16.97 189 VAL C O 1
ATOM 5255 N N . ALA C 1 151 ? 21.524 -11.518 107.973 1.00 18.45 190 ALA C N 1
ATOM 5256 C CA . ALA C 1 151 ? 20.202 -12.058 107.592 1.00 19.50 190 ALA C CA 1
ATOM 5257 C C . ALA C 1 151 ? 19.618 -12.881 108.747 1.00 19.99 190 ALA C C 1
ATOM 5258 O O . ALA C 1 151 ? 18.426 -12.783 109.076 1.00 19.48 190 ALA C O 1
ATOM 5260 N N . GLN C 1 152 ? 20.482 -13.692 109.350 1.00 20.61 191 GLN C N 1
ATOM 5261 C CA . GLN C 1 152 ? 20.069 -14.550 110.439 1.00 21.01 191 GLN C CA 1
ATOM 5262 C C . GLN C 1 152 ? 20.242 -13.948 111.805 1.00 20.90 191 GLN C C 1
ATOM 5263 O O . GLN C 1 152 ? 19.446 -14.298 112.680 1.00 21.89 191 GLN C O 1
ATOM 5269 N N . ASN C 1 153 ? 21.254 -13.072 111.975 1.00 20.26 192 ASN C N 1
ATOM 5270 C CA . ASN C 1 153 ? 21.540 -12.327 113.236 1.00 19.52 192 ASN C CA 1
ATOM 5271 C C . ASN C 1 153 ? 21.545 -10.828 113.077 1.00 18.29 192 ASN C C 1
ATOM 5272 O O . ASN C 1 153 ? 22.590 -10.209 113.065 1.00 18.10 192 ASN C O 1
ATOM 5277 N N . PRO C 1 154 ? 20.375 -10.249 112.941 1.00 17.50 193 PRO C N 1
ATOM 5278 C CA . PRO C 1 154 ? 20.184 -8.862 112.615 1.00 17.43 193 PRO C CA 1
ATOM 5279 C C . PRO C 1 154 ? 20.702 -7.902 113.624 1.00 16.91 193 PRO C C 1
ATOM 5280 O O . PRO C 1 154 ? 21.050 -6.819 113.280 1.00 16.94 193 PRO C O 1
ATOM 5284 N N . ALA C 1 155 ? 20.720 -8.292 114.882 1.00 17.18 194 ALA C N 1
ATOM 5285 C CA . ALA C 1 155 ? 21.155 -7.412 115.957 1.00 16.83 194 ALA C CA 1
ATOM 5286 C C . ALA C 1 155 ? 22.650 -7.594 116.221 1.00 16.61 194 ALA C C 1
ATOM 5287 O O . ALA C 1 155 ? 23.101 -8.658 116.631 1.00 15.61 194 ALA C O 1
ATOM 5289 N N . ALA C 1 156 ? 23.415 -6.543 115.963 1.00 17.26 195 ALA C N 1
ATOM 5290 C CA . ALA C 1 156 ? 24.888 -6.597 116.091 1.00 17.67 195 ALA C CA 1
ATOM 5291 C C . ALA C 1 156 ? 25.305 -6.723 117.531 1.00 17.91 195 ALA C C 1
ATOM 5292 O O . ALA C 1 156 ? 26.342 -7.297 117.802 1.00 18.50 195 ALA C O 1
ATOM 5294 N N . LEU C 1 157 ? 24.526 -6.171 118.454 1.00 17.60 196 LEU C N 1
ATOM 5295 C CA . LEU C 1 157 ? 24.962 -6.133 119.834 1.00 17.28 196 LEU C CA 1
ATOM 5296 C C . LEU C 1 157 ? 23.966 -6.705 120.796 1.00 15.89 196 LEU C C 1
ATOM 5297 O O . LEU C 1 157 ? 22.863 -6.255 120.836 1.00 16.29 196 LEU C O 1
ATOM 5302 N N . ILE C 1 158 ? 24.403 -7.645 121.605 1.00 15.15 197 ILE C N 1
ATOM 5303 C CA . ILE C 1 158 ? 23.615 -8.178 122.694 1.00 15.16 197 ILE C CA 1
ATOM 5304 C C . ILE C 1 158 ? 24.029 -7.592 124.046 1.00 15.64 197 ILE C C 1
ATOM 5305 O O . ILE C 1 158 ? 25.220 -7.544 124.376 1.00 15.46 197 ILE C O 1
ATOM 5310 N N . GLU C 1 159 ? 23.041 -7.146 124.817 1.00 15.79 198 GLU C N 1
ATOM 5311 C CA . GLU C 1 159 ? 23.280 -6.597 126.127 1.00 15.73 198 GLU C CA 1
ATOM 5312 C C . GLU C 1 159 ? 22.741 -7.581 127.108 1.00 16.18 198 GLU C C 1
ATOM 5313 O O . GLU C 1 159 ? 21.640 -8.056 126.940 1.00 16.78 198 GLU C O 1
ATOM 5319 N N . LEU C 1 160 ? 23.512 -7.870 128.140 1.00 16.91 199 LEU C N 1
ATOM 5320 C CA . LEU C 1 160 ? 23.055 -8.654 129.273 1.00 17.29 199 LEU C CA 1
ATOM 5321 C C . LEU C 1 160 ? 22.814 -7.722 130.416 1.00 17.49 199 LEU C C 1
ATOM 5322 O O . LEU C 1 160 ? 23.745 -7.169 130.968 1.00 17.86 199 LEU C O 1
ATOM 5327 N N . ARG C 1 161 ? 21.583 -7.563 130.818 1.00 18.09 200 ARG C N 1
ATOM 5328 C CA . ARG C 1 161 ? 21.266 -6.499 131.692 1.00 18.89 200 ARG C CA 1
ATOM 5329 C C . ARG C 1 161 ? 20.740 -7.049 132.963 1.00 19.92 200 ARG C C 1
ATOM 5330 O O . ARG C 1 161 ? 19.787 -7.820 132.933 1.00 20.19 200 ARG C O 1
ATOM 5338 N N . GLN C 1 162 ? 21.302 -6.616 134.088 1.00 20.89 201 GLN C N 1
ATOM 5339 C CA . GLN C 1 162 ? 20.748 -7.008 135.364 1.00 21.53 201 GLN C CA 1
ATOM 5340 C C . GLN C 1 162 ? 19.678 -6.053 135.784 1.00 21.26 201 GLN C C 1
ATOM 5341 O O . GLN C 1 162 ? 19.839 -4.848 135.678 1.00 21.19 201 GLN C O 1
ATOM 5347 N N . THR C 1 163 ? 18.591 -6.629 136.273 1.00 21.22 202 THR C N 1
ATOM 5348 C CA . THR C 1 163 ? 17.423 -5.888 136.691 1.00 21.56 202 THR C CA 1
ATOM 5349 C C . THR C 1 163 ? 17.221 -6.002 138.180 1.00 21.73 202 THR C C 1
ATOM 5350 O O . THR C 1 163 ? 16.253 -5.510 138.706 1.00 21.49 202 THR C O 1
ATOM 5354 N N . ASN C 1 164 ? 18.168 -6.638 138.846 1.00 22.61 203 ASN C N 1
ATOM 5355 C CA . ASN C 1 164 ? 18.041 -7.080 140.226 1.00 23.14 203 ASN C CA 1
ATOM 5356 C C . ASN C 1 164 ? 19.246 -6.709 141.010 1.00 23.14 203 ASN C C 1
ATOM 5357 O O . ASN C 1 164 ? 20.360 -6.764 140.476 1.00 23.56 203 ASN C O 1
ATOM 5362 N N . ASN C 1 165 ? 19.072 -6.484 142.308 1.00 22.96 204 ASN C N 1
ATOM 5363 C CA . ASN C 1 165 ? 20.238 -6.284 143.187 1.00 22.42 204 ASN C CA 1
ATOM 5364 C C . ASN C 1 165 ? 20.985 -7.612 143.503 1.00 21.87 204 ASN C C 1
ATOM 5365 O O . ASN C 1 165 ? 21.998 -7.567 144.178 1.00 21.05 204 ASN C O 1
ATOM 5367 N N . ALA C 1 166 ? 20.512 -8.749 142.941 1.00 21.57 205 ALA C N 1
ATOM 5368 C CA . ALA C 1 166 ? 21.091 -10.107 143.135 1.00 21.65 205 ALA C CA 1
ATOM 5369 C C . ALA C 1 166 ? 22.619 -10.125 143.233 1.00 21.84 205 ALA C C 1
ATOM 5370 O O . ALA C 1 166 ? 23.304 -9.498 142.449 1.00 22.95 205 ALA C O 1
ATOM 5372 N N . GLN C 1 167 ? 23.170 -10.832 144.205 1.00 21.59 206 GLN C N 1
ATOM 5373 C CA . GLN C 1 167 ? 24.616 -10.864 144.349 1.00 21.06 206 GLN C CA 1
ATOM 5374 C C . GLN C 1 167 ? 25.076 -11.794 143.256 1.00 20.43 206 GLN C C 1
ATOM 5375 O O . GLN C 1 167 ? 24.544 -12.896 143.103 1.00 20.87 206 GLN C O 1
ATOM 5377 N N . LEU C 1 168 ? 26.005 -11.327 142.436 1.00 19.52 207 LEU C N 1
ATOM 5378 C CA . LEU C 1 168 ? 26.634 -12.193 141.456 1.00 18.15 207 LEU C CA 1
ATOM 5379 C C . LEU C 1 168 ? 28.118 -11.916 141.437 1.00 17.12 207 LEU C C 1
ATOM 5380 O O . LEU C 1 168 ? 28.567 -10.755 141.284 1.00 15.80 207 LEU C O 1
ATOM 5385 N N . SER C 1 169 ? 28.874 -12.999 141.592 1.00 16.18 208 SER C N 1
ATOM 5386 C CA . SER C 1 169 ? 30.290 -12.931 141.401 1.00 15.79 208 SER C CA 1
ATOM 5387 C C . SER C 1 169 ? 30.530 -12.573 139.962 1.00 15.19 208 SER C C 1
ATOM 5388 O O . SER C 1 169 ? 29.702 -12.782 139.099 1.00 14.63 208 SER C O 1
ATOM 5391 N N . PRO C 1 170 ? 31.678 -12.020 139.695 1.00 14.91 209 PRO C N 1
ATOM 5392 C CA . PRO C 1 170 ? 32.093 -11.881 138.325 1.00 15.00 209 PRO C CA 1
ATOM 5393 C C . PRO C 1 170 ? 32.111 -13.251 137.629 1.00 15.35 209 PRO C C 1
ATOM 5394 O O . PRO C 1 170 ? 31.776 -13.353 136.453 1.00 15.83 209 PRO C O 1
ATOM 5398 N N . ASP C 1 171 ? 32.508 -14.296 138.356 1.00 15.28 210 ASP C N 1
ATOM 5399 C CA . ASP C 1 171 ? 32.560 -15.635 137.796 1.00 14.70 210 ASP C CA 1
ATOM 5400 C C . ASP C 1 171 ? 31.168 -16.081 137.386 1.00 13.89 210 ASP C C 1
ATOM 5401 O O . ASP C 1 171 ? 30.984 -16.653 136.342 1.00 12.66 210 ASP C O 1
ATOM 5406 N N . ASP C 1 172 ? 30.192 -15.777 138.225 1.00 13.93 211 ASP C N 1
ATOM 5407 C CA . ASP C 1 172 ? 28.782 -15.969 137.899 1.00 14.25 211 ASP C CA 1
ATOM 5408 C C . ASP C 1 172 ? 28.390 -15.323 136.566 1.00 14.14 211 ASP C C 1
ATOM 5409 O O . ASP C 1 172 ? 27.718 -15.928 135.729 1.00 14.29 211 ASP C O 1
ATOM 5414 N N . VAL C 1 173 ? 28.776 -14.071 136.393 1.00 13.80 212 VAL C N 1
ATOM 5415 C CA . VAL C 1 173 ? 28.506 -13.355 135.158 1.00 13.17 212 VAL C CA 1
ATOM 5416 C C . VAL C 1 173 ? 29.263 -13.987 134.009 1.00 13.68 212 VAL C C 1
ATOM 5417 O O . VAL C 1 173 ? 28.647 -14.304 132.991 1.00 14.00 212 VAL C O 1
ATOM 5421 N N . ASP C 1 174 ? 30.577 -14.187 134.182 1.00 13.56 213 ASP C N 1
ATOM 5422 C CA . ASP C 1 174 ? 31.437 -14.802 133.158 1.00 13.65 213 ASP C CA 1
ATOM 5423 C C . ASP C 1 174 ? 30.783 -16.024 132.612 1.00 14.24 213 ASP C C 1
ATOM 5424 O O . ASP C 1 174 ? 30.803 -16.244 131.420 1.00 14.35 213 ASP C O 1
ATOM 5429 N N . ARG C 1 175 ? 30.215 -16.825 133.502 1.00 14.96 214 ARG C N 1
ATOM 5430 C CA . ARG C 1 175 ? 29.491 -18.036 133.116 1.00 15.70 214 ARG C CA 1
ATOM 5431 C C . ARG C 1 175 ? 28.334 -17.813 132.160 1.00 15.27 214 ARG C C 1
ATOM 5432 O O . ARG C 1 175 ? 28.210 -18.557 131.210 1.00 14.99 214 ARG C O 1
ATOM 5440 N N . ILE C 1 176 ? 27.456 -16.850 132.433 1.00 15.21 215 ILE C N 1
ATOM 5441 C CA . ILE C 1 176 ? 26.284 -16.698 131.581 1.00 15.70 215 ILE C CA 1
ATOM 5442 C C . ILE C 1 176 ? 26.685 -15.999 130.317 1.00 15.00 215 ILE C C 1
ATOM 5443 O O . ILE C 1 176 ? 26.050 -16.229 129.267 1.00 15.64 215 ILE C O 1
ATOM 5448 N N . ILE C 1 177 ? 27.731 -15.163 130.391 1.00 13.52 216 ILE C N 1
ATOM 5449 C CA . ILE C 1 177 ? 28.215 -14.486 129.193 1.00 12.03 216 ILE C CA 1
ATOM 5450 C C . ILE C 1 177 ? 28.701 -15.531 128.267 1.00 12.96 216 ILE C C 1
ATOM 5451 O O . ILE C 1 177 ? 28.479 -15.461 127.086 1.00 14.27 216 ILE C O 1
ATOM 5456 N N . ASN C 1 178 ? 29.383 -16.522 128.798 1.00 13.59 217 ASN C N 1
ATOM 5457 C CA . ASN C 1 178 ? 29.915 -17.582 127.956 1.00 14.05 217 ASN C CA 1
ATOM 5458 C C . ASN C 1 178 ? 28.862 -18.436 127.330 1.00 13.69 217 ASN C C 1
ATOM 5459 O O . ASN C 1 178 ? 29.006 -18.844 126.194 1.00 14.07 217 ASN C O 1
ATOM 5464 N N . GLY C 1 179 ? 27.826 -18.750 128.082 1.00 13.30 218 GLY C N 1
ATOM 5465 C CA . GLY C 1 179 ? 26.733 -19.530 127.548 1.00 13.53 218 GLY C CA 1
ATOM 5466 C C . GLY C 1 179 ? 26.041 -18.839 126.372 1.00 13.55 218 GLY C C 1
ATOM 5467 O O . GLY C 1 179 ? 25.646 -19.478 125.395 1.00 13.68 218 GLY C O 1
ATOM 5468 N N . TYR C 1 180 ? 25.872 -17.526 126.466 1.00 13.34 219 TYR C N 1
ATOM 5469 C CA . TYR C 1 180 ? 25.322 -16.765 125.341 1.00 12.70 219 TYR C CA 1
ATOM 5470 C C . TYR C 1 180 ? 26.289 -16.675 124.202 1.00 13.18 219 TYR C C 1
ATOM 5471 O O . TYR C 1 180 ? 25.907 -16.693 123.058 1.00 13.02 219 TYR C O 1
ATOM 5480 N N . VAL C 1 181 ? 27.550 -16.536 124.525 1.00 13.86 220 VAL C N 1
ATOM 5481 C CA . VAL C 1 181 ? 28.547 -16.455 123.506 1.00 14.77 220 VAL C CA 1
ATOM 5482 C C . VAL C 1 181 ? 28.497 -17.769 122.722 1.00 14.43 220 VAL C C 1
ATOM 5483 O O . VAL C 1 181 ? 28.651 -17.794 121.505 1.00 14.00 220 VAL C O 1
ATOM 5487 N N . ALA C 1 182 ? 28.276 -18.865 123.428 1.00 14.54 221 ALA C N 1
ATOM 5488 C CA . ALA C 1 182 ? 28.185 -20.167 122.761 1.00 14.91 221 ALA C CA 1
ATOM 5489 C C . ALA C 1 182 ? 26.959 -20.193 121.844 1.00 14.46 221 ALA C C 1
ATOM 5490 O O . ALA C 1 182 ? 27.014 -20.680 120.726 1.00 14.38 221 ALA C O 1
ATOM 5492 N N . ALA C 1 183 ? 25.854 -19.669 122.341 1.00 13.90 222 ALA C N 1
ATOM 5493 C CA . ALA C 1 183 ? 24.630 -19.651 121.587 1.00 13.86 222 ALA C CA 1
ATOM 5494 C C . ALA C 1 183 ? 24.829 -18.882 120.326 1.00 14.09 222 ALA C C 1
ATOM 5495 O O . ALA C 1 183 ? 24.469 -19.330 119.266 1.00 14.32 222 ALA C O 1
ATOM 5497 N N . ARG C 1 184 ? 25.402 -17.708 120.448 1.00 15.09 223 ARG C N 1
ATOM 5498 C CA . ARG C 1 184 ? 25.568 -16.818 119.305 1.00 16.01 223 ARG C CA 1
ATOM 5499 C C . ARG C 1 184 ? 26.465 -17.374 118.231 1.00 16.41 223 ARG C C 1
ATOM 5500 O O . ARG C 1 184 ? 26.298 -17.038 117.061 1.00 15.81 223 ARG C O 1
ATOM 5508 N N . ARG C 1 185 ? 27.412 -18.217 118.632 1.00 16.96 224 ARG C N 1
ATOM 5509 C CA . ARG C 1 185 ? 28.195 -18.995 117.653 1.00 17.43 224 ARG C CA 1
ATOM 5510 C C . ARG C 1 185 ? 27.376 -20.240 117.170 1.00 17.27 224 ARG C C 1
ATOM 5511 O O . ARG C 1 185 ? 27.860 -21.007 116.351 1.00 17.54 224 ARG C O 1
ATOM 5513 N N . GLY C 1 186 ? 26.152 -20.430 117.666 1.00 16.96 225 GLY C N 1
ATOM 5514 C CA . GLY C 1 186 ? 25.330 -21.567 117.266 1.00 17.04 225 GLY C CA 1
ATOM 5515 C C . GLY C 1 186 ? 25.489 -22.878 118.037 1.00 17.34 225 GLY C C 1
ATOM 5516 O O . GLY C 1 186 ? 24.836 -23.875 117.710 1.00 17.20 225 GLY C O 1
ATOM 5517 N N . ARG C 1 187 ? 26.340 -22.932 119.059 1.00 17.83 226 ARG C N 1
ATOM 5518 C CA . ARG C 1 187 ? 26.359 -24.161 119.893 1.00 17.98 226 ARG C CA 1
ATOM 5519 C C . ARG C 1 187 ? 25.012 -24.195 120.660 1.00 17.45 226 ARG C C 1
ATOM 5520 O O . ARG C 1 187 ? 24.344 -23.183 120.803 1.00 16.85 226 ARG C O 1
ATOM 5522 N N . ASN C 1 188 ? 24.581 -25.374 121.065 1.00 17.42 227 ASN C N 1
ATOM 5523 C CA . ASN C 1 188 ? 23.328 -25.513 121.793 1.00 17.28 227 ASN C CA 1
ATOM 5524 C C . ASN C 1 188 ? 22.093 -24.985 121.013 1.00 17.36 227 ASN C C 1
ATOM 5525 O O . ASN C 1 188 ? 21.051 -24.608 121.594 1.00 16.44 227 ASN C O 1
ATOM 5530 N N . SER C 1 189 ? 22.209 -24.988 119.682 1.00 17.32 228 SER C N 1
ATOM 5531 C CA . SER C 1 189 ? 21.102 -24.614 118.816 1.00 17.16 228 SER C CA 1
ATOM 5532 C C . SER C 1 189 ? 20.551 -23.203 119.099 1.00 16.16 228 SER C C 1
ATOM 5533 O O . SER C 1 189 ? 19.375 -22.932 118.907 1.00 14.75 228 SER C O 1
ATOM 5536 N N . GLY C 1 190 ? 21.435 -22.307 119.534 1.00 15.91 229 GLY C N 1
ATOM 5537 C CA . GLY C 1 190 ? 21.083 -20.922 119.776 1.00 15.23 229 GLY C CA 1
ATOM 5538 C C . GLY C 1 190 ? 20.430 -20.668 121.104 1.00 14.98 229 GLY C C 1
ATOM 5539 O O . GLY C 1 190 ? 19.924 -19.595 121.335 1.00 15.38 229 GLY C O 1
ATOM 5540 N N . VAL C 1 191 ? 20.454 -21.633 121.999 1.00 15.05 230 VAL C N 1
ATOM 5541 C CA . VAL C 1 191 ? 19.760 -21.489 123.255 1.00 15.14 230 VAL C CA 1
ATOM 5542 C C . VAL C 1 191 ? 20.740 -21.090 124.334 1.00 15.53 230 VAL C C 1
ATOM 5543 O O . VAL C 1 191 ? 21.862 -21.608 124.420 1.00 15.72 230 VAL C O 1
ATOM 5547 N N . GLY C 1 192 ? 20.321 -20.134 125.148 1.00 16.14 231 GLY C N 1
ATOM 5548 C CA . GLY C 1 192 ? 21.164 -19.585 126.226 1.00 16.34 231 GLY C CA 1
ATOM 5549 C C . GLY C 1 192 ? 20.335 -19.454 127.476 1.00 16.61 231 GLY C C 1
ATOM 5550 O O . GLY C 1 192 ? 19.095 -19.550 127.410 1.00 17.97 231 GLY C O 1
ATOM 5551 N N . PHE C 1 193 ? 20.987 -19.249 128.610 1.00 16.16 232 PHE C N 1
ATOM 5552 C CA . PHE C 1 193 ? 20.278 -19.174 129.856 1.00 15.57 232 PHE C CA 1
ATOM 5553 C C . PHE C 1 193 ? 20.583 -17.846 130.534 1.00 15.45 232 PHE C C 1
ATOM 5554 O O . PHE C 1 193 ? 21.732 -17.399 130.566 1.00 14.98 232 PHE C O 1
ATOM 5562 N N . SER C 1 194 ? 19.533 -17.251 131.087 1.00 15.67 233 SER C N 1
ATOM 5563 C CA . SER C 1 194 ? 19.602 -16.014 131.849 1.00 15.78 233 SER C CA 1
ATOM 5564 C C . SER C 1 194 ? 19.179 -16.309 133.247 1.00 16.14 233 SER C C 1
ATOM 5565 O O . SER C 1 194 ? 18.017 -16.589 133.497 1.00 15.82 233 SER C O 1
ATOM 5568 N N . SER C 1 195 ? 20.148 -16.169 134.146 1.00 17.01 234 SER C N 1
ATOM 5569 C CA . SER C 1 195 ? 20.009 -16.383 135.562 1.00 17.25 234 SER C CA 1
ATOM 5570 C C . SER C 1 195 ? 19.067 -15.324 136.064 1.00 17.90 234 SER C C 1
ATOM 5571 O O . SER C 1 195 ? 18.693 -14.452 135.355 1.00 18.16 234 SER C O 1
ATOM 5574 N N . SER C 1 196 ? 18.702 -15.377 137.316 1.00 19.38 235 SER C N 1
ATOM 5575 C CA . SER C 1 196 ? 17.579 -14.615 137.770 1.00 20.10 235 SER C CA 1
ATOM 5576 C C . SER C 1 196 ? 17.834 -13.143 137.793 1.00 20.71 235 SER C C 1
ATOM 5577 O O . SER C 1 196 ? 18.855 -12.668 138.282 1.00 20.45 235 SER C O 1
ATOM 5580 N N . GLY C 1 197 ? 16.856 -12.427 137.261 1.00 21.92 236 GLY C N 1
ATOM 5581 C CA . GLY C 1 197 ? 16.864 -10.977 137.222 1.00 22.69 236 GLY C CA 1
ATOM 5582 C C . GLY C 1 197 ? 17.602 -10.402 136.024 1.00 23.48 236 GLY C C 1
ATOM 5583 O O . GLY C 1 197 ? 17.578 -9.186 135.798 1.00 24.12 236 GLY C O 1
ATOM 5584 N N . LEU C 1 198 ? 18.265 -11.276 135.263 1.00 23.94 237 LEU C N 1
ATOM 5585 C CA . LEU C 1 198 ? 19.108 -10.906 134.120 1.00 23.74 237 LEU C CA 1
ATOM 5586 C C . LEU C 1 198 ? 18.268 -11.034 132.902 1.00 22.98 237 LEU C C 1
ATOM 5587 O O . LEU C 1 198 ? 17.452 -11.919 132.832 1.00 23.66 237 LEU C O 1
ATOM 5592 N N . GLU C 1 199 ? 18.420 -10.117 131.967 1.00 22.59 238 GLU C N 1
ATOM 5593 C CA . GLU C 1 199 ? 17.583 -10.076 130.768 1.00 22.11 238 GLU C CA 1
ATOM 5594 C C . GLU C 1 199 ? 18.458 -9.801 129.563 1.00 21.70 238 GLU C C 1
ATOM 5595 O O . GLU C 1 199 ? 19.337 -8.942 129.637 1.00 21.23 238 GLU C O 1
ATOM 5601 N N . VAL C 1 200 ? 18.221 -10.493 128.443 1.00 21.10 239 VAL C N 1
ATOM 5602 C CA . VAL C 1 200 ? 18.942 -10.103 127.248 1.00 20.79 239 VAL C CA 1
ATOM 5603 C C . VAL C 1 200 ? 18.131 -9.128 126.451 1.00 20.15 239 VAL C C 1
ATOM 5604 O O . VAL C 1 200 ? 16.916 -9.283 126.348 1.00 18.98 239 VAL C O 1
ATOM 5608 N N . HIS C 1 201 ? 18.838 -8.119 125.927 1.00 19.74 240 HIS C N 1
ATOM 5609 C CA . HIS C 1 201 ? 18.260 -7.104 125.064 1.00 19.67 240 HIS C CA 1
ATOM 5610 C C . HIS C 1 201 ? 19.112 -6.972 123.827 1.00 19.26 240 HIS C C 1
ATOM 5611 O O . HIS C 1 201 ? 20.323 -6.912 123.904 1.00 19.01 240 HIS C O 1
ATOM 5618 N N . GLU C 1 202 ? 18.426 -6.921 122.695 1.00 19.07 241 GLU C N 1
ATOM 5619 C CA . GLU C 1 202 ? 19.001 -6.793 121.387 1.00 18.60 241 GLU C CA 1
ATOM 5620 C C . GLU C 1 202 ? 19.166 -5.334 121.023 1.00 17.80 241 GLU C C 1
ATOM 5621 O O . GLU C 1 202 ? 18.290 -4.517 121.273 1.00 16.56 241 GLU C O 1
ATOM 5627 N N . HIS C 1 203 ? 20.274 -5.005 120.397 1.00 17.60 242 HIS C N 1
ATOM 5628 C CA . HIS C 1 203 ? 20.550 -3.626 120.038 1.00 17.86 242 HIS C CA 1
ATOM 5629 C C . HIS C 1 203 ? 21.247 -3.619 118.720 1.00 18.02 242 HIS C C 1
ATOM 5630 O O . HIS C 1 203 ? 21.906 -4.606 118.374 1.00 18.10 242 HIS C O 1
ATOM 5637 N N . GLU C 1 204 ? 21.104 -2.520 117.981 1.00 18.12 243 GLU C N 1
ATOM 5638 C CA . GLU C 1 204 ? 21.729 -2.357 116.666 1.00 18.60 243 GLU C CA 1
ATOM 5639 C C . GLU C 1 204 ? 21.112 -3.229 115.593 1.00 18.99 243 GLU C C 1
ATOM 5640 O O . GLU C 1 204 ? 21.818 -3.931 114.833 1.00 18.19 243 GLU C O 1
ATOM 5654 N N . ALA C 1 206 ? 19.928 -4.223 112.247 1.00 17.86 245 ALA C N 1
ATOM 5655 C CA . ALA C 1 206 ? 20.224 -3.814 110.902 1.00 16.39 245 ALA C CA 1
ATOM 5656 C C . ALA C 1 206 ? 19.016 -3.359 110.126 1.00 16.03 245 ALA C C 1
ATOM 5657 O O . ALA C 1 206 ? 17.874 -3.787 110.355 1.00 15.56 245 ALA C O 1
ATOM 5659 N N . LYS C 1 207 ? 19.297 -2.491 109.175 1.00 15.98 246 LYS C N 1
ATOM 5660 C CA . LYS C 1 207 ? 18.285 -1.940 108.289 1.00 16.38 246 LYS C CA 1
ATOM 5661 C C . LYS C 1 207 ? 18.254 -2.775 107.075 1.00 15.96 246 LYS C C 1
ATOM 5662 O O . LYS C 1 207 ? 19.179 -2.672 106.300 1.00 16.07 246 LYS C O 1
ATOM 5668 N N . GLU C 1 208 ? 17.235 -3.607 106.882 1.00 15.63 247 GLU C N 1
ATOM 5669 C CA . GLU C 1 208 ? 17.325 -4.548 105.775 1.00 15.69 247 GLU C CA 1
ATOM 5670 C C . GLU C 1 208 ? 17.244 -3.854 104.437 1.00 14.44 247 GLU C C 1
ATOM 5671 O O . GLU C 1 208 ? 17.957 -4.173 103.520 1.00 13.84 247 GLU C O 1
ATOM 5677 N N . ASN C 1 209 ? 16.422 -2.853 104.347 1.00 14.09 248 ASN C N 1
ATOM 5678 C CA . ASN C 1 209 ? 16.347 -2.117 103.112 1.00 14.63 248 ASN C CA 1
ATOM 5679 C C . ASN C 1 209 ? 17.632 -1.425 102.742 1.00 14.50 248 ASN C C 1
ATOM 5680 O O . ASN C 1 209 ? 17.980 -1.344 101.598 1.00 14.50 248 ASN C O 1
ATOM 5685 N N . LEU C 1 210 ? 18.346 -0.906 103.703 1.00 14.72 249 LEU C N 1
ATOM 5686 C CA . LEU C 1 210 ? 19.585 -0.288 103.352 1.00 15.38 249 LEU C CA 1
ATOM 5687 C C . LEU C 1 210 ? 20.481 -1.298 102.688 1.00 14.90 249 LEU C C 1
ATOM 5688 O O . LEU C 1 210 ? 21.139 -1.035 101.718 1.00 14.52 249 LEU C O 1
ATOM 5693 N N . LEU C 1 211 ? 20.532 -2.467 103.267 1.00 15.23 250 LEU C N 1
ATOM 5694 C CA . LEU C 1 211 ? 21.366 -3.500 102.752 1.00 15.31 250 LEU C CA 1
ATOM 5695 C C . LEU C 1 211 ? 20.870 -4.004 101.384 1.00 15.29 250 LEU C C 1
ATOM 5696 O O . LEU C 1 211 ? 21.663 -4.411 100.529 1.00 15.35 250 LEU C O 1
ATOM 5701 N N . ILE C 1 212 ? 19.564 -4.020 101.182 1.00 14.63 251 ILE C N 1
ATOM 5702 C CA . ILE C 1 212 ? 19.035 -4.539 99.924 1.00 14.06 251 ILE C CA 1
ATOM 5703 C C . ILE C 1 212 ? 19.306 -3.569 98.763 1.00 14.64 251 ILE C C 1
ATOM 5704 O O . ILE C 1 212 ? 19.808 -3.952 97.700 1.00 15.27 251 ILE C O 1
ATOM 5709 N N . GLU C 1 213 ? 18.956 -2.317 98.960 1.00 14.37 252 GLU C N 1
ATOM 5710 C CA . GLU C 1 213 ? 19.261 -1.300 97.982 1.00 14.54 252 GLU C CA 1
ATOM 5711 C C . GLU C 1 213 ? 20.736 -1.109 97.869 1.00 13.54 252 GLU C C 1
ATOM 5712 O O . GLU C 1 213 ? 21.199 -0.766 96.832 1.00 14.45 252 GLU C O 1
ATOM 5718 N N . GLY C 1 214 ? 21.482 -1.285 98.939 1.00 12.69 253 GLY C N 1
ATOM 5719 C CA . GLY C 1 214 ? 22.884 -0.967 98.900 1.00 12.36 253 GLY C CA 1
ATOM 5720 C C . GLY C 1 214 ? 23.587 -1.892 97.965 1.00 12.13 253 GLY C C 1
ATOM 5721 O O . GLY C 1 214 ? 24.517 -1.505 97.273 1.00 11.51 253 GLY C O 1
ATOM 5722 N N . ARG C 1 215 ? 23.116 -3.126 97.949 1.00 12.27 254 ARG C N 1
ATOM 5723 C CA . ARG C 1 215 ? 23.708 -4.127 97.120 1.00 12.38 254 ARG C CA 1
ATOM 5724 C C . ARG C 1 215 ? 23.591 -3.752 95.686 1.00 12.21 254 ARG C C 1
ATOM 5725 O O . ARG C 1 215 ? 24.534 -3.895 94.933 1.00 12.01 254 ARG C O 1
ATOM 5733 N N . ASN C 1 216 ? 22.419 -3.301 95.283 1.00 12.64 255 ASN C N 1
ATOM 5734 C CA . ASN C 1 216 ? 22.266 -2.955 93.893 1.00 13.06 255 ASN C CA 1
ATOM 5735 C C . ASN C 1 216 ? 23.043 -1.750 93.549 1.00 12.37 255 ASN C C 1
ATOM 5736 O O . ASN C 1 216 ? 23.675 -1.698 92.535 1.00 12.24 255 ASN C O 1
ATOM 5741 N N . ALA C 1 217 ? 22.967 -0.768 94.420 1.00 12.59 256 ALA C N 1
ATOM 5742 C CA . ALA C 1 217 ? 23.725 0.448 94.297 1.00 12.14 256 ALA C CA 1
ATOM 5743 C C . ALA C 1 217 ? 25.219 0.124 94.179 1.00 12.03 256 ALA C C 1
ATOM 5744 O O . ALA C 1 217 ? 25.946 0.739 93.420 1.00 11.79 256 ALA C O 1
ATOM 5746 N N . ALA C 1 218 ? 25.684 -0.847 94.947 1.00 11.91 257 ALA C N 1
ATOM 5747 C CA . ALA C 1 218 ? 27.093 -1.180 94.889 1.00 11.81 257 ALA C CA 1
ATOM 5748 C C . ALA C 1 218 ? 27.393 -1.639 93.471 1.00 11.90 257 ALA C C 1
ATOM 5749 O O . ALA C 1 218 ? 28.393 -1.237 92.862 1.00 12.54 257 ALA C O 1
ATOM 5751 N N . ALA C 1 219 ? 26.496 -2.443 92.926 1.00 11.68 258 ALA C N 1
ATOM 5752 C CA . ALA C 1 219 ? 26.683 -2.959 91.579 1.00 11.66 258 ALA C CA 1
ATOM 5753 C C . ALA C 1 219 ? 26.765 -1.823 90.557 1.00 11.68 258 ALA C C 1
ATOM 5754 O O . ALA C 1 219 ? 27.642 -1.826 89.709 1.00 11.96 258 ALA C O 1
ATOM 5756 N N . VAL C 1 220 ? 25.859 -0.853 90.638 1.00 10.95 259 VAL C N 1
ATOM 5757 C CA . VAL C 1 220 ? 25.824 0.217 89.671 1.00 10.02 259 VAL C CA 1
ATOM 5758 C C . VAL C 1 220 ? 27.144 1.009 89.778 1.00 11.10 259 VAL C C 1
ATOM 5759 O O . VAL C 1 220 ? 27.709 1.457 88.793 1.00 10.15 259 VAL C O 1
ATOM 5763 N N . ASP C 1 221 ? 27.648 1.175 90.986 1.00 12.11 260 ASP C N 1
ATOM 5764 C CA . ASP C 1 221 ? 28.869 1.933 91.174 1.00 12.60 260 ASP C CA 1
ATOM 5765 C C . ASP C 1 221 ? 30.057 1.169 90.592 1.00 12.33 260 ASP C C 1
ATOM 5766 O O . ASP C 1 221 ? 30.992 1.770 90.085 1.00 12.10 260 ASP C O 1
ATOM 5771 N N . VAL C 1 222 ? 30.029 -0.158 90.678 1.00 11.89 261 VAL C N 1
ATOM 5772 C CA . VAL C 1 222 ? 31.057 -0.950 90.005 1.00 11.38 261 VAL C CA 1
ATOM 5773 C C . VAL C 1 222 ? 30.947 -0.752 88.502 1.00 11.79 261 VAL C C 1
ATOM 5774 O O . VAL C 1 2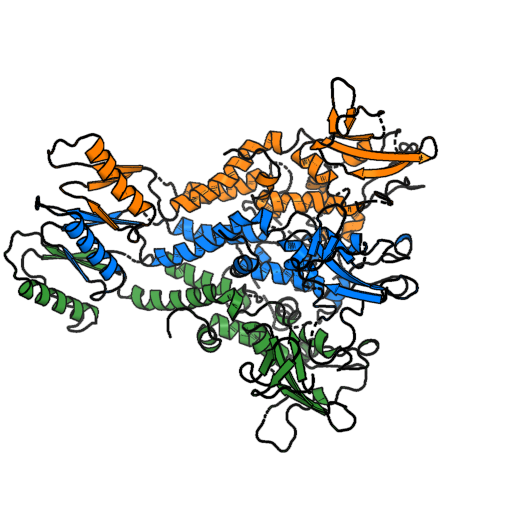22 ? 31.946 -0.584 87.805 1.00 12.47 261 VAL C O 1
ATOM 5778 N N . ALA C 1 223 ? 29.720 -0.776 88.003 1.00 11.19 262 ALA C N 1
ATOM 5779 C CA . ALA C 1 223 ? 29.506 -0.549 86.601 1.00 10.72 262 ALA C CA 1
ATOM 5780 C C . ALA C 1 223 ? 30.095 0.776 86.225 1.00 10.71 262 ALA C C 1
ATOM 5781 O O . ALA C 1 223 ? 30.738 0.887 85.225 1.00 12.01 262 ALA C O 1
ATOM 5783 N N . ARG C 1 224 ? 29.885 1.791 87.040 1.00 10.95 263 ARG C N 1
ATOM 5784 C CA . ARG C 1 224 ? 30.298 3.142 86.703 1.00 10.01 263 ARG C CA 1
ATOM 5785 C C . ARG C 1 224 ? 31.795 3.258 86.664 1.00 9.93 263 ARG C C 1
ATOM 5786 O O . ARG C 1 224 ? 32.350 3.785 85.753 1.00 8.91 263 ARG C O 1
ATOM 5794 N N . ALA C 1 225 ? 32.461 2.759 87.685 1.00 10.89 264 ALA C N 1
ATOM 5795 C CA . ALA C 1 225 ? 33.910 2.743 87.695 1.00 11.06 264 ALA C CA 1
ATOM 5796 C C . ALA C 1 225 ? 34.502 1.987 86.505 1.00 11.45 264 ALA C C 1
ATOM 5797 O O . ALA C 1 225 ? 35.572 2.284 86.028 1.00 12.42 264 ALA C O 1
ATOM 5807 N N . ASN C 1 227 ? 33.205 1.656 83.553 1.00 14.29 266 ASN C N 1
ATOM 5808 C CA . ASN C 1 227 ? 32.838 2.213 82.281 1.00 13.83 266 ASN C CA 1
ATOM 5809 C C . ASN C 1 227 ? 31.977 1.247 81.502 1.00 14.49 266 ASN C C 1
ATOM 5810 O O . ASN C 1 227 ? 32.151 1.116 80.296 1.00 15.39 266 ASN C O 1
ATOM 5815 N N . VAL C 1 228 ? 31.042 0.584 82.176 1.00 14.51 267 VAL C N 1
ATOM 5816 C CA . VAL C 1 228 ? 30.113 -0.288 81.509 1.00 14.58 267 VAL C CA 1
ATOM 5817 C C . VAL C 1 228 ? 28.749 0.119 81.980 1.00 14.45 267 VAL C C 1
ATOM 5818 O O . VAL C 1 228 ? 28.632 0.659 83.041 1.00 15.93 267 VAL C O 1
ATOM 5822 N N . PRO C 1 229 ? 27.706 -0.078 81.174 1.00 14.27 268 PRO C N 1
ATOM 5823 C CA . PRO C 1 229 ? 26.393 0.252 81.674 1.00 13.52 268 PRO C CA 1
ATOM 5824 C C . PRO C 1 229 ? 25.924 -0.784 82.608 1.00 12.99 268 PRO C C 1
ATOM 5825 O O . PRO C 1 229 ? 26.204 -1.932 82.401 1.00 12.98 268 PRO C O 1
ATOM 5829 N N . ALA C 1 230 ? 25.171 -0.386 83.606 1.00 13.31 269 ALA C N 1
ATOM 5830 C CA . ALA C 1 230 ? 24.710 -1.305 84.629 1.00 14.19 269 ALA C CA 1
ATOM 5831 C C . ALA C 1 230 ? 23.826 -2.449 84.092 1.00 15.10 269 ALA C C 1
ATOM 5832 O O . ALA C 1 230 ? 23.918 -3.576 84.543 1.00 14.94 269 ALA C O 1
ATOM 5834 N N . ALA C 1 231 ? 22.982 -2.175 83.114 1.00 16.60 270 ALA C N 1
ATOM 5835 C CA . ALA C 1 231 ? 22.162 -3.252 82.520 1.00 17.46 270 ALA C CA 1
ATOM 5836 C C . ALA C 1 231 ? 23.044 -4.317 81.882 1.00 17.80 270 ALA C C 1
ATOM 5837 O O . ALA C 1 231 ? 22.630 -5.470 81.756 1.00 17.50 270 ALA C O 1
ATOM 5839 N N . PHE C 1 232 ? 24.243 -3.924 81.476 1.00 17.53 271 PHE C N 1
ATOM 5840 C CA . PHE C 1 232 ? 25.212 -4.882 81.002 1.00 17.97 271 PHE C CA 1
ATOM 5841 C C . PHE C 1 232 ? 25.687 -5.847 82.057 1.00 16.78 271 PHE C C 1
ATOM 5842 O O . PHE C 1 232 ? 25.960 -6.974 81.726 1.00 17.15 271 PHE C O 1
ATOM 5850 N N . ILE C 1 233 ? 25.759 -5.445 83.314 1.00 15.67 272 ILE C N 1
ATOM 5851 C CA . ILE C 1 233 ? 26.023 -6.423 84.375 1.00 15.24 272 ILE C CA 1
ATOM 5852 C C . ILE C 1 233 ? 24.765 -6.795 85.168 1.00 14.87 272 ILE C C 1
ATOM 5853 O O . ILE C 1 233 ? 24.847 -7.314 86.263 1.00 14.34 272 ILE C O 1
ATOM 5858 N N . ASP C 1 234 ? 23.606 -6.493 84.618 1.00 15.17 273 ASP C N 1
ATOM 5859 C CA . ASP C 1 234 ? 22.357 -6.887 85.222 1.00 15.77 273 ASP C CA 1
ATOM 5860 C C . ASP C 1 234 ? 22.074 -6.174 86.535 1.00 15.27 273 ASP C C 1
ATOM 5861 O O . ASP C 1 234 ? 21.414 -6.714 87.412 1.00 14.97 273 ASP C O 1
ATOM 5866 N N . ALA C 1 235 ? 22.584 -4.957 86.646 1.00 15.39 274 ALA C N 1
ATOM 5867 C CA . ALA C 1 235 ? 22.279 -4.080 87.759 1.00 16.06 274 ALA C CA 1
ATOM 5868 C C . ALA C 1 235 ? 21.037 -3.339 87.337 1.00 16.44 274 ALA C C 1
ATOM 5869 O O . ALA C 1 235 ? 20.855 -3.091 86.149 1.00 18.40 274 ALA C O 1
ATOM 5871 N N . THR C 1 236 ? 20.164 -2.984 88.267 1.00 15.97 275 THR C N 1
ATOM 5872 C CA . THR C 1 236 ? 18.908 -2.425 87.841 1.00 15.61 275 THR C CA 1
ATOM 5873 C C . THR C 1 236 ? 18.861 -0.940 88.123 1.00 15.28 275 THR C C 1
ATOM 5874 O O . THR C 1 236 ? 19.359 -0.472 89.144 1.00 14.07 275 THR C O 1
ATOM 5878 N N . VAL C 1 237 ? 18.247 -0.214 87.187 1.00 15.62 276 VAL C N 1
ATOM 5879 C CA . VAL C 1 237 ? 18.141 1.248 87.258 1.00 15.89 276 VAL C CA 1
ATOM 5880 C C . VAL C 1 237 ? 16.707 1.843 87.261 1.00 15.64 276 VAL C C 1
ATOM 5881 O O . VAL C 1 237 ? 15.806 1.326 86.616 1.00 15.54 276 VAL C O 1
ATOM 5885 N N . GLN C 1 245 ? 18.862 -4.765 73.273 1.00 13.78 284 GLN C N 1
ATOM 5886 C CA . GLN C 1 245 ? 17.939 -5.459 72.371 1.00 13.48 284 GLN C CA 1
ATOM 5887 C C . GLN C 1 245 ? 18.709 -6.685 71.821 1.00 12.75 284 GLN C C 1
ATOM 5888 O O . GLN C 1 245 ? 19.101 -7.514 72.628 1.00 13.09 284 GLN C O 1
ATOM 5890 N N . ASN C 1 246 ? 18.959 -6.790 70.500 1.00 11.07 285 ASN C N 1
ATOM 5891 C CA . ASN C 1 246 ? 19.793 -7.884 69.915 1.00 9.61 285 ASN C CA 1
ATOM 5892 C C . ASN C 1 246 ? 21.298 -7.808 70.171 1.00 7.83 285 ASN C C 1
ATOM 5893 O O . ASN C 1 246 ? 21.819 -6.814 70.673 1.00 7.89 285 ASN C O 1
ATOM 5898 N N . ALA C 1 247 ? 21.993 -8.875 69.799 1.00 5.52 286 ALA C N 1
ATOM 5899 C CA . ALA C 1 247 ? 23.390 -9.046 70.166 1.00 3.86 286 ALA C CA 1
ATOM 5900 C C . ALA C 1 247 ? 24.246 -8.011 69.488 1.00 2.03 286 ALA C C 1
ATOM 5901 O O . ALA C 1 247 ? 25.213 -7.551 70.045 1.00 2.00 286 ALA C O 1
ATOM 5903 N N . ALA C 1 248 ? 23.872 -7.651 68.274 1.00 2.00 287 ALA C N 1
ATOM 5904 C CA . ALA C 1 248 ? 24.689 -6.755 67.469 1.00 2.00 287 ALA C CA 1
ATOM 5905 C C . ALA C 1 248 ? 24.715 -5.347 68.068 1.00 2.00 287 ALA C C 1
ATOM 5906 O O . ALA C 1 248 ? 25.782 -4.723 68.192 1.00 2.00 287 ALA C O 1
ATOM 5908 N N . SER C 1 249 ? 23.543 -4.886 68.476 1.00 2.00 288 SER C N 1
ATOM 5909 C CA . SER C 1 249 ? 23.395 -3.631 69.180 1.00 2.00 288 SER C CA 1
ATOM 5910 C C . SER C 1 249 ? 24.022 -3.608 70.527 1.00 2.00 288 SER C C 1
ATOM 5911 O O . SER C 1 249 ? 24.571 -2.595 70.907 1.00 2.00 288 SER C O 1
ATOM 5914 N N . ARG C 1 250 ? 23.912 -4.700 71.270 1.00 2.00 289 ARG C N 1
ATOM 5915 C CA . ARG C 1 250 ? 24.567 -4.745 72.534 1.00 2.05 289 ARG C CA 1
ATOM 5916 C C . ARG C 1 250 ? 26.063 -4.654 72.347 1.00 2.00 289 ARG C C 1
ATOM 5917 O O . ARG C 1 250 ? 26.732 -3.953 73.089 1.00 2.00 289 ARG C O 1
ATOM 5933 N N . ILE C 1 252 ? 27.668 -3.199 69.852 1.00 2.00 291 ILE C N 1
ATOM 5934 C CA . ILE C 1 252 ? 28.071 -1.882 69.421 1.00 2.00 291 ILE C CA 1
ATOM 5935 C C . ILE C 1 252 ? 28.122 -0.931 70.615 1.00 2.33 291 ILE C C 1
ATOM 5936 O O . ILE C 1 252 ? 29.054 -0.130 70.796 1.00 2.45 291 ILE C O 1
ATOM 5941 N N . GLU C 1 253 ? 27.119 -1.026 71.448 1.00 3.82 292 GLU C N 1
ATOM 5942 C CA . GLU C 1 253 ? 27.043 -0.209 72.612 1.00 4.91 292 GLU C CA 1
ATOM 5943 C C . GLU C 1 253 ? 28.235 -0.452 73.503 1.00 5.09 292 GLU C C 1
ATOM 5944 O O . GLU C 1 253 ? 28.830 0.473 74.060 1.00 5.20 292 GLU C O 1
ATOM 5950 N N . LEU C 1 254 ? 28.571 -1.719 73.699 1.00 5.20 293 LEU C N 1
ATOM 5951 C CA . LEU C 1 254 ? 29.654 -2.046 74.617 1.00 5.00 293 LEU C CA 1
ATOM 5952 C C . LEU C 1 254 ? 30.963 -1.487 74.068 1.00 5.50 293 LEU C C 1
ATOM 5953 O O . LEU C 1 254 ? 31.729 -0.828 74.738 1.00 5.23 293 LEU C O 1
ATOM 5958 N N . VAL C 1 255 ? 31.202 -1.775 72.810 1.00 6.16 294 VAL C N 1
ATOM 5959 C CA . VAL C 1 255 ? 32.362 -1.260 72.122 1.00 6.44 294 VAL C CA 1
ATOM 5960 C C . VAL C 1 255 ? 32.382 0.248 72.122 1.00 7.77 294 VAL C C 1
ATOM 5961 O O . VAL C 1 255 ? 33.419 0.840 72.445 1.00 8.27 294 VAL C O 1
ATOM 5965 N N . THR C 1 256 ? 31.265 0.886 71.750 1.00 8.23 295 THR C N 1
ATOM 5966 C CA . THR C 1 256 ? 31.311 2.333 71.578 1.00 8.59 295 THR C CA 1
ATOM 5967 C C . THR C 1 256 ? 31.682 3.068 72.850 1.00 8.97 295 THR C C 1
ATOM 5968 O O . THR C 1 256 ? 32.561 3.889 72.839 1.00 9.15 295 THR C O 1
ATOM 5972 N N . PHE C 1 257 ? 31.027 2.771 73.947 1.00 9.62 296 PHE C N 1
ATOM 5973 C CA . PHE C 1 257 ? 31.329 3.477 75.146 1.00 10.23 296 PHE C CA 1
ATOM 5974 C C . PHE C 1 257 ? 32.241 2.714 76.102 1.00 11.17 296 PHE C C 1
ATOM 5975 O O . PHE C 1 257 ? 33.016 3.312 76.795 1.00 13.26 296 PHE C O 1
ATOM 5983 N N . GLY C 1 258 ? 32.197 1.408 76.149 1.00 11.35 297 GLY C N 1
ATOM 5984 C CA . GLY C 1 258 ? 33.053 0.709 77.089 1.00 11.30 297 GLY C CA 1
ATOM 5985 C C . GLY C 1 258 ? 34.478 0.437 76.681 1.00 11.39 297 GLY C C 1
ATOM 5986 O O . GLY C 1 258 ? 35.400 0.660 77.439 1.00 12.53 297 GLY C O 1
ATOM 5987 N N . VAL C 1 259 ? 34.667 -0.062 75.483 1.00 11.28 298 VAL C N 1
ATOM 5988 C CA . VAL C 1 259 ? 35.933 -0.657 75.086 1.00 10.70 298 VAL C CA 1
ATOM 5989 C C . VAL C 1 259 ? 36.779 0.275 74.244 1.00 10.31 298 VAL C C 1
ATOM 5990 O O . VAL C 1 259 ? 37.984 0.174 74.257 1.00 9.72 298 VAL C O 1
ATOM 5994 N N . GLU C 1 260 ? 36.159 1.150 73.472 1.00 10.51 299 GLU C N 1
ATOM 5995 C CA . GLU C 1 260 ? 36.940 1.976 72.550 1.00 11.43 299 GLU C CA 1
ATOM 5996 C C . GLU C 1 260 ? 37.933 2.877 73.254 1.00 11.28 299 GLU C C 1
ATOM 5997 O O . GLU C 1 260 ? 38.957 3.208 72.688 1.00 11.99 299 GLU C O 1
ATOM 6003 N N . PRO C 1 261 ? 37.622 3.320 74.470 1.00 10.86 300 PRO C N 1
ATOM 6004 C CA . PRO C 1 261 ? 38.666 4.094 75.092 1.00 10.52 300 PRO C CA 1
ATOM 6005 C C . PRO C 1 261 ? 39.923 3.282 75.354 1.00 10.49 300 PRO C C 1
ATOM 6006 O O . PRO C 1 261 ? 41.010 3.763 75.159 1.00 9.53 300 PRO C O 1
ATOM 6010 N N . LEU C 1 262 ? 39.779 2.051 75.790 1.00 10.99 301 LEU C N 1
ATOM 6011 C CA . LEU C 1 262 ? 40.954 1.235 76.001 1.00 11.25 301 LEU C CA 1
ATOM 6012 C C . LEU C 1 262 ? 41.576 0.868 74.697 1.00 10.70 301 LEU C C 1
ATOM 6013 O O . LEU C 1 262 ? 42.741 0.764 74.588 1.00 10.09 301 LEU C O 1
ATOM 6026 N N . SER C 1 264 ? 41.474 2.535 72.047 1.00 11.21 303 SER C N 1
ATOM 6027 C CA . SER C 1 264 ? 42.063 3.780 71.586 1.00 11.18 303 SER C CA 1
ATOM 6028 C C . SER C 1 264 ? 43.403 4.063 72.212 1.00 11.61 303 SER C C 1
ATOM 6029 O O . SER C 1 264 ? 44.288 4.554 71.561 1.00 13.06 303 SER C O 1
ATOM 6032 N N . ALA C 1 265 ? 43.545 3.769 73.487 1.00 12.06 304 ALA C N 1
ATOM 6033 C CA . ALA C 1 265 ? 44.787 4.005 74.208 1.00 11.74 304 ALA C CA 1
ATOM 6034 C C . ALA C 1 265 ? 45.899 3.071 73.734 1.00 12.06 304 ALA C C 1
ATOM 6035 O O . ALA C 1 265 ? 47.065 3.461 73.636 1.00 12.10 304 ALA C O 1
ATOM 6037 N N . ILE C 1 266 ? 45.536 1.813 73.517 1.00 12.02 305 ILE C N 1
ATOM 6038 C CA . ILE C 1 266 ? 46.474 0.791 73.099 1.00 11.38 305 ILE C CA 1
ATOM 6039 C C . ILE C 1 266 ? 46.936 1.163 71.709 1.00 12.69 305 ILE C C 1
ATOM 6040 O O . ILE C 1 266 ? 48.114 1.187 71.424 1.00 12.67 305 ILE C O 1
ATOM 6045 N N . GLU C 1 267 ? 45.993 1.517 70.854 1.00 14.15 306 GLU C N 1
ATOM 6046 C CA . GLU C 1 267 ? 46.297 1.894 69.471 1.00 14.98 306 GLU C CA 1
ATOM 6047 C C . GLU C 1 267 ? 47.286 2.988 69.438 1.00 15.20 306 GLU C C 1
ATOM 6048 O O . GLU C 1 267 ? 48.201 2.975 68.604 1.00 17.07 306 GLU C O 1
ATOM 6054 N N . ALA C 1 268 ? 47.072 3.956 70.328 1.00 14.50 307 ALA C N 1
ATOM 6055 C CA . ALA C 1 268 ? 47.863 5.168 70.377 1.00 13.33 307 ALA C CA 1
ATOM 6056 C C . ALA C 1 268 ? 49.338 4.857 70.490 1.00 13.07 307 ALA C C 1
ATOM 6057 O O . ALA C 1 268 ? 50.150 5.484 69.808 1.00 13.76 307 ALA C O 1
ATOM 6059 N N . ARG C 1 269 ? 49.648 3.882 71.349 1.00 12.16 308 ARG C N 1
ATOM 6060 C CA . ARG C 1 269 ? 50.993 3.548 71.746 1.00 11.13 308 ARG C CA 1
ATOM 6061 C C . ARG C 1 269 ? 51.568 2.752 70.648 1.00 11.38 308 ARG C C 1
ATOM 6062 O O . ARG C 1 269 ? 52.733 2.904 70.339 1.00 12.09 308 ARG C O 1
ATOM 6070 N N . LEU C 1 270 ? 50.753 1.889 70.054 1.00 11.63 309 LEU C N 1
ATOM 6071 C CA . LEU C 1 270 ? 51.225 0.976 69.010 1.00 10.82 309 LEU C CA 1
ATOM 6072 C C . LEU C 1 270 ? 51.506 1.771 67.781 1.00 11.55 309 LEU C C 1
ATOM 6073 O O . LEU C 1 270 ? 52.328 1.394 66.952 1.00 10.67 309 LEU C O 1
ATOM 6078 N N . ASN C 1 271 ? 50.832 2.909 67.664 1.00 12.59 310 ASN C N 1
ATOM 6079 C CA . ASN C 1 271 ? 51.030 3.749 66.494 1.00 12.75 310 ASN C CA 1
ATOM 6080 C C . ASN C 1 271 ? 52.083 4.828 66.684 1.00 13.05 310 ASN C C 1
ATOM 6081 O O . ASN C 1 271 ? 52.000 5.899 66.118 1.00 14.37 310 ASN C O 1
ATOM 6086 N N . GLN C 1 272 ? 53.126 4.505 67.411 1.00 12.98 311 GLN C N 1
ATOM 6087 C CA . GLN C 1 272 ? 54.280 5.357 67.521 1.00 13.15 311 GLN C CA 1
ATOM 6088 C C . GLN C 1 272 ? 55.434 4.676 66.786 1.00 12.69 311 GLN C C 1
ATOM 6089 O O . GLN C 1 272 ? 55.471 3.470 66.624 1.00 12.71 311 GLN C O 1
ATOM 6095 N N . PRO C 1 273 ? 56.412 5.448 66.378 1.00 12.30 312 PRO C N 1
ATOM 6096 C CA . PRO C 1 273 ? 57.337 4.916 65.437 1.00 12.33 312 PRO C CA 1
ATOM 6097 C C . PRO C 1 273 ? 58.144 3.785 65.968 1.00 12.08 312 PRO C C 1
ATOM 6098 O O . PRO C 1 273 ? 58.602 2.986 65.186 1.00 13.34 312 PRO C O 1
ATOM 6102 N N . ASP C 1 274 ? 58.369 3.684 67.254 1.00 12.42 313 ASP C N 1
ATOM 6103 C CA . ASP C 1 274 ? 59.136 2.517 67.691 1.00 13.54 313 ASP C CA 1
ATOM 6104 C C . ASP C 1 274 ? 58.380 1.218 67.505 1.00 14.79 313 ASP C C 1
ATOM 6105 O O . ASP C 1 274 ? 58.984 0.170 67.398 1.00 15.14 313 ASP C O 1
ATOM 6118 N N . HIS C 1 276 ? 55.345 0.957 65.269 1.00 13.74 315 HIS C N 1
ATOM 6119 C CA . HIS C 1 276 ? 54.848 0.868 63.905 1.00 13.83 315 HIS C CA 1
ATOM 6120 C C . HIS C 1 276 ? 55.302 2.081 63.159 1.00 13.65 315 HIS C C 1
ATOM 6121 O O . HIS C 1 276 ? 54.757 3.147 63.341 1.00 13.15 315 HIS C O 1
ATOM 6128 N N . ALA C 1 277 ? 56.322 1.920 62.324 1.00 14.47 316 ALA C N 1
ATOM 6129 C CA . ALA C 1 277 ? 56.983 3.078 61.700 1.00 14.95 316 ALA C CA 1
ATOM 6130 C C . ALA C 1 277 ? 56.091 3.831 60.726 1.00 15.10 316 ALA C C 1
ATOM 6131 O O . ALA C 1 277 ? 56.156 5.045 60.599 1.00 13.73 316 ALA C O 1
ATOM 6133 N N . ASP C 1 278 ? 55.232 3.076 60.070 1.00 16.23 317 ASP C N 1
ATOM 6134 C CA . ASP C 1 278 ? 54.368 3.604 59.049 1.00 16.76 317 ASP C CA 1
ATOM 6135 C C . ASP C 1 278 ? 53.005 4.008 59.599 1.00 16.94 317 ASP C C 1
ATOM 6136 O O . ASP C 1 278 ? 51.998 4.043 58.866 1.00 16.84 317 ASP C O 1
ATOM 6141 N N . HIS C 1 279 ? 52.976 4.380 60.871 1.00 16.55 318 HIS C N 1
ATOM 6142 C CA . HIS C 1 279 ? 51.703 4.696 61.470 1.00 16.60 318 HIS C CA 1
ATOM 6143 C C . HIS C 1 279 ? 50.912 5.737 60.710 1.00 16.29 318 HIS C C 1
ATOM 6144 O O . HIS C 1 279 ? 49.729 5.638 60.641 1.00 17.54 318 HIS C O 1
ATOM 6151 N N . LEU C 1 280 ? 51.554 6.709 60.108 1.00 16.09 319 LEU C N 1
ATOM 6152 C CA . LEU C 1 280 ? 50.841 7.858 59.542 1.00 15.95 319 LEU C CA 1
ATOM 6153 C C . LEU C 1 280 ? 50.009 7.519 58.335 1.00 15.32 319 LEU C C 1
ATOM 6154 O O . LEU C 1 280 ? 48.859 7.856 58.267 1.00 14.88 319 LEU C O 1
ATOM 6159 N N . ALA C 1 281 ? 50.643 6.871 57.362 1.00 15.65 320 ALA C N 1
ATOM 6160 C CA . ALA C 1 281 ? 50.013 6.428 56.097 1.00 14.96 320 ALA C CA 1
ATOM 6161 C C . ALA C 1 281 ? 49.097 5.250 56.282 1.00 14.74 320 ALA C C 1
ATOM 6162 O O . ALA C 1 281 ? 48.047 5.180 55.681 1.00 15.09 320 ALA C O 1
ATOM 6164 N N . ASN C 1 282 ? 49.543 4.285 57.069 1.00 14.68 321 ASN C N 1
ATOM 6165 C CA . ASN C 1 282 ? 48.781 3.080 57.340 1.00 14.18 321 ASN C CA 1
ATOM 6166 C C . ASN C 1 282 ? 48.787 2.763 58.827 1.00 13.69 321 ASN C C 1
ATOM 6167 O O . ASN C 1 282 ? 49.559 1.919 59.300 1.00 13.70 321 ASN C O 1
ATOM 6172 N N . PRO C 1 283 ? 47.920 3.437 59.575 1.00 12.83 322 PRO C N 1
ATOM 6173 C CA . PRO C 1 283 ? 47.852 3.183 60.987 1.00 12.77 322 PRO C CA 1
ATOM 6174 C C . PRO C 1 283 ? 47.334 1.787 61.289 1.00 13.16 322 PRO C C 1
ATOM 6175 O O . PRO C 1 283 ? 46.779 1.110 60.429 1.00 13.69 322 PRO C O 1
ATOM 6179 N N . LEU C 1 284 ? 47.538 1.383 62.528 1.00 13.00 323 LEU C N 1
ATOM 6180 C CA . LEU C 1 284 ? 47.300 0.044 62.957 1.00 12.60 323 LEU C CA 1
ATOM 6181 C C . LEU C 1 284 ? 46.115 0.219 63.852 1.00 12.30 323 LEU C C 1
ATOM 6182 O O . LEU C 1 284 ? 46.198 0.990 64.778 1.00 12.82 323 LEU C O 1
ATOM 6187 N N . LYS C 1 285 ? 44.995 -0.427 63.540 1.00 11.62 324 LYS C N 1
ATOM 6188 C CA . LYS C 1 285 ? 43.728 -0.128 64.185 1.00 10.45 324 LYS C CA 1
ATOM 6189 C C . LYS C 1 285 ? 43.125 -1.451 64.603 1.00 9.51 324 LYS C C 1
ATOM 6190 O O . LYS C 1 285 ? 43.372 -2.446 63.971 1.00 8.37 324 LYS C O 1
ATOM 6192 N N . PHE C 1 286 ? 42.414 -1.454 65.720 1.00 9.18 325 PHE C N 1
ATOM 6193 C CA . PHE C 1 286 ? 41.529 -2.543 66.067 1.00 9.46 325 PHE C CA 1
ATOM 6194 C C . PHE C 1 286 ? 40.348 -2.559 65.063 1.00 10.53 325 PHE C C 1
ATOM 6195 O O . PHE C 1 286 ? 39.939 -1.490 64.550 1.00 9.51 325 PHE C O 1
ATOM 6203 N N . ASP C 1 287 ? 39.810 -3.766 64.813 1.00 11.31 326 ASP C N 1
ATOM 6204 C CA . ASP C 1 287 ? 38.702 -3.965 63.891 1.00 12.03 326 ASP C CA 1
ATOM 6205 C C . ASP C 1 287 ? 37.513 -4.598 64.585 1.00 12.52 326 ASP C C 1
ATOM 6206 O O . ASP C 1 287 ? 37.310 -5.801 64.457 1.00 12.35 326 ASP C O 1
ATOM 6211 N N . PRO C 1 288 ? 36.723 -3.787 65.320 1.00 12.89 327 PRO C N 1
ATOM 6212 C CA . PRO C 1 288 ? 35.493 -4.216 65.992 1.00 12.64 327 PRO C CA 1
ATOM 6213 C C . PRO C 1 288 ? 34.454 -4.772 65.039 1.00 12.82 327 PRO C C 1
ATOM 6214 O O . PRO C 1 288 ? 33.581 -5.488 65.473 1.00 14.14 327 PRO C O 1
ATOM 6218 N N . ALA C 1 289 ? 34.523 -4.409 63.759 1.00 12.30 328 ALA C N 1
ATOM 6219 C CA . ALA C 1 289 ? 33.596 -4.898 62.766 1.00 11.47 328 ALA C CA 1
ATOM 6220 C C . ALA C 1 289 ? 33.726 -6.400 62.721 1.00 11.46 328 ALA C C 1
ATOM 6221 O O . ALA C 1 289 ? 32.738 -7.085 62.508 1.00 11.39 328 ALA C O 1
ATOM 6223 N N . ALA C 1 290 ? 34.955 -6.891 62.918 1.00 11.24 329 ALA C N 1
ATOM 6224 C CA . ALA C 1 290 ? 35.260 -8.325 62.962 1.00 11.22 329 ALA C CA 1
ATOM 6225 C C . ALA C 1 290 ? 34.449 -9.049 64.003 1.00 11.71 329 ALA C C 1
ATOM 6226 O O . ALA C 1 290 ? 34.071 -10.227 63.779 1.00 12.27 329 ALA C O 1
ATOM 6228 N N . LEU C 1 291 ? 34.213 -8.389 65.137 1.00 11.15 330 LEU C N 1
ATOM 6229 C CA . LEU C 1 291 ? 33.418 -8.991 66.172 1.00 12.40 330 LEU C CA 1
ATOM 6230 C C . LEU C 1 291 ? 31.998 -9.181 65.693 1.00 13.66 330 LEU C C 1
ATOM 6231 O O . LEU C 1 291 ? 31.374 -10.200 65.994 1.00 14.90 330 LEU C O 1
ATOM 6236 N N . LEU C 1 292 ? 31.476 -8.193 64.978 1.00 14.12 331 LEU C N 1
ATOM 6237 C CA . LEU C 1 292 ? 30.116 -8.288 64.457 1.00 15.08 331 LEU C CA 1
ATOM 6238 C C . LEU C 1 292 ? 29.911 -9.360 63.373 1.00 16.00 331 LEU C C 1
ATOM 6239 O O . LEU C 1 292 ? 28.872 -10.015 63.306 1.00 15.35 331 LEU C O 1
ATOM 6244 N N . ASP C 1 293 ? 30.906 -9.515 62.515 1.00 17.61 332 ASP C N 1
ATOM 6245 C CA . ASP C 1 293 ? 30.883 -10.533 61.462 1.00 19.10 332 ASP C CA 1
ATOM 6246 C C . ASP C 1 293 ? 30.858 -11.938 62.011 1.00 19.04 332 ASP C C 1
ATOM 6247 O O . ASP C 1 293 ? 30.240 -12.808 61.411 1.00 18.99 332 ASP C O 1
ATOM 6252 N N . ALA C 1 294 ? 31.533 -12.140 63.147 1.00 19.24 333 ALA C N 1
ATOM 6253 C CA . ALA C 1 294 ? 31.578 -13.418 63.830 1.00 19.28 333 ALA C CA 1
ATOM 6254 C C . ALA C 1 294 ? 30.197 -13.833 64.308 1.00 20.36 333 ALA C C 1
ATOM 6255 O O . ALA C 1 294 ? 29.884 -15.038 64.355 1.00 20.80 333 ALA C O 1
ATOM 6257 N N . ILE C 1 295 ? 29.359 -12.849 64.659 1.00 21.07 334 ILE C N 1
ATOM 6258 C CA . ILE C 1 295 ? 27.979 -13.144 65.051 1.00 21.02 334 ILE C CA 1
ATOM 6259 C C . ILE C 1 295 ? 27.288 -13.750 63.887 1.00 21.61 334 ILE C C 1
ATOM 6260 O O . ILE C 1 295 ? 27.269 -13.125 62.822 1.00 21.57 334 ILE C O 1
ATOM 6265 N N . PRO C 1 296 ? 26.732 -14.957 64.080 1.00 22.84 335 PRO C N 1
ATOM 6266 C CA . PRO C 1 296 ? 25.898 -15.626 63.080 1.00 23.88 335 PRO C CA 1
ATOM 6267 C C . PRO C 1 296 ? 24.564 -14.909 62.798 1.00 25.20 335 PRO C C 1
ATOM 6268 O O . PRO C 1 296 ? 24.163 -13.994 63.543 1.00 25.51 335 PRO C O 1
ATOM 6272 N N . THR C 1 297 ? 23.861 -15.338 61.748 1.00 26.72 336 THR C N 1
ATOM 6273 C CA . THR C 1 297 ? 22.511 -14.780 61.443 1.00 27.58 336 THR C CA 1
ATOM 6274 C C . THR C 1 297 ? 21.420 -15.859 61.436 1.00 27.66 336 THR C C 1
ATOM 6275 O O . THR C 1 297 ? 21.419 -16.720 60.569 1.00 28.24 336 THR C O 1
#

Secondary structure (DSSP, 8-state):
---SHHHHTTSHHHHHHHIIIIIHHHTSPEEESSPPPTTTT-SSPS-S----TTT--HHHHHHHHHSEEEEEEEE-TTS-EEEEEE--GGGEEESSS-EEESSSEE---EEEEE-SSS-HHHHTHHHHHHHHHHHHHHHHHHH---SEEEEEE-S-----HHHHHHHHHHHHHHHHTTTSSEEEE-SSEEEEEE---HHHHHHHHHHHHHHHHH----TTTTT------TTT--HIIIIIITT--HHHHHHTS---TTTTTS-EEE-THHHHHHS--/----SHHHHHTSHHHHHHHIIIIIHHHHSPEE-SSPPPTTTT-S------TTT--HHHHHHHHTSEEEEEEEE-SSSSEEEEEEE-GGGEEE-SS-EEETTEEE---EEEEE-SSS-HHHHTHHHHHHHHHHHHHHHHHHH---SEEEEE--S-----HHHHHHHHHHHHHHHTTGGGTEEEE-SS-EEEEE---HHHHHHHHHHHHHHHHH----GGGGT-----TTT--HHIIIIITT--HHHHHHTS---TTTTTS--EE-THHHHHHS---/--SS--SHHHHTTSHHHHHHHIIIIIHHHHSPEEESSPPPTTTT-SS-SSS----TTT--HHHHHHHHHSEEEEEEEE-TTS-EEEEEEE-GGGEEEETTEEEETTEE----EEEEE-SSS-HHHHTHHHHHHHHHHHHHHHHHHH---SEEEEEE-S-----HHHHHHHHHHHHHHHTTGGGG-----TTEEEEEE---HHHHHHHHHHHHHHHHH----GGGGT-----TTT--HIIIIIIS---HHHHHHTS---TTTTTS-EEE-THHHHHHS--

Sequence (831 aa):
AVTTRAEALTIPAVLRARNLLSTTVARTPLVCDGTLPPFVPVAAPPGAATQTPFHRLATADDLLFNGVACWALDRDESGTCIGAIHIPLDTWQIEENTVRVNGKAVDPEVCIFVGIHGGLLTHASETFTDARNLVRAAARVAQNPAALIELRQTNNAQLSPDDVDRIINGYVAARRGRNSGVGFSSSGLEVHEHEAKENLLIEGRNAAAVDVARANVPAAFIDATVGQNAASRIELVTFGVEPLSAIEARLNQPDHADHLANPLKFDPAALLDAIPTEAVTTRAEALTIPAVLRARNLLSTTVARTPLVCDGTLPPFVPVAAPATQTPFHRLATADDLLFNGVACWALDRDESGTCIGAIHIPLDTWQIEENTVRVNGKAVDPEVCIFVGIHGGLLTHASETFTDARNLVRAAARVAQNPAALIELRQTNNAQLSPDDVDRIINGYVAARRGRNSGVGFSSSGLEVHEHEAKENLLIEGRNAAAVDVARANVPAAFIDATVQNAASRIELVTFGVEPLSAIEARLNQPDHADHLANPLKFDPAALLDAIPTTLGEAVTTRAEALTIPAVLRARNLLSTTVARTPLVCDGTLPPFVPVAAPPGAATQTPFHRLATADDLLFNGVACWALDRDESGTCIGAIHIPLDTWQIEENTVRVNGKAVDPEVCIFVGIHGGLLTHASETFTDARNLVRAAARVAQNPAALIELRQTNNAQLSPDDVDRIINGYVAARRGRNSGVGFSSSGLEVHEHEAKENLLIEGRNAAAVDVARANVPAAFIDATVQNAASRIELVTFGVEPLSAIEARLNQPDHADHLANPLKFDPAALLDAIPT

Radius of gyration: 32.03 Å; Cα contacts (8 Å, |Δi|>4): 1463; chains: 3; bounding box: 62×85×91 Å

Solvent-accessible surface area: 36715 Å² total